Protein 8U85 (pdb70)

Organism: Homo sapiens (NCBI:txid9606)

Structure (mmCIF, N/CA/C/O backbone):
data_8U85
#
_entry.id   8U85
#
_cell.length_a   1.00
_cell.length_b   1.00
_cell.length_c   1.00
_cell.angle_alpha   90.00
_cell.angle_beta   90.00
_cell.angle_gamma   90.00
#
_symmetry.space_group_name_H-M   'P 1'
#
loop_
_entity.id
_entity.type
_entity.pdbx_description
1 polymer 'NADPH oxidase 5'
2 polymer ALA-ALA-ALA-ALA-ALA-ALA-ALA-ALA-ALA-ALA-ALA-ALA-ALA
3 non-polymer 'HEME B/C'
4 non-polymer 'NADPH DIHYDRO-NICOTINAMIDE-ADENINE-DINUCLEOTIDE PHOSPHATE'
5 non-polymer 'FLAVIN-ADENINE DINUCLEOTIDE'
6 non-polymer 1,2-DILAUROYL-SN-GLYCERO-3-PHOSPHATE
7 non-polymer 'ZINC ION'
#
loop_
_atom_site.group_PDB
_atom_site.id
_atom_site.type_symbol
_atom_site.label_atom_id
_atom_site.label_alt_id
_atom_site.label_comp_id
_atom_site.label_asym_id
_atom_site.label_entity_id
_atom_site.label_seq_id
_atom_site.pdbx_PDB_ins_code
_atom_site.Cartn_x
_atom_site.Cartn_y
_atom_site.Cartn_z
_atom_site.occupancy
_atom_site.B_iso_or_equiv
_atom_site.auth_seq_id
_atom_site.auth_comp_id
_atom_site.auth_asym_id
_atom_site.auth_atom_id
_atom_site.pdbx_PDB_model_num
ATOM 1 N N . GLU A 1 4 ? 152.628 78.494 170.604 1.00 39.77 4 GLU A N 1
ATOM 2 C CA . GLU A 1 4 ? 152.372 77.519 169.552 1.00 39.77 4 GLU A CA 1
ATOM 3 C C . GLU A 1 4 ? 153.529 77.471 168.560 1.00 39.77 4 GLU A C 1
ATOM 4 O O . GLU A 1 4 ? 153.992 76.394 168.183 1.00 39.77 4 GLU A O 1
ATOM 6 N N . GLU A 1 5 ? 153.988 78.651 168.136 1.00 42.19 5 GLU A N 1
ATOM 7 C CA . GLU A 1 5 ? 155.105 78.715 167.199 1.00 42.19 5 GLU A CA 1
ATOM 8 C C . GLU A 1 5 ? 156.392 78.211 167.839 1.00 42.19 5 GLU A C 1
ATOM 9 O O . GLU A 1 5 ? 157.237 77.615 167.161 1.00 42.19 5 GLU A O 1
ATOM 11 N N . ASP A 1 6 ? 156.561 78.443 169.142 1.00 41.95 6 ASP A N 1
ATOM 12 C CA . ASP A 1 6 ? 157.741 77.940 169.838 1.00 41.95 6 ASP A CA 1
ATOM 13 C C . ASP A 1 6 ? 157.744 76.418 169.874 1.00 41.95 6 ASP A C 1
ATOM 14 O O . ASP A 1 6 ? 158.785 75.781 169.678 1.00 41.95 6 ASP A O 1
ATOM 16 N N . ALA A 1 7 ? 156.579 75.815 170.124 1.00 41.78 7 ALA A N 1
ATOM 17 C CA . ALA A 1 7 ? 156.492 74.359 170.152 1.00 41.78 7 ALA A CA 1
ATOM 18 C C . ALA A 1 7 ? 156.762 73.764 168.776 1.00 41.78 7 ALA A C 1
ATOM 19 O O . ALA A 1 7 ? 157.454 72.746 168.656 1.00 41.78 7 ALA A O 1
ATOM 21 N N . ARG A 1 8 ? 156.225 74.386 167.725 1.00 42.25 8 ARG A N 1
ATOM 22 C CA . ARG A 1 8 ? 156.478 73.899 166.374 1.00 42.25 8 ARG A CA 1
ATOM 23 C C . ARG A 1 8 ? 157.948 74.052 166.004 1.00 42.25 8 ARG A C 1
ATOM 24 O O . ARG A 1 8 ? 158.526 73.171 165.356 1.00 42.25 8 ARG A O 1
ATOM 26 N N . TRP A 1 9 ? 158.568 75.160 166.411 1.00 41.13 9 TRP A N 1
ATOM 27 C CA . TRP A 1 9 ? 159.995 75.344 166.171 1.00 41.13 9 TRP A CA 1
ATOM 28 C C . TRP A 1 9 ? 160.810 74.279 166.894 1.00 41.13 9 TRP A C 1
ATOM 29 O O . TRP A 1 9 ? 161.764 73.725 166.336 1.00 41.13 9 TRP A O 1
ATOM 31 N N . LEU A 1 10 ? 160.449 73.984 168.144 1.00 39.84 10 LEU A N 1
ATOM 32 C CA . LEU A 1 10 ? 161.155 72.955 168.901 1.00 39.84 10 LEU A CA 1
ATOM 33 C C . LEU A 1 10 ? 161.005 71.590 168.242 1.00 39.84 10 LEU A C 1
ATOM 34 O O . LEU A 1 10 ? 161.969 70.822 168.150 1.00 39.84 10 LEU A O 1
ATOM 36 N N . ARG A 1 11 ? 159.793 71.268 167.783 1.00 39.52 11 ARG A N 1
ATOM 37 C CA . ARG A 1 11 ? 159.572 69.997 167.098 1.00 39.52 11 ARG A CA 1
ATOM 38 C C . ARG A 1 11 ? 160.389 69.913 165.815 1.00 39.52 11 ARG A C 1
ATOM 39 O O . ARG A 1 11 ? 160.989 68.872 165.519 1.00 39.52 11 ARG A O 1
ATOM 41 N N . TRP A 1 12 ? 160.433 71.002 165.044 1.00 41.72 12 TRP A N 1
ATOM 42 C CA . TRP A 1 12 ? 161.204 71.000 163.805 1.00 41.72 12 TRP A CA 1
ATOM 43 C C . TRP A 1 12 ? 162.698 70.880 164.081 1.00 41.72 12 TRP A C 1
ATOM 44 O O . TRP A 1 12 ? 163.425 70.233 163.319 1.00 41.72 12 TRP A O 1
ATOM 46 N N . VAL A 1 13 ? 163.174 71.496 165.165 1.00 41.06 13 VAL A N 1
ATOM 47 C CA . VAL A 1 13 ? 164.586 71.389 165.525 1.00 41.06 13 VAL A CA 1
ATOM 48 C C . VAL A 1 13 ? 164.917 69.965 165.950 1.00 41.06 13 VAL A C 1
ATOM 49 O O . VAL A 1 13 ? 165.958 69.411 165.577 1.00 41.06 13 VAL A O 1
ATOM 51 N N . THR A 1 14 ? 164.038 69.355 166.749 1.00 41.62 14 THR A N 1
ATOM 52 C CA . THR A 1 14 ? 164.251 67.976 167.172 1.00 41.62 14 THR A CA 1
ATOM 53 C C . THR A 1 14 ? 164.234 67.025 165.982 1.00 41.62 14 THR A C 1
ATOM 54 O O . THR A 1 14 ? 164.993 66.049 165.946 1.00 41.62 14 THR A O 1
ATOM 56 N N . GLN A 1 15 ? 163.374 67.293 164.997 1.00 39.06 15 GLN A N 1
ATOM 57 C CA . GLN A 1 15 ? 163.339 66.454 163.804 1.00 39.06 15 GLN A CA 1
ATOM 58 C C . GLN A 1 15 ? 164.586 66.656 162.951 1.00 39.06 15 GLN A C 1
ATOM 59 O O . GLN A 1 15 ? 165.122 65.694 162.387 1.00 39.06 15 GLN A O 1
ATOM 61 N N . GLN A 1 16 ? 165.062 67.899 162.842 1.00 43.43 16 GLN A N 1
ATOM 62 C CA . GLN A 1 16 ? 166.271 68.166 162.071 1.00 43.43 16 GLN A CA 1
ATOM 63 C C . GLN A 1 16 ? 167.507 67.615 162.772 1.00 43.43 16 GLN A C 1
ATOM 64 O O . GLN A 1 16 ? 168.409 67.078 162.118 1.00 43.43 16 GLN A O 1
ATOM 66 N N . PHE A 1 17 ? 167.572 67.752 164.099 1.00 42.80 17 PHE A N 1
ATOM 67 C CA . PHE A 1 17 ? 168.701 67.214 164.853 1.00 42.80 17 PHE A CA 1
ATOM 68 C C . PHE A 1 17 ? 168.844 65.713 164.633 1.00 42.80 17 PHE A C 1
ATOM 69 O O . PHE A 1 17 ? 169.949 65.205 164.415 1.00 42.80 17 PHE A O 1
ATOM 71 N N . LYS A 1 18 ? 167.726 64.984 164.686 1.00 43.00 18 LYS A N 1
ATOM 72 C CA . LYS A 1 18 ? 167.746 63.549 164.431 1.00 43.00 18 LYS A CA 1
ATOM 73 C C . LYS A 1 18 ? 168.055 63.214 162.978 1.00 43.00 18 LYS A C 1
ATOM 74 O O . LYS A 1 18 ? 168.339 62.050 162.676 1.00 43.00 18 LYS A O 1
ATOM 76 N N . THR A 1 19 ? 168.012 64.197 162.077 1.00 43.23 19 THR A N 1
ATOM 77 C CA . THR A 1 19 ? 168.303 63.968 160.669 1.00 43.23 19 THR A CA 1
ATOM 78 C C . THR A 1 19 ? 169.771 64.164 160.320 1.00 43.23 19 THR A C 1
ATOM 79 O O . THR A 1 19 ? 170.235 63.596 159.326 1.00 43.23 19 THR A O 1
ATOM 81 N N . ILE A 1 20 ? 170.506 64.946 161.105 1.00 45.64 20 ILE A N 1
ATOM 82 C CA . ILE A 1 20 ? 171.926 65.160 160.860 1.00 45.64 20 ILE A CA 1
ATOM 83 C C . ILE A 1 20 ? 172.747 64.131 161.626 1.00 45.64 20 ILE A C 1
ATOM 84 O O . ILE A 1 20 ? 173.688 63.549 161.086 1.00 45.64 20 ILE A O 1
ATOM 86 N N . ILE A 1 27 ? 177.077 68.808 166.337 1.00 50.73 27 ILE A N 1
ATOM 87 C CA . ILE A 1 27 ? 176.475 69.627 165.293 1.00 50.73 27 ILE A CA 1
ATOM 88 C C . ILE A 1 27 ? 177.355 70.835 164.993 1.00 50.73 27 ILE A C 1
ATOM 89 O O . ILE A 1 27 ? 177.649 71.637 165.880 1.00 50.73 27 ILE A O 1
ATOM 91 N N . SER A 1 28 ? 177.772 70.959 163.736 1.00 47.85 28 SER A N 1
ATOM 92 C CA . SER A 1 28 ? 178.621 72.066 163.328 1.00 47.85 28 SER A CA 1
ATOM 93 C C . SER A 1 28 ? 177.811 73.355 163.207 1.00 47.85 28 SER A C 1
ATOM 94 O O . SER A 1 28 ? 176.577 73.356 163.240 1.00 47.85 28 SER A O 1
ATOM 96 N N . LEU A 1 29 ? 178.533 74.471 163.071 1.00 46.99 29 LEU A N 1
ATOM 97 C CA . LEU A 1 29 ? 177.875 75.761 162.893 1.00 46.99 29 LEU A CA 1
ATOM 98 C C . LEU A 1 29 ? 177.073 75.809 161.600 1.00 46.99 29 LEU A C 1
ATOM 99 O O . LEU A 1 29 ? 175.975 76.375 161.570 1.00 46.99 29 LEU A O 1
ATOM 101 N N . GLN A 1 30 ? 177.601 75.219 160.524 1.00 47.12 30 GLN A N 1
ATOM 102 C CA . GLN A 1 30 ? 176.867 75.191 159.264 1.00 47.12 30 GLN A CA 1
ATOM 103 C C . GLN A 1 30 ? 175.656 74.271 159.353 1.00 47.12 30 GLN A C 1
ATOM 104 O O . GLN A 1 30 ? 174.598 74.572 158.787 1.00 47.12 30 GLN A O 1
ATOM 106 N N . GLU A 1 31 ? 175.792 73.146 160.058 1.00 44.68 31 GLU A N 1
ATOM 107 C CA . GLU A 1 31 ? 174.659 72.244 160.234 1.00 44.68 31 GLU A CA 1
ATOM 108 C C . GLU A 1 31 ? 173.559 72.900 161.059 1.00 44.68 31 GLU A C 1
ATOM 109 O O . GLU A 1 31 ? 172.369 72.721 160.771 1.00 44.68 31 GLU A O 1
ATOM 111 N N . PHE A 1 32 ? 173.937 73.657 162.091 1.00 46.81 32 PHE A N 1
ATOM 112 C CA . PHE A 1 32 ? 172.947 74.377 162.886 1.00 46.81 32 PHE A CA 1
ATOM 113 C C . PHE A 1 32 ? 172.209 75.404 162.035 1.00 46.81 32 PHE A C 1
ATOM 114 O O . PHE A 1 32 ? 170.982 75.532 162.120 1.00 46.81 32 PHE A O 1
ATOM 116 N N . LYS A 1 33 ? 172.947 76.150 161.209 1.00 46.12 33 LYS A N 1
ATOM 117 C CA . LYS A 1 33 ? 172.311 77.104 160.308 1.00 46.12 33 LYS A CA 1
ATOM 118 C C . LYS A 1 33 ? 171.450 76.392 159.273 1.00 46.12 33 LYS A C 1
ATOM 119 O O . LYS A 1 33 ? 170.367 76.872 158.918 1.00 46.12 33 LYS A O 1
ATOM 121 N N . ALA A 1 34 ? 171.918 75.245 158.775 1.00 46.19 34 ALA A N 1
ATOM 122 C CA . ALA A 1 34 ? 171.126 74.472 157.823 1.00 46.19 34 ALA A CA 1
ATOM 123 C C . ALA A 1 34 ? 169.839 73.967 158.461 1.00 46.19 34 ALA A C 1
ATOM 124 O O . ALA A 1 34 ? 168.779 73.969 157.824 1.00 46.19 34 ALA A O 1
ATOM 126 N N . ALA A 1 35 ? 169.913 73.524 159.718 1.00 45.48 35 ALA A N 1
ATOM 127 C CA . ALA A 1 35 ? 168.708 73.102 160.424 1.00 45.48 35 ALA A CA 1
ATOM 128 C C . ALA A 1 35 ? 167.762 74.276 160.637 1.00 45.48 35 ALA A C 1
ATOM 129 O O . ALA A 1 35 ? 166.539 74.125 160.532 1.00 45.48 35 ALA A O 1
ATOM 131 N N . LEU A 1 36 ? 168.310 75.454 160.939 1.00 45.76 36 LEU A N 1
ATOM 132 C CA . LEU A 1 36 ? 167.499 76.656 161.076 1.00 45.76 36 LEU A CA 1
ATOM 133 C C . LEU A 1 36 ? 167.090 77.246 159.733 1.00 45.76 36 LEU A C 1
ATOM 134 O O . LEU A 1 36 ? 166.347 78.234 159.715 1.00 45.76 36 LEU A O 1
ATOM 136 N N . HIS A 1 37 ? 167.561 76.674 158.622 1.00 44.93 37 HIS A N 1
ATOM 137 C CA . HIS A 1 37 ? 167.213 77.135 157.276 1.00 44.93 37 HIS A CA 1
ATOM 138 C C . HIS A 1 37 ? 167.609 78.593 157.058 1.00 44.93 37 HIS A C 1
ATOM 139 O O . HIS A 1 37 ? 166.891 79.357 156.410 1.00 44.93 37 HIS A O 1
ATOM 141 N N . VAL A 1 38 ? 168.757 78.988 157.599 1.00 45.62 38 VAL A N 1
ATOM 142 C CA . VAL A 1 38 ? 169.255 80.346 157.423 1.00 45.62 38 VAL A CA 1
ATOM 143 C C . VAL A 1 38 ? 170.648 80.317 156.807 1.00 45.62 38 VAL A C 1
ATOM 144 O O . VAL A 1 38 ? 171.401 79.362 156.997 1.00 45.62 38 VAL A O 1
ATOM 146 N N . GLU A 1 40 ? 173.054 82.521 156.906 1.00 46.37 40 GLU A N 1
ATOM 147 C CA . GLU A 1 40 ? 173.708 83.662 157.535 1.00 46.37 40 GLU A CA 1
ATOM 148 C C . GLU A 1 40 ? 172.809 84.282 158.597 1.00 46.37 40 GLU A C 1
ATOM 149 O O . GLU A 1 40 ? 171.736 84.800 158.289 1.00 46.37 40 GLU A O 1
ATOM 151 N N . SER A 1 41 ? 173.252 84.228 159.851 1.00 44.66 41 SER A N 1
ATOM 152 C CA . SER A 1 41 ? 172.461 84.759 160.957 1.00 44.66 41 SER A CA 1
ATOM 153 C C . SER A 1 41 ? 173.398 85.126 162.092 1.00 44.66 41 SER A C 1
ATOM 154 O O . SER A 1 41 ? 174.027 84.242 162.684 1.00 44.66 41 SER A O 1
ATOM 156 N N . PHE A 1 42 ? 173.494 86.423 162.393 1.00 46.24 42 PHE A N 1
ATOM 157 C CA . PHE A 1 42 ? 174.265 86.865 163.549 1.00 46.24 42 PHE A CA 1
ATOM 158 C C . PHE A 1 42 ? 173.723 86.243 164.829 1.00 46.24 42 PHE A C 1
ATOM 159 O O . PHE A 1 42 ? 174.464 86.021 165.792 1.00 46.24 42 PHE A O 1
ATOM 161 N N . PHE A 1 43 ? 172.420 85.956 164.854 1.00 46.37 43 PHE A N 1
ATOM 162 C CA . PHE A 1 43 ? 171.829 85.303 166.016 1.00 46.37 43 PHE A CA 1
ATOM 163 C C . PHE A 1 43 ? 172.327 83.871 166.160 1.00 46.37 43 PHE A C 1
ATOM 164 O O . PHE A 1 43 ? 172.556 83.399 167.279 1.00 46.37 43 PHE A O 1
ATOM 166 N N . ALA A 1 44 ? 172.507 83.167 165.042 1.00 42.96 44 ALA A N 1
ATOM 167 C CA . ALA A 1 44 ? 172.907 81.765 165.109 1.00 42.96 44 ALA A CA 1
ATOM 168 C C . ALA A 1 44 ? 174.353 81.619 165.564 1.00 42.96 44 ALA A C 1
ATOM 169 O O . ALA A 1 44 ? 174.667 80.753 166.388 1.00 42.96 44 ALA A O 1
ATOM 171 N N . GLU A 1 45 ? 175.248 82.458 165.037 1.00 44.74 45 GLU A N 1
ATOM 172 C CA . GLU A 1 45 ? 176.665 82.324 165.357 1.00 44.74 45 GLU A CA 1
ATOM 173 C C . GLU A 1 45 ? 176.933 82.599 166.832 1.00 44.74 45 GLU A C 1
ATOM 174 O O . GLU A 1 45 ? 177.682 81.859 167.480 1.00 44.74 45 GLU A O 1
ATOM 176 N N . ARG A 1 46 ? 176.332 83.657 167.381 1.00 44.93 46 ARG A N 1
ATOM 177 C CA . ARG A 1 46 ? 176.516 83.958 168.797 1.00 44.93 46 ARG A CA 1
ATOM 178 C C . ARG A 1 46 ? 175.880 82.884 169.672 1.00 44.93 46 ARG A C 1
ATOM 179 O O . ARG A 1 46 ? 176.390 82.562 170.752 1.00 44.93 46 ARG A O 1
ATOM 181 N N . PHE A 1 47 ? 174.751 82.325 169.227 1.00 45.35 47 PHE A N 1
ATOM 182 C CA . PHE A 1 47 ? 174.130 81.229 169.963 1.00 45.35 47 PHE A CA 1
ATOM 183 C C . PHE A 1 47 ? 175.057 80.021 170.034 1.00 45.35 47 PHE A C 1
ATOM 184 O O . PHE A 1 47 ? 175.177 79.381 171.085 1.00 45.35 47 PHE A O 1
ATOM 186 N N . PHE A 1 48 ? 175.716 79.692 168.921 1.00 45.31 48 PHE A N 1
ATOM 187 C CA . PHE A 1 48 ? 176.689 78.605 168.928 1.00 45.31 48 PHE A CA 1
ATOM 188 C C . PHE A 1 48 ? 177.870 78.939 169.830 1.00 45.31 48 PHE A C 1
ATOM 189 O O . PHE A 1 48 ? 178.327 78.097 170.612 1.00 45.31 48 PHE A O 1
ATOM 191 N N . ALA A 1 49 ? 178.377 80.171 169.735 1.00 44.35 49 ALA A N 1
ATOM 192 C CA . ALA A 1 49 ? 179.529 80.574 170.534 1.00 44.35 49 ALA A CA 1
ATOM 193 C C . ALA A 1 49 ? 179.234 80.569 172.028 1.00 44.35 49 ALA A C 1
ATOM 194 O O . ALA A 1 49 ? 180.149 80.343 172.826 1.00 44.35 49 ALA A O 1
ATOM 196 N N . LEU A 1 50 ? 177.986 80.810 172.423 1.00 44.54 50 LEU A N 1
ATOM 197 C CA . LEU A 1 50 ? 177.612 80.746 173.829 1.00 44.54 50 LEU A CA 1
ATOM 198 C C . LEU A 1 50 ? 177.271 79.336 174.285 1.00 44.54 50 LEU A C 1
ATOM 199 O O . LEU A 1 50 ? 177.357 79.050 175.485 1.00 44.54 50 LEU A O 1
ATOM 201 N N . PHE A 1 51 ? 176.889 78.452 173.363 1.00 45.31 51 PHE A N 1
ATOM 202 C CA . PHE A 1 51 ? 176.556 77.076 173.708 1.00 45.31 51 PHE A CA 1
ATOM 203 C C . PHE A 1 51 ? 177.781 76.169 173.709 1.00 45.31 51 PHE A C 1
ATOM 204 O O . PHE A 1 51 ? 177.816 75.178 174.447 1.00 45.31 51 PHE A O 1
ATOM 206 N N . ASP A 1 52 ? 178.784 76.485 172.896 1.00 43.38 52 ASP A N 1
ATOM 207 C CA . ASP A 1 52 ? 180.002 75.685 172.832 1.00 43.38 52 ASP A CA 1
ATOM 208 C C . ASP A 1 52 ? 180.897 75.945 174.040 1.00 43.38 52 ASP A C 1
ATOM 209 O O . ASP A 1 52 ? 181.485 77.019 174.169 1.00 43.38 52 ASP A O 1
ATOM 211 N N . THR A 1 60 ? 176.523 69.375 170.409 1.00 42.61 60 THR A N 1
ATOM 212 C CA . THR A 1 60 ? 175.928 68.061 170.624 1.00 42.61 60 THR A CA 1
ATOM 213 C C . THR A 1 60 ? 174.417 68.164 170.785 1.00 42.61 60 THR A C 1
ATOM 214 O O . THR A 1 60 ? 173.878 69.253 170.978 1.00 42.61 60 THR A O 1
ATOM 216 N N . LEU A 1 61 ? 173.736 67.018 170.700 1.00 44.51 61 LEU A N 1
ATOM 217 C CA . LEU A 1 61 ? 172.286 67.007 170.866 1.00 44.51 61 LEU A CA 1
ATOM 218 C C . LEU A 1 61 ? 171.889 67.432 172.274 1.00 44.51 61 LEU A C 1
ATOM 219 O O . LEU A 1 61 ? 170.853 68.079 172.467 1.00 44.51 61 LEU A O 1
ATOM 221 N N . GLN A 1 62 ? 172.698 67.071 173.271 1.00 45.65 62 GLN A N 1
ATOM 222 C CA . GLN A 1 62 ? 172.411 67.473 174.644 1.00 45.65 62 GLN A CA 1
ATOM 223 C C . GLN A 1 62 ? 172.530 68.983 174.810 1.00 45.65 62 GLN A C 1
ATOM 224 O O . GLN A 1 62 ? 171.670 69.620 175.431 1.00 45.65 62 GLN A O 1
ATOM 226 N N . GLU A 1 63 ? 173.597 69.573 174.266 1.00 40.71 63 GLU A N 1
ATOM 227 C CA . GLU A 1 63 ? 173.782 71.017 174.375 1.00 40.71 63 GLU A CA 1
ATOM 228 C C . GLU A 1 63 ? 172.667 71.774 173.666 1.00 40.71 63 GLU A C 1
ATOM 229 O O . GLU A 1 63 ? 172.140 72.759 174.197 1.00 40.71 63 GLU A O 1
ATOM 231 N N . LEU A 1 64 ? 172.293 71.326 172.465 1.00 43.28 64 LEU A N 1
ATOM 232 C CA . LEU A 1 64 ? 171.238 72.000 171.716 1.00 43.28 64 LEU A CA 1
ATOM 233 C C . LEU A 1 64 ? 169.898 71.905 172.435 1.00 43.28 64 LEU A C 1
ATOM 234 O O . LEU A 1 64 ? 169.163 72.895 172.527 1.00 43.28 64 LEU A O 1
ATOM 236 N N . GLN A 1 65 ? 169.564 70.721 172.954 1.00 44.30 65 GLN A N 1
ATOM 237 C CA . GLN A 1 65 ? 168.295 70.555 173.655 1.00 44.30 65 GLN A CA 1
ATOM 238 C C . GLN A 1 65 ? 168.268 71.356 174.950 1.00 44.30 65 GLN A C 1
ATOM 239 O O . GLN A 1 65 ? 167.244 71.958 175.292 1.00 44.30 65 GLN A O 1
ATOM 241 N N . GLU A 1 66 ? 169.383 71.374 175.684 1.00 44.39 66 GLU A N 1
ATOM 242 C CA . GLU A 1 66 ? 169.444 72.147 176.920 1.00 44.39 66 GLU A CA 1
ATOM 243 C C . GLU A 1 66 ? 169.311 73.639 176.640 1.00 44.39 66 GLU A C 1
ATOM 244 O O . GLU A 1 66 ? 168.593 74.354 177.348 1.00 44.39 66 GLU A O 1
ATOM 246 N N . ALA A 1 67 ? 170.003 74.128 175.607 1.00 45.63 67 ALA A N 1
ATOM 247 C CA . ALA A 1 67 ? 169.905 75.540 175.250 1.00 45.63 67 ALA A CA 1
ATOM 248 C C . ALA A 1 67 ? 168.493 75.894 174.802 1.00 45.63 67 ALA A C 1
ATOM 249 O O . ALA A 1 67 ? 167.962 76.952 175.158 1.00 45.63 67 ALA A O 1
ATOM 251 N N . LEU A 1 68 ? 167.867 75.016 174.015 1.00 44.34 68 LEU A N 1
ATOM 252 C CA . LEU A 1 68 ? 166.509 75.273 173.547 1.00 44.34 68 LEU A CA 1
ATOM 253 C C . LEU A 1 68 ? 165.516 75.270 174.701 1.00 44.34 68 LEU A C 1
ATOM 254 O O . LEU A 1 68 ? 164.596 76.094 174.734 1.00 44.34 68 LEU A O 1
ATOM 256 N N . THR A 1 69 ? 165.688 74.354 175.657 1.00 43.47 69 THR A N 1
ATOM 257 C CA . THR A 1 69 ? 164.776 74.293 176.795 1.00 43.47 69 THR A CA 1
ATOM 258 C C . THR A 1 69 ? 164.816 75.585 177.600 1.00 43.47 69 THR A C 1
ATOM 259 O O . THR A 1 69 ? 163.771 76.102 178.013 1.00 43.47 69 THR A O 1
ATOM 261 N N . LEU A 1 70 ? 166.016 76.122 177.837 1.00 48.60 70 LEU A N 1
ATOM 262 C CA . LEU A 1 70 ? 166.121 77.428 178.478 1.00 48.60 70 LEU A CA 1
ATOM 263 C C . LEU A 1 70 ? 165.553 78.521 177.582 1.00 48.60 70 LEU A C 1
ATOM 264 O O . LEU A 1 70 ? 165.015 79.521 178.071 1.00 48.60 70 LEU A O 1
ATOM 266 N N . LEU A 1 71 ? 165.661 78.344 176.263 1.00 45.39 71 LEU A N 1
ATOM 267 C CA . LEU A 1 71 ? 165.124 79.324 175.327 1.00 45.39 71 LEU A CA 1
ATOM 268 C C . LEU A 1 71 ? 163.631 79.137 175.092 1.00 45.39 71 LEU A C 1
ATOM 269 O O . LEU A 1 71 ? 162.952 80.084 174.683 1.00 45.39 71 LEU A O 1
ATOM 271 N N . ILE A 1 72 ? 163.108 77.936 175.314 1.00 46.50 72 ILE A N 1
ATOM 272 C CA . ILE A 1 72 ? 161.678 77.696 175.143 1.00 46.50 72 ILE A CA 1
ATOM 273 C C . ILE A 1 72 ? 160.931 77.830 176.462 1.00 46.50 72 ILE A C 1
ATOM 274 O O . ILE A 1 72 ? 160.047 78.678 176.605 1.00 46.50 72 ILE A O 1
ATOM 276 N N . HIS A 1 73 ? 161.278 77.005 177.445 1.00 50.96 73 HIS A N 1
ATOM 277 C CA . HIS A 1 73 ? 160.567 76.987 178.718 1.00 50.96 73 HIS A CA 1
ATOM 278 C C . HIS A 1 73 ? 161.271 77.841 179.767 1.00 50.96 73 HIS A C 1
ATOM 279 O O . HIS A 1 73 ? 161.013 77.710 180.963 1.00 50.96 73 HIS A O 1
ATOM 281 N N . SER A 1 75 ? 158.149 83.118 179.577 1.00 51.72 75 SER A N 1
ATOM 282 C CA . SER A 1 75 ? 159.171 84.014 180.105 1.00 51.72 75 SER A CA 1
ATOM 283 C C . SER A 1 75 ? 159.703 84.936 179.016 1.00 51.72 75 SER A C 1
ATOM 284 O O . SER A 1 75 ? 160.807 84.734 178.513 1.00 51.72 75 SER A O 1
ATOM 287 N N . PRO A 1 76 ? 158.915 85.953 178.655 1.00 56.36 76 PRO A N 1
ATOM 288 C CA . PRO A 1 76 ? 159.339 86.839 177.556 1.00 56.36 76 PRO A CA 1
ATOM 289 C C . PRO A 1 76 ? 160.596 87.628 177.874 1.00 56.36 76 PRO A C 1
ATOM 290 O O . PRO A 1 76 ? 161.495 87.730 177.027 1.00 56.36 76 PRO A O 1
ATOM 294 N N . MET A 1 77 ? 160.683 88.195 179.079 1.00 58.90 77 MET A N 1
ATOM 295 C CA . MET A 1 77 ? 161.870 88.952 179.454 1.00 58.90 77 MET A CA 1
ATOM 296 C C . MET A 1 77 ? 163.121 88.088 179.370 1.00 58.90 77 MET A C 1
ATOM 297 O O . MET A 1 77 ? 164.203 88.579 179.031 1.00 58.90 77 MET A O 1
ATOM 302 N N . ASP A 1 78 ? 162.989 86.792 179.659 1.00 56.00 78 ASP A N 1
ATOM 303 C CA . ASP A 1 78 ? 164.123 85.888 179.508 1.00 56.00 78 ASP A CA 1
ATOM 304 C C . ASP A 1 78 ? 164.519 85.742 178.045 1.00 56.00 78 ASP A C 1
ATOM 305 O O . ASP A 1 78 ? 165.709 85.679 177.721 1.00 56.00 78 ASP A O 1
ATOM 310 N N . LYS A 1 79 ? 163.536 85.693 177.143 1.00 51.71 79 LYS A N 1
ATOM 311 C CA . LYS A 1 79 ? 163.853 85.657 175.720 1.00 51.71 79 LYS A CA 1
ATOM 312 C C . LYS A 1 79 ? 164.564 86.930 175.287 1.00 51.71 79 LYS A C 1
ATOM 313 O O . LYS A 1 79 ? 165.504 86.888 174.482 1.00 51.71 79 LYS A O 1
ATOM 319 N N . LEU A 1 80 ? 164.125 88.077 175.807 1.00 54.78 80 LEU A N 1
ATOM 320 C CA . LEU A 1 80 ? 164.769 89.334 175.444 1.00 54.78 80 LEU A CA 1
ATOM 321 C C . LEU A 1 80 ? 166.193 89.393 175.982 1.00 54.78 80 LEU A C 1
ATOM 322 O O . LEU A 1 80 ? 167.096 89.890 175.304 1.00 54.78 80 LEU A O 1
ATOM 327 N N . LYS A 1 81 ? 166.416 88.880 177.194 1.00 58.36 81 LYS A N 1
ATOM 328 C CA . LYS A 1 81 ? 167.775 88.808 177.720 1.00 58.36 81 LYS A CA 1
ATOM 329 C C . LYS A 1 81 ? 168.634 87.862 176.893 1.00 58.36 81 LYS A C 1
ATOM 330 O O . LYS A 1 81 ? 169.821 88.125 176.671 1.00 58.36 81 LYS A O 1
ATOM 336 N N . PHE A 1 82 ? 168.050 86.752 176.441 1.00 54.57 82 PHE A N 1
ATOM 337 C CA . PHE A 1 82 ? 168.759 85.836 175.555 1.00 54.57 82 PHE A CA 1
ATOM 338 C C . PHE A 1 82 ? 169.206 86.553 174.288 1.00 54.57 82 PHE A C 1
ATOM 339 O O . PHE A 1 82 ? 170.376 86.479 173.898 1.00 54.57 82 PHE A O 1
ATOM 347 N N . LEU A 1 83 ? 168.281 87.268 173.644 1.00 55.31 83 LEU A N 1
ATOM 348 C CA . LEU A 1 83 ? 168.626 88.034 172.449 1.00 55.31 83 LEU A CA 1
ATOM 349 C C . LEU A 1 83 ? 169.691 89.081 172.752 1.00 55.31 83 LEU A C 1
ATOM 350 O O . LEU A 1 83 ? 170.593 89.317 171.939 1.00 55.31 83 LEU A O 1
ATOM 355 N N . PHE A 1 84 ? 169.596 89.722 173.919 1.00 58.55 84 PHE A N 1
ATOM 356 C CA . PHE A 1 84 ? 170.586 90.716 174.317 1.00 58.55 84 PHE A CA 1
ATOM 357 C C . PHE A 1 84 ? 171.976 90.102 174.380 1.00 58.55 84 PHE A C 1
ATOM 358 O O . PHE A 1 84 ? 172.928 90.634 173.801 1.00 58.55 84 PHE A O 1
ATOM 366 N N . GLN A 1 85 ? 172.110 88.974 175.081 1.00 57.00 85 GLN A N 1
ATOM 367 C CA . GLN A 1 85 ? 173.411 88.318 175.169 1.00 57.00 85 GLN A CA 1
ATOM 368 C C . GLN A 1 85 ? 173.883 87.821 173.810 1.00 57.00 85 GLN A C 1
ATOM 369 O O . GLN A 1 85 ? 175.091 87.781 173.554 1.00 57.00 85 GLN A O 1
ATOM 375 N N . VAL A 1 86 ? 172.954 87.433 172.932 1.00 53.83 86 VAL A N 1
ATOM 376 C CA . VAL A 1 86 ? 173.338 87.045 171.577 1.00 53.83 86 VAL A CA 1
ATOM 377 C C . VAL A 1 86 ? 173.974 88.222 170.850 1.00 53.83 86 VAL A C 1
ATOM 378 O O . VAL A 1 86 ? 175.080 88.118 170.309 1.00 53.83 86 VAL A O 1
ATOM 382 N N . TYR A 1 87 ? 173.289 89.362 170.836 1.00 54.73 87 TYR A N 1
ATOM 383 C CA . TYR A 1 87 ? 173.833 90.549 170.193 1.00 54.73 87 TYR A CA 1
ATOM 384 C C . TYR A 1 87 ? 174.901 91.247 171.026 1.00 54.73 87 TYR A C 1
ATOM 385 O O . TYR A 1 87 ? 175.513 92.202 170.537 1.00 54.73 87 TYR A O 1
ATOM 394 N N . ASP A 1 88 ? 175.150 90.792 172.256 1.00 55.66 88 ASP A N 1
ATOM 395 C CA . ASP A 1 88 ? 176.065 91.485 173.157 1.00 55.66 88 ASP A CA 1
ATOM 396 C C . ASP A 1 88 ? 177.519 91.416 172.709 1.00 55.66 88 ASP A C 1
ATOM 397 O O . ASP A 1 88 ? 178.338 92.186 173.224 1.00 55.66 88 ASP A O 1
ATOM 402 N N . ILE A 1 89 ? 177.852 90.532 171.770 1.00 52.77 89 ILE A N 1
ATOM 403 C CA . ILE A 1 89 ? 179.226 90.350 171.306 1.00 52.77 89 ILE A CA 1
ATOM 404 C C . ILE A 1 89 ? 180.135 89.948 172.462 1.00 52.77 89 ILE A C 1
ATOM 405 O O . ILE A 1 89 ? 180.213 88.774 172.823 1.00 52.77 89 ILE A O 1
ATOM 410 N N . ASP A 1 96 ? 175.312 102.368 173.909 1.00 53.84 96 ASP A N 1
ATOM 411 C CA . ASP A 1 96 ? 175.114 101.157 173.122 1.00 53.84 96 ASP A CA 1
ATOM 412 C C . ASP A 1 96 ? 173.930 101.318 172.161 1.00 53.84 96 ASP A C 1
ATOM 413 O O . ASP A 1 96 ? 173.068 100.444 172.087 1.00 53.84 96 ASP A O 1
ATOM 418 N N . PRO A 1 97 ? 173.885 102.437 171.414 1.00 53.79 97 PRO A N 1
ATOM 419 C CA . PRO A 1 97 ? 172.659 102.769 170.676 1.00 53.79 97 PRO A CA 1
ATOM 420 C C . PRO A 1 97 ? 172.387 101.871 169.480 1.00 53.79 97 PRO A C 1
ATOM 421 O O . PRO A 1 97 ? 171.297 101.300 169.371 1.00 53.79 97 PRO A O 1
ATOM 425 N N . ASP A 1 98 ? 173.368 101.721 168.586 1.00 50.97 98 ASP A N 1
ATOM 426 C CA . ASP A 1 98 ? 173.108 101.029 167.330 1.00 50.97 98 ASP A CA 1
ATOM 427 C C . ASP A 1 98 ? 172.795 99.559 167.548 1.00 50.97 98 ASP A C 1
ATOM 428 O O . ASP A 1 98 ? 172.108 98.945 166.726 1.00 50.97 98 ASP A O 1
ATOM 433 N N . GLU A 1 99 ? 173.287 98.980 168.641 1.00 51.79 99 GLU A N 1
ATOM 434 C CA . GLU A 1 99 ? 173.048 97.563 168.883 1.00 51.79 99 GLU A CA 1
ATOM 435 C C . GLU A 1 99 ? 171.630 97.323 169.379 1.00 51.79 99 GLU A C 1
ATOM 436 O O . GLU A 1 99 ? 170.967 96.378 168.938 1.00 51.79 99 GLU A O 1
ATOM 442 N N . LEU A 1 100 ? 171.144 98.172 170.288 1.00 47.88 100 LEU A N 1
ATOM 443 C CA . LEU A 1 100 ? 169.769 98.039 170.759 1.00 47.88 100 LEU A CA 1
ATOM 444 C C . LEU A 1 100 ? 168.784 98.151 169.604 1.00 47.88 100 LEU A C 1
ATOM 445 O O . LEU A 1 100 ? 167.754 97.465 169.584 1.00 47.88 100 LEU A O 1
ATOM 450 N N . ARG A 1 101 ? 169.087 99.016 168.635 1.00 47.33 101 ARG A N 1
ATOM 451 C CA . ARG A 1 101 ? 168.246 99.138 167.452 1.00 47.33 101 ARG A CA 1
ATOM 452 C C . ARG A 1 101 ? 168.134 97.806 166.722 1.00 47.33 101 ARG A C 1
ATOM 453 O O . ARG A 1 101 ? 167.055 97.437 166.245 1.00 47.33 101 ARG A O 1
ATOM 461 N N . THR A 1 102 ? 169.236 97.059 166.643 1.00 47.27 102 THR A N 1
ATOM 462 C CA . THR A 1 102 ? 169.182 95.738 166.030 1.00 47.27 102 THR A CA 1
ATOM 463 C C . THR A 1 102 ? 168.366 94.773 166.877 1.00 47.27 102 THR A C 1
ATOM 464 O O . THR A 1 102 ? 167.674 93.903 166.339 1.00 47.27 102 THR A O 1
ATOM 468 N N . VAL A 1 103 ? 168.426 94.910 168.201 1.00 48.05 103 VAL A N 1
ATOM 469 C CA . VAL A 1 103 ? 167.599 94.070 169.064 1.00 48.05 103 VAL A CA 1
ATOM 470 C C . VAL A 1 103 ? 166.125 94.301 168.764 1.00 48.05 103 VAL A C 1
ATOM 471 O O . VAL A 1 103 ? 165.350 93.354 168.586 1.00 48.05 103 VAL A O 1
ATOM 475 N N . LEU A 1 104 ? 165.720 95.568 168.692 1.00 46.02 104 LEU A N 1
ATOM 476 C CA . LEU A 1 104 ? 164.323 95.868 168.410 1.00 46.02 104 LEU A CA 1
ATOM 477 C C . LEU A 1 104 ? 163.934 95.439 167.002 1.00 46.02 104 LEU A C 1
ATOM 478 O O . LEU A 1 104 ? 162.813 94.965 166.791 1.00 46.02 104 LEU A O 1
ATOM 483 N N . GLN A 1 105 ? 164.842 95.582 166.035 1.00 49.62 105 GLN A N 1
ATOM 484 C CA . GLN A 1 105 ? 164.579 95.060 164.700 1.00 49.62 105 GLN A CA 1
ATOM 485 C C . GLN A 1 105 ? 164.355 93.555 164.737 1.00 49.62 105 GLN A C 1
ATOM 486 O O . GLN A 1 105 ? 163.534 93.021 163.983 1.00 49.62 105 GLN A O 1
ATOM 492 N N . SER A 1 106 ? 165.083 92.856 165.604 1.00 48.81 106 SER A N 1
ATOM 493 C CA . SER A 1 106 ? 164.875 91.422 165.749 1.00 48.81 106 SER A CA 1
ATOM 494 C C . SER A 1 106 ? 163.555 91.117 166.442 1.00 48.81 106 SER A C 1
ATOM 495 O O . SER A 1 106 ? 162.954 90.067 166.190 1.00 48.81 106 SER A O 1
ATOM 498 N N . CYS A 1 107 ? 163.087 92.018 167.308 1.00 51.70 107 CYS A N 1
ATOM 499 C CA . CYS A 1 107 ? 161.857 91.811 168.064 1.00 51.70 107 CYS A CA 1
ATOM 500 C C . CYS A 1 107 ? 160.643 92.471 167.421 1.00 51.70 107 CYS A C 1
ATOM 501 O O . CYS A 1 107 ? 159.779 92.991 168.135 1.00 51.70 107 CYS A O 1
ATOM 504 N N . LEU A 1 108 ? 160.554 92.472 166.093 1.00 46.40 108 LEU A N 1
ATOM 505 C CA . LEU A 1 108 ? 159.400 93.030 165.398 1.00 46.40 108 LEU A CA 1
ATOM 506 C C . LEU A 1 108 ? 159.048 92.136 164.222 1.00 46.40 108 LEU A C 1
ATOM 507 O O . LEU A 1 108 ? 159.864 91.956 163.314 1.00 46.40 108 LEU A O 1
ATOM 512 N N . ARG A 1 109 ? 157.834 91.587 164.233 1.00 47.84 109 ARG A N 1
ATOM 513 C CA . ARG A 1 109 ? 157.336 90.808 163.101 1.00 47.84 109 ARG A CA 1
ATOM 514 C C . ARG A 1 109 ? 156.749 91.783 162.087 1.00 47.84 109 ARG A C 1
ATOM 515 O O . ARG A 1 109 ? 155.541 92.016 162.012 1.00 47.84 109 ARG A O 1
ATOM 523 N N . GLU A 1 110 ? 157.638 92.369 161.294 1.00 47.65 110 GLU A N 1
ATOM 524 C CA . GLU A 1 110 ? 157.260 93.358 160.287 1.00 47.65 110 GLU A CA 1
ATOM 525 C C . GLU A 1 110 ? 156.560 92.614 159.158 1.00 47.65 110 GLU A C 1
ATOM 526 O O . GLU A 1 110 ? 157.195 92.110 158.230 1.00 47.65 110 GLU A O 1
ATOM 532 N N . SER A 1 111 ? 155.231 92.535 159.234 1.00 45.02 111 SER A N 1
ATOM 533 C CA . SER A 1 111 ? 154.479 91.626 158.379 1.00 45.02 111 SER A CA 1
ATOM 534 C C . SER A 1 111 ? 153.583 92.341 157.376 1.00 45.02 111 SER A C 1
ATOM 535 O O . SER A 1 111 ? 153.758 92.164 156.167 1.00 45.02 111 SER A O 1
ATOM 538 N N . ALA A 1 112 ? 152.620 93.141 157.832 1.00 36.74 112 ALA A N 1
ATOM 539 C CA . ALA A 1 112 ? 151.731 93.846 156.914 1.00 36.74 112 ALA A CA 1
ATOM 540 C C . ALA A 1 112 ? 151.821 95.354 157.085 1.00 36.74 112 ALA A C 1
ATOM 541 O O . ALA A 1 112 ? 152.080 96.064 156.110 1.00 36.74 112 ALA A O 1
ATOM 543 N N . ILE A 1 113 ? 151.616 95.863 158.294 1.00 30.08 113 ILE A N 1
ATOM 544 C CA . ILE A 1 113 ? 151.846 97.266 158.610 1.00 30.08 113 ILE A CA 1
ATOM 545 C C . ILE A 1 113 ? 153.106 97.334 159.458 1.00 30.08 113 ILE A C 1
ATOM 546 O O . ILE A 1 113 ? 153.377 96.429 160.256 1.00 30.08 113 ILE A O 1
ATOM 551 N N . SER A 1 114 ? 153.898 98.380 159.268 1.00 27.39 114 SER A N 1
ATOM 552 C CA . SER A 1 114 ? 155.247 98.412 159.808 1.00 27.39 114 SER A CA 1
ATOM 553 C C . SER A 1 114 ? 155.465 99.638 160.676 1.00 27.39 114 SER A C 1
ATOM 554 O O . SER A 1 114 ? 154.694 100.596 160.651 1.00 27.39 114 SER A O 1
ATOM 557 N N . LEU A 1 115 ? 156.548 99.591 161.446 1.00 29.87 115 LEU A N 1
ATOM 558 C CA . LEU A 1 115 ? 157.007 100.738 162.206 1.00 29.87 115 LEU A CA 1
ATOM 559 C C . LEU A 1 115 ? 158.032 101.491 161.378 1.00 29.87 115 LEU A C 1
ATOM 560 O O . LEU A 1 115 ? 159.102 100.933 161.093 1.00 29.87 115 LEU A O 1
ATOM 565 N N . PRO A 1 116 ? 157.764 102.730 160.964 1.00 29.04 116 PRO A N 1
ATOM 566 C CA . PRO A 1 116 ? 158.711 103.436 160.098 1.00 29.04 116 PRO A CA 1
ATOM 567 C C . PRO A 1 116 ? 160.057 103.629 160.776 1.00 29.04 116 PRO A C 1
ATOM 568 O O . PRO A 1 116 ? 160.147 103.785 161.995 1.00 29.04 116 PRO A O 1
ATOM 572 N N . ASP A 1 117 ? 161.113 103.629 159.961 1.00 36.17 117 ASP A N 1
ATOM 573 C CA . ASP A 1 117 ? 162.470 103.649 160.499 1.00 36.17 117 ASP A CA 1
ATOM 574 C C . ASP A 1 117 ? 162.724 104.866 161.378 1.00 36.17 117 ASP A C 1
ATOM 575 O O . ASP A 1 117 ? 163.509 104.786 162.328 1.00 36.17 117 ASP A O 1
ATOM 580 N N . GLU A 1 118 ? 162.080 105.995 161.085 1.00 28.83 118 GLU A N 1
ATOM 581 C CA . GLU A 1 118 ? 162.217 107.153 161.958 1.00 28.83 118 GLU A CA 1
ATOM 582 C C . GLU A 1 118 ? 161.623 106.874 163.330 1.00 28.83 118 GLU A C 1
ATOM 583 O O . GLU A 1 118 ? 162.221 107.215 164.357 1.00 28.83 118 GLU A O 1
ATOM 589 N N . LYS A 1 119 ? 160.451 106.241 163.367 1.00 30.49 119 LYS A N 1
ATOM 590 C CA . LYS A 1 119 ? 159.857 105.879 164.645 1.00 30.49 119 LYS A CA 1
ATOM 591 C C . LYS A 1 119 ? 160.679 104.819 165.361 1.00 30.49 119 LYS A C 1
ATOM 592 O O . LYS A 1 119 ? 160.757 104.828 166.591 1.00 30.49 119 LYS A O 1
ATOM 598 N N . LEU A 1 120 ? 161.316 103.915 164.617 1.00 36.79 120 LEU A N 1
ATOM 599 C CA . LEU A 1 120 ? 162.187 102.926 165.244 1.00 36.79 120 LEU A CA 1
ATOM 600 C C . LEU A 1 120 ? 163.391 103.594 165.894 1.00 36.79 120 LEU A C 1
ATOM 601 O O . LEU A 1 120 ? 163.760 103.270 167.029 1.00 36.79 120 LEU A O 1
ATOM 606 N N . ASP A 1 121 ? 164.032 104.517 165.174 1.00 43.09 121 ASP A N 1
ATOM 607 C CA . ASP A 1 121 ? 165.139 105.269 165.751 1.00 43.09 121 ASP A CA 1
ATOM 608 C C . ASP A 1 121 ? 164.696 106.029 166.991 1.00 43.09 121 ASP A C 1
ATOM 609 O O . ASP A 1 121 ? 165.405 106.045 168.002 1.00 43.09 121 ASP A O 1
ATOM 614 N N . GLN A 1 122 ? 163.523 106.664 166.933 1.00 39.90 122 GLN A N 1
ATOM 615 C CA . GLN A 1 122 ? 163.021 107.393 168.093 1.00 39.90 122 GLN A CA 1
ATOM 616 C C . GLN A 1 122 ? 162.782 106.460 169.272 1.00 39.90 122 GLN A C 1
ATOM 617 O O . GLN A 1 122 ? 163.112 106.795 170.414 1.00 39.90 122 GLN A O 1
ATOM 623 N N . LEU A 1 123 ? 162.219 105.279 169.012 1.00 37.57 123 LEU A N 1
ATOM 624 C CA . LEU A 1 123 ? 161.960 104.326 170.085 1.00 37.57 123 LEU A CA 1
ATOM 625 C C . LEU A 1 123 ? 163.256 103.852 170.722 1.00 37.57 123 LEU A C 1
ATOM 626 O O . LEU A 1 123 ? 163.366 103.778 171.952 1.00 37.57 123 LEU A O 1
ATOM 631 N N . THR A 1 124 ? 164.249 103.517 169.897 1.00 40.84 124 THR A N 1
ATOM 632 C CA . THR A 1 124 ? 165.518 103.040 170.433 1.00 40.84 124 THR A CA 1
ATOM 633 C C . THR A 1 124 ? 166.230 104.135 171.214 1.00 40.84 124 THR A C 1
ATOM 634 O O . THR A 1 124 ? 166.827 103.872 172.263 1.00 40.84 124 THR A O 1
ATOM 638 N N . LEU A 1 125 ? 166.170 105.373 170.728 1.00 42.14 125 LEU A N 1
ATOM 639 C CA . LEU A 1 125 ? 166.782 106.466 171.468 1.00 42.14 125 LEU A CA 1
ATOM 640 C C . LEU A 1 125 ? 166.049 106.705 172.781 1.00 42.14 125 LEU A C 1
ATOM 641 O O . LEU A 1 125 ? 166.676 107.022 173.797 1.00 42.14 125 LEU A O 1
ATOM 646 N N . ALA A 1 126 ? 164.724 106.534 172.788 1.00 41.26 126 ALA A N 1
ATOM 647 C CA . ALA A 1 126 ? 163.961 106.745 174.013 1.00 41.26 126 ALA A CA 1
ATOM 648 C C . ALA A 1 126 ? 164.285 105.684 175.057 1.00 41.26 126 ALA A C 1
ATOM 649 O O . ALA A 1 126 ? 164.452 106.002 176.239 1.00 41.26 126 ALA A O 1
ATOM 651 N N . LEU A 1 127 ? 164.376 104.420 174.641 1.00 46.37 127 LEU A N 1
ATOM 652 C CA . LEU A 1 127 ? 164.801 103.371 175.565 1.00 46.37 127 LEU A CA 1
ATOM 653 C C . LEU A 1 127 ? 166.215 103.619 176.073 1.00 46.37 127 LEU A C 1
ATOM 654 O O . LEU A 1 127 ? 166.451 103.663 177.286 1.00 46.37 127 LEU A O 1
ATOM 659 N N . PHE A 1 128 ? 167.172 103.781 175.157 1.00 51.56 128 PHE A N 1
ATOM 660 C CA . PHE A 1 128 ? 168.567 103.902 175.564 1.00 51.56 128 PHE A CA 1
ATOM 661 C C . PHE A 1 128 ? 168.783 105.107 176.468 1.00 51.56 128 PHE A C 1
ATOM 662 O O . PHE A 1 128 ? 169.557 105.035 177.428 1.00 51.56 128 PHE A O 1
ATOM 670 N N . GLU A 1 129 ? 168.113 106.222 176.183 1.00 44.82 129 GLU A N 1
ATOM 671 C CA . GLU A 1 129 ? 168.346 107.431 176.964 1.00 44.82 129 GLU A CA 1
ATOM 672 C C . GLU A 1 129 ? 167.858 107.260 178.397 1.00 44.82 129 GLU A C 1
ATOM 673 O O . GLU A 1 129 ? 168.620 107.460 179.349 1.00 44.82 129 GLU A O 1
ATOM 679 N N . SER A 1 130 ? 166.586 106.897 178.572 1.00 46.00 130 SER A N 1
ATOM 680 C CA . SER A 1 130 ? 166.044 106.781 179.922 1.00 46.00 130 SER A CA 1
ATOM 681 C C . SER A 1 130 ? 166.702 105.648 180.696 1.00 46.00 130 SER A C 1
ATOM 682 O O . SER A 1 130 ? 166.759 105.697 181.929 1.00 46.00 130 SER A O 1
ATOM 685 N N . ALA A 1 131 ? 167.201 104.626 180.000 1.00 49.81 131 ALA A N 1
ATOM 686 C CA . ALA A 1 131 ? 167.912 103.551 180.681 1.00 49.81 131 ALA A CA 1
ATOM 687 C C . ALA A 1 131 ? 169.210 104.060 181.297 1.00 49.81 131 ALA A C 1
ATOM 688 O O . ALA A 1 131 ? 169.500 103.799 182.469 1.00 49.81 131 ALA A O 1
ATOM 690 N N . ASP A 1 132 ? 169.997 104.799 180.522 1.00 55.50 132 ASP A N 1
ATOM 691 C CA . ASP A 1 132 ? 171.263 105.333 181.008 1.00 55.50 132 ASP A CA 1
ATOM 692 C C . ASP A 1 132 ? 171.199 106.849 181.158 1.00 55.50 132 ASP A C 1
ATOM 693 O O . ASP A 1 132 ? 171.758 107.414 182.099 1.00 55.50 132 ASP A O 1
ATOM 698 N N . ASN A 1 136 ? 176.680 106.471 181.471 1.00 45.89 136 ASN A N 1
ATOM 699 C CA . ASN A 1 136 ? 176.496 107.423 180.383 1.00 45.89 136 ASN A CA 1
ATOM 700 C C . ASN A 1 136 ? 176.800 106.776 179.036 1.00 45.89 136 ASN A C 1
ATOM 701 O O . ASN A 1 136 ? 176.384 107.273 177.989 1.00 45.89 136 ASN A O 1
ATOM 703 N N . GLY A 1 137 ? 177.532 105.665 179.072 1.00 45.84 137 GLY A N 1
ATOM 704 C CA . GLY A 1 137 ? 177.871 104.936 177.866 1.00 45.84 137 GLY A CA 1
ATOM 705 C C . GLY A 1 137 ? 176.875 103.850 177.515 1.00 45.84 137 GLY A C 1
ATOM 706 O O . GLY A 1 137 ? 175.668 104.099 177.444 1.00 45.84 137 GLY A O 1
ATOM 707 N N . ALA A 1 138 ? 177.375 102.640 177.289 1.00 49.02 138 ALA A N 1
ATOM 708 C CA . ALA A 1 138 ? 176.516 101.522 176.933 1.00 49.02 138 ALA A CA 1
ATOM 709 C C . ALA A 1 138 ? 175.557 101.193 178.071 1.00 49.02 138 ALA A C 1
ATOM 710 O O . ALA A 1 138 ? 175.853 101.414 179.248 1.00 49.02 138 ALA A O 1
ATOM 712 N N . ILE A 1 139 ? 174.395 100.665 177.706 1.00 54.47 139 ILE A N 1
ATOM 713 C CA . ILE A 1 139 ? 173.395 100.267 178.685 1.00 54.47 139 ILE A CA 1
ATOM 714 C C . ILE A 1 139 ? 173.614 98.811 179.068 1.00 54.47 139 ILE A C 1
ATOM 715 O O . ILE A 1 139 ? 174.271 98.042 178.360 1.00 54.47 139 ILE A O 1
ATOM 720 N N . THR A 1 140 ? 173.047 98.427 180.205 1.00 57.59 140 THR A N 1
ATOM 721 C CA . THR A 1 140 ? 173.120 97.063 180.700 1.00 57.59 140 THR A CA 1
ATOM 722 C C . THR A 1 140 ? 171.727 96.453 180.700 1.00 57.59 140 THR A C 1
ATOM 723 O O . THR A 1 140 ? 170.747 97.121 181.043 1.00 57.59 140 THR A O 1
ATOM 727 N N . PHE A 1 141 ? 171.653 95.177 180.315 1.00 61.12 141 PHE A N 1
ATOM 728 C CA . PHE A 1 141 ? 170.364 94.520 180.124 1.00 61.12 141 PHE A CA 1
ATOM 729 C C . PHE A 1 141 ? 169.548 94.472 181.407 1.00 61.12 141 PHE A C 1
ATOM 730 O O . PHE A 1 141 ? 168.314 94.473 181.354 1.00 61.12 141 PHE A O 1
ATOM 738 N N . GLU A 1 142 ? 170.209 94.428 182.563 1.00 61.85 142 GLU A N 1
ATOM 739 C CA . GLU A 1 142 ? 169.478 94.300 183.818 1.00 61.85 142 GLU A CA 1
ATOM 740 C C . GLU A 1 142 ? 168.606 95.522 184.074 1.00 61.85 142 GLU A C 1
ATOM 741 O O . GLU A 1 142 ? 167.397 95.399 184.303 1.00 61.85 142 GLU A O 1
ATOM 747 N N . GLU A 1 143 ? 169.200 96.714 184.035 1.00 57.35 143 GLU A N 1
ATOM 748 C CA . GLU A 1 143 ? 168.407 97.927 184.181 1.00 57.35 143 GLU A CA 1
ATOM 749 C C . GLU A 1 143 ? 167.567 98.219 182.946 1.00 57.35 143 GLU A C 1
ATOM 750 O O . GLU A 1 143 ? 166.519 98.865 183.061 1.00 57.35 143 GLU A O 1
ATOM 756 N N . LEU A 1 144 ? 167.997 97.753 181.772 1.00 56.77 144 LEU A N 1
ATOM 757 C CA . LEU A 1 144 ? 167.154 97.860 180.588 1.00 56.77 144 LEU A CA 1
ATOM 758 C C . LEU A 1 144 ? 165.850 97.100 180.775 1.00 56.77 144 LEU A C 1
ATOM 759 O O . LEU A 1 144 ? 164.815 97.505 180.239 1.00 56.77 144 LEU A O 1
ATOM 764 N N . ARG A 1 145 ? 165.873 96.014 181.550 1.00 58.35 145 ARG A N 1
ATOM 765 C CA . ARG A 1 145 ? 164.646 95.274 181.821 1.00 58.35 145 ARG A CA 1
ATOM 766 C C . ARG A 1 145 ? 163.619 96.149 182.527 1.00 58.35 145 ARG A C 1
ATOM 767 O O . ARG A 1 145 ? 162.472 96.263 182.080 1.00 58.35 145 ARG A O 1
ATOM 775 N N . ASP A 1 146 ? 164.009 96.777 183.639 1.00 55.36 146 ASP A N 1
ATOM 776 C CA . ASP A 1 146 ? 163.049 97.592 184.375 1.00 55.36 146 ASP A CA 1
ATOM 777 C C . ASP A 1 146 ? 162.712 98.870 183.620 1.00 55.36 146 ASP A C 1
ATOM 778 O O . ASP A 1 146 ? 161.603 99.398 183.764 1.00 55.36 146 ASP A O 1
ATOM 783 N N . GLU A 1 147 ? 163.642 99.373 182.803 1.00 52.04 147 GLU A N 1
ATOM 784 C CA . GLU A 1 147 ? 163.317 100.494 181.930 1.00 52.04 147 GLU A CA 1
ATOM 785 C C . GLU A 1 147 ? 162.231 100.109 180.933 1.00 52.04 147 GLU A C 1
ATOM 786 O O . GLU A 1 147 ? 161.302 100.885 180.680 1.00 52.04 147 GLU A O 1
ATOM 792 N N . LEU A 1 148 ? 162.326 98.904 180.369 1.00 49.67 148 LEU A N 1
ATOM 793 C CA . LEU A 1 148 ? 161.299 98.416 179.457 1.00 49.67 148 LEU A CA 1
ATOM 794 C C . LEU A 1 148 ? 159.972 98.228 180.177 1.00 49.67 148 LEU A C 1
ATOM 795 O O . LEU A 1 148 ? 158.918 98.606 179.655 1.00 49.67 148 LEU A O 1
ATOM 800 N N . GLN A 1 149 ? 160.005 97.647 181.377 1.00 51.35 149 GLN A N 1
ATOM 801 C CA . GLN A 1 149 ? 158.774 97.489 182.145 1.00 51.35 149 GLN A CA 1
ATOM 802 C C . GLN A 1 149 ? 158.169 98.835 182.513 1.00 51.35 149 GLN A C 1
ATOM 803 O O . GLN A 1 149 ? 156.958 98.931 182.738 1.00 51.35 149 GLN A O 1
ATOM 809 N N . ARG A 1 150 ? 158.993 99.882 182.587 1.00 52.75 150 ARG A N 1
ATOM 810 C CA . ARG A 1 150 ? 158.466 101.207 182.890 1.00 52.75 150 ARG A CA 1
ATOM 811 C C . ARG A 1 150 ? 157.638 101.760 181.737 1.00 52.75 150 ARG A C 1
ATOM 812 O O . ARG A 1 150 ? 156.669 102.492 181.969 1.00 52.75 150 ARG A O 1
ATOM 820 N N . PHE A 1 151 ? 157.997 101.433 180.502 1.00 51.94 151 PHE A N 1
ATOM 821 C CA . PHE A 1 151 ? 157.187 101.834 179.359 1.00 51.94 151 PHE A CA 1
ATOM 822 C C . PHE A 1 151 ? 155.846 101.122 179.431 1.00 51.94 151 PHE A C 1
ATOM 823 O O . PHE A 1 151 ? 155.815 99.893 179.570 1.00 51.94 151 PHE A O 1
ATOM 831 N N . PRO A 1 152 ? 154.723 101.837 179.345 1.00 53.35 152 PRO A N 1
ATOM 832 C CA . PRO A 1 152 ? 153.428 101.162 179.520 1.00 53.35 152 PRO A CA 1
ATOM 833 C C . PRO A 1 152 ? 153.055 100.249 178.365 1.00 53.35 152 PRO A C 1
ATOM 834 O O . PRO A 1 152 ? 152.484 99.175 178.595 1.00 53.35 152 PRO A O 1
ATOM 838 N N . GLY A 1 153 ? 153.366 100.632 177.130 1.00 50.40 153 GLY A N 1
ATOM 839 C CA . GLY A 1 153 ? 152.894 99.880 175.984 1.00 50.40 153 GLY A CA 1
ATOM 840 C C . GLY A 1 153 ? 153.970 99.282 175.103 1.00 50.40 153 GLY A C 1
ATOM 841 O O . GLY A 1 153 ? 153.662 98.634 174.101 1.00 50.40 153 GLY A O 1
ATOM 842 N N . VAL A 1 154 ? 155.237 99.485 175.456 1.00 46.49 154 VAL A N 1
ATOM 843 C CA . VAL A 1 154 ? 156.302 98.950 174.617 1.00 46.49 154 VAL A CA 1
ATOM 844 C C . VAL A 1 154 ? 156.431 97.441 174.788 1.00 46.49 154 VAL A C 1
ATOM 845 O O . VAL A 1 154 ? 156.740 96.729 173.826 1.00 46.49 154 VAL A O 1
ATOM 849 N N . MET A 1 155 ? 156.179 96.923 175.989 1.00 53.50 155 MET A N 1
ATOM 850 C CA . MET A 1 155 ? 156.328 95.492 176.226 1.00 53.50 155 MET A CA 1
ATOM 851 C C . MET A 1 155 ? 155.335 94.693 175.396 1.00 53.50 155 MET A C 1
ATOM 852 O O . MET A 1 155 ? 155.720 93.829 174.601 1.00 53.50 155 MET A O 1
ATOM 857 N N . GLU A 1 156 ? 154.043 94.977 175.561 1.00 51.41 156 GLU A N 1
ATOM 858 C CA . GLU A 1 156 ? 153.021 94.153 174.927 1.00 51.41 156 GLU A CA 1
ATOM 859 C C . GLU A 1 156 ? 153.090 94.227 173.409 1.00 51.41 156 GLU A C 1
ATOM 860 O O . GLU A 1 156 ? 152.675 93.284 172.728 1.00 51.41 156 GLU A O 1
ATOM 866 N N . ASN A 1 157 ? 153.613 95.323 172.861 1.00 40.34 157 ASN A N 1
ATOM 867 C CA . ASN A 1 157 ? 153.637 95.498 171.417 1.00 40.34 157 ASN A CA 1
ATOM 868 C C . ASN A 1 157 ? 154.891 94.937 170.761 1.00 40.34 157 ASN A C 1
ATOM 869 O O . ASN A 1 157 ? 154.894 94.739 169.542 1.00 40.34 157 ASN A O 1
ATOM 874 N N . LEU A 1 158 ? 155.942 94.668 171.526 1.00 43.46 158 LEU A N 1
ATOM 875 C CA . LEU A 1 158 ? 157.145 94.038 170.996 1.00 43.46 158 LEU A CA 1
ATOM 876 C C . LEU A 1 158 ? 156.942 92.530 171.013 1.00 43.46 158 LEU A C 1
ATOM 877 O O . LEU A 1 158 ? 156.940 91.913 172.082 1.00 43.46 158 LEU A O 1
ATOM 882 N N . THR A 1 159 ? 156.755 91.937 169.836 1.00 42.14 159 THR A N 1
ATOM 883 C CA . THR A 1 159 ? 156.652 90.488 169.758 1.00 42.14 159 THR A CA 1
ATOM 884 C C . THR A 1 159 ? 157.917 89.852 170.316 1.00 42.14 159 THR A C 1
ATOM 885 O O . THR A 1 159 ? 159.028 90.346 170.108 1.00 42.14 159 THR A O 1
ATOM 889 N N . ILE A 1 160 ? 157.740 88.771 171.065 1.00 45.84 160 ILE A N 1
ATOM 890 C CA . ILE A 1 160 ? 158.834 88.118 171.771 1.00 45.84 160 ILE A CA 1
ATOM 891 C C . ILE A 1 160 ? 158.990 86.716 171.201 1.00 45.84 160 ILE A C 1
ATOM 892 O O . ILE A 1 160 ? 158.131 85.849 171.408 1.00 45.84 160 ILE A O 1
ATOM 897 N N . SER A 1 161 ? 160.086 86.497 170.480 1.00 48.07 161 SER A N 1
ATOM 898 C CA . SER A 1 161 ? 160.393 85.210 169.871 1.00 48.07 161 SER A CA 1
ATOM 899 C C . SER A 1 161 ? 161.855 85.232 169.448 1.00 48.07 161 SER A C 1
ATOM 900 O O . SER A 1 161 ? 162.522 86.269 169.504 1.00 48.07 161 SER A O 1
ATOM 903 N N . ALA A 1 162 ? 162.348 84.066 169.030 1.00 44.75 162 ALA A N 1
ATOM 904 C CA . ALA A 1 162 ? 163.717 83.979 168.536 1.00 44.75 162 ALA A CA 1
ATOM 905 C C . ALA A 1 162 ? 163.816 84.491 167.105 1.00 44.75 162 ALA A C 1
ATOM 906 O O . ALA A 1 162 ? 164.662 85.336 166.793 1.00 44.75 162 ALA A O 1
ATOM 908 N N . ALA A 1 163 ? 162.956 83.994 166.224 1.00 42.12 163 ALA A N 1
ATOM 909 C CA . ALA A 1 163 ? 162.977 84.401 164.826 1.00 42.12 163 ALA A CA 1
ATOM 910 C C . ALA A 1 163 ? 161.562 84.540 164.279 1.00 42.12 163 ALA A C 1
ATOM 911 O O . ALA A 1 163 ? 161.268 84.091 163.171 1.00 42.12 163 ALA A O 1
ATOM 913 N N . GLN A 1 180 ? 140.577 90.196 141.166 1.00 43.05 180 GLN A N 1
ATOM 914 C CA . GLN A 1 180 ? 140.738 91.466 140.470 1.00 43.05 180 GLN A CA 1
ATOM 915 C C . GLN A 1 180 ? 139.425 91.905 139.833 1.00 43.05 180 GLN A C 1
ATOM 916 O O . GLN A 1 180 ? 139.170 93.099 139.675 1.00 43.05 180 GLN A O 1
ATOM 922 N N . LEU A 1 181 ? 138.590 90.935 139.471 1.00 42.58 181 LEU A N 1
ATOM 923 C CA . LEU A 1 181 ? 137.298 91.207 138.852 1.00 42.58 181 LEU A CA 1
ATOM 924 C C . LEU A 1 181 ? 136.224 91.171 139.936 1.00 42.58 181 LEU A C 1
ATOM 925 O O . LEU A 1 181 ? 135.953 90.119 140.525 1.00 42.58 181 LEU A O 1
ATOM 930 N N . THR A 1 182 ? 135.647 92.335 140.224 1.00 44.33 182 THR A N 1
ATOM 931 C CA . THR A 1 182 ? 134.577 92.469 141.201 1.00 44.33 182 THR A CA 1
ATOM 932 C C . THR A 1 182 ? 133.607 93.522 140.696 1.00 44.33 182 THR A C 1
ATOM 933 O O . THR A 1 182 ? 133.987 94.420 139.941 1.00 44.33 182 THR A O 1
ATOM 937 N N . ARG A 1 183 ? 132.349 93.406 141.118 1.00 44.62 183 ARG A N 1
ATOM 938 C CA . ARG A 1 183 ? 131.380 94.433 140.761 1.00 44.62 183 ARG A CA 1
ATOM 939 C C . ARG A 1 183 ? 131.714 95.756 141.429 1.00 44.62 183 ARG A C 1
ATOM 940 O O . ARG A 1 183 ? 131.358 96.819 140.913 1.00 44.62 183 ARG A O 1
ATOM 948 N N . ALA A 1 184 ? 132.406 95.715 142.566 1.00 37.59 184 ALA A N 1
ATOM 949 C CA . ALA A 1 184 ? 132.840 96.954 143.198 1.00 37.59 184 ALA A CA 1
ATOM 950 C C . ALA A 1 184 ? 133.887 97.660 142.351 1.00 37.59 184 ALA A C 1
ATOM 951 O O . ALA A 1 184 ? 133.925 98.893 142.309 1.00 37.59 184 ALA A O 1
ATOM 953 N N . TYR A 1 185 ? 134.738 96.897 141.663 1.00 34.08 185 TYR A N 1
ATOM 954 C CA . TYR A 1 185 ? 135.745 97.504 140.796 1.00 34.08 185 TYR A CA 1
ATOM 955 C C . TYR A 1 185 ? 135.095 98.309 139.678 1.00 34.08 185 TYR A C 1
ATOM 956 O O . TYR A 1 185 ? 135.406 99.491 139.479 1.00 34.08 185 TYR A O 1
ATOM 965 N N . TRP A 1 186 ? 134.201 97.678 138.923 1.00 37.46 186 TRP A N 1
ATOM 966 C CA . TRP A 1 186 ? 133.499 98.413 137.886 1.00 37.46 186 TRP A CA 1
ATOM 967 C C . TRP A 1 186 ? 132.629 99.506 138.476 1.00 37.46 186 TRP A C 1
ATOM 968 O O . TRP A 1 186 ? 132.426 100.536 137.835 1.00 37.46 186 TRP A O 1
ATOM 979 N N . HIS A 1 187 ? 132.127 99.325 139.693 1.00 25.80 187 HIS A N 1
ATOM 980 C CA . HIS A 1 187 ? 131.309 100.376 140.276 1.00 25.80 187 HIS A CA 1
ATOM 981 C C . HIS A 1 187 ? 132.150 101.606 140.582 1.00 25.80 187 HIS A C 1
ATOM 982 O O . HIS A 1 187 ? 131.670 102.738 140.470 1.00 25.80 187 HIS A O 1
ATOM 989 N N . ASN A 1 188 ? 133.403 101.397 140.986 1.00 25.03 188 ASN A N 1
ATOM 990 C CA . ASN A 1 188 ? 134.325 102.510 141.182 1.00 25.03 188 ASN A CA 1
ATOM 991 C C . ASN A 1 188 ? 134.662 103.174 139.859 1.00 25.03 188 ASN A C 1
ATOM 992 O O . ASN A 1 188 ? 134.587 104.401 139.727 1.00 25.03 188 ASN A O 1
ATOM 997 N N . HIS A 1 189 ? 135.046 102.374 138.867 1.00 29.20 189 HIS A N 1
ATOM 998 C CA . HIS A 1 189 ? 135.631 102.886 137.637 1.00 29.20 189 HIS A CA 1
ATOM 999 C C . HIS A 1 189 ? 134.621 103.108 136.522 1.00 29.20 189 HIS A C 1
ATOM 1000 O O . HIS A 1 189 ? 135.030 103.341 135.385 1.00 29.20 189 HIS A O 1
ATOM 1007 N N . ARG A 1 190 ? 133.321 103.035 136.804 1.00 31.41 190 ARG A N 1
ATOM 1008 C CA . ARG A 1 190 ? 132.356 103.234 135.733 1.00 31.41 190 ARG A CA 1
ATOM 1009 C C . ARG A 1 190 ? 132.389 104.655 135.200 1.00 31.41 190 ARG A C 1
ATOM 1010 O O . ARG A 1 190 ? 132.185 104.861 134.004 1.00 31.41 190 ARG A O 1
ATOM 1018 N N . SER A 1 191 ? 132.679 105.642 136.042 1.00 27.98 191 SER A N 1
ATOM 1019 C CA . SER A 1 191 ? 132.715 107.012 135.545 1.00 27.98 191 SER A CA 1
ATOM 1020 C C . SER A 1 191 ? 133.912 107.235 134.632 1.00 27.98 191 SER A C 1
ATOM 1021 O O . SER A 1 191 ? 133.785 107.829 133.554 1.00 27.98 191 SER A O 1
ATOM 1024 N N . GLN A 1 192 ? 135.083 106.762 135.047 1.00 30.31 192 GLN A N 1
ATOM 1025 C CA . GLN A 1 192 ? 136.270 106.862 134.208 1.00 30.31 192 GLN A CA 1
ATOM 1026 C C . GLN A 1 192 ? 136.099 106.068 132.919 1.00 30.31 192 GLN A C 1
ATOM 1027 O O . GLN A 1 192 ? 136.522 106.512 131.844 1.00 30.31 192 GLN A O 1
ATOM 1033 N N . LEU A 1 193 ? 135.455 104.906 133.000 1.00 25.49 193 LEU A N 1
ATOM 1034 C CA . LEU A 1 193 ? 135.211 104.108 131.807 1.00 25.49 193 LEU A CA 1
ATOM 1035 C C . LEU A 1 193 ? 134.236 104.804 130.873 1.00 25.49 193 LEU A C 1
ATOM 1036 O O . LEU A 1 193 ? 134.384 104.728 129.654 1.00 25.49 193 LEU A O 1
ATOM 1041 N N . PHE A 1 194 ? 133.239 105.496 131.416 1.00 28.35 194 PHE A N 1
ATOM 1042 C CA . PHE A 1 194 ? 132.319 106.222 130.550 1.00 28.35 194 PHE A CA 1
ATOM 1043 C C . PHE A 1 194 ? 132.998 107.415 129.903 1.00 28.35 194 PHE A C 1
ATOM 1044 O O . PHE A 1 194 ? 132.696 107.746 128.756 1.00 28.35 194 PHE A O 1
ATOM 1052 N N . CYS A 1 195 ? 133.918 108.071 130.608 1.00 28.76 195 CYS A N 1
ATOM 1053 C CA . CYS A 1 195 ? 134.656 109.165 129.981 1.00 28.76 195 CYS A CA 1
ATOM 1054 C C . CYS A 1 195 ? 135.529 108.651 128.843 1.00 28.76 195 CYS A C 1
ATOM 1055 O O . CYS A 1 195 ? 135.527 109.212 127.742 1.00 28.76 195 CYS A O 1
ATOM 1058 N N . LEU A 1 196 ? 136.270 107.568 129.084 1.00 25.61 196 LEU A N 1
ATOM 1059 C CA . LEU A 1 196 ? 137.053 106.967 128.008 1.00 25.61 196 LEU A CA 1
ATOM 1060 C C . LEU A 1 196 ? 136.173 106.482 126.866 1.00 25.61 196 LEU A C 1
ATOM 1061 O O . LEU A 1 196 ? 136.578 106.551 125.703 1.00 25.61 196 LEU A O 1
ATOM 1066 N N . ALA A 1 197 ? 134.973 105.986 127.169 1.00 21.00 197 ALA A N 1
ATOM 1067 C CA . ALA A 1 197 ? 134.106 105.464 126.122 1.00 21.00 197 ALA A CA 1
ATOM 1068 C C . ALA A 1 197 ? 133.489 106.586 125.305 1.00 21.00 197 ALA A C 1
ATOM 1069 O O . ALA A 1 197 ? 133.339 106.458 124.092 1.00 21.00 197 ALA A O 1
ATOM 1071 N N . THR A 1 198 ? 133.133 107.697 125.946 1.00 20.85 198 THR A N 1
ATOM 1072 C CA . THR A 1 198 ? 132.679 108.861 125.198 1.00 20.85 198 THR A CA 1
ATOM 1073 C C . THR A 1 198 ? 133.787 109.400 124.313 1.00 20.85 198 THR A C 1
ATOM 1074 O O . THR A 1 198 ? 133.549 109.754 123.155 1.00 20.85 198 THR A O 1
ATOM 1078 N N . TYR A 1 199 ? 135.012 109.457 124.832 1.00 19.27 199 TYR A N 1
ATOM 1079 C CA . TYR A 1 199 ? 136.137 109.902 124.020 1.00 19.27 199 TYR A CA 1
ATOM 1080 C C . TYR A 1 199 ? 136.335 108.999 122.809 1.00 19.27 199 TYR A C 1
ATOM 1081 O O . TYR A 1 199 ? 136.372 109.470 121.667 1.00 19.27 199 TYR A O 1
ATOM 1090 N N . ALA A 1 200 ? 136.456 107.692 123.035 1.00 20.55 200 ALA A N 1
ATOM 1091 C CA . ALA A 1 200 ? 136.683 106.774 121.927 1.00 20.55 200 ALA A CA 1
ATOM 1092 C C . ALA A 1 200 ? 135.504 106.737 120.965 1.00 20.55 200 ALA A C 1
ATOM 1093 O O . ALA A 1 200 ? 135.695 106.557 119.760 1.00 20.55 200 ALA A O 1
ATOM 1095 N N . GLY A 1 201 ? 134.283 106.923 121.459 1.00 23.74 201 GLY A N 1
ATOM 1096 C CA . GLY A 1 201 ? 133.142 106.955 120.566 1.00 23.74 201 GLY A CA 1
ATOM 1097 C C . GLY A 1 201 ? 133.115 108.204 119.709 1.00 23.74 201 GLY A C 1
ATOM 1098 O O . GLY A 1 201 ? 132.783 108.143 118.525 1.00 23.74 201 GLY A O 1
ATOM 1099 N N . LEU A 1 202 ? 133.462 109.351 120.289 1.00 22.60 202 LEU A N 1
ATOM 1100 C CA . LEU A 1 202 ? 133.582 110.564 119.492 1.00 22.60 202 LEU A CA 1
ATOM 1101 C C . LEU A 1 202 ? 134.673 110.419 118.443 1.00 22.60 202 LEU A C 1
ATOM 1102 O O . LEU A 1 202 ? 134.538 110.913 117.319 1.00 22.60 202 LEU A O 1
ATOM 1107 N N . HIS A 1 203 ? 135.757 109.728 118.784 1.00 22.83 203 HIS A N 1
ATOM 1108 C CA . HIS A 1 203 ? 136.796 109.501 117.787 1.00 22.83 203 HIS A CA 1
ATOM 1109 C C . HIS A 1 203 ? 136.304 108.598 116.670 1.00 22.83 203 HIS A C 1
ATOM 1110 O O . HIS A 1 203 ? 136.575 108.859 115.495 1.00 22.83 203 HIS A O 1
ATOM 1117 N N . VAL A 1 204 ? 135.600 107.521 117.013 1.00 27.70 204 VAL A N 1
ATOM 1118 C CA . VAL A 1 204 ? 135.039 106.657 115.979 1.00 27.70 204 VAL A CA 1
ATOM 1119 C C . VAL A 1 204 ? 134.083 107.443 115.096 1.00 27.70 204 VAL A C 1
ATOM 1120 O O . VAL A 1 204 ? 134.096 107.308 113.869 1.00 27.70 204 VAL A O 1
ATOM 1124 N N . LEU A 1 205 ? 133.261 108.298 115.702 1.00 28.23 205 LEU A N 1
ATOM 1125 C CA . LEU A 1 205 ? 132.336 109.126 114.937 1.00 28.23 205 LEU A CA 1
ATOM 1126 C C . LEU A 1 205 ? 133.080 110.015 113.948 1.00 28.23 205 LEU A C 1
ATOM 1127 O O . LEU A 1 205 ? 132.734 110.065 112.764 1.00 28.23 205 LEU A O 1
ATOM 1132 N N . LEU A 1 206 ? 134.100 110.737 114.419 1.00 28.91 206 LEU A N 1
ATOM 1133 C CA . LEU A 1 206 ? 134.803 111.670 113.542 1.00 28.91 206 LEU A CA 1
ATOM 1134 C C . LEU A 1 206 ? 135.559 110.937 112.443 1.00 28.91 206 LEU A C 1
ATOM 1135 O O . LEU A 1 206 ? 135.491 111.317 111.269 1.00 28.91 206 LEU A O 1
ATOM 1140 N N . PHE A 1 207 ? 136.276 109.877 112.802 1.00 31.55 207 PHE A N 1
ATOM 1141 C CA . PHE A 1 207 ? 136.993 109.097 111.804 1.00 31.55 207 PHE A CA 1
ATOM 1142 C C . PHE A 1 207 ? 136.039 108.540 110.755 1.00 31.55 207 PHE A C 1
ATOM 1143 O O . PHE A 1 207 ? 136.315 108.606 109.554 1.00 31.55 207 PHE A O 1
ATOM 1151 N N . GLY A 1 208 ? 134.912 107.978 111.189 1.00 32.32 208 GLY A N 1
ATOM 1152 C CA . GLY A 1 208 ? 133.988 107.392 110.238 1.00 32.32 208 GLY A CA 1
ATOM 1153 C C . GLY A 1 208 ? 133.342 108.427 109.343 1.00 32.32 208 GLY A C 1
ATOM 1154 O O . GLY A 1 208 ? 133.240 108.230 108.131 1.00 32.32 208 GLY A O 1
ATOM 1155 N N . LEU A 1 209 ? 132.902 109.544 109.921 1.00 32.58 209 LEU A N 1
ATOM 1156 C CA . LEU A 1 209 ? 132.266 110.575 109.116 1.00 32.58 209 LEU A CA 1
ATOM 1157 C C . LEU A 1 209 ? 133.244 111.192 108.130 1.00 32.58 209 LEU A C 1
ATOM 1158 O O . LEU A 1 209 ? 132.837 111.613 107.044 1.00 32.58 209 LEU A O 1
ATOM 1163 N N . ALA A 1 210 ? 134.531 111.247 108.477 1.00 31.91 210 ALA A N 1
ATOM 1164 C CA . ALA A 1 210 ? 135.500 111.780 107.530 1.00 31.91 210 ALA A CA 1
ATOM 1165 C C . ALA A 1 210 ? 135.837 110.769 106.445 1.00 31.91 210 ALA A C 1
ATOM 1166 O O . ALA A 1 210 ? 135.903 111.126 105.267 1.00 31.91 210 ALA A O 1
ATOM 1168 N N . ALA A 1 211 ? 136.048 109.504 106.808 1.00 35.83 211 ALA A N 1
ATOM 1169 C CA . ALA A 1 211 ? 136.386 108.501 105.807 1.00 35.83 211 ALA A CA 1
ATOM 1170 C C . ALA A 1 211 ? 135.208 108.159 104.908 1.00 35.83 211 ALA A C 1
ATOM 1171 O O . ALA A 1 211 ? 135.415 107.614 103.819 1.00 35.83 211 ALA A O 1
ATOM 1173 N N . SER A 1 212 ? 133.980 108.455 105.337 1.00 39.63 212 SER A N 1
ATOM 1174 C CA . SER A 1 212 ? 132.823 108.220 104.482 1.00 39.63 212 SER A CA 1
ATOM 1175 C C . SER A 1 212 ? 132.725 109.278 103.393 1.00 39.63 212 SER A C 1
ATOM 1176 O O . SER A 1 212 ? 132.623 108.952 102.205 1.00 39.63 212 SER A O 1
ATOM 1179 N N . ALA A 1 213 ? 132.742 110.554 103.782 1.00 43.91 213 ALA A N 1
ATOM 1180 C CA . ALA A 1 213 ? 132.682 111.632 102.801 1.00 43.91 213 ALA A CA 1
ATOM 1181 C C . ALA A 1 213 ? 133.831 111.530 101.810 1.00 43.91 213 ALA A C 1
ATOM 1182 O O . ALA A 1 213 ? 133.638 111.678 100.598 1.00 43.91 213 ALA A O 1
ATOM 1184 N N . HIS A 1 214 ? 135.036 111.274 102.305 1.00 43.34 214 HIS A N 1
ATOM 1185 C CA . HIS A 1 214 ? 136.204 111.119 101.443 1.00 43.34 214 HIS A CA 1
ATOM 1186 C C . HIS A 1 214 ? 136.438 109.658 101.081 1.00 43.34 214 HIS A C 1
ATOM 1187 O O . HIS A 1 214 ? 137.532 109.124 101.245 1.00 43.34 214 HIS A O 1
ATOM 1194 N N . ARG A 1 215 ? 135.395 108.996 100.585 1.00 43.62 215 ARG A N 1
ATOM 1195 C CA . ARG A 1 215 ? 135.533 107.638 100.078 1.00 43.62 215 ARG A CA 1
ATOM 1196 C C . ARG A 1 215 ? 135.998 107.621 98.630 1.00 43.62 215 ARG A C 1
ATOM 1197 O O . ARG A 1 215 ? 136.486 106.590 98.155 1.00 43.62 215 ARG A O 1
ATOM 1205 N N . ASP A 1 216 ? 135.865 108.748 97.929 1.00 43.02 216 ASP A N 1
ATOM 1206 C CA . ASP A 1 216 ? 136.336 108.845 96.552 1.00 43.02 216 ASP A CA 1
ATOM 1207 C C . ASP A 1 216 ? 137.841 108.624 96.476 1.00 43.02 216 ASP A C 1
ATOM 1208 O O . ASP A 1 216 ? 138.320 107.703 95.805 1.00 43.02 216 ASP A O 1
ATOM 1213 N N . LEU A 1 217 ? 138.600 109.470 97.165 1.00 38.70 217 LEU A N 1
ATOM 1214 C CA . LEU A 1 217 ? 140.050 109.371 97.160 1.00 38.70 217 LEU A CA 1
ATOM 1215 C C . LEU A 1 217 ? 140.493 108.029 97.729 1.00 38.70 217 LEU A C 1
ATOM 1216 O O . LEU A 1 217 ? 139.935 107.540 98.713 1.00 38.70 217 LEU A O 1
ATOM 1221 N N . GLY A 1 218 ? 141.508 107.437 97.107 1.00 38.17 218 GLY A N 1
ATOM 1222 C CA . GLY A 1 218 ? 141.760 106.019 97.274 1.00 38.17 218 GLY A CA 1
ATOM 1223 C C . GLY A 1 218 ? 142.815 105.561 98.263 1.00 38.17 218 GLY A C 1
ATOM 1224 O O . GLY A 1 218 ? 144.017 105.723 98.032 1.00 38.17 218 GLY A O 1
ATOM 1225 N N . ALA A 1 219 ? 142.357 105.010 99.386 1.00 36.99 219 ALA A N 1
ATOM 1226 C CA . ALA A 1 219 ? 143.124 104.096 100.229 1.00 36.99 219 ALA A CA 1
ATOM 1227 C C . ALA A 1 219 ? 144.239 104.752 101.033 1.00 36.99 219 ALA A C 1
ATOM 1228 O O . ALA A 1 219 ? 144.831 104.108 101.903 1.00 36.99 219 ALA A O 1
ATOM 1230 N N . SER A 1 220 ? 144.530 106.018 100.773 1.00 32.09 220 SER A N 1
ATOM 1231 C CA . SER A 1 220 ? 145.478 106.750 101.607 1.00 32.09 220 SER A CA 1
ATOM 1232 C C . SER A 1 220 ? 145.043 108.163 101.935 1.00 32.09 220 SER A C 1
ATOM 1233 O O . SER A 1 220 ? 145.597 108.751 102.865 1.00 32.09 220 SER A O 1
ATOM 1236 N N . VAL A 1 221 ? 144.101 108.747 101.200 1.00 32.18 221 VAL A N 1
ATOM 1237 C CA . VAL A 1 221 ? 143.503 109.989 101.656 1.00 32.18 221 VAL A CA 1
ATOM 1238 C C . VAL A 1 221 ? 142.367 109.717 102.630 1.00 32.18 221 VAL A C 1
ATOM 1239 O O . VAL A 1 221 ? 142.000 110.602 103.406 1.00 32.18 221 VAL A O 1
ATOM 1243 N N . MET A 1 222 ? 141.818 108.502 102.638 1.00 40.04 222 MET A N 1
ATOM 1244 C CA . MET A 1 222 ? 140.844 108.142 103.663 1.00 40.04 222 MET A CA 1
ATOM 1245 C C . MET A 1 222 ? 141.488 108.137 105.043 1.00 40.04 222 MET A C 1
ATOM 1246 O O . MET A 1 222 ? 140.980 108.757 105.984 1.00 40.04 222 MET A O 1
ATOM 1251 N N . VAL A 1 223 ? 142.621 107.447 105.175 1.00 26.91 223 VAL A N 1
ATOM 1252 C CA . VAL A 1 223 ? 143.339 107.407 106.445 1.00 26.91 223 VAL A CA 1
ATOM 1253 C C . VAL A 1 223 ? 143.768 108.803 106.868 1.00 26.91 223 VAL A C 1
ATOM 1254 O O . VAL A 1 223 ? 143.589 109.200 108.025 1.00 26.91 223 VAL A O 1
ATOM 1258 N N . ALA A 1 224 ? 144.364 109.559 105.946 1.00 22.24 224 ALA A N 1
ATOM 1259 C CA . ALA A 1 224 ? 144.857 110.888 106.283 1.00 22.24 224 ALA A CA 1
ATOM 1260 C C . ALA A 1 224 ? 143.719 111.820 106.661 1.00 22.24 224 ALA A C 1
ATOM 1261 O O . ALA A 1 224 ? 143.844 112.611 107.598 1.00 22.24 224 ALA A O 1
ATOM 1263 N N . LYS A 1 225 ? 142.592 111.734 105.961 1.00 28.59 225 LYS A N 1
ATOM 1264 C CA . LYS A 1 225 ? 141.470 112.598 106.296 1.00 28.59 225 LYS A CA 1
ATOM 1265 C C . LYS A 1 225 ? 140.851 112.212 107.631 1.00 28.59 225 LYS A C 1
ATOM 1266 O O . LYS A 1 225 ? 140.455 113.087 108.410 1.00 28.59 225 LYS A O 1
ATOM 1272 N N . GLY A 1 226 ? 140.774 110.914 107.928 1.00 25.34 226 GLY A N 1
ATOM 1273 C CA . GLY A 1 226 ? 140.283 110.501 109.232 1.00 25.34 226 GLY A CA 1
ATOM 1274 C C . GLY A 1 226 ? 141.170 110.989 110.361 1.00 25.34 226 GLY A C 1
ATOM 1275 O O . GLY A 1 226 ? 140.697 111.595 111.329 1.00 25.34 226 GLY A O 1
ATOM 1276 N N . CYS A 1 227 ? 142.477 110.751 110.242 1.00 14.11 227 CYS A N 1
ATOM 1277 C CA . CYS A 1 227 ? 143.396 111.226 111.265 1.00 14.11 227 CYS A CA 1
ATOM 1278 C C . CYS A 1 227 ? 143.368 112.739 111.386 1.00 14.11 227 CYS A C 1
ATOM 1279 O O . CYS A 1 227 ? 143.468 113.268 112.492 1.00 14.11 227 CYS A O 1
ATOM 1282 N N . GLY A 1 228 ? 143.209 113.459 110.281 1.00 14.89 228 GLY A N 1
ATOM 1283 C CA . GLY A 1 228 ? 143.162 114.903 110.382 1.00 14.89 228 GLY A CA 1
ATOM 1284 C C . GLY A 1 228 ? 141.929 115.388 111.115 1.00 14.89 228 GLY A C 1
ATOM 1285 O O . GLY A 1 228 ? 142.008 116.258 111.992 1.00 14.89 228 GLY A O 1
ATOM 1286 N N . GLN A 1 229 ? 140.768 114.852 110.750 1.00 21.67 229 GLN A N 1
ATOM 1287 C CA . GLN A 1 229 ? 139.547 115.240 111.439 1.00 21.67 229 GLN A CA 1
ATOM 1288 C C . GLN A 1 229 ? 139.617 114.900 112.920 1.00 21.67 229 GLN A C 1
ATOM 1289 O O . GLN A 1 229 ? 138.980 115.570 113.738 1.00 21.67 229 GLN A O 1
ATOM 1295 N N . CYS A 1 230 ? 140.384 113.868 113.289 1.00 19.44 230 CYS A N 1
ATOM 1296 C CA . CYS A 1 230 ? 140.591 113.589 114.709 1.00 19.44 230 CYS A CA 1
ATOM 1297 C C . CYS A 1 230 ? 141.518 114.620 115.353 1.00 19.44 230 CYS A C 1
ATOM 1298 O O . CYS A 1 230 ? 141.211 115.148 116.427 1.00 19.44 230 CYS A O 1
ATOM 1301 N N . LEU A 1 231 ? 142.653 114.921 114.707 1.00 16.41 231 LEU A N 1
ATOM 1302 C CA . LEU A 1 231 ? 143.617 115.867 115.271 1.00 16.41 231 LEU A CA 1
ATOM 1303 C C . LEU A 1 231 ? 142.985 117.219 115.548 1.00 16.41 231 LEU A C 1
ATOM 1304 O O . LEU A 1 231 ? 143.319 117.872 116.547 1.00 16.41 231 LEU A O 1
ATOM 1309 N N . ASN A 1 232 ? 142.099 117.669 114.656 1.00 22.73 232 ASN A N 1
ATOM 1310 C CA . ASN A 1 232 ? 141.395 118.929 114.879 1.00 22.73 232 ASN A CA 1
ATOM 1311 C C . ASN A 1 232 ? 140.853 119.007 116.296 1.00 22.73 232 ASN A C 1
ATOM 1312 O O . ASN A 1 232 ? 141.054 119.999 117.001 1.00 22.73 232 ASN A O 1
ATOM 1317 N N . PHE A 1 233 ? 140.155 117.962 116.727 1.00 26.29 233 PHE A N 1
ATOM 1318 C CA . PHE A 1 233 ? 139.550 117.971 118.051 1.00 26.29 233 PHE A CA 1
ATOM 1319 C C . PHE A 1 233 ? 140.570 117.654 119.131 1.00 26.29 233 PHE A C 1
ATOM 1320 O O . PHE A 1 233 ? 140.544 118.259 120.208 1.00 26.29 233 PHE A O 1
ATOM 1328 N N . ASP A 1 234 ? 141.463 116.701 118.860 1.00 22.07 234 ASP A N 1
ATOM 1329 C CA . ASP A 1 234 ? 142.420 116.266 119.868 1.00 22.07 234 ASP A CA 1
ATOM 1330 C C . ASP A 1 234 ? 143.256 117.421 120.388 1.00 22.07 234 ASP A C 1
ATOM 1331 O O . ASP A 1 234 ? 143.384 117.597 121.597 1.00 22.07 234 ASP A O 1
ATOM 1336 N N . CYS A 1 235 ? 143.826 118.234 119.501 1.00 21.95 235 CYS A N 1
ATOM 1337 C CA . CYS A 1 235 ? 144.642 119.345 119.987 1.00 21.95 235 CYS A CA 1
ATOM 1338 C C . CYS A 1 235 ? 143.790 120.376 120.729 1.00 21.95 235 CYS A C 1
ATOM 1339 O O . CYS A 1 235 ? 144.042 120.703 121.906 1.00 21.95 235 CYS A O 1
ATOM 1342 N N . SER A 1 236 ? 142.757 120.878 120.057 1.00 26.90 236 SER A N 1
ATOM 1343 C CA . SER A 1 236 ? 141.925 121.929 120.621 1.00 26.90 236 SER A CA 1
ATOM 1344 C C . SER A 1 236 ? 141.437 121.578 122.016 1.00 26.90 236 SER A C 1
ATOM 1345 O O . SER A 1 236 ? 141.475 122.418 122.919 1.00 26.90 236 SER A O 1
ATOM 1348 N N . PHE A 1 237 ? 140.992 120.340 122.225 1.00 25.46 237 PHE A N 1
ATOM 1349 C CA . PHE A 1 237 ? 140.468 119.947 123.524 1.00 25.46 237 PHE A CA 1
ATOM 1350 C C . PHE A 1 237 ? 141.489 119.255 124.413 1.00 25.46 237 PHE A C 1
ATOM 1351 O O . PHE A 1 237 ? 141.157 118.918 125.550 1.00 25.46 237 PHE A O 1
ATOM 1359 N N . ILE A 1 238 ? 142.714 119.022 123.939 1.00 13.81 238 ILE A N 1
ATOM 1360 C CA . ILE A 1 238 ? 143.778 118.710 124.871 1.00 13.81 238 ILE A CA 1
ATOM 1361 C C . ILE A 1 238 ? 144.146 119.963 125.621 1.00 13.81 238 ILE A C 1
ATOM 1362 O O . ILE A 1 238 ? 144.727 119.890 126.704 1.00 13.81 238 ILE A O 1
ATOM 1367 N N . ALA A 1 239 ? 143.818 121.127 125.063 1.00 19.05 239 ALA A N 1
ATOM 1368 C CA . ALA A 1 239 ? 143.964 122.360 125.836 1.00 19.05 239 ALA A CA 1
ATOM 1369 C C . ALA A 1 239 ? 143.121 122.341 127.107 1.00 19.05 239 ALA A C 1
ATOM 1370 O O . ALA A 1 239 ? 143.633 122.572 128.206 1.00 19.05 239 ALA A O 1
ATOM 1372 N N . VAL A 1 240 ? 141.820 122.075 126.973 1.00 18.81 240 VAL A N 1
ATOM 1373 C CA . VAL A 1 240 ? 140.853 122.455 128.003 1.00 18.81 240 VAL A CA 1
ATOM 1374 C C . VAL A 1 240 ? 141.115 121.718 129.312 1.00 18.81 240 VAL A C 1
ATOM 1375 O O . VAL A 1 240 ? 140.765 122.203 130.394 1.00 18.81 240 VAL A O 1
ATOM 1379 N N . LEU A 1 241 ? 141.744 120.544 129.244 1.00 14.83 241 LEU A N 1
ATOM 1380 C CA . LEU A 1 241 ? 141.996 119.766 130.452 1.00 14.83 241 LEU A CA 1
ATOM 1381 C C . LEU A 1 241 ? 142.853 120.510 131.463 1.00 14.83 241 LEU A C 1
ATOM 1382 O O . LEU A 1 241 ? 142.927 120.094 132.622 1.00 14.83 241 LEU A O 1
ATOM 1387 N N . MET A 1 242 ? 143.507 121.594 131.053 1.00 15.66 242 MET A N 1
ATOM 1388 C CA . MET A 1 242 ? 144.421 122.329 131.915 1.00 15.66 242 MET A CA 1
ATOM 1389 C C . MET A 1 242 ? 143.854 123.669 132.362 1.00 15.66 242 MET A C 1
ATOM 1390 O O . MET A 1 242 ? 144.598 124.642 132.504 1.00 15.66 242 MET A O 1
ATOM 1395 N N . LEU A 1 243 ? 142.545 123.741 132.585 1.00 28.34 243 LEU A N 1
ATOM 1396 C CA . LEU A 1 243 ? 141.928 124.942 133.139 1.00 28.34 243 LEU A CA 1
ATOM 1397 C C . LEU A 1 243 ? 141.796 124.778 134.650 1.00 28.34 243 LEU A C 1
ATOM 1398 O O . LEU A 1 243 ? 140.707 124.679 135.217 1.00 28.34 243 LEU A O 1
ATOM 1403 N N . ARG A 1 244 ? 142.951 124.769 135.308 1.00 29.04 244 ARG A N 1
ATOM 1404 C CA . ARG A 1 244 ? 142.967 124.606 136.753 1.00 29.04 244 ARG A CA 1
ATOM 1405 C C . ARG A 1 244 ? 142.373 125.796 137.486 1.00 29.04 244 ARG A C 1
ATOM 1406 O O . ARG A 1 244 ? 142.328 125.773 138.715 1.00 29.04 244 ARG A O 1
ATOM 1414 N N . ARG A 1 245 ? 141.947 126.839 136.777 1.00 36.15 245 ARG A N 1
ATOM 1415 C CA . ARG A 1 245 ? 141.117 127.876 137.370 1.00 36.15 245 ARG A CA 1
ATOM 1416 C C . ARG A 1 245 ? 139.638 127.553 137.264 1.00 36.15 245 ARG A C 1
ATOM 1417 O O . ARG A 1 245 ? 138.829 128.164 137.970 1.00 36.15 245 ARG A O 1
ATOM 1425 N N . CYS A 1 246 ? 139.273 126.615 136.392 1.00 39.45 246 CYS A N 1
ATOM 1426 C CA . CYS A 1 246 ? 137.908 126.124 136.280 1.00 39.45 246 CYS A CA 1
ATOM 1427 C C . CYS A 1 246 ? 137.700 124.786 136.966 1.00 39.45 246 CYS A C 1
ATOM 1428 O O . CYS A 1 246 ? 136.588 124.507 137.422 1.00 39.45 246 CYS A O 1
ATOM 1431 N N . LEU A 1 247 ? 138.737 123.950 137.050 1.00 36.35 247 LEU A N 1
ATOM 1432 C CA . LEU A 1 247 ? 138.614 122.709 137.806 1.00 36.35 247 LEU A CA 1
ATOM 1433 C C . LEU A 1 247 ? 138.380 122.979 139.282 1.00 36.35 247 LEU A C 1
ATOM 1434 O O . LEU A 1 247 ? 137.665 122.226 139.945 1.00 36.35 247 LEU A O 1
ATOM 1439 N N . THR A 1 248 ? 138.975 124.040 139.821 1.00 35.20 248 THR A N 1
ATOM 1440 C CA . THR A 1 248 ? 138.673 124.401 141.198 1.00 35.20 248 THR A CA 1
ATOM 1441 C C . THR A 1 248 ? 137.222 124.811 141.376 1.00 35.20 248 THR A C 1
ATOM 1442 O O . THR A 1 248 ? 136.712 124.765 142.499 1.00 35.20 248 THR A O 1
ATOM 1446 N N . TRP A 1 249 ? 136.549 125.222 140.303 1.00 42.79 249 TRP A N 1
ATOM 1447 C CA . TRP A 1 249 ? 135.133 125.557 140.382 1.00 42.79 249 TRP A CA 1
ATOM 1448 C C . TRP A 1 249 ? 134.239 124.350 140.131 1.00 42.79 249 TRP A C 1
ATOM 1449 O O . TRP A 1 249 ? 133.227 124.177 140.817 1.00 42.79 249 TRP A O 1
ATOM 1460 N N . LEU A 1 250 ? 134.588 123.511 139.156 1.00 42.83 250 LEU A N 1
ATOM 1461 C CA . LEU A 1 250 ? 133.802 122.308 138.911 1.00 42.83 250 LEU A CA 1
ATOM 1462 C C . LEU A 1 250 ? 133.960 121.296 140.033 1.00 42.83 250 LEU A C 1
ATOM 1463 O O . LEU A 1 250 ? 133.072 120.466 140.248 1.00 42.83 250 LEU A O 1
ATOM 1468 N N . ARG A 1 251 ? 135.083 121.337 140.746 1.00 37.37 251 ARG A N 1
ATOM 1469 C CA . ARG A 1 251 ? 135.308 120.383 141.821 1.00 37.37 251 ARG A CA 1
ATOM 1470 C C . ARG A 1 251 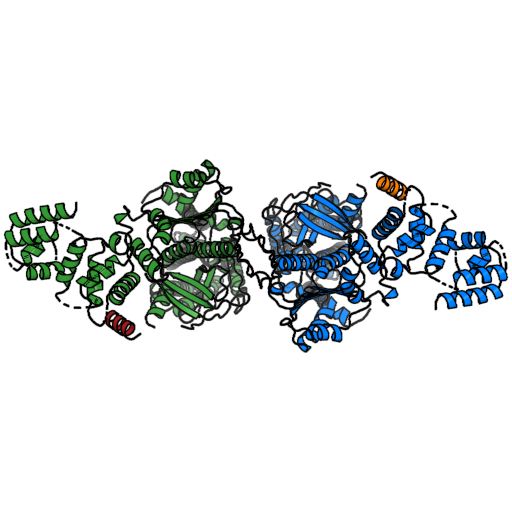? 134.460 120.705 143.039 1.00 37.37 251 ARG A C 1
ATOM 1471 O O . ARG A 1 251 ? 134.133 119.807 143.821 1.00 37.37 251 ARG A O 1
ATOM 1479 N N . ALA A 1 252 ? 134.095 121.975 143.217 1.00 42.46 252 ALA A N 1
ATOM 1480 C CA . ALA A 1 252 ? 133.234 122.340 144.334 1.00 42.46 252 ALA A CA 1
ATOM 1481 C C . ALA A 1 252 ? 131.841 121.750 144.168 1.00 42.46 252 ALA A C 1
ATOM 1482 O O . ALA A 1 252 ? 131.208 121.347 145.150 1.00 42.46 252 ALA A O 1
ATOM 1484 N N . THR A 1 253 ? 131.356 121.678 142.933 1.00 47.44 253 THR A N 1
ATOM 1485 C CA . THR A 1 253 ? 129.997 121.245 142.665 1.00 47.44 253 THR A CA 1
ATOM 1486 C C . THR A 1 253 ? 129.876 119.731 142.792 1.00 47.44 253 THR A C 1
ATOM 1487 O O . THR A 1 253 ? 130.830 119.021 143.119 1.00 47.44 253 THR A O 1
ATOM 1491 N N . TRP A 1 254 ? 128.669 119.235 142.535 1.00 56.92 254 TRP A N 1
ATOM 1492 C CA . TRP A 1 254 ? 128.387 117.807 142.538 1.00 56.92 254 TRP A CA 1
ATOM 1493 C C . TRP A 1 254 ? 128.868 117.109 141.278 1.00 56.92 254 TRP A C 1
ATOM 1494 O O . TRP A 1 254 ? 128.798 115.878 141.208 1.00 56.92 254 TRP A O 1
ATOM 1505 N N . LEU A 1 255 ? 129.332 117.859 140.276 1.00 51.42 255 LEU A N 1
ATOM 1506 C CA . LEU A 1 255 ? 129.822 117.225 139.060 1.00 51.42 255 LEU A CA 1
ATOM 1507 C C . LEU A 1 255 ? 131.014 116.327 139.340 1.00 51.42 255 LEU A C 1
ATOM 1508 O O . LEU A 1 255 ? 131.243 115.358 138.613 1.00 51.42 255 LEU A O 1
ATOM 1513 N N . ALA A 1 256 ? 131.776 116.619 140.390 1.00 40.39 256 ALA A N 1
ATOM 1514 C CA . ALA A 1 256 ? 132.904 115.760 140.718 1.00 40.39 256 ALA A CA 1
ATOM 1515 C C . ALA A 1 256 ? 132.446 114.361 141.102 1.00 40.39 256 ALA A C 1
ATOM 1516 O O . ALA A 1 256 ? 133.199 113.395 140.939 1.00 40.39 256 ALA A O 1
ATOM 1518 N N . GLN A 1 257 ? 131.216 114.226 141.599 1.00 46.15 257 GLN A N 1
ATOM 1519 C CA . GLN A 1 257 ? 130.722 112.907 141.977 1.00 46.15 257 GLN A CA 1
ATOM 1520 C C . GLN A 1 257 ? 130.458 112.043 140.751 1.00 46.15 257 GLN A C 1
ATOM 1521 O O . GLN A 1 257 ? 130.576 110.815 140.816 1.00 46.15 257 GLN A O 1
ATOM 1527 N N . VAL A 1 258 ? 130.088 112.660 139.633 1.00 46.65 258 VAL A N 1
ATOM 1528 C CA . VAL A 1 258 ? 129.738 111.901 138.438 1.00 46.65 258 VAL A CA 1
ATOM 1529 C C . VAL A 1 258 ? 130.934 111.728 137.505 1.00 46.65 258 VAL A C 1
ATOM 1530 O O . VAL A 1 258 ? 131.203 110.621 137.034 1.00 46.65 258 VAL A O 1
ATOM 1534 N N . LEU A 1 259 ? 131.686 112.791 137.215 1.00 34.81 259 LEU A N 1
ATOM 1535 C CA . LEU A 1 259 ? 132.835 112.602 136.346 1.00 34.81 259 LEU A CA 1
ATOM 1536 C C . LEU A 1 259 ? 134.129 112.858 137.107 1.00 34.81 259 LEU A C 1
ATOM 1537 O O . LEU A 1 259 ? 134.182 113.758 137.949 1.00 34.81 259 LEU A O 1
ATOM 1542 N N . PRO A 1 260 ? 135.182 112.084 136.841 1.00 30.73 260 PRO A N 1
ATOM 1543 C CA . PRO A 1 260 ? 136.420 112.222 137.619 1.00 30.73 260 PRO A CA 1
ATOM 1544 C C . PRO A 1 260 ? 137.123 113.521 137.269 1.00 30.73 260 PRO A C 1
ATOM 1545 O O . PRO A 1 260 ? 137.436 113.774 136.107 1.00 30.73 260 PRO A O 1
ATOM 1549 N N . LEU A 1 261 ? 137.361 114.350 138.275 1.00 27.24 261 LEU A N 1
ATOM 1550 C CA . LEU A 1 261 ? 138.081 115.595 138.080 1.00 27.24 261 LEU A CA 1
ATOM 1551 C C . LEU A 1 261 ? 139.521 115.526 138.560 1.00 27.24 261 LEU A C 1
ATOM 1552 O O . LEU A 1 261 ? 140.239 116.523 138.462 1.00 27.24 261 LEU A O 1
ATOM 1557 N N . ASP A 1 262 ? 139.961 114.386 139.077 1.00 22.42 262 ASP A N 1
ATOM 1558 C CA . ASP A 1 262 ? 141.336 114.223 139.518 1.00 22.42 262 ASP A CA 1
ATOM 1559 C C . ASP A 1 262 ? 142.179 113.438 138.531 1.00 22.42 262 ASP A C 1
ATOM 1560 O O . ASP A 1 262 ? 143.374 113.242 138.770 1.00 22.42 262 ASP A O 1
ATOM 1565 N N . GLN A 1 263 ? 141.593 112.987 137.432 1.00 20.49 263 GLN A N 1
ATOM 1566 C CA . GLN A 1 263 ? 142.336 112.308 136.390 1.00 20.49 263 GLN A CA 1
ATOM 1567 C C . GLN A 1 263 ? 142.704 113.241 135.249 1.00 20.49 263 GLN A C 1
ATOM 1568 O O . GLN A 1 263 ? 143.213 112.778 134.226 1.00 20.49 263 GLN A O 1
ATOM 1574 N N . ASN A 1 264 ? 142.480 114.545 135.406 1.00 15.07 264 ASN A N 1
ATOM 1575 C CA . ASN A 1 264 ? 142.624 115.450 134.274 1.00 15.07 264 ASN A CA 1
ATOM 1576 C C . ASN A 1 264 ? 144.054 115.465 133.754 1.00 15.07 264 ASN A C 1
ATOM 1577 O O . ASN A 1 264 ? 144.278 115.465 132.542 1.00 15.07 264 ASN A O 1
ATOM 1582 N N . ILE A 1 265 ? 145.040 115.460 134.651 1.00 11.15 265 ILE A N 1
ATOM 1583 C CA . ILE A 1 265 ? 146.427 115.489 134.199 1.00 11.15 265 ILE A CA 1
ATOM 1584 C C . ILE A 1 265 ? 146.736 114.258 133.369 1.00 11.15 265 ILE A C 1
ATOM 1585 O O . ILE A 1 265 ? 147.445 114.337 132.361 1.00 11.15 265 ILE A O 1
ATOM 1590 N N . GLN A 1 266 ? 146.184 113.112 133.741 1.00 15.62 266 GLN A N 1
ATOM 1591 C CA . GLN A 1 266 ? 146.502 111.875 133.053 1.00 15.62 266 GLN A CA 1
ATOM 1592 C C . GLN A 1 266 ? 145.454 111.468 132.035 1.00 15.62 266 GLN A C 1
ATOM 1593 O O . GLN A 1 266 ? 145.626 110.447 131.367 1.00 15.62 266 GLN A O 1
ATOM 1599 N N . PHE A 1 267 ? 144.372 112.230 131.901 1.00 14.57 267 PHE A N 1
ATOM 1600 C CA . PHE A 1 267 ? 143.643 112.224 130.642 1.00 14.57 267 PHE A CA 1
ATOM 1601 C C . PHE A 1 267 ? 144.341 113.107 129.627 1.00 14.57 267 PHE A C 1
ATOM 1602 O O . PHE A 1 267 ? 144.279 112.846 128.423 1.00 14.57 267 PHE A O 1
ATOM 1610 N N . HIS A 1 268 ? 145.030 114.136 130.103 1.00 11.24 268 HIS A N 1
ATOM 1611 C CA . HIS A 1 268 ? 145.818 114.987 129.227 1.00 11.24 268 HIS A CA 1
ATOM 1612 C C . HIS A 1 268 ? 147.022 114.244 128.681 1.00 11.24 268 HIS A C 1
ATOM 1613 O O . HIS A 1 268 ? 147.330 114.330 127.492 1.00 11.24 268 HIS A O 1
ATOM 1620 N N . GLN A 1 269 ? 147.729 113.526 129.540 1.00 9.13 269 GLN A N 1
ATOM 1621 C CA . GLN A 1 269 ? 148.797 112.669 129.055 1.00 9.13 269 GLN A CA 1
ATOM 1622 C C . GLN A 1 269 ? 148.296 111.554 128.155 1.00 9.13 269 GLN A C 1
ATOM 1623 O O . GLN A 1 269 ? 149.116 110.873 127.539 1.00 9.13 269 GLN A O 1
ATOM 1629 N N . LEU A 1 270 ? 146.986 111.323 128.090 1.00 11.50 270 LEU A N 1
ATOM 1630 C CA . LEU A 1 270 ? 146.426 110.318 127.196 1.00 11.50 270 LEU A CA 1
ATOM 1631 C C . LEU A 1 270 ? 146.053 110.916 125.852 1.00 11.50 270 LEU A C 1
ATOM 1632 O O . LEU A 1 270 ? 146.335 110.325 124.805 1.00 11.50 270 LEU A O 1
ATOM 1637 N N . MET A 1 271 ? 145.408 112.081 125.871 1.00 11.08 271 MET A N 1
ATOM 1638 C CA . MET A 1 271 ? 145.197 112.820 124.634 1.00 11.08 271 MET A CA 1
ATOM 1639 C C . MET A 1 271 ? 146.521 113.183 123.980 1.00 11.08 271 MET A C 1
ATOM 1640 O O . MET A 1 271 ? 146.619 113.198 122.752 1.00 11.08 271 MET A O 1
ATOM 1645 N N . GLY A 1 272 ? 147.558 113.442 124.769 1.00 6.73 272 GLY A N 1
ATOM 1646 C CA . GLY A 1 272 ? 148.862 113.671 124.184 1.00 6.73 272 GLY A CA 1
ATOM 1647 C C . GLY A 1 272 ? 149.363 112.475 123.406 1.00 6.73 272 GLY A C 1
ATOM 1648 O O . GLY A 1 272 ? 149.880 112.614 122.298 1.00 6.73 272 GLY A O 1
ATOM 1649 N N . TYR A 1 273 ? 149.198 111.282 123.961 1.00 7.14 273 TYR A N 1
ATOM 1650 C CA . TYR A 1 273 ? 149.684 110.098 123.270 1.00 7.14 273 TYR A CA 1
ATOM 1651 C C . TYR A 1 273 ? 148.831 109.784 122.054 1.00 7.14 273 TYR A C 1
ATOM 1652 O O . TYR A 1 273 ? 149.348 109.333 121.028 1.00 7.14 273 TYR A O 1
ATOM 1661 N N . VAL A 1 274 ? 147.523 110.015 122.136 1.00 8.66 274 VAL A N 1
ATOM 1662 C CA . VAL A 1 274 ? 146.727 109.737 120.950 1.00 8.66 274 VAL A CA 1
ATOM 1663 C C . VAL A 1 274 ? 147.057 110.739 119.857 1.00 8.66 274 VAL A C 1
ATOM 1664 O O . VAL A 1 274 ? 147.044 110.391 118.677 1.00 8.66 274 VAL A O 1
ATOM 1668 N N . VAL A 1 275 ? 147.394 111.981 120.214 1.00 7.37 275 VAL A N 1
ATOM 1669 C CA . VAL A 1 275 ? 147.822 112.946 119.206 1.00 7.37 275 VAL A CA 1
ATOM 1670 C C . VAL A 1 275 ? 149.131 112.504 118.576 1.00 7.37 275 VAL A C 1
ATOM 1671 O O . VAL A 1 275 ? 149.296 112.547 117.357 1.00 7.37 275 VAL A O 1
ATOM 1675 N N . VAL A 1 276 ? 150.089 112.077 119.396 1.00 6.36 276 VAL A N 1
ATOM 1676 C CA . VAL A 1 276 ? 151.365 111.622 118.860 1.00 6.36 276 VAL A CA 1
ATOM 1677 C C . VAL A 1 276 ? 151.233 110.349 118.038 1.00 6.36 276 VAL A C 1
ATOM 1678 O O . VAL A 1 276 ? 152.100 110.056 117.214 1.00 6.36 276 VAL A O 1
ATOM 1682 N N . GLY A 1 277 ? 150.160 109.595 118.204 1.00 9.16 277 GLY A N 1
ATOM 1683 C CA . GLY A 1 277 ? 149.973 108.446 117.340 1.00 9.16 277 GLY A CA 1
ATOM 1684 C C . GLY A 1 277 ? 149.255 108.806 116.056 1.00 9.16 277 GLY A C 1
ATOM 1685 O O . GLY A 1 277 ? 149.638 108.378 114.960 1.00 9.16 277 GLY A O 1
ATOM 1686 N N . LEU A 1 278 ? 148.208 109.617 116.185 1.00 8.76 278 LEU A N 1
ATOM 1687 C CA . LEU A 1 278 ? 147.408 109.986 115.030 1.00 8.76 278 LEU A CA 1
ATOM 1688 C C . LEU A 1 278 ? 148.169 110.894 114.082 1.00 8.76 278 LEU A C 1
ATOM 1689 O O . LEU A 1 278 ? 147.974 110.806 112.872 1.00 8.76 278 LEU A O 1
ATOM 1694 N N . SER A 1 279 ? 149.034 111.767 114.593 1.00 8.13 279 SER A N 1
ATOM 1695 C CA . SER A 1 279 ? 149.822 112.611 113.706 1.00 8.13 279 SER A CA 1
ATOM 1696 C C . SER A 1 279 ? 150.861 111.797 112.954 1.00 8.13 279 SER A C 1
ATOM 1697 O O . SER A 1 279 ? 151.154 112.082 111.793 1.00 8.13 279 SER A O 1
ATOM 1700 N N . LEU A 1 280 ? 151.422 110.771 113.593 1.00 9.65 280 LEU A N 1
ATOM 1701 C CA . LEU A 1 280 ? 152.322 109.864 112.887 1.00 9.65 280 LEU A CA 1
ATOM 1702 C C . LEU A 1 280 ? 151.593 109.093 111.795 1.00 9.65 280 LEU A C 1
ATOM 1703 O O . LEU A 1 280 ? 152.128 108.904 110.696 1.00 9.65 280 LEU A O 1
ATOM 1708 N N . VAL A 1 281 ? 150.373 108.634 112.073 1.00 9.84 281 VAL A N 1
ATOM 1709 C CA . VAL A 1 281 ? 149.615 107.951 111.027 1.00 9.84 281 VAL A CA 1
ATOM 1710 C C . VAL A 1 281 ? 149.231 108.924 109.918 1.00 9.84 281 VAL A C 1
ATOM 1711 O O . VAL A 1 281 ? 149.284 108.587 108.735 1.00 9.84 281 VAL A O 1
ATOM 1715 N N . HIS A 1 282 ? 148.841 110.141 110.283 1.00 11.09 282 HIS A N 1
ATOM 1716 C CA . HIS A 1 282 ? 148.562 111.189 109.309 1.00 11.09 282 HIS A CA 1
ATOM 1717 C C . HIS A 1 282 ? 149.756 111.441 108.404 1.00 11.09 282 HIS A C 1
ATOM 1718 O O . HIS A 1 282 ? 149.610 111.574 107.185 1.00 11.09 282 HIS A O 1
ATOM 1725 N N . THR A 1 283 ? 150.949 111.499 108.987 1.00 10.80 283 THR A N 1
ATOM 1726 C CA . THR A 1 283 ? 152.154 111.764 108.215 1.00 10.80 283 THR A CA 1
ATOM 1727 C C . THR A 1 283 ? 152.510 110.594 107.312 1.00 10.80 283 THR A C 1
ATOM 1728 O O . THR A 1 283 ? 152.891 110.794 106.154 1.00 10.80 283 THR A O 1
ATOM 1732 N N . VAL A 1 284 ? 152.394 109.363 107.811 1.00 16.50 284 VAL A N 1
ATOM 1733 C CA . VAL A 1 284 ? 152.705 108.238 106.939 1.00 16.50 284 VAL A CA 1
ATOM 1734 C C . VAL A 1 284 ? 151.659 108.120 105.837 1.00 16.50 284 VAL A C 1
ATOM 1735 O O . VAL A 1 284 ? 151.980 107.735 104.711 1.00 16.50 284 VAL A O 1
ATOM 1739 N N . ALA A 1 285 ? 150.414 108.502 106.109 1.00 16.96 285 ALA A N 1
ATOM 1740 C CA . ALA A 1 285 ? 149.402 108.502 105.062 1.00 16.96 285 ALA A CA 1
ATOM 1741 C C . ALA A 1 285 ? 149.721 109.535 103.991 1.00 16.96 285 ALA A C 1
ATOM 1742 O O . ALA A 1 285 ? 149.653 109.238 102.797 1.00 16.96 285 ALA A O 1
ATOM 1744 N N . HIS A 1 286 ? 150.081 110.754 104.392 1.00 16.66 286 HIS A N 1
ATOM 1745 C CA . HIS A 1 286 ? 150.394 111.775 103.397 1.00 16.66 286 HIS A CA 1
ATOM 1746 C C . HIS A 1 286 ? 151.742 111.581 102.720 1.00 16.66 286 HIS A C 1
ATOM 1747 O O . HIS A 1 286 ? 151.989 112.220 101.694 1.00 16.66 286 HIS A O 1
ATOM 1754 N N . THR A 1 287 ? 152.628 110.748 103.256 1.00 28.48 287 THR A N 1
ATOM 1755 C CA . THR A 1 287 ? 153.809 110.434 102.464 1.00 28.48 287 THR A CA 1
ATOM 1756 C C . THR A 1 287 ? 153.587 109.227 101.563 1.00 28.48 287 THR A C 1
ATOM 1757 O O . THR A 1 287 ? 154.127 109.188 100.454 1.00 28.48 287 THR A O 1
ATOM 1761 N N . VAL A 1 288 ? 152.763 108.265 101.979 1.00 29.83 288 VAL A N 1
ATOM 1762 C CA . VAL A 1 288 ? 152.379 107.187 101.077 1.00 29.83 288 VAL A CA 1
ATOM 1763 C C . VAL A 1 288 ? 151.551 107.730 99.922 1.00 29.83 288 VAL A C 1
ATOM 1764 O O . VAL A 1 288 ? 151.677 107.275 98.781 1.00 29.83 288 VAL A O 1
ATOM 1768 N N . ASN A 1 289 ? 150.703 108.719 100.194 1.00 35.12 289 ASN A N 1
ATOM 1769 C CA . ASN A 1 289 ? 149.904 109.321 99.135 1.00 35.12 289 ASN A CA 1
ATOM 1770 C C . ASN A 1 289 ? 150.791 110.014 98.115 1.00 35.12 289 ASN A C 1
ATOM 1771 O O . ASN A 1 289 ? 150.598 109.868 96.906 1.00 35.12 289 ASN A O 1
ATOM 1776 N N . PHE A 1 290 ? 151.781 110.770 98.586 1.00 34.77 290 PHE A N 1
ATOM 1777 C CA . PHE A 1 290 ? 152.692 111.433 97.663 1.00 34.77 290 PHE A CA 1
ATOM 1778 C C . PHE A 1 290 ? 153.570 110.429 96.929 1.00 34.77 290 PHE A C 1
ATOM 1779 O O . PHE A 1 290 ? 153.958 110.672 95.782 1.00 34.77 290 PHE A O 1
ATOM 1787 N N . VAL A 1 291 ? 153.877 109.293 97.557 1.00 36.99 291 VAL A N 1
ATOM 1788 C CA . VAL A 1 291 ? 154.615 108.246 96.859 1.00 36.99 291 VAL A CA 1
ATOM 1789 C C . VAL A 1 291 ? 153.767 107.645 95.746 1.00 36.99 291 VAL A C 1
ATOM 1790 O O . VAL A 1 291 ? 154.254 107.406 94.635 1.00 36.99 291 VAL A O 1
ATOM 1794 N N . LEU A 1 292 ? 152.489 107.390 96.023 1.00 38.97 292 LEU A N 1
ATOM 1795 C CA . LEU A 1 292 ? 151.596 106.883 94.987 1.00 38.97 292 LEU A CA 1
ATOM 1796 C C . LEU A 1 292 ? 151.397 107.912 93.882 1.00 38.97 292 LEU A C 1
ATOM 1797 O O . LEU A 1 292 ? 151.207 107.549 92.716 1.00 38.97 292 LEU A O 1
ATOM 1802 N N . GLN A 1 293 ? 151.427 109.198 94.229 1.00 42.41 293 GLN A N 1
ATOM 1803 C CA . GLN A 1 293 ? 151.376 110.235 93.207 1.00 42.41 293 GLN A CA 1
ATOM 1804 C C . GLN A 1 293 ? 152.671 110.313 92.412 1.00 42.41 293 GLN A C 1
ATOM 1805 O O . GLN A 1 293 ? 152.656 110.789 91.273 1.00 42.41 293 GLN A O 1
ATOM 1811 N N . ALA A 1 294 ? 153.789 109.865 92.989 1.00 41.08 294 ALA A N 1
ATOM 1812 C CA . ALA A 1 294 ? 155.034 109.809 92.230 1.00 41.08 294 ALA A CA 1
ATOM 1813 C C . ALA A 1 294 ? 154.938 108.804 91.091 1.00 41.08 294 ALA A C 1
ATOM 1814 O O . ALA A 1 294 ? 155.468 109.042 89.999 1.00 41.08 294 ALA A O 1
ATOM 1816 N N . GLN A 1 295 ? 154.268 107.681 91.322 1.00 46.85 295 GLN A N 1
ATOM 1817 C CA . GLN A 1 295 ? 154.105 106.661 90.295 1.00 46.85 295 GLN A CA 1
ATOM 1818 C C . GLN A 1 295 ? 152.943 106.998 89.366 1.00 46.85 295 GLN A C 1
ATOM 1819 O O . GLN A 1 295 ? 152.337 108.063 89.475 1.00 46.85 295 GLN A O 1
ATOM 1825 N N . HIS A 1 318 ? 153.578 124.097 94.606 1.00 40.39 318 HIS A N 1
ATOM 1826 C CA . HIS A 1 318 ? 153.988 124.083 96.003 1.00 40.39 318 HIS A CA 1
ATOM 1827 C C . HIS A 1 318 ? 152.889 124.660 96.889 1.00 40.39 318 HIS A C 1
ATOM 1828 O O . HIS A 1 318 ? 151.871 125.142 96.396 1.00 40.39 318 HIS A O 1
ATOM 1835 N N . GLY A 1 319 ? 153.101 124.597 98.198 1.00 35.03 319 GLY A N 1
ATOM 1836 C CA . GLY A 1 319 ? 152.135 125.120 99.143 1.00 35.03 319 GLY A CA 1
ATOM 1837 C C . GLY A 1 319 ? 152.714 125.131 100.536 1.00 35.03 319 GLY A C 1
ATOM 1838 O O . GLY A 1 319 ? 153.706 124.453 100.822 1.00 35.03 319 GLY A O 1
ATOM 1839 N N . SER A 1 320 ? 152.082 125.919 101.402 1.00 27.88 320 SER A N 1
ATOM 1840 C CA . SER A 1 320 ? 152.496 126.045 102.793 1.00 27.88 320 SER A CA 1
ATOM 1841 C C . SER A 1 320 ? 151.778 125.067 103.713 1.00 27.88 320 SER A C 1
ATOM 1842 O O . SER A 1 320 ? 151.678 125.328 104.915 1.00 27.88 320 SER A O 1
ATOM 1845 N N . ALA A 1 321 ? 151.257 123.963 103.176 1.00 20.40 321 ALA A N 1
ATOM 1846 C CA . ALA A 1 321 ? 150.577 122.967 103.993 1.00 20.40 321 ALA A CA 1
ATOM 1847 C C . ALA A 1 321 ? 151.488 121.830 104.429 1.00 20.40 321 ALA A C 1
ATOM 1848 O O . ALA A 1 321 ? 151.337 121.335 105.545 1.00 20.40 321 ALA A O 1
ATOM 1850 N N . SER A 1 322 ? 152.413 121.391 103.584 1.00 14.55 322 SER A N 1
ATOM 1851 C CA . SER A 1 322 ? 153.301 120.283 103.926 1.00 14.55 322 SER A CA 1
ATOM 1852 C C . SER A 1 322 ? 154.541 120.672 104.736 1.00 14.55 322 SER A C 1
ATOM 1853 O O . SER A 1 322 ? 154.893 119.956 105.685 1.00 14.55 322 SER A O 1
ATOM 1856 N N . PRO A 1 323 ? 155.259 121.751 104.399 1.00 15.77 323 PRO A N 1
ATOM 1857 C CA . PRO A 1 323 ? 156.434 122.096 105.214 1.00 15.77 323 PRO A CA 1
ATOM 1858 C C . PRO A 1 323 ? 156.071 122.452 106.641 1.00 15.77 323 PRO A C 1
ATOM 1859 O O . PRO A 1 323 ? 156.774 122.050 107.579 1.00 15.77 323 PRO A O 1
ATOM 1863 N N . THR A 1 324 ? 154.985 123.193 106.834 1.00 11.37 324 THR A N 1
ATOM 1864 C CA . THR A 1 324 ? 154.427 123.326 108.166 1.00 11.37 324 THR A CA 1
ATOM 1865 C C . THR A 1 324 ? 154.081 121.966 108.749 1.00 11.37 324 THR A C 1
ATOM 1866 O O . THR A 1 324 ? 154.067 121.811 109.969 1.00 11.37 324 THR A O 1
ATOM 1870 N N . GLY A 1 325 ? 153.855 120.961 107.904 1.00 8.47 325 GLY A N 1
ATOM 1871 C CA . GLY A 1 325 ? 153.657 119.613 108.413 1.00 8.47 325 GLY A CA 1
ATOM 1872 C C . GLY A 1 325 ? 154.917 119.012 109.002 1.00 8.47 325 GLY A C 1
ATOM 1873 O O . GLY A 1 325 ? 154.884 118.392 110.065 1.00 8.47 325 GLY A O 1
ATOM 1874 N N . VAL A 1 326 ? 156.038 119.154 108.306 1.00 7.87 326 VAL A N 1
ATOM 1875 C CA . VAL A 1 326 ? 157.292 118.688 108.887 1.00 7.87 326 VAL A CA 1
ATOM 1876 C C . VAL A 1 326 ? 157.573 119.431 110.184 1.00 7.87 326 VAL A C 1
ATOM 1877 O O . VAL A 1 326 ? 158.034 118.845 111.173 1.00 7.87 326 VAL A O 1
ATOM 1881 N N . ALA A 1 327 ? 157.286 120.732 110.205 1.00 6.57 327 ALA A N 1
ATOM 1882 C CA . ALA A 1 327 ? 157.505 121.517 111.415 1.00 6.57 327 ALA A CA 1
ATOM 1883 C C . ALA A 1 327 ? 156.649 121.011 112.568 1.00 6.57 327 ALA A C 1
ATOM 1884 O O . ALA A 1 327 ? 157.124 120.902 113.702 1.00 6.57 327 ALA A O 1
ATOM 1886 N N . LEU A 1 328 ? 155.381 120.689 112.298 1.00 7.34 328 LEU A N 1
ATOM 1887 C CA . LEU A 1 328 ? 154.503 120.172 113.344 1.00 7.34 328 LEU A CA 1
ATOM 1888 C C . LEU A 1 328 ? 154.933 118.794 113.811 1.00 7.34 328 LEU A C 1
ATOM 1889 O O . LEU A 1 328 ? 154.872 118.500 115.004 1.00 7.34 328 LEU A O 1
ATOM 1894 N N . LEU A 1 329 ? 155.367 117.933 112.898 1.00 6.23 329 LEU A N 1
ATOM 1895 C CA . LEU A 1 329 ? 155.836 116.623 113.327 1.00 6.23 329 LEU A CA 1
ATOM 1896 C C . LEU A 1 329 ? 157.040 116.754 114.252 1.00 6.23 329 LEU A C 1
ATOM 1897 O O . LEU A 1 329 ? 157.110 116.090 115.293 1.00 6.23 329 LEU A O 1
ATOM 1902 N N . LEU A 1 330 ? 157.981 117.635 113.916 1.00 5.80 330 LEU A N 1
ATOM 1903 C CA . LEU A 1 330 ? 159.148 117.795 114.780 1.00 5.80 330 LEU A CA 1
ATOM 1904 C C . LEU A 1 330 ? 158.779 118.436 116.115 1.00 5.80 330 LEU A C 1
ATOM 1905 O O . LEU A 1 330 ? 159.281 118.022 117.165 1.00 5.80 330 LEU A O 1
ATOM 1910 N N . LEU A 1 331 ? 157.910 119.445 116.103 1.00 5.47 331 LEU A N 1
ATOM 1911 C CA . LEU A 1 331 ? 157.497 120.068 117.356 1.00 5.47 331 LEU A CA 1
ATOM 1912 C C . LEU A 1 331 ? 156.770 119.082 118.257 1.00 5.47 331 LEU A C 1
ATOM 1913 O O . LEU A 1 331 ? 156.941 119.105 119.480 1.00 5.47 331 LEU A O 1
ATOM 1918 N N . LEU A 1 332 ? 155.936 118.218 117.679 1.00 5.19 332 LEU A N 1
ATOM 1919 C CA . LEU A 1 332 ? 155.236 117.236 118.495 1.00 5.19 332 LEU A CA 1
ATOM 1920 C C . LEU A 1 332 ? 156.193 116.187 119.032 1.00 5.19 332 LEU A C 1
ATOM 1921 O O . LEU A 1 332 ? 156.048 115.739 120.171 1.00 5.19 332 LEU A O 1
ATOM 1926 N N . LEU A 1 333 ? 157.189 115.789 118.246 1.00 3.97 333 LEU A N 1
ATOM 1927 C CA . LEU A 1 333 ? 158.160 114.854 118.796 1.00 3.97 333 LEU A CA 1
ATOM 1928 C C . LEU A 1 333 ? 159.011 115.501 119.883 1.00 3.97 333 LEU A C 1
ATOM 1929 O O . LEU A 1 333 ? 159.487 114.807 120.783 1.00 3.97 333 LEU A O 1
ATOM 1934 N N . LEU A 1 334 ? 159.200 116.819 119.843 1.00 3.91 334 LEU A N 1
ATOM 1935 C CA . LEU A 1 334 ? 159.870 117.480 120.963 1.00 3.91 334 LEU A CA 1
ATOM 1936 C C . LEU A 1 334 ? 158.980 117.519 122.199 1.00 3.91 334 LEU A C 1
ATOM 1937 O O . LEU A 1 334 ? 159.429 117.203 123.304 1.00 3.91 334 LEU A O 1
ATOM 1942 N N . MET A 1 335 ? 157.718 117.915 122.039 1.00 6.19 335 MET A N 1
ATOM 1943 C CA . MET A 1 335 ? 156.807 117.928 123.177 1.00 6.19 335 MET A CA 1
ATOM 1944 C C . MET A 1 335 ? 156.551 116.537 123.721 1.00 6.19 335 MET A C 1
ATOM 1945 O O . MET A 1 335 ? 156.087 116.410 124.853 1.00 6.19 335 MET A O 1
ATOM 1950 N N . PHE A 1 336 ? 156.826 115.500 122.942 1.00 6.04 336 PHE A N 1
ATOM 1951 C CA . PHE A 1 336 ? 156.625 114.134 123.396 1.00 6.04 336 PHE A CA 1
ATOM 1952 C C . PHE A 1 336 ? 157.883 113.515 123.984 1.00 6.04 336 PHE A C 1
ATOM 1953 O O . PHE A 1 336 ? 157.785 112.668 124.874 1.00 6.04 336 PHE A O 1
ATOM 1961 N N . ILE A 1 337 ? 159.064 113.914 123.514 1.00 5.41 337 ILE A N 1
ATOM 1962 C CA . ILE A 1 337 ? 160.296 113.406 124.100 1.00 5.41 337 ILE A CA 1
ATOM 1963 C C . ILE A 1 337 ? 160.571 114.088 125.430 1.00 5.41 337 ILE A C 1
ATOM 1964 O O . ILE A 1 337 ? 160.972 113.444 126.400 1.00 5.41 337 ILE A O 1
ATOM 1969 N N . CYS A 1 338 ? 160.353 115.396 125.504 1.00 7.19 338 CYS A N 1
ATOM 1970 C CA . CYS A 1 338 ? 160.678 116.124 126.725 1.00 7.19 338 CYS A CA 1
ATOM 1971 C C . CYS A 1 338 ? 159.636 115.902 127.812 1.00 7.19 338 CYS A C 1
ATOM 1972 O O . CYS A 1 338 ? 159.940 116.034 129.001 1.00 7.19 338 CYS A O 1
ATOM 1975 N N . SER A 1 339 ? 158.405 115.584 127.433 1.00 6.47 339 SER A N 1
ATOM 1976 C CA . SER A 1 339 ? 157.365 115.383 128.426 1.00 6.47 339 SER A CA 1
ATOM 1977 C C . SER A 1 339 ? 157.408 114.017 129.077 1.00 6.47 339 SER A C 1
ATOM 1978 O O . SER A 1 339 ? 156.510 113.705 129.861 1.00 6.47 339 SER A O 1
ATOM 1981 N N . SER A 1 340 ? 158.404 113.190 128.788 1.00 7.20 340 SER A N 1
ATOM 1982 C CA . SER A 1 340 ? 158.451 111.882 129.412 1.00 7.20 340 SER A CA 1
ATOM 1983 C C . SER A 1 340 ? 158.639 112.037 130.918 1.00 7.20 340 SER A C 1
ATOM 1984 O O . SER A 1 340 ? 158.749 113.138 131.452 1.00 7.20 340 SER A O 1
ATOM 1987 N N . SER A 1 341 ? 158.647 110.909 131.616 1.00 9.57 341 SER A N 1
ATOM 1988 C CA . SER A 1 341 ? 158.878 110.968 133.049 1.00 9.57 341 SER A CA 1
ATOM 1989 C C . SER A 1 341 ? 160.335 111.251 133.355 1.00 9.57 341 SER A C 1
ATOM 1990 O O . SER A 1 341 ? 160.636 111.913 134.350 1.00 9.57 341 SER A O 1
ATOM 1993 N N . CYS A 1 342 ? 161.246 110.783 132.500 1.00 10.52 342 CYS A N 1
ATOM 1994 C CA . CYS A 1 342 ? 162.673 110.904 132.762 1.00 10.52 342 CYS A CA 1
ATOM 1995 C C . CYS A 1 342 ? 163.133 112.348 132.829 1.00 10.52 342 CYS A C 1
ATOM 1996 O O . CYS A 1 342 ? 164.219 112.615 133.348 1.00 10.52 342 CYS A O 1
ATOM 1999 N N . ILE A 1 343 ? 162.343 113.283 132.313 1.00 7.97 343 ILE A N 1
ATOM 2000 C CA . ILE A 1 343 ? 162.777 114.671 132.266 1.00 7.97 343 ILE A CA 1
ATOM 2001 C C . ILE A 1 343 ? 162.455 115.387 133.567 1.00 7.97 343 ILE A C 1
ATOM 2002 O O . ILE A 1 343 ? 163.204 116.265 134.004 1.00 7.97 343 ILE A O 1
ATOM 2007 N N . ARG A 1 344 ? 161.341 115.043 134.204 1.00 7.90 344 ARG A N 1
ATOM 2008 C CA . ARG A 1 344 ? 161.042 115.577 135.522 1.00 7.90 344 ARG A CA 1
ATOM 2009 C C . ARG A 1 344 ? 161.534 114.682 136.646 1.00 7.90 344 ARG A C 1
ATOM 2010 O O . ARG A 1 344 ? 161.698 115.163 137.767 1.00 7.90 344 ARG A O 1
ATOM 2018 N N . ARG A 1 345 ? 161.783 113.403 136.378 1.00 9.36 345 ARG A N 1
ATOM 2019 C CA . ARG A 1 345 ? 162.403 112.559 137.391 1.00 9.36 345 ARG A CA 1
ATOM 2020 C C . ARG A 1 345 ? 163.792 113.068 137.734 1.00 9.36 345 ARG A C 1
ATOM 2021 O O . ARG A 1 345 ? 164.108 113.299 138.905 1.00 9.36 345 ARG A O 1
ATOM 2029 N N . SER A 1 346 ? 164.640 113.237 136.727 1.00 10.59 346 SER A N 1
ATOM 2030 C CA . SER A 1 346 ? 165.803 114.089 136.895 1.00 10.59 346 SER A CA 1
ATOM 2031 C C . SER A 1 346 ? 165.327 115.490 137.236 1.00 10.59 346 SER A C 1
ATOM 2032 O O . SER A 1 346 ? 164.262 115.926 136.802 1.00 10.59 346 SER A O 1
ATOM 2035 N N . GLY A 1 347 ? 166.118 116.208 138.013 1.00 13.24 347 GLY A N 1
ATOM 2036 C CA . GLY A 1 347 ? 165.598 117.435 138.572 1.00 13.24 347 GLY A CA 1
ATOM 2037 C C . GLY A 1 347 ? 165.469 118.556 137.567 1.00 13.24 347 GLY A C 1
ATOM 2038 O O . GLY A 1 347 ? 165.816 119.699 137.869 1.00 13.24 347 GLY A O 1
ATOM 2039 N N . HIS A 1 348 ? 164.937 118.252 136.385 1.00 10.57 348 HIS A N 1
ATOM 2040 C CA . HIS A 1 348 ? 164.718 119.243 135.339 1.00 10.57 348 HIS A CA 1
ATOM 2041 C C . HIS A 1 348 ? 163.242 119.588 135.302 1.00 10.57 348 HIS A C 1
ATOM 2042 O O . HIS A 1 348 ? 162.484 119.002 134.530 1.00 10.57 348 HIS A O 1
ATOM 2049 N N . PHE A 1 349 ? 162.840 120.552 136.108 1.00 8.70 349 PHE A N 1
ATOM 2050 C CA . PHE A 1 349 ? 161.461 120.984 136.136 1.00 8.70 349 PHE A CA 1
ATOM 2051 C C . PHE A 1 349 ? 161.245 122.268 135.365 1.00 8.70 349 PHE A C 1
ATOM 2052 O O . PHE A 1 349 ? 160.091 122.664 135.165 1.00 8.70 349 PHE A O 1
ATOM 2060 N N . GLU A 1 350 ? 162.320 122.951 134.976 1.00 9.30 350 GLU A N 1
ATOM 2061 C CA . GLU A 1 350 ? 162.210 124.114 134.111 1.00 9.30 350 GLU A CA 1
ATOM 2062 C C . GLU A 1 350 ? 162.380 123.718 132.653 1.00 9.30 350 GLU A C 1
ATOM 2063 O O . GLU A 1 350 ? 161.773 124.326 131.767 1.00 9.30 350 GLU A O 1
ATOM 2069 N N . VAL A 1 351 ? 163.179 122.682 132.391 1.00 6.58 351 VAL A N 1
ATOM 2070 C CA . VAL A 1 351 ? 163.357 122.194 131.029 1.00 6.58 351 VAL A CA 1
ATOM 2071 C C . VAL A 1 351 ? 162.073 121.579 130.506 1.00 6.58 351 VAL A C 1
ATOM 2072 O O . VAL A 1 351 ? 161.722 121.749 129.336 1.00 6.58 351 VAL A O 1
ATOM 2076 N N . PHE A 1 352 ? 161.359 120.837 131.347 1.00 6.60 352 PHE A N 1
ATOM 2077 C CA . PHE A 1 352 ? 160.061 120.330 130.929 1.00 6.60 352 PHE A CA 1
ATOM 2078 C C . PHE A 1 352 ? 159.115 121.477 130.627 1.00 6.60 352 PHE A C 1
ATOM 2079 O O . PHE A 1 352 ? 158.365 121.436 129.649 1.00 6.60 352 PHE A O 1
ATOM 2087 N N . TYR A 1 353 ? 159.146 122.524 131.448 1.00 6.51 353 TYR A N 1
ATOM 2088 C CA . TYR A 1 353 ? 158.185 123.605 131.279 1.00 6.51 353 TYR A CA 1
ATOM 2089 C C . TYR A 1 353 ? 158.462 124.400 130.024 1.00 6.51 353 TYR A C 1
ATOM 2090 O O . TYR A 1 353 ? 157.531 124.864 129.363 1.00 6.51 353 TYR A O 1
ATOM 2099 N N . TRP A 1 354 ? 159.734 124.605 129.694 1.00 5.39 354 TRP A N 1
ATOM 2100 C CA . TRP A 1 354 ? 160.042 125.375 128.499 1.00 5.39 354 TRP A CA 1
ATOM 2101 C C . TRP A 1 354 ? 159.693 124.608 127.236 1.00 5.39 354 TRP A C 1
ATOM 2102 O O . TRP A 1 354 ? 159.005 125.144 126.367 1.00 5.39 354 TRP A O 1
ATOM 2113 N N . THR A 1 355 ? 160.126 123.356 127.118 1.00 5.45 355 THR A N 1
ATOM 2114 C CA . THR A 1 355 ? 159.835 122.609 125.906 1.00 5.45 355 THR A CA 1
ATOM 2115 C C . THR A 1 355 ? 158.347 122.417 125.686 1.00 5.45 355 THR A C 1
ATOM 2116 O O . THR A 1 355 ? 157.899 122.436 124.537 1.00 5.45 355 THR A O 1
ATOM 2120 N N . HIS A 1 356 ? 157.564 122.262 126.746 1.00 7.90 356 HIS A N 1
ATOM 2121 C CA . HIS A 1 356 ? 156.125 122.341 126.567 1.00 7.90 356 HIS A CA 1
ATOM 2122 C C . HIS A 1 356 ? 155.629 123.705 126.172 1.00 7.90 356 HIS A C 1
ATOM 2123 O O . HIS A 1 356 ? 154.552 123.792 125.585 1.00 7.90 356 HIS A O 1
ATOM 2130 N N . LEU A 1 357 ? 156.362 124.761 126.451 1.00 6.09 357 LEU A N 1
ATOM 2131 C CA . LEU A 1 357 ? 155.825 126.056 126.087 1.00 6.09 357 LEU A CA 1
ATOM 2132 C C . LEU A 1 357 ? 155.700 126.199 124.579 1.00 6.09 357 LEU A C 1
ATOM 2133 O O . LEU A 1 357 ? 155.160 127.199 124.100 1.00 6.09 357 LEU A O 1
ATOM 2138 N N . SER A 1 358 ? 156.161 125.199 123.834 1.00 6.29 358 SER A N 1
ATOM 2139 C CA . SER A 1 358 ? 156.023 125.129 122.393 1.00 6.29 358 SER A CA 1
ATOM 2140 C C . SER A 1 358 ? 154.647 124.680 121.946 1.00 6.29 358 SER A C 1
ATOM 2141 O O . SER A 1 358 ? 154.414 124.589 120.742 1.00 6.29 358 SER A O 1
ATOM 2144 N N . TYR A 1 359 ? 153.736 124.374 122.868 1.00 10.22 359 TYR A N 1
ATOM 2145 C CA . TYR A 1 359 ? 152.369 124.089 122.452 1.00 10.22 359 TYR A CA 1
ATOM 2146 C C . TYR A 1 359 ? 151.763 125.297 121.756 1.00 10.22 359 TYR A C 1
ATOM 2147 O O . TYR A 1 359 ? 150.781 125.173 121.020 1.00 10.22 359 TYR A O 1
ATOM 2156 N N . LEU A 1 360 ? 152.328 126.479 121.996 1.00 9.66 360 LEU A N 1
ATOM 2157 C CA . LEU A 1 360 ? 151.947 127.662 121.236 1.00 9.66 360 LEU A CA 1
ATOM 2158 C C . LEU A 1 360 ? 152.359 127.533 119.776 1.00 9.66 360 LEU A C 1
ATOM 2159 O O . LEU A 1 360 ? 151.570 127.816 118.870 1.00 9.66 360 LEU A O 1
ATOM 2164 N N . LEU A 1 361 ? 153.598 127.111 119.526 1.00 9.38 361 LEU A N 1
ATOM 2165 C CA . LEU A 1 361 ? 154.060 126.976 118.151 1.00 9.38 361 LEU A CA 1
ATOM 2166 C C . LEU A 1 361 ? 153.356 125.831 117.435 1.00 9.38 361 LEU A C 1
ATOM 2167 O O . LEU A 1 361 ? 153.106 125.909 116.228 1.00 9.38 361 LEU A O 1
ATOM 2172 N N . VAL A 1 362 ? 153.029 124.756 118.153 1.00 8.93 362 VAL A N 1
ATOM 2173 C CA . VAL A 1 362 ? 152.189 123.718 117.564 1.00 8.93 362 VAL A CA 1
ATOM 2174 C C . VAL A 1 362 ? 150.795 124.264 117.306 1.00 8.93 362 VAL A C 1
ATOM 2175 O O . VAL A 1 362 ? 150.149 123.913 116.316 1.00 8.93 362 VAL A O 1
ATOM 2179 N N . TRP A 1 363 ? 150.318 125.143 118.173 1.00 13.29 363 TRP A N 1
ATOM 2180 C CA . TRP A 1 363 ? 149.051 125.806 117.930 1.00 13.29 363 TRP A CA 1
ATOM 2181 C C . TRP A 1 363 ? 149.144 126.899 116.884 1.00 13.29 363 TRP A C 1
ATOM 2182 O O . TRP A 1 363 ? 148.128 127.234 116.273 1.00 13.29 363 TRP A O 1
ATOM 2193 N N . LEU A 1 364 ? 150.323 127.474 116.673 1.00 12.61 364 LEU A N 1
ATOM 2194 C CA . LEU A 1 364 ? 150.480 128.473 115.626 1.00 12.61 364 LEU A CA 1
ATOM 2195 C C . LEU A 1 364 ? 150.549 127.802 114.264 1.00 12.61 364 LEU A C 1
ATOM 2196 O O . LEU A 1 364 ? 149.715 128.056 113.392 1.00 12.61 364 LEU A O 1
ATOM 2201 N N . LEU A 1 365 ? 151.527 126.913 114.083 1.00 10.85 365 LEU A N 1
ATOM 2202 C CA . LEU A 1 365 ? 151.701 126.221 112.814 1.00 10.85 365 LEU A CA 1
ATOM 2203 C C . LEU A 1 365 ? 150.425 125.533 112.369 1.00 10.85 365 LEU A C 1
ATOM 2204 O O . LEU A 1 365 ? 150.156 125.423 111.169 1.00 10.85 365 LEU A O 1
ATOM 2209 N N . LEU A 1 366 ? 149.624 125.063 113.320 1.00 14.92 366 LEU A N 1
ATOM 2210 C CA . LEU A 1 366 ? 148.429 124.317 112.961 1.00 14.92 366 LEU A CA 1
ATOM 2211 C C . LEU A 1 366 ? 147.321 125.216 112.438 1.00 14.92 366 LEU A C 1
ATOM 2212 O O . LEU A 1 366 ? 146.450 124.735 111.708 1.00 14.92 366 LEU A O 1
ATOM 2217 N N . ILE A 1 367 ? 147.320 126.502 112.791 1.00 19.22 367 ILE A N 1
ATOM 2218 C CA . ILE A 1 367 ? 146.360 127.412 112.175 1.00 19.22 367 ILE A CA 1
ATOM 2219 C C . ILE A 1 367 ? 146.688 127.600 110.703 1.00 19.22 367 ILE A C 1
ATOM 2220 O O . ILE A 1 367 ? 145.794 127.648 109.852 1.00 19.22 367 ILE A O 1
ATOM 2225 N N . PHE A 1 368 ? 147.972 127.702 110.377 1.00 15.69 368 PHE A N 1
ATOM 2226 C CA . PHE A 1 368 ? 148.404 127.758 108.989 1.00 15.69 368 PHE A CA 1
ATOM 2227 C C . PHE A 1 368 ? 148.390 126.395 108.327 1.00 15.69 368 PHE A C 1
ATOM 2228 O O . PHE A 1 368 ? 148.798 126.283 107.170 1.00 15.69 368 PHE A O 1
ATOM 2236 N N . HIS A 1 369 ? 147.980 125.354 109.044 1.00 12.31 369 HIS A N 1
ATOM 2237 C CA . HIS A 1 369 ? 147.916 124.005 108.499 1.00 12.31 369 HIS A CA 1
AT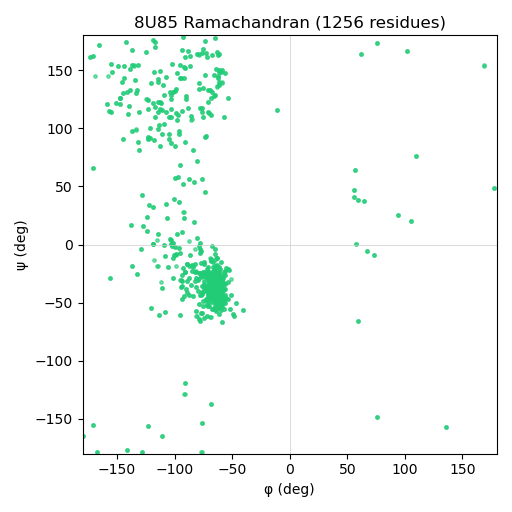OM 2238 C C . HIS A 1 369 ? 146.483 123.541 108.273 1.00 12.31 369 HIS A C 1
ATOM 2239 O O . HIS A 1 369 ? 146.096 123.209 107.151 1.00 12.31 369 HIS A O 1
ATOM 2246 N N . GLY A 1 370 ? 145.684 123.527 109.326 1.00 20.16 370 GLY A N 1
ATOM 2247 C CA . GLY A 1 370 ? 144.319 123.095 109.226 1.00 20.16 370 GLY A CA 1
ATOM 2248 C C . GLY A 1 370 ? 143.417 124.228 108.808 1.00 20.16 370 GLY A C 1
ATOM 2249 O O . GLY A 1 370 ? 143.171 125.171 109.565 1.00 20.16 370 GLY A O 1
ATOM 2250 N N . PRO A 1 371 ? 142.894 124.150 107.585 1.00 30.69 371 PRO A N 1
ATOM 2251 C CA . PRO A 1 371 ? 142.062 125.252 107.082 1.00 30.69 371 PRO A CA 1
ATOM 2252 C C . PRO A 1 371 ? 140.869 125.546 107.965 1.00 30.69 371 PRO A C 1
ATOM 2253 O O . PRO A 1 371 ? 140.459 126.707 108.079 1.00 30.69 371 PRO A O 1
ATOM 2257 N N . ASN A 1 372 ? 140.307 124.528 108.608 1.00 32.53 372 ASN A N 1
ATOM 2258 C CA . ASN A 1 372 ? 139.195 124.708 109.529 1.00 32.53 372 ASN A CA 1
ATOM 2259 C C . ASN A 1 372 ? 139.631 124.622 110.982 1.00 32.53 372 ASN A C 1
ATOM 2260 O O . ASN A 1 372 ? 138.788 124.696 111.880 1.00 32.53 372 ASN A O 1
ATOM 2265 N N . PHE A 1 373 ? 140.930 124.480 111.237 1.00 30.24 373 PHE A N 1
ATOM 2266 C CA . PHE A 1 373 ? 141.379 124.231 112.598 1.00 30.24 373 PHE A CA 1
ATOM 2267 C C . PHE A 1 373 ? 141.117 125.416 113.516 1.00 30.24 373 PHE A C 1
ATOM 2268 O O . PHE A 1 373 ? 140.881 125.223 114.713 1.00 30.24 373 PHE A O 1
ATOM 2276 N N . TRP A 1 374 ? 141.135 126.639 112.982 1.00 40.89 374 TRP A N 1
ATOM 2277 C CA . TRP A 1 374 ? 141.063 127.814 113.841 1.00 40.89 374 TRP A CA 1
ATOM 2278 C C . TRP A 1 374 ? 139.775 127.873 114.650 1.00 40.89 374 TRP A C 1
ATOM 2279 O O . TRP A 1 374 ? 139.774 128.471 115.719 1.00 40.89 374 TRP A O 1
ATOM 2290 N N . LYS A 1 375 ? 138.697 127.224 114.213 1.00 41.91 375 LYS A N 1
ATOM 2291 C CA . LYS A 1 375 ? 137.479 127.211 115.022 1.00 41.91 375 LYS A CA 1
ATOM 2292 C C . LYS A 1 375 ? 137.650 126.326 116.254 1.00 41.91 375 LYS A C 1
ATOM 2293 O O . LYS A 1 375 ? 137.342 126.732 117.394 1.00 41.91 375 LYS A O 1
ATOM 2299 N N . TRP A 1 376 ? 138.112 125.093 116.026 1.00 36.12 376 TRP A N 1
ATOM 2300 C CA . TRP A 1 376 ? 138.476 124.211 117.122 1.00 36.12 376 TRP A CA 1
ATOM 2301 C C . TRP A 1 376 ? 139.386 124.935 118.095 1.00 36.12 376 TRP A C 1
ATOM 2302 O O . TRP A 1 376 ? 139.037 125.131 119.258 1.00 36.12 376 TRP A O 1
ATOM 2313 N N . LEU A 1 377 ? 140.543 125.391 117.618 1.00 35.86 377 LEU A N 1
ATOM 2314 C CA . LEU A 1 377 ? 141.464 126.093 118.501 1.00 35.86 377 LEU A CA 1
ATOM 2315 C C . LEU A 1 377 ? 140.857 127.363 119.073 1.00 35.86 377 LEU A C 1
ATOM 2316 O O . LEU A 1 377 ? 141.335 127.856 120.093 1.00 35.86 377 LEU A O 1
ATOM 2321 N N . LEU A 1 378 ? 139.808 127.898 118.456 1.00 43.36 378 LEU A N 1
ATOM 2322 C CA . LEU A 1 378 ? 139.270 129.165 118.917 1.00 43.36 378 LEU A CA 1
ATOM 2323 C C . LEU A 1 378 ? 138.483 128.987 120.198 1.00 43.36 378 LEU A C 1
ATOM 2324 O O . LEU A 1 378 ? 138.677 129.733 121.161 1.00 43.36 378 LEU A O 1
ATOM 2329 N N . VAL A 1 379 ? 137.587 128.009 120.234 1.00 41.33 379 VAL A N 1
ATOM 2330 C CA . VAL A 1 379 ? 136.734 127.940 121.426 1.00 41.33 379 VAL A CA 1
ATOM 2331 C C . VAL A 1 379 ? 137.567 127.531 122.647 1.00 41.33 379 VAL A C 1
ATOM 2332 O O . VAL A 1 379 ? 137.692 128.338 123.588 1.00 41.33 379 VAL A O 1
ATOM 2336 N N . PRO A 1 380 ? 138.180 126.337 122.698 1.00 37.64 380 PRO A N 1
ATOM 2337 C CA . PRO A 1 380 ? 139.061 126.047 123.837 1.00 37.64 380 PRO A CA 1
ATOM 2338 C C . PRO A 1 380 ? 140.281 126.938 123.929 1.00 37.64 380 PRO A C 1
ATOM 2339 O O . PRO A 1 380 ? 140.782 127.142 125.033 1.00 37.64 380 PRO A O 1
ATOM 2343 N N . GLY A 1 381 ? 140.791 127.467 122.820 1.00 39.05 381 GLY A N 1
ATOM 2344 C CA . GLY A 1 381 ? 141.935 128.361 122.914 1.00 39.05 381 GLY A CA 1
ATOM 2345 C C . GLY A 1 381 ? 141.588 129.687 123.560 1.00 39.05 381 GLY A C 1
ATOM 2346 O O . GLY A 1 381 ? 142.358 130.216 124.368 1.00 39.05 381 GLY A O 1
ATOM 2347 N N . ILE A 1 382 ? 140.427 130.247 123.214 1.00 41.53 382 ILE A N 1
ATOM 2348 C CA . ILE A 1 382 ? 139.953 131.428 123.926 1.00 41.53 382 ILE A CA 1
ATOM 2349 C C . ILE A 1 382 ? 139.730 131.104 125.392 1.00 41.53 382 ILE A C 1
ATOM 2350 O O . ILE A 1 382 ? 140.111 131.883 126.268 1.00 41.53 382 ILE A O 1
ATOM 2355 N N . LEU A 1 383 ? 139.127 129.949 125.690 1.00 37.63 383 LEU A N 1
ATOM 2356 C CA . LEU A 1 383 ? 138.973 129.558 127.091 1.00 37.63 383 LEU A CA 1
ATOM 2357 C C . LEU A 1 383 ? 140.318 129.529 127.809 1.00 37.63 383 LEU A C 1
ATOM 2358 O O . LEU A 1 383 ? 140.486 130.127 128.880 1.00 37.63 383 LEU A O 1
ATOM 2363 N N . PHE A 1 384 ? 141.295 128.850 127.213 1.00 34.51 384 PHE A N 1
ATOM 2364 C CA . PHE A 1 384 ? 142.574 128.633 127.868 1.00 34.51 384 PHE A CA 1
ATOM 2365 C C . PHE A 1 384 ? 143.318 129.936 128.084 1.00 34.51 384 PHE A C 1
ATOM 2366 O O . PHE A 1 384 ? 143.870 130.164 129.165 1.00 34.51 384 PHE A O 1
ATOM 2374 N N . PHE A 1 385 ? 143.364 130.803 127.075 1.00 41.37 385 PHE A N 1
ATOM 2375 C CA . PHE A 1 385 ? 144.104 132.040 127.280 1.00 41.37 385 PHE A CA 1
ATOM 2376 C C . PHE A 1 385 ? 143.324 133.032 128.126 1.00 41.37 385 PHE A C 1
ATOM 2377 O O . PHE A 1 385 ? 143.932 133.829 128.845 1.00 41.37 385 PHE A O 1
ATOM 2385 N N . LEU A 1 386 ? 141.993 132.973 128.095 1.00 45.42 386 LEU A N 1
ATOM 2386 C CA . LEU A 1 386 ? 141.197 133.706 129.066 1.00 45.42 386 LEU A CA 1
ATOM 2387 C C . LEU A 1 386 ? 141.611 133.336 130.480 1.00 45.42 386 LEU A C 1
ATOM 2388 O O . LEU A 1 386 ? 141.798 134.207 131.333 1.00 45.42 386 LEU A O 1
ATOM 2393 N N . GLU A 1 387 ? 141.767 132.040 130.744 1.00 42.68 387 GLU A N 1
ATOM 2394 C CA . GLU A 1 387 ? 142.167 131.627 132.085 1.00 42.68 387 GLU A CA 1
ATOM 2395 C C . GLU A 1 387 ? 143.601 132.034 132.392 1.00 42.68 387 GLU A C 1
ATOM 2396 O O . GLU A 1 387 ? 143.876 132.586 133.462 1.00 42.68 387 GLU A O 1
ATOM 2402 N N . LYS A 1 388 ? 144.525 131.787 131.464 1.00 39.03 388 LYS A N 1
ATOM 2403 C CA . LYS A 1 388 ? 145.921 132.120 131.714 1.00 39.03 388 LYS A CA 1
ATOM 2404 C C . LYS A 1 388 ? 146.131 133.620 131.860 1.00 39.03 388 LYS A C 1
ATOM 2405 O O . LYS A 1 388 ? 147.158 134.041 132.402 1.00 39.03 388 LYS A O 1
ATOM 2411 N N . ALA A 1 389 ? 145.186 134.433 131.386 1.00 41.67 389 ALA A N 1
ATOM 2412 C CA . ALA A 1 389 ? 145.260 135.871 131.607 1.00 41.67 389 ALA A CA 1
ATOM 2413 C C . ALA A 1 389 ? 144.560 136.266 132.902 1.00 41.67 389 ALA A C 1
ATOM 2414 O O . ALA A 1 389 ? 145.034 137.145 133.628 1.00 41.67 389 ALA A O 1
ATOM 2416 N N . ILE A 1 390 ? 143.428 135.626 133.204 1.00 43.06 390 ILE A N 1
ATOM 2417 C CA . ILE A 1 390 ? 142.706 135.889 134.441 1.00 43.06 390 ILE A CA 1
ATOM 2418 C C . ILE A 1 390 ? 143.590 135.628 135.649 1.00 43.06 390 ILE A C 1
ATOM 2419 O O . ILE A 1 390 ? 143.405 136.246 136.703 1.00 43.06 390 ILE A O 1
ATOM 2424 N N . GLY A 1 391 ? 144.581 134.755 135.505 1.00 39.13 391 GLY A N 1
ATOM 2425 C CA . GLY A 1 391 ? 145.573 134.548 136.533 1.00 39.13 391 GLY A CA 1
ATOM 2426 C C . GLY A 1 391 ? 146.836 135.324 136.237 1.00 39.13 391 GLY A C 1
ATOM 2427 O O . GLY A 1 391 ? 147.530 135.041 135.257 1.00 39.13 391 GLY A O 1
ATOM 2428 N N . LEU A 1 392 ? 147.137 136.316 137.068 1.00 41.68 392 LEU A N 1
ATOM 2429 C CA . LEU A 1 392 ? 148.329 137.139 136.921 1.00 41.68 392 LEU A CA 1
ATOM 2430 C C . LEU A 1 392 ? 149.089 137.163 138.237 1.00 41.68 392 LEU A C 1
ATOM 2431 O O . LEU A 1 392 ? 148.678 136.511 139.202 1.00 41.68 392 LEU A O 1
ATOM 2436 N N . ALA A 1 393 ? 150.193 137.909 138.256 1.00 43.61 393 ALA A N 1
ATOM 2437 C CA . ALA A 1 393 ? 151.241 137.882 139.292 1.00 43.61 393 ALA A CA 1
ATOM 2438 C C . ALA A 1 393 ? 150.613 137.759 140.679 1.00 43.61 393 ALA A C 1
ATOM 2439 O O . ALA A 1 393 ? 150.953 136.818 141.412 1.00 43.61 393 ALA A O 1
ATOM 2441 N N . VAL A 1 394 ? 149.718 138.655 141.084 1.00 44.11 394 VAL A N 1
ATOM 2442 C CA . VAL A 1 394 ? 149.240 138.662 142.462 1.00 44.11 394 VAL A CA 1
ATOM 2443 C C . VAL A 1 394 ? 147.737 138.423 142.547 1.00 44.11 394 VAL A C 1
ATOM 2444 O O . VAL A 1 394 ? 147.072 138.956 143.442 1.00 44.11 394 VAL A O 1
ATOM 2448 N N . SER A 1 395 ? 147.191 137.633 141.617 1.00 47.72 395 SER A N 1
ATOM 2449 C CA . SER A 1 395 ? 145.757 137.357 141.595 1.00 47.72 395 SER A CA 1
ATOM 2450 C C . SER A 1 395 ? 145.230 136.953 142.967 1.00 47.72 395 SER A C 1
ATOM 2451 O O . SER A 1 395 ? 144.376 137.633 143.547 1.00 47.72 395 SER A O 1
ATOM 2454 N N . ARG A 1 396 ? 145.741 135.844 143.505 1.00 39.93 396 ARG A N 1
ATOM 2455 C CA . ARG A 1 396 ? 145.427 135.424 144.867 1.00 39.93 396 ARG A CA 1
ATOM 2456 C C . ARG A 1 396 ? 146.669 134.915 145.589 1.00 39.93 396 ARG A C 1
ATOM 2457 O O . ARG A 1 396 ? 146.552 134.244 146.619 1.00 39.93 396 ARG A O 1
ATOM 2465 N N . MET A 1 397 ? 147.851 135.234 145.075 1.00 36.66 397 MET A N 1
ATOM 2466 C CA . MET A 1 397 ? 149.100 134.711 145.599 1.00 36.66 397 MET A CA 1
ATOM 2467 C C . MET A 1 397 ? 149.546 135.483 146.835 1.00 36.66 397 MET A C 1
ATOM 2468 O O . MET A 1 397 ? 149.075 136.585 147.121 1.00 36.66 397 MET A O 1
ATOM 2473 N N . ALA A 1 398 ? 150.480 134.882 147.567 1.00 23.52 398 ALA A N 1
ATOM 2474 C CA . ALA A 1 398 ? 151.039 135.483 148.769 1.00 23.52 398 ALA A CA 1
ATOM 2475 C C . ALA A 1 398 ? 152.405 134.869 149.008 1.00 23.52 398 ALA A C 1
ATOM 2476 O O . ALA A 1 398 ? 152.494 133.679 149.311 1.00 23.52 398 ALA A O 1
ATOM 2478 N N . ALA A 1 399 ? 153.463 135.669 148.910 1.00 17.44 399 ALA A N 1
ATOM 2479 C CA . ALA A 1 399 ? 154.809 135.109 148.923 1.00 17.44 399 ALA A CA 1
ATOM 2480 C C . ALA A 1 399 ? 155.228 134.707 150.329 1.00 17.44 399 ALA A C 1
ATOM 2481 O O . ALA A 1 399 ? 156.280 135.133 150.812 1.00 17.44 399 ALA A O 1
ATOM 2483 N N . VAL A 1 400 ? 154.430 133.847 150.966 1.00 19.67 400 VAL A N 1
ATOM 2484 C CA . VAL A 1 400 ? 154.622 133.530 152.371 1.00 19.67 400 VAL A CA 1
ATOM 2485 C C . VAL A 1 400 ? 155.969 132.862 152.598 1.00 19.67 400 VAL A C 1
ATOM 2486 O O . VAL A 1 400 ? 156.645 132.423 151.665 1.00 19.67 400 VAL A O 1
ATOM 2490 N N . CYS A 1 401 ? 156.366 132.802 153.860 1.00 28.95 401 CYS A N 1
ATOM 2491 C CA . CYS A 1 401 ? 157.628 132.199 154.257 1.00 28.95 401 CYS A CA 1
ATOM 2492 C C . CYS A 1 401 ? 157.360 130.897 154.989 1.00 28.95 401 CYS A C 1
ATOM 2493 O O . CYS A 1 401 ? 156.562 130.859 155.929 1.00 28.95 401 CYS A O 1
ATOM 2496 N N . ILE A 1 402 ? 158.028 129.836 154.553 1.00 27.19 402 ILE A N 1
ATOM 2497 C CA . ILE A 1 402 ? 157.972 128.555 155.242 1.00 27.19 402 ILE A CA 1
ATOM 2498 C C . ILE A 1 402 ? 158.678 128.719 156.581 1.00 27.19 402 ILE A C 1
ATOM 2499 O O . ILE A 1 402 ? 159.896 128.901 156.628 1.00 27.19 402 ILE A O 1
ATOM 2504 N N . MET A 1 403 ? 157.922 128.668 157.675 1.00 36.26 403 MET A N 1
ATOM 2505 C CA . MET A 1 403 ? 158.524 128.886 158.986 1.00 36.26 403 MET A CA 1
ATOM 2506 C C . MET A 1 403 ? 159.393 127.705 159.391 1.00 36.26 403 MET A C 1
ATOM 2507 O O . MET A 1 403 ? 160.606 127.846 159.575 1.00 36.26 403 MET A O 1
ATOM 2512 N N . GLU A 1 404 ? 158.797 126.526 159.518 1.00 26.97 404 GLU A N 1
ATOM 2513 C CA . GLU A 1 404 ? 159.551 125.340 159.875 1.00 26.97 404 GLU A CA 1
ATOM 2514 C C . GLU A 1 404 ? 159.114 124.196 158.978 1.00 26.97 404 GLU A C 1
ATOM 2515 O O . GLU A 1 404 ? 157.999 124.181 158.457 1.00 26.97 404 GLU A O 1
ATOM 2521 N N . VAL A 1 405 ? 160.018 123.241 158.789 1.00 16.62 405 VAL A N 1
ATOM 2522 C CA . VAL A 1 405 ? 159.775 122.059 157.981 1.00 16.62 405 VAL A CA 1
ATOM 2523 C C . VAL A 1 405 ? 160.199 120.857 158.801 1.00 16.62 405 VAL A C 1
ATOM 2524 O O . VAL A 1 405 ? 161.387 120.694 159.102 1.00 16.62 405 VAL A O 1
ATOM 2528 N N . ASN A 1 406 ? 159.236 120.025 159.172 1.00 10.41 406 ASN A N 1
ATOM 2529 C CA . ASN A 1 406 ? 159.492 118.782 159.879 1.00 10.41 406 ASN A CA 1
ATOM 2530 C C . ASN A 1 406 ? 159.341 117.640 158.894 1.00 10.41 406 ASN A C 1
ATOM 2531 O O . ASN A 1 406 ? 158.363 117.595 158.149 1.00 10.41 406 ASN A O 1
ATOM 2536 N N . LEU A 1 407 ? 160.306 116.742 158.872 1.00 7.60 407 LEU A N 1
ATOM 2537 C CA . LEU A 1 407 ? 160.269 115.595 157.977 1.00 7.60 407 LEU A CA 1
ATOM 2538 C C . LEU A 1 407 ? 159.712 114.416 158.762 1.00 7.60 407 LEU A C 1
ATOM 2539 O O . LEU A 1 407 ? 160.444 113.721 159.467 1.00 7.60 407 LEU A O 1
ATOM 2544 N N . LEU A 1 408 ? 158.414 114.196 158.643 1.00 6.04 408 LEU A N 1
ATOM 2545 C CA . LEU A 1 408 ? 157.769 113.130 159.368 1.00 6.04 408 LEU A CA 1
ATOM 2546 C C . LEU A 1 408 ? 158.162 111.793 158.750 1.00 6.04 408 LEU A C 1
ATOM 2547 O O . LEU A 1 408 ? 158.714 111.754 157.653 1.00 6.04 408 LEU A O 1
ATOM 2552 N N . PRO A 1 409 ? 157.923 110.682 159.440 1.00 7.64 409 PRO A N 1
ATOM 2553 C CA . PRO A 1 409 ? 158.429 109.400 158.950 1.00 7.64 409 PRO A CA 1
ATOM 2554 C C . PRO A 1 409 ? 157.677 108.922 157.722 1.00 7.64 409 PRO A C 1
ATOM 2555 O O . PRO A 1 409 ? 156.563 109.350 157.425 1.00 7.64 409 PRO A O 1
ATOM 2559 N N . SER A 1 410 ? 158.316 107.989 157.017 1.00 8.24 410 SER A N 1
ATOM 2560 C CA . SER A 1 410 ? 157.798 107.408 155.778 1.00 8.24 410 SER A CA 1
ATOM 2561 C C . SER A 1 410 ? 157.696 108.454 154.675 1.00 8.24 410 SER A C 1
ATOM 2562 O O . SER A 1 410 ? 156.764 108.447 153.873 1.00 8.24 410 SER A O 1
ATOM 2565 N N . LYS A 1 411 ? 158.672 109.359 154.635 1.00 9.40 411 LYS A N 1
ATOM 2566 C CA . LYS A 1 411 ? 158.824 110.318 153.548 1.00 9.40 411 LYS A CA 1
ATOM 2567 C C . LYS A 1 411 ? 157.563 111.157 153.364 1.00 9.40 411 LYS A C 1
ATOM 2568 O O . LYS A 1 411 ? 156.882 111.089 152.348 1.00 9.40 411 LYS A O 1
ATOM 2574 N N . VAL A 1 412 ? 157.249 111.935 154.388 1.00 6.47 412 VAL A N 1
ATOM 2575 C CA . VAL A 1 412 ? 156.219 112.956 154.313 1.00 6.47 412 VAL A CA 1
ATOM 2576 C C . VAL A 1 412 ? 156.779 114.236 154.905 1.00 6.47 412 VAL A C 1
ATOM 2577 O O . VAL A 1 412 ? 157.404 114.212 155.968 1.00 6.47 412 VAL A O 1
ATOM 2581 N N . THR A 1 413 ? 156.583 115.342 154.197 1.00 6.42 413 THR A N 1
ATOM 2582 C CA . THR A 1 413 ? 157.121 116.637 154.575 1.00 6.42 413 THR A CA 1
ATOM 2583 C C . THR A 1 413 ? 156.030 117.468 155.225 1.00 6.42 413 THR A C 1
ATOM 2584 O O . THR A 1 413 ? 154.930 117.578 154.687 1.00 6.42 413 THR A O 1
ATOM 2588 N N . HIS A 1 414 ? 156.331 118.044 156.373 1.00 6.06 414 HIS A N 1
ATOM 2589 C CA . HIS A 1 414 ? 155.393 118.887 157.088 1.00 6.06 414 HIS A CA 1
ATOM 2590 C C . HIS A 1 414 ? 155.852 120.326 156.966 1.00 6.06 414 HIS A C 1
ATOM 2591 O O . HIS A 1 414 ? 156.912 120.682 157.486 1.00 6.06 414 HIS A O 1
ATOM 2598 N N . LEU A 1 415 ? 155.063 121.149 156.286 1.00 6.36 415 LEU A N 1
ATOM 2599 C CA . LEU A 1 415 ? 155.371 122.558 156.091 1.00 6.36 415 LEU A CA 1
ATOM 2600 C C . LEU A 1 415 ? 154.517 123.401 157.014 1.00 6.36 415 LEU A C 1
ATOM 2601 O O . LEU A 1 415 ? 153.290 123.305 156.984 1.00 6.36 415 LEU A O 1
ATOM 2606 N N . LEU A 1 416 ? 155.157 124.234 157.812 1.00 10.58 416 LEU A N 1
ATOM 2607 C CA . LEU A 1 416 ? 154.469 125.294 158.526 1.00 10.58 416 LEU A CA 1
ATOM 2608 C C . LEU A 1 416 ? 154.775 126.587 157.788 1.00 10.58 416 LEU A C 1
ATOM 2609 O O . LEU A 1 416 ? 155.913 127.061 157.806 1.00 10.58 416 LEU A O 1
ATOM 2614 N N . ILE A 1 417 ? 153.770 127.143 157.123 1.00 14.51 417 ILE A N 1
ATOM 2615 C CA . ILE A 1 417 ? 153.916 128.348 156.318 1.00 14.51 417 ILE A CA 1
ATOM 2616 C C . ILE A 1 417 ? 153.152 129.467 157.007 1.00 14.51 417 ILE A C 1
ATOM 2617 O O . ILE A 1 417 ? 151.950 129.343 157.261 1.00 14.51 417 ILE A O 1
ATOM 2622 N N . LYS A 1 418 ? 153.858 130.546 157.335 1.00 22.69 418 LYS A N 1
ATOM 2623 C CA . LYS A 1 418 ? 153.271 131.636 158.103 1.00 22.69 418 LYS A CA 1
ATOM 2624 C C . LYS A 1 418 ? 151.995 132.142 157.452 1.00 22.69 418 LYS A C 1
ATOM 2625 O O . LYS A 1 418 ? 151.984 132.505 156.276 1.00 22.69 418 LYS A O 1
ATOM 2631 N N . ARG A 1 419 ? 150.931 132.172 158.223 1.00 19.92 419 ARG A N 1
ATOM 2632 C CA . ARG A 1 419 ? 149.628 132.485 157.668 1.00 19.92 419 ARG A CA 1
ATOM 2633 C C . ARG A 1 419 ? 149.587 133.934 157.206 1.00 19.92 419 ARG A C 1
ATOM 2634 O O . ARG A 1 419 ? 149.994 134.827 157.955 1.00 19.92 419 ARG A O 1
ATOM 2642 N N . PRO A 1 420 ? 149.121 134.209 155.991 1.00 26.82 420 PRO A N 1
ATOM 2643 C CA . PRO A 1 420 ? 148.883 135.592 155.581 1.00 26.82 420 PRO A CA 1
ATOM 2644 C C . PRO A 1 420 ? 147.821 136.224 156.458 1.00 26.82 420 PRO A C 1
ATOM 2645 O O . PRO A 1 420 ? 146.862 135.550 156.857 1.00 26.82 420 PRO A O 1
ATOM 2649 N N . PRO A 1 421 ? 147.956 137.505 156.781 1.00 31.91 421 PRO A N 1
ATOM 2650 C CA . PRO A 1 421 ? 147.032 138.131 157.736 1.00 31.91 421 PRO A CA 1
ATOM 2651 C C . PRO A 1 421 ? 145.566 137.928 157.392 1.00 31.91 421 PRO A C 1
ATOM 2652 O O . PRO A 1 421 ? 144.802 137.410 158.212 1.00 31.91 421 PRO A O 1
ATOM 2656 N N . PHE A 1 422 ? 145.157 138.316 156.192 1.00 34.74 422 PHE A N 1
ATOM 2657 C CA . PHE A 1 422 ? 143.769 138.138 155.769 1.00 34.74 422 PHE A CA 1
ATOM 2658 C C . PHE A 1 422 ? 143.618 136.872 154.929 1.00 34.74 422 PHE A C 1
ATOM 2659 O O . PHE A 1 422 ? 143.180 136.899 153.779 1.00 34.74 422 PHE A O 1
ATOM 2667 N N . PHE A 1 423 ? 143.992 135.748 155.531 1.00 22.40 423 PHE A N 1
ATOM 2668 C CA . PHE A 1 423 ? 143.839 134.427 154.928 1.00 22.40 423 PHE A CA 1
ATOM 2669 C C . PHE A 1 423 ? 142.828 133.663 155.769 1.00 22.40 423 PHE A C 1
ATOM 2670 O O . PHE A 1 423 ? 143.166 133.123 156.824 1.00 22.40 423 PHE A O 1
ATOM 2678 N N . HIS A 1 424 ? 141.587 133.627 155.307 1.00 20.26 424 HIS A N 1
ATOM 2679 C CA . HIS A 1 424 ? 140.508 132.949 156.007 1.00 20.26 424 HIS A CA 1
ATOM 2680 C C . HIS A 1 424 ? 140.079 131.748 155.185 1.00 20.26 424 HIS A C 1
ATOM 2681 O O . HIS A 1 424 ? 139.704 131.897 154.018 1.00 20.26 424 HIS A O 1
ATOM 2688 N N . TYR A 1 425 ? 140.139 130.564 155.785 1.00 14.29 425 TYR A N 1
ATOM 2689 C CA . TYR A 1 425 ? 139.705 129.352 155.117 1.00 14.29 425 TYR A CA 1
ATOM 2690 C C . TYR A 1 425 ? 138.795 128.547 156.026 1.00 14.29 425 TYR A C 1
ATOM 2691 O O . TYR A 1 425 ? 138.852 128.650 157.251 1.00 14.29 425 TYR A O 1
ATOM 2700 N N . ARG A 1 426 ? 137.987 127.791 155.433 1.00 15.59 426 ARG A N 1
ATOM 2701 C CA . ARG A 1 426 ? 137.135 126.810 156.072 1.00 15.59 426 ARG A CA 1
ATOM 2702 C C . ARG A 1 426 ? 137.905 125.507 156.230 1.00 15.59 426 ARG A C 1
ATOM 2703 O O . ARG A 1 426 ? 138.843 125.245 155.476 1.00 15.59 426 ARG A O 1
ATOM 2711 N N . PRO A 1 427 ? 137.565 124.670 157.205 1.00 12.66 427 PRO A N 1
ATOM 2712 C CA . PRO A 1 427 ? 138.291 123.408 157.365 1.00 12.66 427 PRO A CA 1
ATOM 2713 C C . PRO A 1 427 ? 138.013 122.473 156.201 1.00 12.66 427 PRO A C 1
ATOM 2714 O O . PRO A 1 427 ? 136.864 122.185 155.875 1.00 12.66 427 PRO A O 1
ATOM 2718 N N . GLY A 1 428 ? 139.083 122.013 155.563 1.00 13.43 428 GLY A N 1
ATOM 2719 C CA . GLY A 1 428 ? 138.969 121.123 154.429 1.00 13.43 428 GLY A CA 1
ATOM 2720 C C . GLY A 1 428 ? 139.258 121.818 153.118 1.00 13.43 428 GLY A C 1
ATOM 2721 O O . GLY A 1 428 ? 138.872 121.331 152.055 1.00 13.43 428 GLY A O 1
ATOM 2722 N N . ASP A 1 429 ? 139.946 122.951 153.176 1.00 14.02 429 ASP A N 1
ATOM 2723 C CA . ASP A 1 429 ? 140.220 123.772 152.008 1.00 14.02 429 ASP A CA 1
ATOM 2724 C C . ASP A 1 429 ? 141.653 123.556 151.564 1.00 14.02 429 ASP A C 1
ATOM 2725 O O . ASP A 1 429 ? 142.574 123.682 152.371 1.00 14.02 429 ASP A O 1
ATOM 2730 N N . TYR A 1 430 ? 141.845 123.253 150.287 1.00 13.87 430 TYR A N 1
ATOM 2731 C CA . TYR A 1 430 ? 143.189 123.045 149.788 1.00 13.87 430 TYR A CA 1
ATOM 2732 C C . TYR A 1 430 ? 143.756 124.343 149.227 1.00 13.87 430 TYR A C 1
ATOM 2733 O O . TYR A 1 430 ? 143.109 125.387 149.226 1.00 13.87 430 TYR A O 1
ATOM 2742 N N . LEU A 1 431 ? 144.997 124.281 148.769 1.00 11.42 431 LEU A N 1
ATOM 2743 C CA . LEU A 1 431 ? 145.671 125.444 148.224 1.00 11.42 431 LEU A CA 1
ATOM 2744 C C . LEU A 1 431 ? 146.738 124.963 147.263 1.00 11.42 431 LEU A C 1
ATOM 2745 O O . LEU A 1 431 ? 147.310 123.894 147.461 1.00 11.42 431 LEU A O 1
ATOM 2750 N N . TYR A 1 432 ? 147.000 125.748 146.230 1.00 12.07 432 TYR A N 1
ATOM 2751 C CA . TYR A 1 432 ? 148.038 125.394 145.279 1.00 12.07 432 TYR A CA 1
ATOM 2752 C C . TYR A 1 432 ? 149.372 125.949 145.740 1.00 12.07 432 TYR A C 1
ATOM 2753 O O . TYR A 1 432 ? 149.551 127.163 145.834 1.00 12.07 432 TYR A O 1
ATOM 2762 N N . LEU A 1 433 ? 150.310 125.059 146.010 1.00 9.92 433 LEU A N 1
ATOM 2763 C CA . LEU A 1 433 ? 151.596 125.416 146.574 1.00 9.92 433 LEU A CA 1
ATOM 2764 C C . LEU A 1 433 ? 152.615 125.572 145.462 1.00 9.92 433 LEU A C 1
ATOM 2765 O O . LEU A 1 433 ? 152.589 124.831 144.481 1.00 9.92 433 LEU A O 1
ATOM 2770 N N . ASN A 1 434 ? 153.519 126.528 145.618 1.00 7.63 434 ASN A N 1
ATOM 2771 C CA . ASN A 1 434 ? 154.583 126.734 144.651 1.00 7.63 434 ASN A CA 1
ATOM 2772 C C . ASN A 1 434 ? 155.861 127.082 145.389 1.00 7.63 434 ASN A C 1
ATOM 2773 O O . ASN A 1 434 ? 155.856 127.954 146.258 1.00 7.63 434 ASN A O 1
ATOM 2778 N N . ILE A 1 435 ? 156.950 126.407 145.048 1.00 6.35 435 ILE A N 1
ATOM 2779 C CA . ILE A 1 435 ? 158.225 126.616 145.726 1.00 6.35 435 ILE A CA 1
ATOM 2780 C C . ILE A 1 435 ? 159.316 126.749 144.671 1.00 6.35 435 ILE A C 1
ATOM 2781 O O . ILE A 1 435 ? 159.791 125.735 144.147 1.00 6.35 435 ILE A O 1
ATOM 2786 N N . PRO A 1 436 ? 159.731 127.964 144.323 1.00 6.97 436 PRO A N 1
ATOM 2787 C CA . PRO A 1 436 ? 160.665 128.135 143.202 1.00 6.97 436 PRO A CA 1
ATOM 2788 C C . PRO A 1 436 ? 161.958 127.360 143.319 1.00 6.97 436 PRO A C 1
ATOM 2789 O O . PRO A 1 436 ? 162.565 127.040 142.294 1.00 6.97 436 PRO A O 1
ATOM 2793 N N . THR A 1 437 ? 162.414 127.049 144.525 1.00 9.34 437 THR A N 1
ATOM 2794 C CA . THR A 1 437 ? 163.628 126.254 144.641 1.00 9.34 437 THR A CA 1
ATOM 2795 C C . THR A 1 437 ? 163.426 124.859 144.063 1.00 9.34 437 THR A C 1
ATOM 2796 O O . THR A 1 437 ? 164.349 124.275 143.485 1.00 9.34 437 THR A O 1
ATOM 2800 N N . ILE A 1 438 ? 162.222 124.309 144.209 1.00 6.63 438 ILE A N 1
ATOM 2801 C CA . ILE A 1 438 ? 161.930 122.978 143.686 1.00 6.63 438 ILE A CA 1
ATOM 2802 C C . ILE A 1 438 ? 161.683 123.046 142.188 1.00 6.63 438 ILE A C 1
ATOM 2803 O O . ILE A 1 438 ? 162.440 122.497 141.383 1.00 6.63 438 ILE A O 1
ATOM 2808 N N . ALA A 1 439 ? 160.620 123.740 141.799 1.00 6.81 439 ALA A N 1
ATOM 2809 C CA . ALA A 1 439 ? 160.207 123.879 140.414 1.00 6.81 439 ALA A CA 1
ATOM 2810 C C . ALA A 1 439 ? 159.587 125.253 140.278 1.00 6.81 439 ALA A C 1
ATOM 2811 O O . ALA A 1 439 ? 158.665 125.592 141.023 1.00 6.81 439 ALA A O 1
ATOM 2813 N N . ARG A 1 440 ? 160.086 126.033 139.329 1.00 9.97 440 ARG A N 1
ATOM 2814 C CA . ARG A 1 440 ? 159.781 127.453 139.326 1.00 9.97 440 ARG A CA 1
ATOM 2815 C C . ARG A 1 440 ? 158.365 127.753 138.866 1.00 9.97 440 ARG A C 1
ATOM 2816 O O . ARG A 1 440 ? 157.796 128.769 139.277 1.00 9.97 440 ARG A O 1
ATOM 2824 N N . TYR A 1 441 ? 157.771 126.897 138.039 1.00 8.02 441 TYR A N 1
ATOM 2825 C CA . TYR A 1 441 ? 156.484 127.209 137.437 1.00 8.02 441 TYR A CA 1
ATOM 2826 C C . TYR A 1 441 ? 155.418 126.159 137.717 1.00 8.02 441 TYR A C 1
ATOM 2827 O O . TYR A 1 441 ? 154.352 126.204 137.097 1.00 8.02 441 TYR A O 1
ATOM 2836 N N . GLU A 1 442 ? 155.661 125.231 138.636 1.00 8.43 442 GLU A N 1
ATOM 2837 C CA . GLU A 1 442 ? 154.738 124.141 138.924 1.00 8.43 442 GLU A CA 1
ATOM 2838 C C . GLU A 1 442 ? 153.927 124.460 140.164 1.00 8.43 442 GLU A C 1
ATOM 2839 O O . GLU A 1 442 ? 154.489 124.838 141.191 1.00 8.43 442 GLU A O 1
ATOM 2845 N N . TRP A 1 443 ? 152.620 124.277 140.078 1.00 11.24 443 TRP A N 1
ATOM 2846 C CA . TRP A 1 443 ? 151.711 124.585 141.174 1.00 11.24 443 TRP A CA 1
ATOM 2847 C C . TRP A 1 443 ? 150.961 123.321 141.564 1.00 11.24 443 TRP A C 1
ATOM 2848 O O . TRP A 1 443 ? 149.985 122.950 140.907 1.00 11.24 443 TRP A O 1
ATOM 2859 N N . HIS A 1 444 ? 151.395 122.671 142.640 1.00 24.37 444 HIS A N 1
ATOM 2860 C CA . HIS A 1 444 ? 150.674 121.477 143.038 1.00 24.37 444 HIS A CA 1
ATOM 2861 C C . HIS A 1 444 ? 149.692 121.792 144.151 1.00 24.37 444 HIS A C 1
ATOM 2862 O O . HIS A 1 444 ? 149.952 122.674 144.966 1.00 24.37 444 HIS A O 1
ATOM 2869 N N . PRO A 1 445 ? 148.552 121.104 144.207 1.00 12.46 445 PRO A N 1
ATOM 2870 C CA . PRO A 1 445 ? 147.548 121.395 145.230 1.00 12.46 445 PRO A CA 1
ATOM 2871 C C . PRO A 1 445 ? 147.738 120.543 146.468 1.00 12.46 445 PRO A C 1
ATOM 2872 O O . PRO A 1 445 ? 148.109 119.373 146.396 1.00 12.46 445 PRO A O 1
ATOM 2876 N N . PHE A 1 446 ? 147.475 121.138 147.624 1.00 24.37 446 PHE A N 1
ATOM 2877 C CA . PHE A 1 446 ? 147.664 120.423 148.872 1.00 24.37 446 PHE A CA 1
ATOM 2878 C C . PHE A 1 446 ? 146.604 120.858 149.863 1.00 24.37 446 PHE A C 1
ATOM 2879 O O . PHE A 1 446 ? 146.256 122.033 149.928 1.00 24.37 446 PHE A O 1
ATOM 2887 N N . THR A 1 447 ? 146.081 119.902 150.618 1.00 10.05 447 THR A N 1
ATOM 2888 C CA . THR A 1 447 ? 145.037 120.190 151.585 1.00 10.05 447 THR A CA 1
ATOM 2889 C C . THR A 1 447 ? 145.650 120.804 152.826 1.00 10.05 447 THR A C 1
ATOM 2890 O O . THR A 1 447 ? 146.665 120.317 153.327 1.00 10.05 447 THR A O 1
ATOM 2894 N N . ILE A 1 448 ? 145.040 121.878 153.319 1.00 6.35 448 ILE A N 1
ATOM 2895 C CA . ILE A 1 448 ? 145.469 122.472 154.577 1.00 6.35 448 ILE A CA 1
ATOM 2896 C C . ILE A 1 448 ? 145.074 121.539 155.708 1.00 6.35 448 ILE A C 1
ATOM 2897 O O . ILE A 1 448 ? 143.886 121.326 155.966 1.00 6.35 448 ILE A O 1
ATOM 2902 N N . SER A 1 449 ? 146.066 120.973 156.388 1.00 4.83 449 SER A N 1
ATOM 2903 C CA . SER A 1 449 ? 145.817 120.026 157.468 1.00 4.83 449 SER A CA 1
ATOM 2904 C C . SER A 1 449 ? 145.954 120.680 158.825 1.00 4.83 449 SER A C 1
ATOM 2905 O O . SER A 1 449 ? 146.496 120.085 159.753 1.00 4.83 449 SER A O 1
ATOM 2908 N N . SER A 1 450 ? 145.495 121.918 158.958 1.00 4.82 450 SER A N 1
ATOM 2909 C CA . SER A 1 450 ? 145.511 122.628 160.225 1.00 4.82 450 SER A CA 1
ATOM 2910 C C . SER A 1 450 ? 144.204 123.375 160.365 1.00 4.82 450 SER A C 1
ATOM 2911 O O . SER A 1 450 ? 143.786 124.059 159.432 1.00 4.82 450 SER A O 1
ATOM 2914 N N . ALA A 1 451 ? 143.576 123.265 161.526 1.00 8.57 451 ALA A N 1
ATOM 2915 C CA . ALA A 1 451 ? 142.279 123.876 161.726 1.00 8.57 451 ALA A CA 1
ATOM 2916 C C . ALA A 1 451 ? 142.378 125.391 161.592 1.00 8.57 451 ALA A C 1
ATOM 2917 O O . ALA A 1 451 ? 143.383 125.987 161.980 1.00 8.57 451 ALA A O 1
ATOM 2919 N N . PRO A 1 452 ? 141.349 126.044 161.051 1.00 12.78 452 PRO A N 1
ATOM 2920 C CA . PRO A 1 452 ? 141.409 127.506 160.921 1.00 12.78 452 PRO A CA 1
ATOM 2921 C C . PRO A 1 452 ? 141.619 128.210 162.243 1.00 12.78 452 PRO A C 1
ATOM 2922 O O . PRO A 1 452 ? 142.208 129.296 162.270 1.00 12.78 452 PRO A O 1
ATOM 2926 N N . GLU A 1 453 ? 141.156 127.616 163.344 1.00 14.08 453 GLU A N 1
ATOM 2927 C CA . GLU A 1 453 ? 141.311 128.234 164.654 1.00 14.08 453 GLU A CA 1
ATOM 2928 C C . GLU A 1 453 ? 142.773 128.415 165.015 1.00 14.08 453 GLU A C 1
ATOM 2929 O O . GLU A 1 453 ? 143.109 129.280 165.828 1.00 14.08 453 GLU A O 1
ATOM 2935 N N . GLN A 1 454 ? 143.650 127.608 164.442 1.00 13.62 454 GLN A N 1
ATOM 2936 C CA . GLN A 1 454 ? 145.075 127.833 164.597 1.00 13.62 454 GLN A CA 1
ATOM 2937 C C . GLN A 1 454 ? 145.459 129.077 163.816 1.00 13.62 454 GLN A C 1
ATOM 2938 O O . GLN A 1 454 ? 145.386 129.089 162.585 1.00 13.62 454 GLN A O 1
ATOM 2944 N N . LYS A 1 455 ? 145.867 130.124 164.524 1.00 21.67 455 LYS A N 1
ATOM 2945 C CA . LYS A 1 455 ? 145.999 131.436 163.912 1.00 21.67 455 LYS A CA 1
ATOM 2946 C C . LYS A 1 455 ? 147.392 131.733 163.389 1.00 21.67 455 LYS A C 1
ATOM 2947 O O . LYS A 1 455 ? 147.534 132.538 162.465 1.00 21.67 455 LYS A O 1
ATOM 2953 N N . ASP A 1 456 ? 148.427 131.114 163.946 1.00 23.73 456 ASP A N 1
ATOM 2954 C CA . ASP A 1 456 ? 149.780 131.515 163.586 1.00 23.73 456 ASP A CA 1
ATOM 2955 C C . ASP A 1 456 ? 150.161 131.009 162.202 1.00 23.73 456 ASP A C 1
ATOM 2956 O O . ASP A 1 456 ? 150.393 131.801 161.284 1.00 23.73 456 ASP A O 1
ATOM 2961 N N . THR A 1 457 ? 150.218 129.692 162.027 1.00 14.50 457 THR A N 1
ATOM 2962 C CA . THR A 1 457 ? 150.769 129.085 160.825 1.00 14.50 457 THR A CA 1
ATOM 2963 C C . THR A 1 457 ? 149.725 128.253 160.095 1.00 14.50 457 THR A C 1
ATOM 2964 O O . THR A 1 457 ? 148.590 128.089 160.538 1.00 14.50 457 THR A O 1
ATOM 2968 N N . ILE A 1 458 ? 150.136 127.740 158.944 1.00 8.49 458 ILE A N 1
ATOM 2969 C CA . ILE A 1 458 ? 149.322 126.868 158.113 1.00 8.49 458 ILE A CA 1
ATOM 2970 C C . ILE A 1 458 ? 150.105 125.588 157.886 1.00 8.49 458 ILE A C 1
ATOM 2971 O O . ILE A 1 458 ? 151.248 125.632 157.422 1.00 8.49 458 ILE A O 1
ATOM 2976 N N . TRP A 1 459 ? 149.505 124.458 158.217 1.00 5.61 459 TRP A N 1
ATOM 2977 C CA . TRP A 1 459 ? 150.180 123.190 158.037 1.00 5.61 459 TRP A CA 1
ATOM 2978 C C . TRP A 1 459 ? 149.874 122.630 156.667 1.00 5.61 459 TRP A C 1
ATOM 2979 O O . TRP A 1 459 ? 148.820 122.890 156.091 1.00 5.61 459 TRP A O 1
ATOM 2990 N N . LEU A 1 460 ? 150.811 121.849 156.151 1.00 3.08 460 LEU A N 1
ATOM 2991 C CA . LEU A 1 460 ? 150.585 121.040 154.968 1.00 3.08 460 LEU A CA 1
ATOM 2992 C C . LEU A 1 460 ? 151.414 119.789 155.144 1.00 3.08 460 LEU A C 1
ATOM 2993 O O . LEU A 1 460 ? 152.613 119.884 155.404 1.00 3.08 460 LEU A O 1
ATOM 2998 N N . HIS A 1 461 ? 150.787 118.635 155.029 1.00 8.16 461 HIS A N 1
ATOM 2999 C CA . HIS A 1 461 ? 151.493 117.366 155.094 1.00 8.16 461 HIS A CA 1
ATOM 3000 C C . HIS A 1 461 ? 151.578 116.817 153.682 1.00 8.16 461 HIS A C 1
ATOM 3001 O O . HIS A 1 461 ? 150.569 116.400 153.111 1.00 8.16 461 HIS A O 1
ATOM 3008 N N . ILE A 1 462 ? 152.780 116.811 153.132 1.00 24.37 462 ILE A N 1
ATOM 3009 C CA . ILE A 1 462 ? 153.024 116.645 151.709 1.00 24.37 462 ILE A CA 1
ATOM 3010 C C . ILE A 1 462 ? 153.678 115.285 151.520 1.00 24.37 462 ILE A C 1
ATOM 3011 O O . ILE A 1 462 ? 154.898 115.150 151.630 1.00 24.37 462 ILE A O 1
ATOM 3016 N N . ARG A 1 463 ? 152.880 114.270 151.225 1.00 6.08 463 ARG A N 1
ATOM 3017 C CA . ARG A 1 463 ? 153.400 112.919 151.123 1.00 6.08 463 ARG A CA 1
ATOM 3018 C C . ARG A 1 463 ? 154.083 112.718 149.785 1.00 6.08 463 ARG A C 1
ATOM 3019 O O . ARG A 1 463 ? 153.583 113.153 148.749 1.00 6.08 463 ARG A O 1
ATOM 3027 N N . SER A 1 464 ? 155.217 112.029 149.805 1.00 6.24 464 SER A N 1
ATOM 3028 C CA . SER A 1 464 ? 156.012 111.846 148.603 1.00 6.24 464 SER A CA 1
ATOM 3029 C C . SER A 1 464 ? 155.361 110.856 147.654 1.00 6.24 464 SER A C 1
ATOM 3030 O O . SER A 1 464 ? 155.601 109.650 147.744 1.00 6.24 464 SER A O 1
ATOM 3033 N N . GLN A 1 465 ? 154.550 111.359 146.726 1.00 9.33 465 GLN A N 1
ATOM 3034 C CA . GLN A 1 465 ? 153.825 110.521 145.783 1.00 9.33 465 GLN A CA 1
ATOM 3035 C C . GLN A 1 465 ? 154.273 110.723 144.349 1.00 9.33 465 GLN A C 1
ATOM 3036 O O . GLN A 1 465 ? 153.625 110.207 143.435 1.00 9.33 465 GLN A O 1
ATOM 3042 N N . GLY A 1 466 ? 155.349 111.456 144.118 1.00 24.37 466 GLY A N 1
ATOM 3043 C CA . GLY A 1 466 ? 155.698 111.805 142.763 1.00 24.37 466 GLY A CA 1
ATOM 3044 C C . GLY A 1 466 ? 157.055 112.450 142.697 1.00 24.37 466 GLY A C 1
ATOM 3045 O O . GLY A 1 466 ? 157.893 112.227 143.565 1.00 24.37 466 GLY A O 1
ATOM 3046 N N . GLN A 1 467 ? 157.272 113.250 141.650 1.00 8.65 467 GLN A N 1
ATOM 3047 C CA . GLN A 1 467 ? 158.605 113.784 141.400 1.00 8.65 467 GLN A CA 1
ATOM 3048 C C . GLN A 1 467 ? 158.811 115.157 142.020 1.00 8.65 467 GLN A C 1
ATOM 3049 O O . GLN A 1 467 ? 159.917 115.469 142.463 1.00 8.65 467 GLN A O 1
ATOM 3055 N N . TRP A 1 468 ? 157.788 116.004 142.043 1.00 9.25 468 TRP A N 1
ATOM 3056 C CA . TRP A 1 468 ? 157.939 117.285 142.719 1.00 9.25 468 TRP A CA 1
ATOM 3057 C C . TRP A 1 468 ? 157.964 117.101 144.222 1.00 9.25 468 TRP A C 1
ATOM 3058 O O . TRP A 1 468 ? 158.833 117.643 144.905 1.00 9.25 468 TRP A O 1
ATOM 3069 N N . THR A 1 469 ? 157.019 116.333 144.757 1.00 7.95 469 THR A N 1
ATOM 3070 C CA . THR A 1 469 ? 156.971 116.120 146.196 1.00 7.95 469 THR A CA 1
ATOM 3071 C C . THR A 1 469 ? 158.196 115.361 146.689 1.00 7.95 469 THR A C 1
ATOM 3072 O O . THR A 1 469 ? 158.729 115.666 147.764 1.00 7.95 469 THR A O 1
ATOM 3076 N N . ASN A 1 470 ? 158.667 114.376 145.922 1.00 7.42 470 ASN A N 1
ATOM 3077 C CA . ASN A 1 470 ? 159.931 113.735 146.264 1.00 7.42 470 ASN A CA 1
ATOM 3078 C C . ASN A 1 470 ? 161.071 114.732 146.249 1.00 7.42 470 ASN A C 1
ATOM 3079 O O . ASN A 1 470 ? 161.977 114.660 147.081 1.00 7.42 470 ASN A O 1
ATOM 3084 N N . ARG A 1 471 ? 161.070 115.645 145.284 1.00 7.32 471 ARG A N 1
ATOM 3085 C CA . ARG A 1 471 ? 162.130 116.639 145.231 1.00 7.32 471 ARG A CA 1
ATOM 3086 C C . ARG A 1 471 ? 162.093 117.519 146.462 1.00 7.32 471 ARG A C 1
ATOM 3087 O O . ARG A 1 471 ? 163.134 117.810 147.052 1.00 7.32 471 ARG A O 1
ATOM 3095 N N . LEU A 1 472 ? 160.898 117.919 146.886 1.00 7.47 472 LEU A N 1
ATOM 3096 C CA . LEU A 1 472 ? 160.759 118.726 148.091 1.00 7.47 472 LEU A CA 1
ATOM 3097 C C . LEU A 1 472 ? 161.330 118.001 149.301 1.00 7.47 472 LEU A C 1
ATOM 3098 O O . LEU A 1 472 ? 162.194 118.531 150.017 1.00 7.47 472 LEU A O 1
ATOM 3103 N N . TYR A 1 473 ? 160.889 116.766 149.526 1.00 10.29 473 TYR A N 1
ATOM 3104 C CA . TYR A 1 473 ? 161.417 116.013 150.656 1.00 10.29 473 TYR A CA 1
ATOM 3105 C C . TYR A 1 473 ? 162.925 115.851 150.543 1.00 10.29 473 TYR A C 1
ATOM 3106 O O . TYR A 1 473 ? 163.680 116.432 151.327 1.00 10.29 473 TYR A O 1
ATOM 3115 N N . GLU A 1 474 ? 163.388 115.104 149.538 1.00 12.10 474 GLU A N 1
ATOM 3116 C CA . GLU A 1 474 ? 164.810 114.804 149.418 1.00 12.10 474 GLU A CA 1
ATOM 3117 C C . GLU A 1 474 ? 165.677 116.049 149.383 1.00 12.10 474 GLU A C 1
ATOM 3118 O O . GLU A 1 474 ? 166.873 115.956 149.669 1.00 12.10 474 GLU A O 1
ATOM 3124 N N . SER A 1 475 ? 165.118 117.210 149.046 1.00 11.65 475 SER A N 1
ATOM 3125 C CA . SER A 1 475 ? 165.896 118.434 149.133 1.00 11.65 475 SER A CA 1
ATOM 3126 C C . SER A 1 475 ? 166.018 118.883 150.577 1.00 11.65 475 SER A C 1
ATOM 3127 O O . SER A 1 475 ? 167.086 119.326 151.012 1.00 11.65 475 SER A O 1
ATOM 3130 N N . PHE A 1 476 ? 164.933 118.771 151.344 1.00 14.39 476 PHE A N 1
ATOM 3131 C CA . PHE A 1 476 ? 165.030 119.156 152.748 1.00 14.39 476 PHE A CA 1
ATOM 3132 C C . PHE A 1 476 ? 165.788 118.138 153.587 1.00 14.39 476 PHE A C 1
ATOM 3133 O O . PHE A 1 476 ? 166.327 118.502 154.635 1.00 14.39 476 PHE A O 1
ATOM 3141 N N . LYS A 1 477 ? 165.851 116.882 153.152 1.00 20.58 477 LYS A N 1
ATOM 3142 C CA . LYS A 1 477 ? 166.508 115.864 153.964 1.00 20.58 477 LYS A CA 1
ATOM 3143 C C . LYS A 1 477 ? 168.019 116.033 153.953 1.00 20.58 477 LYS A C 1
ATOM 3144 O O . LYS A 1 477 ? 168.680 115.830 154.978 1.00 20.58 477 LYS A O 1
ATOM 3150 N N . ALA A 1 478 ? 168.587 116.397 152.802 1.00 32.64 478 ALA A N 1
ATOM 3151 C CA . ALA A 1 478 ? 170.028 116.600 152.728 1.00 32.64 478 ALA A CA 1
ATOM 3152 C C . ALA A 1 478 ? 170.476 117.748 153.620 1.00 32.64 478 ALA A C 1
ATOM 3153 O O . ALA A 1 478 ? 171.607 117.741 154.118 1.00 32.64 478 ALA A O 1
ATOM 3155 N N . SER A 1 479 ? 169.607 118.729 153.843 1.00 37.48 479 SER A N 1
ATOM 3156 C CA . SER A 1 479 ? 169.940 119.873 154.683 1.00 37.48 479 SER A CA 1
ATOM 3157 C C . SER A 1 479 ? 170.095 119.471 156.145 1.00 37.48 479 SER A C 1
ATOM 3158 O O . SER A 1 479 ? 170.307 120.320 157.011 1.00 37.48 479 SER A O 1
ATOM 3161 N N . CYS A 1 515 ? 165.551 126.951 157.129 1.00 44.58 515 CYS A N 1
ATOM 3162 C CA . CYS A 1 515 ? 164.266 126.548 156.572 1.00 44.58 515 CYS A CA 1
ATOM 3163 C C . CYS A 1 515 ? 163.360 127.759 156.425 1.00 44.58 515 CYS A C 1
ATOM 3164 O O . CYS A 1 515 ? 162.353 127.870 157.115 1.00 44.58 515 CYS A O 1
ATOM 3167 N N . ASN A 1 516 ? 163.739 128.681 155.539 1.00 39.79 516 ASN A N 1
ATOM 3168 C CA . ASN A 1 516 ? 162.973 129.896 155.286 1.00 39.79 516 ASN A CA 1
ATOM 3169 C C . ASN A 1 516 ? 162.709 130.080 153.795 1.00 39.79 516 ASN A C 1
ATOM 3170 O O . ASN A 1 516 ? 162.824 131.191 153.273 1.00 39.79 516 ASN A O 1
ATOM 3175 N N . ILE A 1 517 ? 162.350 128.998 153.100 1.00 26.92 517 ILE A N 1
ATOM 3176 C CA . ILE A 1 517 ? 162.246 129.035 151.647 1.00 26.92 517 ILE A CA 1
ATOM 3177 C C . ILE A 1 517 ? 161.095 129.938 151.204 1.00 26.92 517 ILE A C 1
ATOM 3178 O O . ILE A 1 517 ? 160.204 130.283 151.986 1.00 26.92 517 ILE A O 1
ATOM 3183 N N . LYS A 1 518 ? 161.125 130.328 149.933 1.00 15.33 518 LYS A N 1
ATOM 3184 C CA . LYS A 1 518 ? 160.148 131.241 149.357 1.00 15.33 518 LYS A CA 1
ATOM 3185 C C . LYS A 1 518 ? 158.978 130.445 148.801 1.00 15.33 518 LYS A C 1
ATOM 3186 O O . LYS A 1 518 ? 159.168 129.562 147.967 1.00 15.33 518 LYS A O 1
ATOM 3192 N N . CYS A 1 519 ? 157.773 130.773 149.239 1.00 13.94 519 CYS A N 1
ATOM 3193 C CA . CYS A 1 519 ? 156.589 129.993 148.924 1.00 13.94 519 CYS A CA 1
ATOM 3194 C C . CYS A 1 519 ? 155.466 130.921 148.497 1.00 13.94 519 CYS A C 1
ATOM 3195 O O . CYS A 1 519 ? 155.175 131.896 149.193 1.00 13.94 519 CYS A O 1
ATOM 3198 N N . TYR A 1 520 ? 154.824 130.616 147.372 1.00 12.65 520 TYR A N 1
ATOM 3199 C CA . TYR A 1 520 ? 153.701 131.403 146.864 1.00 12.65 520 TYR A CA 1
ATOM 3200 C C . TYR A 1 520 ? 152.463 130.519 146.829 1.00 12.65 520 TYR A C 1
ATOM 3201 O O . TYR A 1 520 ? 152.184 129.884 145.814 1.00 12.65 520 TYR A O 1
ATOM 3210 N N . ILE A 1 521 ? 151.700 130.497 147.909 1.00 14.78 521 ILE A N 1
ATOM 3211 C CA . ILE A 1 521 ? 150.474 129.714 147.917 1.00 14.78 521 ILE A CA 1
ATOM 3212 C C . ILE A 1 521 ? 149.399 130.437 147.115 1.00 14.78 521 ILE A C 1
ATOM 3213 O O . ILE A 1 521 ? 149.519 131.617 146.794 1.00 14.78 521 ILE A O 1
ATOM 3218 N N . ASP A 1 522 ? 148.335 129.712 146.771 1.00 14.73 522 ASP A N 1
ATOM 3219 C CA . ASP A 1 522 ? 147.236 130.274 145.985 1.00 14.73 522 ASP A CA 1
ATOM 3220 C C . ASP A 1 522 ? 145.911 129.944 146.656 1.00 14.73 522 ASP A C 1
ATOM 3221 O O . ASP A 1 522 ? 145.211 129.027 146.235 1.00 14.73 522 ASP A O 1
ATOM 3226 N N . GLY A 1 523 ? 145.553 130.728 147.664 1.00 18.10 523 GLY A N 1
ATOM 3227 C CA . GLY A 1 523 ? 144.189 130.837 148.123 1.00 18.10 523 GLY A CA 1
ATOM 3228 C C . GLY A 1 523 ? 143.566 129.568 148.656 1.00 18.10 523 GLY A C 1
ATOM 3229 O O . GLY A 1 523 ? 144.057 128.461 148.443 1.00 18.10 523 GLY A O 1
ATOM 3230 N N . PRO A 1 524 ? 142.466 129.709 149.366 1.00 17.77 524 PRO A N 1
ATOM 3231 C CA . PRO A 1 524 ? 141.703 128.528 149.770 1.00 17.77 524 PRO A CA 1
ATOM 3232 C C . PRO A 1 524 ? 140.644 128.151 148.753 1.00 17.77 524 PRO A C 1
ATOM 3233 O O . PRO A 1 524 ? 139.836 128.993 148.357 1.00 17.77 524 PRO A O 1
ATOM 3237 N N . TYR A 1 525 ? 140.638 126.898 148.319 1.00 17.49 525 TYR A N 1
ATOM 3238 C CA . TYR A 1 525 ? 139.567 126.344 147.506 1.00 17.49 525 TYR A CA 1
ATOM 3239 C C . TYR A 1 525 ? 138.967 125.168 148.252 1.00 17.49 525 TYR A C 1
ATOM 3240 O O . TYR A 1 525 ? 139.701 124.379 148.850 1.00 17.49 525 TYR A O 1
ATOM 3249 N N . GLY A 1 526 ? 137.648 125.046 148.232 1.00 30.03 526 GLY A N 1
ATOM 3250 C CA . GLY A 1 526 ? 137.055 123.870 148.833 1.00 30.03 526 GLY A CA 1
ATOM 3251 C C . GLY A 1 526 ? 135.555 123.915 149.004 1.00 30.03 526 GLY A C 1
ATOM 3252 O O . GLY A 1 526 ? 134.966 124.994 149.115 1.00 30.03 526 GLY A O 1
ATOM 3253 N N . THR A 1 527 ? 134.926 122.745 149.033 1.00 39.19 527 THR A N 1
ATOM 3254 C CA . THR A 1 527 ? 133.503 122.674 149.304 1.00 39.19 527 THR A CA 1
ATOM 3255 C C . THR A 1 527 ? 133.213 123.122 150.737 1.00 39.19 527 THR A C 1
ATOM 3256 O O . THR A 1 527 ? 134.029 122.916 151.639 1.00 39.19 527 THR A O 1
ATOM 3260 N N . PRO A 1 528 ? 132.067 123.765 150.966 1.00 35.93 528 PRO A N 1
ATOM 3261 C CA . PRO A 1 528 ? 131.716 124.190 152.328 1.00 35.93 528 PRO A CA 1
ATOM 3262 C C . PRO A 1 528 ? 131.368 122.986 153.187 1.00 35.93 528 PRO A C 1
ATOM 3263 O O . PRO A 1 528 ? 130.608 122.109 152.772 1.00 35.93 528 PRO A O 1
ATOM 3267 N N . THR A 1 529 ? 131.928 122.947 154.393 1.00 26.93 529 THR A N 1
ATOM 3268 C CA . THR A 1 529 ? 131.694 121.847 155.316 1.00 26.93 529 THR A CA 1
ATOM 3269 C C . THR A 1 529 ? 130.786 122.248 156.468 1.00 26.93 529 THR A C 1
ATOM 3270 O O . THR A 1 529 ? 130.818 121.613 157.525 1.00 26.93 529 THR A O 1
ATOM 3274 N N . ARG A 1 530 ? 129.975 123.289 156.289 1.00 27.08 530 ARG A N 1
ATOM 3275 C CA . ARG A 1 530 ? 129.072 123.701 157.352 1.00 27.08 530 ARG A CA 1
ATOM 3276 C C . ARG A 1 530 ? 127.964 122.695 157.600 1.00 27.08 530 ARG A C 1
ATOM 3277 O O . ARG A 1 530 ? 127.283 122.796 158.622 1.00 27.08 530 ARG A O 1
ATOM 3285 N N . ARG A 1 531 ? 127.763 121.739 156.695 1.00 26.12 531 ARG A N 1
ATOM 3286 C CA . ARG A 1 531 ? 126.821 120.661 156.964 1.00 26.12 531 ARG A CA 1
ATOM 3287 C C . ARG A 1 531 ? 127.254 119.839 158.165 1.00 26.12 531 ARG A C 1
ATOM 3288 O O . ARG A 1 531 ? 126.409 119.288 158.876 1.00 26.12 531 ARG A O 1
ATOM 3296 N N . ILE A 1 532 ? 128.562 119.742 158.404 1.00 19.38 532 ILE A N 1
ATOM 3297 C CA . ILE A 1 532 ? 129.064 118.952 159.522 1.00 19.38 532 ILE A CA 1
ATOM 3298 C C . ILE A 1 532 ? 128.858 119.696 160.831 1.00 19.38 532 ILE A C 1
ATOM 3299 O O . ILE A 1 532 ? 128.176 119.213 161.739 1.00 19.38 532 ILE A O 1
ATOM 3304 N N . PHE A 1 533 ? 129.434 120.890 160.944 1.00 20.83 533 PHE A N 1
ATOM 3305 C CA . PHE A 1 533 ? 129.351 121.641 162.186 1.00 20.83 533 PHE A CA 1
ATOM 3306 C C . PHE A 1 533 ? 127.931 122.036 162.549 1.00 20.83 533 PHE A C 1
ATOM 3307 O O . PHE A 1 533 ? 127.697 122.471 163.680 1.00 20.83 533 PHE A O 1
ATOM 3315 N N . ALA A 1 534 ? 126.982 121.891 161.634 1.00 26.50 534 ALA A N 1
ATOM 3316 C CA . ALA A 1 534 ? 125.568 122.060 161.936 1.00 26.50 534 ALA A CA 1
ATOM 3317 C C . ALA A 1 534 ? 124.953 120.679 161.779 1.00 26.50 534 ALA A C 1
ATOM 3318 O O . ALA A 1 534 ? 124.423 120.325 160.725 1.00 26.50 534 ALA A O 1
ATOM 3320 N N . SER A 1 535 ? 125.031 119.899 162.844 1.00 21.94 535 SER A N 1
ATOM 3321 C CA . SER A 1 535 ? 124.560 118.523 162.848 1.00 21.94 535 SER A CA 1
ATOM 3322 C C . SER A 1 535 ? 124.535 118.067 164.295 1.00 21.94 535 SER A C 1
ATOM 3323 O O . SER A 1 535 ? 124.847 118.832 165.211 1.00 21.94 535 SER A O 1
ATOM 3326 N N . GLU A 1 536 ? 124.158 116.814 164.495 1.00 22.32 536 GLU A N 1
ATOM 3327 C CA . GLU A 1 536 ? 124.244 116.195 165.806 1.00 22.32 536 GLU A CA 1
ATOM 3328 C C . GLU A 1 536 ? 124.594 114.735 165.617 1.00 22.32 536 GLU A C 1
ATOM 3329 O O . GLU A 1 536 ? 123.966 114.042 164.819 1.00 22.32 536 GLU A O 1
ATOM 3335 N N . HIS A 1 537 ? 125.595 114.287 166.351 1.00 13.37 537 HIS A N 1
ATOM 3336 C CA . HIS A 1 537 ? 126.140 112.945 166.247 1.00 13.37 537 HIS A CA 1
ATOM 3337 C C . HIS A 1 537 ? 126.584 112.625 164.827 1.00 13.37 537 HIS A C 1
ATOM 3338 O O . HIS A 1 537 ? 126.279 111.564 164.289 1.00 13.37 537 HIS A O 1
ATOM 3345 N N . ALA A 1 538 ? 127.317 113.549 164.216 1.00 8.47 538 ALA A N 1
ATOM 3346 C CA . ALA A 1 538 ? 127.891 113.278 162.909 1.00 8.47 538 ALA A CA 1
ATOM 3347 C C . ALA A 1 538 ? 128.743 112.027 162.975 1.00 8.47 538 ALA A C 1
ATOM 3348 O O . ALA A 1 538 ? 129.332 111.714 164.006 1.00 8.47 538 ALA A O 1
ATOM 3350 N N . VAL A 1 539 ? 128.783 111.292 161.880 1.00 9.34 539 VAL A N 1
ATOM 3351 C CA . VAL A 1 539 ? 129.627 110.110 161.768 1.00 9.34 539 VAL A CA 1
ATOM 3352 C C . VAL A 1 539 ? 130.522 110.340 160.561 1.00 9.34 539 VAL A C 1
ATOM 3353 O O . VAL A 1 539 ? 130.155 110.036 159.430 1.00 9.34 539 VAL A O 1
ATOM 3357 N N . LEU A 1 540 ? 131.701 110.896 160.788 1.00 24.37 540 LEU A N 1
ATOM 3358 C CA . LEU A 1 540 ? 132.639 111.121 159.702 1.00 24.37 540 LEU A CA 1
ATOM 3359 C C . LEU A 1 540 ? 133.289 109.803 159.337 1.00 24.37 540 LEU A C 1
ATOM 3360 O O . LEU A 1 540 ? 134.026 109.235 160.139 1.00 24.37 540 LEU A O 1
ATOM 3365 N N . ILE A 1 541 ? 133.027 109.304 158.144 1.00 9.10 541 ILE A N 1
ATOM 3366 C CA . ILE A 1 541 ? 133.664 108.092 157.658 1.00 9.10 541 ILE A CA 1
ATOM 3367 C C . ILE A 1 541 ? 134.624 108.486 156.552 1.00 9.10 541 ILE A C 1
ATOM 3368 O O . ILE A 1 541 ? 134.302 109.336 155.719 1.00 9.10 541 ILE A O 1
ATOM 3373 N N . GLY A 1 542 ? 135.807 107.901 156.562 1.00 6.01 542 GLY A N 1
ATOM 3374 C CA . GLY A 1 542 ? 136.795 108.185 155.541 1.00 6.01 542 GLY A CA 1
ATOM 3375 C C . GLY A 1 542 ? 137.561 106.929 155.213 1.00 6.01 542 GLY A C 1
ATOM 3376 O O . GLY A 1 542 ? 137.837 106.106 156.081 1.00 6.01 542 GLY A O 1
ATOM 3377 N N . ALA A 1 543 ? 137.895 106.777 153.940 1.00 7.28 543 ALA A N 1
ATOM 3378 C CA . ALA A 1 543 ? 138.565 105.573 153.488 1.00 7.28 543 ALA A CA 1
ATOM 3379 C C . ALA A 1 543 ? 139.649 105.937 152.493 1.00 7.28 543 ALA A C 1
ATOM 3380 O O . ALA A 1 543 ? 139.552 106.938 151.783 1.00 7.28 543 ALA A O 1
ATOM 3382 N N . GLY A 1 544 ? 140.685 105.114 152.451 1.00 13.78 544 GLY A N 1
ATOM 3383 C CA . GLY A 1 544 ? 141.786 105.382 151.556 1.00 13.78 544 GLY A CA 1
ATOM 3384 C C . GLY A 1 544 ? 142.674 106.501 152.071 1.00 13.78 544 GLY A C 1
ATOM 3385 O O . GLY A 1 544 ? 142.834 106.702 153.272 1.00 13.78 544 GLY A O 1
ATOM 3386 N N . ILE A 1 545 ? 143.261 107.239 151.128 1.00 24.37 545 ILE A N 1
ATOM 3387 C CA . ILE A 1 545 ? 144.221 108.281 151.445 1.00 24.37 545 ILE A CA 1
ATOM 3388 C C . ILE A 1 545 ? 143.617 109.667 151.385 1.00 24.37 545 ILE A C 1
ATOM 3389 O O . ILE A 1 545 ? 144.325 110.649 151.619 1.00 24.37 545 ILE A O 1
ATOM 3394 N N . GLY A 1 546 ? 142.335 109.785 151.084 1.00 11.91 546 GLY A N 1
ATOM 3395 C CA . GLY A 1 546 ? 141.719 111.092 151.029 1.00 11.91 546 GLY A CA 1
ATOM 3396 C C . GLY A 1 546 ? 141.199 111.541 152.374 1.00 11.91 546 GLY A C 1
ATOM 3397 O O . GLY A 1 546 ? 140.017 111.858 152.513 1.00 11.91 546 GLY A O 1
ATOM 3398 N N . ILE A 1 547 ? 142.070 111.571 153.379 1.00 8.44 547 ILE A N 1
ATOM 3399 C CA . ILE A 1 547 ? 141.679 111.929 154.735 1.00 8.44 547 ILE A CA 1
ATOM 3400 C C . ILE A 1 547 ? 142.398 113.155 155.247 1.00 8.44 547 ILE A C 1
ATOM 3401 O O . ILE A 1 547 ? 142.169 113.550 156.391 1.00 8.44 547 ILE A O 1
ATOM 3406 N N . THR A 1 548 ? 143.271 113.766 154.458 1.00 8.09 548 THR A N 1
ATOM 3407 C CA . THR A 1 548 ? 143.908 114.986 154.924 1.00 8.09 548 THR A CA 1
ATOM 3408 C C . THR A 1 548 ? 142.911 116.104 155.224 1.00 8.09 548 THR A C 1
ATOM 3409 O O . THR A 1 548 ? 143.214 116.928 156.101 1.00 8.09 548 THR A O 1
ATOM 3413 N N . PRO A 1 549 ? 141.747 116.205 154.569 1.00 8.25 549 PRO A N 1
ATOM 3414 C CA . PRO A 1 549 ? 140.743 117.168 155.039 1.00 8.25 549 PRO A CA 1
ATOM 3415 C C . PRO A 1 549 ? 140.096 116.776 156.347 1.00 8.25 549 PRO A C 1
ATOM 3416 O O . PRO A 1 549 ? 139.581 117.652 157.051 1.00 8.25 549 PRO A O 1
ATOM 3420 N N . PHE A 1 550 ? 140.086 115.492 156.698 1.00 7.30 550 PHE A N 1
ATOM 3421 C CA . PHE A 1 550 ? 139.537 115.112 157.989 1.00 7.30 550 PHE A CA 1
ATOM 3422 C C . PHE A 1 550 ? 140.462 115.513 159.120 1.00 7.30 550 PHE A C 1
ATOM 3423 O O . PHE A 1 550 ? 140.002 115.708 160.239 1.00 7.30 550 PHE A O 1
ATOM 3431 N N . ALA A 1 551 ? 141.756 115.668 158.855 1.00 5.32 551 ALA A N 1
ATOM 3432 C CA . ALA A 1 551 ? 142.648 116.207 159.874 1.00 5.32 551 ALA A CA 1
ATOM 3433 C C . ALA A 1 551 ? 142.229 117.612 160.265 1.00 5.32 551 ALA A C 1
ATOM 3434 O O . ALA A 1 551 ? 142.040 117.914 161.448 1.00 5.32 551 ALA A O 1
ATOM 3436 N N . SER A 1 552 ? 142.073 118.484 159.275 1.00 5.25 552 SER A N 1
ATOM 3437 C CA . SER A 1 552 ? 141.608 119.837 159.537 1.00 5.25 552 SER A CA 1
ATOM 3438 C C . SER A 1 552 ? 140.232 119.837 160.177 1.00 5.25 552 SER A C 1
ATOM 3439 O O . SER A 1 552 ? 139.973 120.607 161.105 1.00 5.25 552 SER A O 1
ATOM 3442 N N . ILE A 1 553 ? 139.336 118.973 159.707 1.00 6.63 553 ILE A N 1
ATOM 3443 C CA . ILE A 1 553 ? 137.977 118.988 160.232 1.00 6.63 553 ILE A CA 1
ATOM 3444 C C . ILE A 1 553 ? 137.950 118.560 161.691 1.00 6.63 553 ILE A C 1
ATOM 3445 O O . ILE A 1 553 ? 137.259 119.170 162.505 1.00 6.63 553 ILE A O 1
ATOM 3450 N N . LEU A 1 554 ? 138.697 117.520 162.054 1.00 5.48 554 LEU A N 1
ATOM 3451 C CA . LEU A 1 554 ? 138.680 117.065 163.438 1.00 5.48 554 LEU A CA 1
ATOM 3452 C C . LEU A 1 554 ? 139.388 118.049 164.348 1.00 5.48 554 LEU A C 1
ATOM 3453 O O . LEU A 1 554 ? 138.952 118.272 165.481 1.00 5.48 554 LEU A O 1
ATOM 3458 N N . GLN A 1 555 ? 140.476 118.657 163.883 1.00 5.11 555 GLN A N 1
ATOM 3459 C CA . GLN A 1 555 ? 141.125 119.660 164.713 1.00 5.11 555 GLN A CA 1
ATOM 3460 C C . GLN A 1 555 ? 140.209 120.850 164.942 1.00 5.11 555 GLN A C 1
ATOM 3461 O O . GLN A 1 555 ? 140.165 121.399 166.045 1.00 5.11 555 GLN A O 1
ATOM 3467 N N . SER A 1 556 ? 139.446 121.249 163.924 1.00 7.10 556 SER A N 1
ATOM 3468 C CA . SER A 1 556 ? 138.541 122.377 164.105 1.00 7.10 556 SER A CA 1
ATOM 3469 C C . SER A 1 556 ? 137.365 122.008 164.995 1.00 7.10 556 SER A C 1
ATOM 3470 O O . SER A 1 556 ? 136.940 122.811 165.828 1.00 7.10 556 SER A O 1
ATOM 3473 N N . ILE A 1 557 ? 136.818 120.805 164.828 1.00 7.74 557 ILE A N 1
ATOM 3474 C CA . ILE A 1 557 ? 135.787 120.320 165.739 1.00 7.74 557 ILE A CA 1
ATOM 3475 C C . ILE A 1 557 ? 136.269 120.405 167.174 1.00 7.74 557 ILE A C 1
ATOM 3476 O O . ILE A 1 557 ? 135.558 120.889 168.054 1.00 7.74 557 ILE A O 1
ATOM 3481 N N . MET A 1 558 ? 137.491 119.950 167.434 1.00 9.04 558 MET A N 1
ATOM 3482 C CA . MET A 1 558 ? 137.955 119.918 168.814 1.00 9.04 558 MET A CA 1
ATOM 3483 C C . MET A 1 558 ? 138.255 121.315 169.338 1.00 9.04 558 MET A C 1
ATOM 3484 O O . MET A 1 558 ? 138.000 121.604 170.511 1.00 9.04 558 MET A O 1
ATOM 3489 N N . TYR A 1 559 ? 138.781 122.200 168.494 1.00 11.01 559 TYR A N 1
ATOM 3490 C CA . TYR A 1 559 ? 138.983 123.581 168.920 1.00 11.01 559 TYR A CA 1
ATOM 3491 C C . TYR A 1 559 ? 137.662 124.227 169.304 1.00 11.01 559 TYR A C 1
ATOM 3492 O O . TYR A 1 559 ? 137.539 124.839 170.370 1.00 11.01 559 TYR A O 1
ATOM 3501 N N . ARG A 1 560 ? 136.655 124.095 168.446 1.00 12.29 560 ARG A N 1
ATOM 3502 C CA . ARG A 1 560 ? 135.366 124.703 168.736 1.00 12.29 560 ARG A CA 1
ATOM 3503 C C . ARG A 1 560 ? 134.672 124.037 169.909 1.00 12.29 560 ARG A C 1
ATOM 3504 O O . ARG A 1 560 ? 133.885 124.683 170.600 1.00 12.29 560 ARG A O 1
ATOM 3512 N N . HIS A 1 561 ? 134.931 122.756 170.148 1.00 13.71 561 HIS A N 1
ATOM 3513 C CA . HIS A 1 561 ? 134.272 122.094 171.261 1.00 13.71 561 HIS A CA 1
ATOM 3514 C C . HIS A 1 561 ? 134.931 122.425 172.583 1.00 13.71 561 HIS A C 1
ATOM 3515 O O . HIS A 1 561 ? 134.265 122.417 173.620 1.00 13.71 561 HIS A O 1
ATOM 3522 N N . GLN A 1 562 ? 136.230 122.685 172.587 1.00 16.76 562 GLN A N 1
ATOM 3523 C CA . GLN A 1 562 ? 136.847 123.137 173.821 1.00 16.76 562 GLN A CA 1
ATOM 3524 C C . GLN A 1 562 ? 136.656 124.625 174.034 1.00 16.76 562 GLN A C 1
ATOM 3525 O O . GLN A 1 562 ? 136.831 125.104 175.156 1.00 16.76 562 GLN A O 1
ATOM 3531 N N . LYS A 1 563 ? 136.297 125.365 172.985 1.00 21.42 563 LYS A N 1
ATOM 3532 C CA . LYS A 1 563 ? 136.034 126.788 173.151 1.00 21.42 563 LYS A CA 1
ATOM 3533 C C . LYS A 1 563 ? 134.752 127.040 173.931 1.00 21.42 563 LYS A C 1
ATOM 3534 O O . LYS A 1 563 ? 134.594 128.110 174.523 1.00 21.42 563 LYS A O 1
ATOM 3540 N N . ARG A 1 564 ? 133.827 126.086 173.943 1.00 21.40 564 ARG A N 1
ATOM 3541 C CA . ARG A 1 564 ? 132.597 126.239 174.699 1.00 21.40 564 ARG A CA 1
ATOM 3542 C C . ARG A 1 564 ? 132.700 125.668 176.104 1.00 21.40 564 ARG A C 1
ATOM 3543 O O . ARG A 1 564 ? 131.688 125.247 176.671 1.00 21.40 564 ARG A O 1
ATOM 3551 N N . LYS A 1 565 ? 133.895 125.640 176.672 1.00 28.34 565 LYS A N 1
ATOM 3552 C CA . LYS A 1 565 ? 134.107 125.274 178.069 1.00 28.34 565 LYS A CA 1
ATOM 3553 C C . LYS A 1 565 ? 134.614 126.514 178.789 1.00 28.34 565 LYS A C 1
ATOM 3554 O O . LYS A 1 565 ? 135.788 126.875 178.670 1.00 28.34 565 LYS A O 1
ATOM 3560 N N . HIS A 1 566 ? 133.733 127.163 179.535 1.00 33.19 566 HIS A N 1
ATOM 3561 C CA . HIS A 1 566 ? 134.073 128.382 180.246 1.00 33.19 566 HIS A CA 1
ATOM 3562 C C . HIS A 1 566 ? 134.478 128.050 181.672 1.00 33.19 566 HIS A C 1
ATOM 3563 O O . HIS A 1 566 ? 133.922 127.138 182.291 1.00 33.19 566 HIS A O 1
ATOM 3570 N N . THR A 1 567 ? 135.460 128.786 182.182 1.00 38.89 567 THR A N 1
ATOM 3571 C CA . THR A 1 567 ? 135.960 128.625 183.541 1.00 38.89 567 THR A CA 1
ATOM 3572 C C . THR A 1 567 ? 135.841 129.962 184.251 1.00 38.89 567 THR A C 1
ATOM 3573 O O . THR A 1 567 ? 136.499 130.930 183.857 1.00 38.89 567 THR A O 1
ATOM 3577 N N . CYS A 1 568 ? 135.027 130.016 185.294 1.00 38.66 568 CYS A N 1
ATOM 3578 C CA . CYS A 1 568 ? 134.837 131.275 185.998 1.00 38.66 568 CYS A CA 1
ATOM 3579 C C . CYS A 1 568 ? 136.145 131.709 186.646 1.00 38.66 568 CYS A C 1
ATOM 3580 O O . CYS A 1 568 ? 136.773 130.914 187.351 1.00 38.66 568 CYS A O 1
ATOM 3583 N N . PRO A 1 569 ? 136.590 132.946 186.434 1.00 38.08 569 PRO A N 1
ATOM 3584 C CA . PRO A 1 569 ? 137.836 133.380 187.075 1.00 38.08 569 PRO A CA 1
ATOM 3585 C C . PRO A 1 569 ? 137.696 133.585 188.570 1.00 38.08 569 PRO A C 1
ATOM 3586 O O . PRO A 1 569 ? 138.697 133.499 189.292 1.00 38.08 569 PRO A O 1
ATOM 3590 N N . SER A 1 570 ? 136.488 133.853 189.062 1.00 41.66 570 SER A N 1
ATOM 3591 C CA . SER A 1 570 ? 136.316 134.133 190.483 1.00 41.66 570 SER A CA 1
ATOM 3592 C C . SER A 1 570 ? 136.264 132.851 191.308 1.00 41.66 570 SER A C 1
ATOM 3593 O O . SER A 1 570 ? 137.118 132.621 192.170 1.00 41.66 570 SER A O 1
ATOM 3596 N N . CYS A 1 571 ? 135.272 131.999 191.056 1.00 41.24 571 CYS A N 1
ATOM 3597 C CA . CYS A 1 571 ? 135.058 130.814 191.874 1.00 41.24 571 CYS A CA 1
ATOM 3598 C C . CYS A 1 571 ? 135.401 129.515 191.159 1.00 41.24 571 CYS A C 1
ATOM 3599 O O . CYS A 1 571 ? 135.257 128.444 191.755 1.00 41.24 571 CYS A O 1
ATOM 3602 N N . GLN A 1 572 ? 135.843 129.580 189.903 1.00 39.59 572 GLN A N 1
ATOM 3603 C CA . GLN A 1 572 ? 136.300 128.408 189.155 1.00 39.59 572 GLN A CA 1
ATOM 3604 C C . GLN A 1 572 ? 135.241 127.311 189.105 1.00 39.59 572 GLN A C 1
ATOM 3605 O O . GLN A 1 572 ? 135.543 126.125 189.241 1.00 39.59 572 GLN A O 1
ATOM 3611 N N . HIS A 1 573 ? 133.988 127.706 188.909 1.00 40.39 573 HIS A N 1
ATOM 3612 C CA . HIS A 1 573 ? 132.931 126.747 188.603 1.00 40.39 573 HIS A CA 1
ATOM 3613 C C . HIS A 1 573 ? 132.858 126.629 187.089 1.00 40.39 573 HIS A C 1
ATOM 3614 O O . HIS A 1 573 ? 132.111 127.343 186.423 1.00 40.39 573 HIS A O 1
ATOM 3621 N N . SER A 1 574 ? 133.650 125.714 186.541 1.00 36.86 574 SER A N 1
ATOM 3622 C CA . SER A 1 574 ? 133.763 125.563 185.098 1.00 36.86 574 SER A CA 1
ATOM 3623 C C . SER A 1 574 ? 132.554 124.811 184.563 1.00 36.86 574 SER A C 1
ATOM 3624 O O . SER A 1 574 ? 132.327 123.652 184.924 1.00 36.86 574 SER A O 1
ATOM 3627 N N . TRP A 1 575 ? 131.778 125.464 183.709 1.00 34.43 575 TRP A N 1
ATOM 3628 C CA . TRP A 1 575 ? 130.604 124.855 183.109 1.00 34.43 575 TRP A CA 1
ATOM 3629 C C . TRP A 1 575 ? 130.775 124.767 181.601 1.00 34.43 575 TRP A C 1
ATOM 3630 O O . TRP A 1 575 ? 131.702 125.335 181.020 1.00 34.43 575 TRP A O 1
ATOM 3641 N N . ILE A 1 576 ? 129.864 124.037 180.972 1.00 37.10 576 ILE A N 1
ATOM 3642 C CA . ILE A 1 576 ? 129.883 123.805 179.534 1.00 37.10 576 ILE A CA 1
ATOM 3643 C C . ILE A 1 576 ? 128.654 124.481 178.948 1.00 37.10 576 ILE A C 1
ATOM 3644 O O . ILE A 1 576 ? 127.521 124.081 179.236 1.00 37.10 576 ILE A O 1
ATOM 3649 N N . GLU A 1 577 ? 128.868 125.509 178.136 1.00 36.72 577 GLU A N 1
ATOM 3650 C CA . GLU A 1 577 ? 127.745 126.180 177.508 1.00 36.72 577 GLU A CA 1
ATOM 3651 C C . GLU A 1 577 ? 127.239 125.371 176.317 1.00 36.72 577 GLU A C 1
ATOM 3652 O O . GLU A 1 577 ? 127.908 124.470 175.810 1.00 36.72 577 GLU A O 1
ATOM 3658 N N . GLY A 1 578 ? 126.029 125.694 175.879 1.00 37.76 578 GLY A N 1
ATOM 3659 C CA . GLY A 1 578 ? 125.414 125.006 174.765 1.00 37.76 578 GLY A CA 1
ATOM 3660 C C . GLY A 1 578 ? 125.998 125.445 173.439 1.00 37.76 578 GLY A C 1
ATOM 3661 O O . GLY A 1 578 ? 127.144 125.892 173.347 1.00 37.76 578 GLY A O 1
ATOM 3662 N N . VAL A 1 579 ? 125.178 125.322 172.391 1.00 41.26 579 VAL A N 1
ATOM 3663 C CA . VAL A 1 579 ? 125.640 125.633 171.046 1.00 41.26 579 VAL A CA 1
ATOM 3664 C C . VAL A 1 579 ? 126.049 127.099 170.962 1.00 41.26 579 VAL A C 1
ATOM 3665 O O . VAL A 1 579 ? 125.521 127.961 171.677 1.00 41.26 579 VAL A O 1
ATOM 3669 N N . GLN A 1 580 ? 127.015 127.382 170.090 1.00 45.18 580 GLN A N 1
ATOM 3670 C CA . GLN A 1 580 ? 127.593 128.715 169.973 1.00 45.18 580 GLN A CA 1
ATOM 3671 C C . GLN A 1 580 ? 127.464 129.272 168.559 1.00 45.18 580 GLN A C 1
ATOM 3672 O O . GLN A 1 580 ? 128.359 129.968 168.078 1.00 45.18 580 GLN A O 1
ATOM 3678 N N . ASP A 1 581 ? 126.369 128.937 167.873 1.00 47.12 581 ASP A N 1
ATOM 3679 C CA . ASP A 1 581 ? 126.025 129.495 166.567 1.00 47.12 581 ASP A CA 1
ATOM 3680 C C . ASP A 1 581 ? 127.001 129.062 165.479 1.00 47.12 581 ASP A C 1
ATOM 3681 O O . ASP A 1 581 ? 126.795 129.367 164.300 1.00 47.12 581 ASP A O 1
ATOM 3686 N N . ASN A 1 582 ? 128.061 128.358 165.861 1.00 41.03 582 ASN A N 1
ATOM 3687 C CA . ASN A 1 582 ? 129.030 127.792 164.932 1.00 41.03 582 ASN A CA 1
ATOM 3688 C C . ASN A 1 582 ? 128.971 126.280 164.880 1.00 41.03 582 ASN A C 1
ATOM 3689 O O . ASN A 1 582 ? 129.119 125.691 163.810 1.00 41.03 582 ASN A O 1
ATOM 3694 N N . MET A 1 583 ? 128.744 125.655 166.023 1.00 27.94 583 MET A N 1
ATOM 3695 C CA . MET A 1 583 ? 128.827 124.220 166.189 1.00 27.94 583 MET A CA 1
ATOM 3696 C C . MET A 1 583 ? 127.621 123.736 166.969 1.00 27.94 583 MET A C 1
ATOM 3697 O O . MET A 1 583 ? 127.180 124.396 167.911 1.00 27.94 583 MET A O 1
ATOM 3702 N N . LYS A 1 584 ? 127.095 122.582 166.583 1.00 27.34 584 LYS A N 1
ATOM 3703 C CA . LYS A 1 584 ? 125.940 122.015 167.253 1.00 27.34 584 LYS A CA 1
ATOM 3704 C C . LYS A 1 584 ? 126.126 120.570 167.670 1.00 27.34 584 LYS A C 1
ATOM 3705 O O . LYS A 1 584 ? 125.230 120.020 168.315 1.00 27.34 584 LYS A O 1
ATOM 3711 N N . LEU A 1 585 ? 127.246 119.943 167.338 1.00 18.28 585 LEU A N 1
ATOM 3712 C CA . LEU A 1 585 ? 127.352 118.500 167.456 1.00 18.28 585 LEU A CA 1
ATOM 3713 C C . LEU A 1 585 ? 127.361 118.092 168.920 1.00 18.28 585 LEU A C 1
ATOM 3714 O O . LEU A 1 585 ? 128.072 118.678 169.737 1.00 18.28 585 LEU A O 1
ATOM 3719 N N . HIS A 1 586 ? 126.559 117.088 169.253 1.00 19.44 586 HIS A N 1
ATOM 3720 C CA . HIS A 1 586 ? 126.620 116.491 170.577 1.00 19.44 586 HIS A CA 1
ATOM 3721 C C . HIS A 1 586 ? 127.583 115.326 170.636 1.00 19.44 586 HIS A C 1
ATOM 3722 O O . HIS A 1 586 ? 128.079 115.000 171.718 1.00 19.44 586 HIS A O 1
ATOM 3729 N N . LYS A 1 587 ? 127.848 114.694 169.502 1.00 10.81 587 LYS A N 1
ATOM 3730 C CA . LYS A 1 587 ? 128.772 113.583 169.419 1.00 10.81 587 LYS A CA 1
ATOM 3731 C C . LYS A 1 587 ? 129.402 113.629 168.044 1.00 10.81 587 LYS A C 1
ATOM 3732 O O . LYS A 1 587 ? 128.829 114.192 167.115 1.00 10.81 587 LYS A O 1
ATOM 3738 N N . VAL A 1 588 ? 130.611 113.095 167.928 1.00 6.28 588 VAL A N 1
ATOM 3739 C CA . VAL A 1 588 ? 131.272 112.981 166.635 1.00 6.28 588 VAL A CA 1
ATOM 3740 C C . VAL A 1 588 ? 132.001 111.655 166.575 1.00 6.28 588 VAL A C 1
ATOM 3741 O O . VAL A 1 588 ? 132.960 111.444 167.317 1.00 6.28 588 VAL A O 1
ATOM 3745 N N . ASP A 1 589 ? 131.553 110.745 165.727 1.00 9.98 589 ASP A N 1
ATOM 3746 C CA . ASP A 1 589 ? 132.409 109.616 165.438 1.00 9.98 589 ASP A CA 1
ATOM 3747 C C . ASP A 1 589 ? 133.354 109.964 164.301 1.00 9.98 589 ASP A C 1
ATOM 3748 O O . ASP A 1 589 ? 133.154 110.931 163.570 1.00 9.98 589 ASP A O 1
ATOM 3753 N N . PHE A 1 590 ? 134.414 109.178 164.178 1.00 7.57 590 PHE A N 1
ATOM 3754 C CA . PHE A 1 590 ? 135.279 109.241 163.010 1.00 7.57 590 PHE A CA 1
ATOM 3755 C C . PHE A 1 590 ? 135.803 107.842 162.787 1.00 7.57 590 PHE A C 1
ATOM 3756 O O . PHE A 1 590 ? 136.429 107.278 163.683 1.00 7.57 590 PHE A O 1
ATOM 3764 N N . ILE A 1 591 ? 135.535 107.282 161.616 1.00 24.37 591 ILE A N 1
ATOM 3765 C CA . ILE A 1 591 ? 135.989 105.948 161.262 1.00 24.37 591 ILE A CA 1
ATOM 3766 C C . ILE A 1 591 ? 136.929 106.087 160.082 1.00 24.37 591 ILE A C 1
ATOM 3767 O O . ILE A 1 591 ? 136.532 106.581 159.024 1.00 24.37 591 ILE A O 1
ATOM 3772 N N . TRP A 1 592 ? 138.177 105.688 160.271 1.00 7.31 592 TRP A N 1
ATOM 3773 C CA . TRP A 1 592 ? 139.189 105.755 159.228 1.00 7.31 592 TRP A CA 1
ATOM 3774 C C . TRP A 1 592 ? 139.546 104.338 158.841 1.00 7.31 592 TRP A C 1
ATOM 3775 O O . TRP A 1 592 ? 140.060 103.577 159.662 1.00 7.31 592 TRP A O 1
ATOM 3786 N N . ILE A 1 593 ? 139.267 103.988 157.597 1.00 9.32 593 ILE A N 1
ATOM 3787 C CA . ILE A 1 593 ? 139.520 102.662 157.063 1.00 9.32 593 ILE A CA 1
ATOM 3788 C C . ILE A 1 593 ? 140.587 102.812 155.997 1.00 9.32 593 ILE A C 1
ATOM 3789 O O . ILE A 1 593 ? 140.412 103.579 155.048 1.00 9.32 593 ILE A O 1
ATOM 3794 N N . ASN A 1 594 ? 141.693 102.100 156.144 1.00 8.52 594 ASN A N 1
ATOM 3795 C CA . ASN A 1 594 ? 142.735 102.199 155.139 1.00 8.52 594 ASN A CA 1
ATOM 3796 C C . ASN A 1 594 ? 143.542 100.923 155.178 1.00 8.52 594 ASN A C 1
ATOM 3797 O O . ASN A 1 594 ? 143.562 100.233 156.192 1.00 8.52 594 ASN A O 1
ATOM 3802 N N . ARG A 1 595 ? 144.188 100.602 154.061 1.00 12.43 595 ARG A N 1
ATOM 3803 C CA . ARG A 1 595 ? 144.921 99.345 153.985 1.00 12.43 595 ARG A CA 1
ATOM 3804 C C . ARG A 1 595 ? 146.074 99.313 154.977 1.00 12.43 595 ARG A C 1
ATOM 3805 O O . ARG A 1 595 ? 146.398 98.255 155.521 1.00 12.43 595 ARG A O 1
ATOM 3813 N N . ASP A 1 596 ? 146.706 100.455 155.225 1.00 11.71 596 ASP A N 1
ATOM 3814 C CA . ASP A 1 596 ? 147.698 100.571 156.283 1.00 11.71 596 ASP A CA 1
ATOM 3815 C C . ASP A 1 596 ? 148.105 102.025 156.415 1.00 11.71 596 ASP A C 1
ATOM 3816 O O . ASP A 1 596 ? 147.909 102.829 155.505 1.00 11.71 596 ASP A O 1
ATOM 3821 N N . GLN A 1 597 ? 148.685 102.344 157.566 1.00 9.97 597 GLN A N 1
ATOM 3822 C CA . GLN A 1 597 ? 149.243 103.664 157.837 1.00 9.97 597 GLN A CA 1
ATOM 3823 C C . GLN A 1 597 ? 150.621 103.758 157.193 1.00 9.97 597 GLN A C 1
ATOM 3824 O O . GLN A 1 597 ? 151.662 103.754 157.844 1.00 9.97 597 GLN A O 1
ATOM 3830 N N . ARG A 1 598 ? 150.619 103.839 155.867 1.00 8.89 598 ARG A N 1
ATOM 3831 C CA . ARG A 1 598 ? 151.891 103.873 155.160 1.00 8.89 598 ARG A CA 1
ATOM 3832 C C . ARG A 1 598 ? 152.513 105.255 155.245 1.00 8.89 598 ARG A C 1
ATOM 3833 O O . ARG A 1 598 ? 153.548 105.437 155.888 1.00 8.89 598 ARG A O 1
ATOM 3841 N N . SER A 1 599 ? 151.881 106.248 154.632 1.00 5.64 599 SER A N 1
ATOM 3842 C CA . SER A 1 599 ? 152.351 107.615 154.753 1.00 5.64 599 SER A CA 1
ATOM 3843 C C . SER A 1 599 ? 151.632 108.385 155.839 1.00 5.64 599 SER A C 1
ATOM 3844 O O . SER A 1 599 ? 152.003 109.527 156.108 1.00 5.64 599 SER A O 1
ATOM 3847 N N . PHE A 1 600 ? 150.599 107.806 156.435 1.00 5.34 600 PHE A N 1
ATOM 3848 C CA . PHE A 1 600 ? 149.804 108.478 157.454 1.00 5.34 600 PHE A CA 1
ATOM 3849 C C . PHE A 1 600 ? 150.222 108.047 158.852 1.00 5.34 600 PHE A C 1
ATOM 3850 O O . PHE A 1 600 ? 149.421 107.550 159.615 1.00 5.34 600 PHE A O 1
ATOM 3858 N N . GLU A 1 601 ? 151.488 108.229 159.190 1.00 7.90 601 GLU A N 1
ATOM 3859 C CA . GLU A 1 601 ? 151.839 108.124 160.596 1.00 7.90 601 GLU A CA 1
ATOM 3860 C C . GLU A 1 601 ? 151.540 109.418 161.319 1.00 7.90 601 GLU A C 1
ATOM 3861 O O . GLU A 1 601 ? 151.214 109.405 162.508 1.00 7.90 601 GLU A O 1
ATOM 3867 N N . TRP A 1 602 ? 151.644 110.540 160.619 1.00 19.27 602 TRP A N 1
ATOM 3868 C CA . TRP A 1 602 ? 151.228 111.799 161.203 1.00 19.27 602 TRP A CA 1
ATOM 3869 C C . TRP A 1 602 ? 149.755 111.776 161.547 1.00 19.27 602 TRP A C 1
ATOM 3870 O O . TRP A 1 602 ? 149.346 112.367 162.545 1.00 19.27 602 TRP A O 1
ATOM 3881 N N . PHE A 1 603 ? 148.945 111.064 160.768 1.00 7.70 603 PHE A N 1
ATOM 3882 C CA . PHE A 1 603 ? 147.518 111.027 161.050 1.00 7.70 603 PHE A CA 1
ATOM 3883 C C . PHE A 1 603 ? 147.216 110.148 162.245 1.00 7.70 603 PHE A C 1
ATOM 3884 O O . PHE A 1 603 ? 146.352 110.478 163.055 1.00 7.70 603 PHE A O 1
ATOM 3892 N N . VAL A 1 604 ? 147.895 109.014 162.363 1.00 6.34 604 VAL A N 1
ATOM 3893 C CA . VAL A 1 604 ? 147.732 108.182 163.545 1.00 6.34 604 VAL A CA 1
ATOM 3894 C C . VAL A 1 604 ? 148.165 108.943 164.787 1.00 6.34 604 VAL A C 1
ATOM 3895 O O . VAL A 1 604 ? 147.514 108.869 165.833 1.00 6.34 604 VAL A O 1
ATOM 3899 N N . SER A 1 605 ? 149.258 109.703 164.693 1.00 4.89 605 SER A N 1
ATOM 3900 C CA . SER A 1 605 ? 149.670 110.521 165.828 1.00 4.89 605 SER A CA 1
ATOM 3901 C C . SER A 1 605 ? 148.683 111.641 166.097 1.00 4.89 605 SER A C 1
ATOM 3902 O O . SER A 1 605 ? 148.523 112.060 167.242 1.00 4.89 605 SER A O 1
ATOM 3905 N N . LEU A 1 606 ? 147.991 112.118 165.069 1.00 5.00 606 LEU A N 1
ATOM 3906 C CA . LEU A 1 606 ? 146.983 113.148 165.278 1.00 5.00 606 LEU A CA 1
ATOM 3907 C C . LEU A 1 606 ? 145.764 112.592 165.994 1.00 5.00 606 LEU A C 1
ATOM 3908 O O . LEU A 1 606 ? 145.227 113.230 166.901 1.00 5.00 606 LEU A O 1
ATOM 3913 N N . LEU A 1 607 ? 145.300 111.417 165.584 1.00 4.61 607 LEU A N 1
ATOM 3914 C CA . LEU A 1 607 ? 144.197 110.774 166.285 1.00 4.61 607 LEU A CA 1
ATOM 3915 C C . LEU A 1 607 ? 144.582 110.452 167.718 1.00 4.61 607 LEU A C 1
ATOM 3916 O O . LEU A 1 607 ? 143.772 110.611 168.636 1.00 4.61 607 LEU A O 1
ATOM 3921 N N . THR A 1 608 ? 145.820 110.011 167.933 1.00 8.53 608 THR A N 1
ATOM 3922 C CA . THR A 1 608 ? 146.300 109.803 169.292 1.00 8.53 608 THR A CA 1
ATOM 3923 C C . THR A 1 608 ? 146.290 111.100 170.086 1.00 8.53 608 THR A C 1
ATOM 3924 O O . THR A 1 608 ? 145.935 111.107 171.265 1.00 8.53 608 THR A O 1
ATOM 3928 N N . LYS A 1 609 ? 146.673 112.211 169.462 1.00 10.18 609 LYS A N 1
ATOM 3929 C CA . LYS A 1 609 ? 146.688 113.477 170.183 1.00 10.18 609 LYS A CA 1
ATOM 3930 C C . LYS A 1 609 ? 145.284 113.927 170.545 1.00 10.18 609 LYS A C 1
ATOM 3931 O O . LYS A 1 609 ? 145.055 114.428 171.649 1.00 10.18 609 LYS A O 1
ATOM 3937 N N . LEU A 1 610 ? 144.331 113.766 169.631 1.00 9.70 610 LEU A N 1
ATOM 3938 C CA . LEU A 1 610 ? 142.958 114.152 169.937 1.00 9.70 610 LEU A CA 1
ATOM 3939 C C . LEU A 1 610 ? 142.375 113.280 171.040 1.00 9.70 610 LEU A C 1
ATOM 3940 O O . LEU A 1 610 ? 141.676 113.775 171.934 1.00 9.70 610 LEU A O 1
ATOM 3945 N N . GLU A 1 611 ? 142.676 111.982 171.018 1.00 13.90 611 GLU A N 1
ATOM 3946 C CA . GLU A 1 611 ? 142.196 111.121 172.090 1.00 13.90 611 GLU A CA 1
ATOM 3947 C C . GLU A 1 611 ? 142.877 111.431 173.413 1.00 13.90 611 GLU A C 1
ATOM 3948 O O . GLU A 1 611 ? 142.241 111.346 174.462 1.00 13.90 611 GLU A O 1
ATOM 3954 N N . MET A 1 612 ? 144.152 111.803 173.398 1.00 20.36 612 MET A N 1
ATOM 3955 C CA . MET A 1 612 ? 144.782 112.223 174.640 1.00 20.36 612 MET A CA 1
ATOM 3956 C C . MET A 1 612 ? 144.122 113.475 175.185 1.00 20.36 612 MET A C 1
ATOM 3957 O O . MET A 1 612 ? 143.826 113.559 176.379 1.00 20.36 612 MET A O 1
ATOM 3962 N N . ASP A 1 613 ? 143.873 114.451 174.327 1.00 18.43 613 ASP A N 1
ATOM 3963 C CA . ASP A 1 613 ? 143.361 115.728 174.784 1.00 18.43 613 ASP A CA 1
ATOM 3964 C C . ASP A 1 613 ? 141.898 115.678 175.183 1.00 18.43 613 ASP A C 1
ATOM 3965 O O . ASP A 1 613 ? 141.433 116.589 175.870 1.00 18.43 613 ASP A O 1
ATOM 3970 N N . GLN A 1 614 ? 141.154 114.652 174.775 1.00 20.01 614 GLN A N 1
ATOM 3971 C CA . GLN A 1 614 ? 139.783 114.534 175.260 1.00 20.01 614 GLN A CA 1
ATOM 3972 C C . GLN A 1 614 ? 139.511 113.200 175.947 1.00 20.01 614 GLN A C 1
ATOM 3973 O O . GLN A 1 614 ? 138.360 112.766 176.002 1.00 20.01 614 GLN A O 1
ATOM 3979 N N . ALA A 1 615 ? 140.538 112.529 176.460 1.00 34.41 615 ALA A N 1
ATOM 3980 C CA . ALA A 1 615 ? 140.312 111.412 177.365 1.00 34.41 615 ALA A CA 1
ATOM 3981 C C . ALA A 1 615 ? 140.469 111.797 178.825 1.00 34.41 615 ALA A C 1
ATOM 3982 O O . ALA A 1 615 ? 139.996 111.064 179.699 1.00 34.41 615 ALA A O 1
ATOM 3984 N N . GLU A 1 616 ? 141.133 112.916 179.108 1.00 43.41 616 GLU A N 1
ATOM 3985 C CA . GLU A 1 616 ? 141.074 113.487 180.444 1.00 43.41 616 GLU A CA 1
ATOM 3986 C C . GLU A 1 616 ? 139.696 114.053 180.748 1.00 43.41 616 GLU A C 1
ATOM 3987 O O . GLU A 1 616 ? 139.360 114.251 181.920 1.00 43.41 616 GLU A O 1
ATOM 3993 N N . GLU A 1 617 ? 138.832 114.180 179.753 1.00 41.91 617 GLU A N 1
ATOM 3994 C CA . GLU A 1 617 ? 137.529 114.803 179.955 1.00 41.91 617 GLU A CA 1
ATOM 3995 C C . GLU A 1 617 ? 136.441 113.786 179.736 1.00 41.91 617 GLU A C 1
ATOM 3996 O O . GLU A 1 617 ? 135.274 114.074 179.896 1.00 41.91 617 GLU A O 1
ATOM 4002 N N . ALA A 1 618 ? 136.803 112.546 179.498 1.00 41.76 618 ALA A N 1
ATOM 4003 C CA . ALA A 1 618 ? 135.794 111.545 179.113 1.00 41.76 618 ALA A CA 1
ATOM 4004 C C . ALA A 1 618 ? 135.088 110.820 180.224 1.00 41.76 618 ALA A C 1
ATOM 4005 O O . ALA A 1 618 ? 134.305 109.913 179.971 1.00 41.76 618 ALA A O 1
ATOM 4007 N N . GLN A 1 619 ? 135.392 111.178 181.459 1.00 52.63 619 GLN A N 1
ATOM 4008 C CA . GLN A 1 619 ? 134.710 110.571 182.593 1.00 52.63 619 GLN A CA 1
ATOM 4009 C C . GLN A 1 619 ? 133.227 110.882 182.610 1.00 52.63 619 GLN A C 1
ATOM 4010 O O . GLN A 1 619 ? 132.430 110.019 182.951 1.00 52.63 619 GLN A O 1
ATOM 4016 N N . TYR A 1 620 ? 132.849 112.109 182.248 1.00 53.77 620 TYR A N 1
ATOM 4017 C CA . TYR A 1 620 ? 131.448 112.502 182.239 1.00 53.77 620 TYR A CA 1
ATOM 4018 C C . TYR A 1 620 ? 130.787 112.353 180.885 1.00 53.77 620 TYR A C 1
ATOM 4019 O O . TYR A 1 620 ? 129.588 112.102 180.816 1.00 53.77 620 TYR A O 1
ATOM 4028 N N . GLY A 1 621 ? 131.541 112.513 179.813 1.00 40.58 621 GLY A N 1
ATOM 4029 C CA . GLY A 1 621 ? 131.036 112.332 178.466 1.00 40.58 621 GLY A CA 1
ATOM 4030 C C . GLY A 1 621 ? 132.181 112.314 177.482 1.00 40.58 621 GLY A C 1
ATOM 4031 O O . GLY A 1 621 ? 133.179 113.020 177.652 1.00 40.58 621 GLY A O 1
ATOM 4032 N N . ARG A 1 622 ? 132.024 111.504 176.439 1.00 20.08 622 ARG A N 1
ATOM 4033 C CA . ARG A 1 622 ? 133.033 111.377 175.396 1.00 20.08 622 ARG A CA 1
ATOM 4034 C C . ARG A 1 622 ? 132.474 111.986 174.126 1.00 20.08 622 ARG A C 1
ATOM 4035 O O . ARG A 1 622 ? 131.484 111.490 173.583 1.00 20.08 622 ARG A O 1
ATOM 4043 N N . PHE A 1 623 ? 133.097 113.063 173.664 1.00 12.04 623 PHE A N 1
ATOM 4044 C CA . PHE A 1 623 ? 132.587 113.789 172.506 1.00 12.04 623 PHE A CA 1
ATOM 4045 C C . PHE A 1 623 ? 133.007 113.117 171.206 1.00 12.04 623 PHE A C 1
ATOM 4046 O O . PHE A 1 623 ? 132.169 112.760 170.377 1.00 12.04 623 PHE A O 1
ATOM 4054 N N . LEU A 1 624 ? 134.305 112.950 171.011 1.00 9.39 624 LEU A N 1
ATOM 4055 C CA . LEU A 1 624 ? 134.849 112.346 169.807 1.00 9.39 624 LEU A CA 1
ATOM 4056 C C . LEU A 1 624 ? 135.174 110.884 170.056 1.00 9.39 624 LEU A C 1
ATOM 4057 O O . LEU A 1 624 ? 135.781 110.538 171.069 1.00 9.39 624 LEU A O 1
ATOM 4062 N N . GLU A 1 625 ? 134.772 110.023 169.130 1.00 9.12 625 GLU A N 1
ATOM 4063 C CA . GLU A 1 625 ? 135.250 108.648 169.106 1.00 9.12 625 GLU A CA 1
ATOM 4064 C C . GLU A 1 625 ? 135.973 108.414 167.798 1.00 9.12 625 GLU A C 1
ATOM 4065 O O . GLU A 1 625 ? 135.387 108.571 166.727 1.00 9.12 625 GLU A O 1
ATOM 4071 N N . LEU A 1 626 ? 137.228 108.025 167.886 1.00 7.31 626 LEU A N 1
ATOM 4072 C CA . LEU A 1 626 ? 138.089 107.894 166.727 1.00 7.31 626 LEU A CA 1
ATOM 4073 C C . LEU A 1 626 ? 138.340 106.416 166.494 1.00 7.31 626 LEU A C 1
ATOM 4074 O O . LEU A 1 626 ? 139.123 105.801 167.217 1.00 7.31 626 LEU A O 1
ATOM 4079 N N . HIS A 1 627 ? 137.672 105.843 165.502 1.00 7.82 627 HIS A N 1
ATOM 4080 C CA . HIS A 1 627 ? 137.931 104.464 165.135 1.00 7.82 627 HIS A CA 1
ATOM 4081 C C . HIS A 1 627 ? 139.046 104.400 164.106 1.00 7.82 627 HIS A C 1
ATOM 4082 O O . HIS A 1 627 ? 139.429 105.398 163.502 1.00 7.82 627 HIS A O 1
ATOM 4089 N N . MET A 1 628 ? 139.567 103.199 163.906 1.00 8.01 628 MET A N 1
ATOM 4090 C CA . MET A 1 628 ? 140.628 102.981 162.940 1.00 8.01 628 MET A CA 1
ATOM 4091 C C . MET A 1 628 ? 140.619 101.517 162.568 1.00 8.01 628 MET A C 1
ATOM 4092 O O . MET A 1 628 ? 140.794 100.662 163.436 1.00 8.01 628 MET A O 1
ATOM 4097 N N . TYR A 1 629 ? 140.428 101.227 161.294 1.00 8.37 629 TYR A N 1
ATOM 4098 C CA . TYR A 1 629 ? 140.512 99.865 160.813 1.00 8.37 629 TYR A CA 1
ATOM 4099 C C . TYR A 1 629 ? 141.641 99.789 159.806 1.00 8.37 629 TYR A C 1
ATOM 4100 O O . TYR A 1 629 ? 141.941 100.763 159.118 1.00 8.37 629 TYR A O 1
ATOM 4109 N N . MET A 1 630 ? 142.285 98.631 159.738 1.00 11.72 630 MET A N 1
ATOM 4110 C CA . MET A 1 630 ? 143.476 98.498 158.927 1.00 11.72 630 MET A CA 1
ATOM 4111 C C . MET A 1 630 ? 143.342 97.548 157.748 1.00 11.72 630 MET A C 1
ATOM 4112 O O . MET A 1 630 ? 144.178 97.609 156.846 1.00 11.72 630 MET A O 1
ATOM 4117 N N . THR A 1 631 ? 142.364 96.652 157.735 1.00 12.73 631 THR A N 1
ATOM 4118 C CA . THR A 1 631 ? 141.938 95.991 156.503 1.00 12.73 631 THR A CA 1
ATOM 4119 C C . THR A 1 631 ? 143.047 95.241 155.770 1.00 12.73 631 THR A C 1
ATOM 4120 O O . THR A 1 631 ? 142.800 94.650 154.715 1.00 12.73 631 THR A O 1
ATOM 4124 N N . SER A 1 632 ? 144.262 95.244 156.306 1.00 17.98 632 SER A N 1
ATOM 4125 C CA . SER A 1 632 ? 145.332 94.457 155.712 1.00 17.98 632 SER A CA 1
ATOM 4126 C C . SER A 1 632 ? 146.067 93.676 156.786 1.00 17.98 632 SER A C 1
ATOM 4127 O O . SER A 1 632 ? 146.685 92.647 156.501 1.00 17.98 632 SER A O 1
ATOM 4130 N N . ALA A 1 633 ? 146.026 94.164 158.018 1.00 24.92 633 ALA A N 1
ATOM 4131 C CA . ALA A 1 633 ? 146.475 93.371 159.152 1.00 24.92 633 ALA A CA 1
ATOM 4132 C C . ALA A 1 633 ? 145.411 92.326 159.457 1.00 24.92 633 ALA A C 1
ATOM 4133 O O . ALA A 1 633 ? 144.315 92.662 159.912 1.00 24.92 633 ALA A O 1
ATOM 4135 N N . LEU A 1 634 ? 145.721 91.058 159.189 1.00 32.18 634 LEU A N 1
ATOM 4136 C CA . LEU A 1 634 ? 144.713 90.012 159.321 1.00 32.18 634 LEU A CA 1
ATOM 4137 C C . LEU A 1 634 ? 144.232 89.878 160.758 1.00 32.18 634 LEU A C 1
ATOM 4138 O O . LEU A 1 634 ? 143.037 89.681 161.002 1.00 32.18 634 LEU A O 1
ATOM 4143 N N . GLY A 1 635 ? 145.140 89.988 161.724 1.00 35.07 635 GLY A N 1
ATOM 4144 C CA . GLY A 1 635 ? 144.776 89.821 163.114 1.00 35.07 635 GLY A CA 1
ATOM 4145 C C . GLY A 1 635 ? 145.441 90.866 163.986 1.00 35.07 635 GLY A C 1
ATOM 4146 O O . GLY A 1 635 ? 146.506 91.394 163.665 1.00 35.07 635 GLY A O 1
ATOM 4147 N N . LYS A 1 636 ? 144.794 91.134 165.123 1.00 37.14 636 LYS A N 1
ATOM 4148 C CA . LYS A 1 636 ? 145.263 92.153 166.056 1.00 37.14 636 LYS A CA 1
ATOM 4149 C C . LYS A 1 636 ? 146.717 91.943 166.458 1.00 37.14 636 LYS A C 1
ATOM 4150 O O . LYS A 1 636 ? 147.375 92.895 166.889 1.00 37.14 636 LYS A O 1
ATOM 4156 N N . ASN A 1 637 ? 147.241 90.727 166.314 1.00 43.39 637 ASN A N 1
ATOM 4157 C CA . ASN A 1 637 ? 148.664 90.520 166.544 1.00 43.39 637 ASN A CA 1
ATOM 4158 C C . ASN A 1 637 ? 149.501 91.303 165.540 1.00 43.39 637 ASN A C 1
ATOM 4159 O O . ASN A 1 637 ? 150.655 91.644 165.822 1.00 43.39 637 ASN A O 1
ATOM 4164 N N . ASP A 1 638 ? 148.937 91.609 164.372 1.00 42.80 638 ASP A N 1
ATOM 4165 C CA . ASP A 1 638 ? 149.702 92.305 163.346 1.00 42.80 638 ASP A CA 1
ATOM 4166 C C . ASP A 1 638 ? 149.745 93.807 163.588 1.00 42.80 638 AS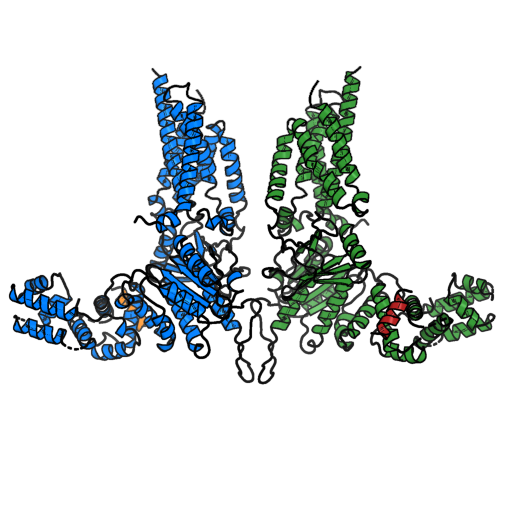P A C 1
ATOM 4167 O O . ASP A 1 638 ? 150.720 94.461 163.210 1.00 42.80 638 ASP A O 1
ATOM 4172 N N . MET A 1 639 ? 148.721 94.370 164.225 1.00 31.55 639 MET A N 1
ATOM 4173 C CA . MET A 1 639 ? 148.684 95.804 164.501 1.00 31.55 639 MET A CA 1
ATOM 4174 C C . MET A 1 639 ? 149.477 96.134 165.764 1.00 31.55 639 MET A C 1
ATOM 4175 O O . MET A 1 639 ? 148.994 96.769 166.698 1.00 31.55 639 MET A O 1
ATOM 4180 N N . LYS A 1 640 ? 150.728 95.693 165.774 1.00 33.57 640 LYS A N 1
ATOM 4181 C CA . LYS A 1 640 ? 151.631 96.002 166.864 1.00 33.57 640 LYS A CA 1
ATOM 4182 C C . LYS A 1 640 ? 152.582 97.133 166.532 1.00 33.57 640 LYS A C 1
ATOM 4183 O O . LYS A 1 640 ? 153.293 97.602 167.424 1.00 33.57 640 LYS A O 1
ATOM 4189 N N . ALA A 1 641 ? 152.621 97.579 165.282 1.00 24.27 641 ALA A N 1
ATOM 4190 C CA . ALA A 1 641 ? 153.396 98.765 164.958 1.00 24.27 641 ALA A CA 1
ATOM 4191 C C . ALA A 1 641 ? 152.657 100.035 165.337 1.00 24.27 641 ALA A C 1
ATOM 4192 O O . ALA A 1 641 ? 153.288 101.073 165.547 1.00 24.27 641 ALA A O 1
ATOM 4194 N N . ILE A 1 642 ? 151.328 99.979 165.418 1.00 19.44 642 ILE A N 1
ATOM 4195 C CA . ILE A 1 642 ? 150.569 101.146 165.845 1.00 19.44 642 ILE A CA 1
ATOM 4196 C C . ILE A 1 642 ? 150.564 101.255 167.358 1.00 19.44 642 ILE A C 1
ATOM 4197 O O . ILE A 1 642 ? 150.629 102.358 167.909 1.00 19.44 642 ILE A O 1
ATOM 4202 N N . GLY A 1 643 ? 150.497 100.126 168.058 1.00 24.01 643 GLY A N 1
ATOM 4203 C CA . GLY A 1 643 ? 150.664 100.166 169.499 1.00 24.01 643 GLY A CA 1
ATOM 4204 C C . GLY A 1 643 ? 151.974 100.811 169.904 1.00 24.01 643 GLY A C 1
ATOM 4205 O O . GLY A 1 643 ? 152.033 101.565 170.878 1.00 24.01 643 GLY A O 1
ATOM 4206 N N . LEU A 1 644 ? 153.039 100.538 169.150 1.00 26.09 644 LEU A N 1
ATOM 4207 C CA . LEU A 1 644 ? 154.324 101.159 169.437 1.00 26.09 644 LEU A CA 1
ATOM 4208 C C . LEU A 1 644 ? 154.267 102.659 169.228 1.00 26.09 644 LEU A C 1
ATOM 4209 O O . LEU A 1 644 ? 154.811 103.421 170.030 1.00 26.09 644 LEU A O 1
ATOM 4214 N N . GLN A 1 645 ? 153.609 103.108 168.157 1.00 19.97 645 GLN A N 1
ATOM 4215 C CA . GLN A 1 645 ? 153.493 104.542 167.925 1.00 19.97 645 GLN A CA 1
ATOM 4216 C C . GLN A 1 645 ? 152.710 105.215 169.037 1.00 19.97 645 GLN A C 1
ATOM 4217 O O . GLN A 1 645 ? 153.060 106.316 169.473 1.00 19.97 645 GLN A O 1
ATOM 4223 N N . MET A 1 646 ? 151.648 104.569 169.517 1.00 18.37 646 MET A N 1
ATOM 4224 C CA . MET A 1 646 ? 150.843 105.185 170.564 1.00 18.37 646 MET A CA 1
ATOM 4225 C C . MET A 1 646 ? 151.590 105.213 171.888 1.00 18.37 646 MET A C 1
ATOM 4226 O O . MET A 1 646 ? 151.538 106.211 172.614 1.00 18.37 646 MET A O 1
ATOM 4231 N N . ALA A 1 647 ? 152.303 104.138 172.216 1.00 24.49 647 ALA A N 1
ATOM 4232 C CA . ALA A 1 647 ? 153.109 104.148 173.429 1.00 24.49 647 ALA A CA 1
ATOM 4233 C C . ALA A 1 647 ? 154.267 105.126 173.323 1.00 24.49 647 ALA A C 1
ATOM 4234 O O . ALA A 1 647 ? 154.765 105.600 174.346 1.00 24.49 647 ALA A O 1
ATOM 4236 N N . LEU A 1 648 ? 154.720 105.428 172.109 1.00 27.01 648 LEU A N 1
ATOM 4237 C CA . LEU A 1 648 ? 155.742 106.450 171.936 1.00 27.01 648 LEU A CA 1
ATOM 4238 C C . LEU A 1 648 ? 155.173 107.851 172.078 1.00 27.01 648 LEU A C 1
ATOM 4239 O O . LEU A 1 648 ? 155.856 108.742 172.591 1.00 27.01 648 LEU A O 1
ATOM 4244 N N . ASP A 1 649 ? 153.943 108.069 171.614 1.00 27.16 649 ASP A N 1
ATOM 4245 C CA . ASP A 1 649 ? 153.325 109.382 171.765 1.00 27.16 649 ASP A CA 1
ATOM 4246 C C . ASP A 1 649 ? 152.908 109.641 173.203 1.00 27.16 649 ASP A C 1
ATOM 4247 O O . ASP A 1 649 ? 152.867 110.796 173.634 1.00 27.16 649 ASP A O 1
ATOM 4252 N N . LEU A 1 650 ? 152.599 108.587 173.959 1.00 34.71 650 LEU A N 1
ATOM 4253 C CA . LEU A 1 650 ? 152.299 108.756 175.375 1.00 34.71 650 LEU A CA 1
ATOM 4254 C C . LEU A 1 650 ? 153.496 109.240 176.179 1.00 34.71 650 LEU A C 1
ATOM 4255 O O . LEU A 1 650 ? 153.331 109.573 177.355 1.00 34.71 650 LEU A O 1
ATOM 4260 N N . LEU A 1 651 ? 154.688 109.288 175.586 1.00 37.97 651 LEU A N 1
ATOM 4261 C CA . LEU A 1 651 ? 155.875 109.743 176.291 1.00 37.97 651 LEU A CA 1
ATOM 4262 C C . LEU A 1 651 ? 156.381 111.102 175.836 1.00 37.97 651 LEU A C 1
ATOM 4263 O O . LEU A 1 651 ? 157.278 111.651 176.481 1.00 37.97 651 LEU A O 1
ATOM 4268 N N . ALA A 1 652 ? 155.851 111.648 174.742 1.00 38.65 652 ALA A N 1
ATOM 4269 C CA . ALA A 1 652 ? 156.062 113.062 174.457 1.00 38.65 652 ALA A CA 1
ATOM 4270 C C . ALA A 1 652 ? 155.147 113.919 175.322 1.00 38.65 652 ALA A C 1
ATOM 4271 O O . ALA A 1 652 ? 155.572 114.935 175.882 1.00 38.65 652 ALA A O 1
ATOM 4273 N N . ASN A 1 653 ? 153.886 113.519 175.441 1.00 43.10 653 ASN A N 1
ATOM 4274 C CA . ASN A 1 653 ? 152.941 114.091 176.394 1.00 43.10 653 ASN A CA 1
ATOM 4275 C C . ASN A 1 653 ? 152.788 113.066 177.508 1.00 43.10 653 ASN A C 1
ATOM 4276 O O . ASN A 1 653 ? 151.984 112.138 177.393 1.00 43.10 653 ASN A O 1
ATOM 4281 N N . LYS A 1 654 ? 153.561 113.228 178.582 1.00 43.29 654 LYS A N 1
ATOM 4282 C CA . LYS A 1 654 ? 153.574 112.232 179.646 1.00 43.29 654 LYS A CA 1
ATOM 4283 C C . LYS A 1 654 ? 152.171 112.030 180.195 1.00 43.29 654 LYS A C 1
ATOM 4284 O O . LYS A 1 654 ? 151.624 112.913 180.862 1.00 43.29 654 LYS A O 1
ATOM 4290 N N . GLU A 1 655 ? 151.584 110.870 179.922 1.00 42.41 655 GLU A N 1
ATOM 4291 C CA . GLU A 1 655 ? 150.220 110.581 180.330 1.00 42.41 655 GLU A CA 1
ATOM 4292 C C . GLU A 1 655 ? 150.125 109.123 180.744 1.00 42.41 655 GLU A C 1
ATOM 4293 O O . GLU A 1 655 ? 151.081 108.352 180.619 1.00 42.41 655 GLU A O 1
ATOM 4299 N N . LYS A 1 656 ? 148.954 108.752 181.246 1.00 47.31 656 LYS A N 1
ATOM 4300 C CA . LYS A 1 656 ? 148.680 107.377 181.621 1.00 47.31 656 LYS A CA 1
ATOM 4301 C C . LYS A 1 656 ? 148.047 106.632 180.454 1.00 47.31 656 LYS A C 1
ATOM 4302 O O . LYS A 1 656 ? 147.384 107.223 179.598 1.00 47.31 656 LYS A O 1
ATOM 4308 N N . LYS A 1 657 ? 148.254 105.315 180.437 1.00 44.86 657 LYS A N 1
ATOM 4309 C CA . LYS A 1 657 ? 147.700 104.477 179.380 1.00 44.86 657 LYS A CA 1
ATOM 4310 C C . LYS A 1 657 ? 146.188 104.612 179.269 1.00 44.86 657 LYS A C 1
ATOM 4311 O O . LYS A 1 657 ? 145.628 104.340 178.202 1.00 44.86 657 LYS A O 1
ATOM 4317 N N . ASP A 1 658 ? 145.513 105.038 180.338 1.00 44.88 658 ASP A N 1
ATOM 4318 C CA . ASP A 1 658 ? 144.066 105.192 180.287 1.00 44.88 658 ASP A CA 1
ATOM 4319 C C . ASP A 1 658 ? 143.630 106.297 179.336 1.00 44.88 658 ASP A C 1
ATOM 4320 O O . ASP A 1 658 ? 142.449 106.361 178.985 1.00 44.88 658 ASP A O 1
ATOM 4325 N N . SER A 1 659 ? 144.545 107.173 178.923 1.00 38.27 659 SER A N 1
ATOM 4326 C CA . SER A 1 659 ? 144.206 108.161 177.906 1.00 38.27 659 SER A CA 1
ATOM 4327 C C . SER A 1 659 ? 143.887 107.485 176.579 1.00 38.27 659 SER A C 1
ATOM 4328 O O . SER A 1 659 ? 142.876 107.787 175.939 1.00 38.27 659 SER A O 1
ATOM 4331 N N . ILE A 1 660 ? 144.741 106.556 176.155 1.00 33.08 660 ILE A N 1
ATOM 4332 C CA . ILE A 1 660 ? 144.564 105.892 174.872 1.00 33.08 660 ILE A CA 1
ATOM 4333 C C . ILE A 1 660 ? 143.661 104.671 174.969 1.00 33.08 660 ILE A C 1
ATOM 4334 O O . ILE A 1 660 ? 143.120 104.235 173.947 1.00 33.08 660 ILE A O 1
ATOM 4339 N N . THR A 1 661 ? 143.452 104.123 176.171 1.00 32.61 661 THR A N 1
ATOM 4340 C CA . THR A 1 661 ? 142.734 102.856 176.297 1.00 32.61 661 THR A CA 1
ATOM 4341 C C . THR A 1 661 ? 141.387 102.882 175.590 1.00 32.61 661 THR A C 1
ATOM 4342 O O . THR A 1 661 ? 140.834 101.827 175.266 1.00 32.61 661 THR A O 1
ATOM 4346 N N . GLY A 1 662 ? 140.837 104.072 175.355 1.00 25.58 662 GLY A N 1
ATOM 4347 C CA . GLY A 1 662 ? 139.674 104.169 174.494 1.00 25.58 662 GLY A CA 1
ATOM 4348 C C . GLY A 1 662 ? 140.011 103.884 173.045 1.00 25.58 662 GLY A C 1
ATOM 4349 O O . GLY A 1 662 ? 139.295 103.145 172.369 1.00 25.58 662 GLY A O 1
ATOM 4350 N N . LEU A 1 663 ? 141.108 104.458 172.552 1.00 17.27 663 LEU A N 1
ATOM 4351 C CA . LEU A 1 663 ? 141.474 104.304 171.150 1.00 17.27 663 LEU A CA 1
ATOM 4352 C C . LEU A 1 663 ? 142.103 102.953 170.869 1.00 17.27 663 LEU A C 1
ATOM 4353 O O . LEU A 1 663 ? 142.042 102.477 169.733 1.00 17.27 663 LEU A O 1
ATOM 4358 N N . GLN A 1 664 ? 142.699 102.317 171.873 1.00 20.96 664 GLN A N 1
ATOM 4359 C CA . GLN A 1 664 ? 143.303 101.011 171.646 1.00 20.96 664 GLN A CA 1
ATOM 4360 C C . GLN A 1 664 ? 142.262 99.960 171.283 1.00 20.96 664 GLN A C 1
ATOM 4361 O O . GLN A 1 664 ? 142.543 99.064 170.482 1.00 20.96 664 GLN A O 1
ATOM 4367 N N . THR A 1 665 ? 141.064 100.043 171.859 1.00 19.45 665 THR A N 1
ATOM 4368 C CA . THR A 1 665 ? 140.016 99.078 171.559 1.00 19.45 665 THR A CA 1
ATOM 4369 C C . THR A 1 665 ? 139.191 99.465 170.346 1.00 19.45 665 THR A C 1
ATOM 4370 O O . THR A 1 665 ? 138.362 98.670 169.898 1.00 19.45 665 THR A O 1
ATOM 4374 N N . ARG A 1 666 ? 139.371 100.672 169.826 1.00 14.93 666 ARG A N 1
ATOM 4375 C CA . ARG A 1 666 ? 138.745 101.088 168.584 1.00 14.93 666 ARG A CA 1
ATOM 4376 C C . ARG A 1 666 ? 139.726 101.094 167.425 1.00 14.93 666 ARG A C 1
ATOM 4377 O O . ARG A 1 666 ? 139.364 101.509 166.324 1.00 14.93 666 ARG A O 1
ATOM 4385 N N . THR A 1 667 ? 140.955 100.640 167.650 1.00 15.79 667 THR A N 1
ATOM 4386 C CA . THR A 1 667 ? 141.957 100.476 166.600 1.00 15.79 667 THR A CA 1
ATOM 4387 C C . THR A 1 667 ? 141.994 99.007 166.209 1.00 15.79 667 THR A C 1
ATOM 4388 O O . THR A 1 667 ? 142.818 98.237 166.692 1.00 15.79 667 THR A O 1
ATOM 4392 N N . GLN A 1 668 ? 141.103 98.621 165.314 1.00 13.72 668 GLN A N 1
ATOM 4393 C CA . GLN A 1 668 ? 140.837 97.229 165.015 1.00 13.72 668 GLN A CA 1
ATOM 4394 C C . GLN A 1 668 ? 141.502 96.806 163.719 1.00 13.72 668 GLN A C 1
ATOM 4395 O O . GLN A 1 668 ? 141.788 97.640 162.857 1.00 13.72 668 GLN A O 1
ATOM 4401 N N . PRO A 1 669 ? 141.786 95.519 163.551 1.00 15.32 669 PRO A N 1
ATOM 4402 C CA . PRO A 1 669 ? 142.351 95.037 162.293 1.00 15.32 669 PRO A CA 1
ATOM 4403 C C . PRO A 1 669 ? 141.280 94.507 161.365 1.00 15.32 669 PRO A C 1
ATOM 4404 O O . PRO A 1 669 ? 140.221 94.059 161.801 1.00 15.32 669 PRO A O 1
ATOM 4408 N N . GLY A 1 670 ? 141.561 94.547 160.074 1.00 11.57 670 GLY A N 1
ATOM 4409 C CA . GLY A 1 670 ? 140.624 94.027 159.105 1.00 11.57 670 GLY A CA 1
ATOM 4410 C C . GLY A 1 670 ? 139.451 94.955 158.896 1.00 11.57 670 GLY A C 1
ATOM 4411 O O . GLY A 1 670 ? 139.270 95.953 159.586 1.00 11.57 670 GLY A O 1
ATOM 4412 N N . ARG A 1 671 ? 138.624 94.599 157.921 1.00 15.06 671 ARG A N 1
ATOM 4413 C CA . ARG A 1 671 ? 137.523 95.458 157.530 1.00 15.06 671 ARG A CA 1
ATOM 4414 C C . ARG A 1 671 ? 136.552 95.659 158.688 1.00 15.06 671 ARG A C 1
ATOM 4415 O O . ARG A 1 671 ? 136.598 94.934 159.683 1.00 15.06 671 ARG A O 1
ATOM 4423 N N . PRO A 1 672 ? 135.679 96.656 158.594 1.00 11.41 672 PRO A N 1
ATOM 4424 C CA . PRO A 1 672 ? 134.658 96.837 159.623 1.00 11.41 672 PRO A CA 1
ATOM 4425 C C . PRO A 1 672 ? 133.572 95.786 159.507 1.00 11.41 672 PRO A C 1
ATOM 4426 O O . PRO A 1 672 ? 133.552 94.959 158.596 1.00 11.41 672 PRO A O 1
ATOM 4430 N N . ASP A 1 673 ? 132.657 95.824 160.467 1.00 15.78 673 ASP A N 1
ATOM 4431 C CA . ASP A 1 673 ? 131.406 95.078 160.403 1.00 15.78 673 ASP A CA 1
ATOM 4432 C C . ASP A 1 673 ? 130.299 96.120 160.498 1.00 15.78 673 ASP A C 1
ATOM 4433 O O . ASP A 1 673 ? 129.866 96.474 161.595 1.00 15.78 673 ASP A O 1
ATOM 4438 N N . TRP A 1 674 ? 129.841 96.605 159.342 1.00 14.23 674 TRP A N 1
ATOM 4439 C CA . TRP A 1 674 ? 129.007 97.800 159.312 1.00 14.23 674 TRP A CA 1
ATOM 4440 C C . TRP A 1 674 ? 127.708 97.622 160.078 1.00 14.23 674 TRP A C 1
ATOM 4441 O O . TRP A 1 674 ? 127.161 98.601 160.599 1.00 14.23 674 TRP A O 1
ATOM 4452 N N . SER A 1 675 ? 127.194 96.397 160.151 1.00 19.97 675 SER A N 1
ATOM 4453 C CA . SER A 1 675 ? 126.004 96.151 160.954 1.00 19.97 675 SER A CA 1
ATOM 4454 C C . SER A 1 675 ? 126.233 96.584 162.393 1.00 19.97 675 SER A C 1
ATOM 4455 O O . SER A 1 675 ? 125.493 97.412 162.932 1.00 19.97 675 SER A O 1
ATOM 4458 N N . LYS A 1 676 ? 127.285 96.054 163.020 1.00 18.50 676 LYS A N 1
ATOM 4459 C CA . LYS A 1 676 ? 127.569 96.379 164.412 1.00 18.50 676 LYS A CA 1
ATOM 4460 C C . LYS A 1 676 ? 127.903 97.852 164.585 1.00 18.50 676 LYS A C 1
ATOM 4461 O O . LYS A 1 676 ? 127.499 98.472 165.572 1.00 18.50 676 LYS A O 1
ATOM 4467 N N . VAL A 1 677 ? 128.631 98.431 163.630 1.00 17.92 677 VAL A N 1
ATOM 4468 C CA . VAL A 1 677 ? 129.034 99.829 163.746 1.00 17.92 677 VAL A CA 1
ATOM 4469 C C . VAL A 1 677 ? 127.813 100.734 163.746 1.00 17.92 677 VAL A C 1
ATOM 4470 O O . VAL A 1 677 ? 127.618 101.544 164.661 1.00 17.92 677 VAL A O 1
ATOM 4474 N N . PHE A 1 678 ? 126.975 100.618 162.717 1.00 20.02 678 PHE A N 1
ATOM 4475 C CA . PHE A 1 678 ? 125.806 101.483 162.649 1.00 20.02 678 PHE A CA 1
ATOM 4476 C C . PHE A 1 678 ? 124.828 101.182 163.766 1.00 20.02 678 PHE A C 1
ATOM 4477 O O . PHE A 1 678 ? 124.175 102.093 164.277 1.00 20.02 678 PHE A O 1
ATOM 4485 N N . GLN A 1 679 ? 124.731 99.924 164.184 1.00 22.75 679 GLN A N 1
ATOM 4486 C CA . GLN A 1 679 ? 123.819 99.584 165.263 1.00 22.75 679 GLN A CA 1
ATOM 4487 C C . GLN A 1 679 ? 124.275 100.195 166.581 1.00 22.75 679 GLN A C 1
ATOM 4488 O O . GLN A 1 679 ? 123.446 100.622 167.391 1.00 22.75 679 GLN A O 1
ATOM 4494 N N . LYS A 1 680 ? 125.588 100.253 166.818 1.00 20.26 680 LYS A N 1
ATOM 4495 C CA . LYS A 1 680 ? 126.080 100.920 168.017 1.00 20.26 680 LYS A CA 1
ATOM 4496 C C . LYS A 1 680 ? 125.873 102.420 167.930 1.00 20.26 680 LYS A C 1
ATOM 4497 O O . LYS A 1 680 ? 125.498 103.056 168.919 1.00 20.26 680 LYS A O 1
ATOM 4503 N N . VAL A 1 681 ? 126.116 103.005 166.758 1.00 20.61 681 VAL A N 1
ATOM 4504 C CA . VAL A 1 681 ? 125.807 104.420 166.568 1.00 20.61 681 VAL A CA 1
ATOM 4505 C C . VAL A 1 681 ? 124.339 104.685 166.869 1.00 20.61 681 VAL A C 1
ATOM 4506 O O . VAL A 1 681 ? 123.975 105.742 167.395 1.00 20.61 681 VAL A O 1
ATOM 4510 N N . ALA A 1 682 ? 123.474 103.721 166.555 1.00 25.11 682 ALA A N 1
ATOM 4511 C CA . ALA A 1 682 ? 122.055 103.873 166.846 1.00 25.11 682 ALA A CA 1
ATOM 4512 C C . ALA A 1 682 ? 121.759 103.707 168.327 1.00 25.11 682 ALA A C 1
ATOM 4513 O O . ALA A 1 682 ? 120.856 104.366 168.850 1.00 25.11 682 ALA A O 1
ATOM 4515 N N . ALA A 1 683 ? 122.491 102.827 169.012 1.00 29.10 683 ALA A N 1
ATOM 4516 C CA . ALA A 1 683 ? 122.251 102.612 170.435 1.00 29.10 683 ALA A CA 1
ATOM 4517 C C . ALA A 1 683 ? 122.395 103.905 171.222 1.00 29.10 683 ALA A C 1
ATOM 4518 O O . ALA A 1 683 ? 121.630 104.160 172.157 1.00 29.10 683 ALA A O 1
ATOM 4520 N N . GLU A 1 684 ? 123.371 104.730 170.866 1.00 30.42 684 GLU A N 1
ATOM 4521 C CA . GLU A 1 684 ? 123.475 106.049 171.468 1.00 30.42 684 GLU A CA 1
ATOM 4522 C C . GLU A 1 684 ? 122.386 106.961 170.926 1.00 30.42 684 GLU A C 1
ATOM 4523 O O . GLU A 1 684 ? 121.992 106.865 169.761 1.00 30.42 684 GLU A O 1
ATOM 4529 N N . LYS A 1 685 ? 121.905 107.857 171.779 1.00 30.39 685 LYS A N 1
ATOM 4530 C CA . LYS A 1 685 ? 120.864 108.814 171.424 1.00 30.39 685 LYS A CA 1
ATOM 4531 C C . LYS A 1 685 ? 121.421 110.205 171.693 1.00 30.39 685 LYS A C 1
ATOM 4532 O O . LYS A 1 685 ? 121.300 110.724 172.803 1.00 30.39 685 LYS A O 1
ATOM 4538 N N . LYS A 1 686 ? 122.043 110.806 170.676 1.00 24.17 686 LYS A N 1
ATOM 4539 C CA . LYS A 1 686 ? 122.601 112.146 170.808 1.00 24.17 686 LYS A CA 1
ATOM 4540 C C . LYS A 1 686 ? 122.109 113.079 169.711 1.00 24.17 686 LYS A C 1
ATOM 4541 O O . LYS A 1 686 ? 122.696 114.143 169.503 1.00 24.17 686 LYS A O 1
ATOM 4547 N N . GLY A 1 687 ? 121.049 112.712 169.016 1.00 22.63 687 GLY A N 1
ATOM 4548 C CA . GLY A 1 687 ? 120.524 113.498 167.925 1.00 22.63 687 GLY A CA 1
ATOM 4549 C C . GLY A 1 687 ? 120.199 112.602 166.756 1.00 22.63 687 GLY A C 1
ATOM 4550 O O . GLY A 1 687 ? 119.982 111.405 166.918 1.00 22.63 687 GLY A O 1
ATOM 4551 N N . LYS A 1 688 ? 120.164 113.185 165.564 1.00 23.44 688 LYS A N 1
ATOM 4552 C CA . LYS A 1 688 ? 119.925 112.430 164.343 1.00 23.44 688 LYS A CA 1
ATOM 4553 C C . LYS A 1 688 ? 121.250 112.246 163.623 1.00 23.44 688 LYS A C 1
ATOM 4554 O O . LYS A 1 688 ? 121.871 113.226 163.191 1.00 23.44 688 LYS A O 1
ATOM 4560 N N . VAL A 1 689 ? 121.669 110.986 163.493 1.00 17.77 689 VAL A N 1
ATOM 4561 C CA . VAL A 1 689 ? 122.952 110.669 162.884 1.00 17.77 689 VAL A CA 1
ATOM 4562 C C . VAL A 1 689 ? 122.993 111.150 161.445 1.00 17.77 689 VAL A C 1
ATOM 4563 O O . VAL A 1 689 ? 122.033 110.982 160.688 1.00 17.77 689 VAL A O 1
ATOM 4567 N N . GLN A 1 690 ? 124.115 111.748 161.054 1.00 13.01 690 GLN A N 1
ATOM 4568 C CA . GLN A 1 690 ? 124.296 112.272 159.704 1.00 13.01 690 GLN A CA 1
ATOM 4569 C C . GLN A 1 690 ? 125.637 111.789 159.174 1.00 13.01 690 GLN A C 1
ATOM 4570 O O . GLN A 1 690 ? 126.631 112.497 159.305 1.00 13.01 690 GLN A O 1
ATOM 4576 N N . VAL A 1 691 ? 125.655 110.612 158.546 1.00 8.08 691 VAL A N 1
ATOM 4577 C CA . VAL A 1 691 ? 126.900 110.047 158.044 1.00 8.08 691 VAL A CA 1
ATOM 4578 C C . VAL A 1 691 ? 127.497 110.938 156.969 1.00 8.08 691 VAL A C 1
ATOM 4579 O O . VAL A 1 691 ? 126.793 111.432 156.085 1.00 8.08 691 VAL A O 1
ATOM 4583 N N . PHE A 1 692 ? 128.804 111.156 157.040 1.00 10.07 692 PHE A N 1
ATOM 4584 C CA . PHE A 1 692 ? 129.538 111.879 156.012 1.00 10.07 692 PHE A CA 1
ATOM 4585 C C . PHE A 1 692 ? 130.646 110.983 155.498 1.00 10.07 692 PHE A C 1
ATOM 4586 O O . PHE A 1 692 ? 131.474 110.516 156.280 1.00 10.07 692 PHE A O 1
ATOM 4594 N N . PHE A 1 693 ? 130.682 110.754 154.199 1.00 8.49 693 PHE A N 1
ATOM 4595 C CA . PHE A 1 693 ? 131.650 109.839 153.627 1.00 8.49 693 PHE A CA 1
ATOM 4596 C C . PHE A 1 693 ? 132.641 110.595 152.761 1.00 8.49 693 PHE A C 1
ATOM 4597 O O . PHE A 1 693 ? 132.321 111.634 152.183 1.00 8.49 693 PHE A O 1
ATOM 4605 N N . CYS A 1 694 ? 133.864 110.078 152.700 1.00 7.89 694 CYS A N 1
ATOM 4606 C CA . CYS A 1 694 ? 134.887 110.583 151.784 1.00 7.89 694 CYS A CA 1
ATOM 4607 C C . CYS A 1 694 ? 135.711 109.385 151.328 1.00 7.89 694 CYS A C 1
ATOM 4608 O O . CYS A 1 694 ? 136.709 109.038 151.958 1.00 7.89 694 CYS A O 1
ATOM 4611 N N . GLY A 1 695 ? 135.296 108.773 150.228 1.00 8.86 695 GLY A N 1
ATOM 4612 C CA . GLY A 1 695 ? 135.976 107.591 149.743 1.00 8.86 695 GLY A CA 1
ATOM 4613 C C . GLY A 1 695 ? 135.336 107.078 148.476 1.00 8.86 695 GLY A C 1
ATOM 4614 O O . GLY A 1 695 ? 134.543 107.772 147.841 1.00 8.86 695 GLY A O 1
ATOM 4615 N N . SER A 1 696 ? 135.681 105.839 148.125 1.00 11.49 696 SER A N 1
ATOM 4616 C CA . SER A 1 696 ? 135.296 105.273 146.845 1.00 11.49 696 SER A CA 1
ATOM 4617 C C . SER A 1 696 ? 133.779 105.174 146.730 1.00 11.49 696 SER A C 1
ATOM 4618 O O . SER A 1 696 ? 133.069 105.275 147.728 1.00 11.49 696 SER A O 1
ATOM 4621 N N . PRO A 1 697 ? 133.254 105.000 145.513 1.00 12.30 697 PRO A N 1
ATOM 4622 C CA . PRO A 1 697 ? 131.795 104.912 145.355 1.00 12.30 697 PRO A CA 1
ATOM 4623 C C . PRO A 1 697 ? 131.196 103.548 145.654 1.00 12.30 697 PRO A C 1
ATOM 4624 O O . PRO A 1 697 ? 130.005 103.482 145.979 1.00 12.30 697 PRO A O 1
ATOM 4628 N N . ALA A 1 698 ? 131.959 102.463 145.571 1.00 12.31 698 ALA A N 1
ATOM 4629 C CA . ALA A 1 698 ? 131.428 101.171 145.988 1.00 12.31 698 ALA A CA 1
ATOM 4630 C C . ALA A 1 698 ? 131.130 101.171 147.477 1.00 12.31 698 ALA A C 1
ATOM 4631 O O . ALA A 1 698 ? 130.038 100.777 147.914 1.00 12.31 698 ALA A O 1
ATOM 4633 N N . LEU A 1 699 ? 132.093 101.620 148.276 1.00 11.04 699 LEU A N 1
ATOM 4634 C CA . LEU A 1 699 ? 131.848 101.756 149.701 1.00 11.04 699 LEU A CA 1
ATOM 4635 C C . LEU A 1 699 ? 130.793 102.816 149.975 1.00 11.04 699 LEU A C 1
ATOM 4636 O O . LEU A 1 699 ? 130.027 102.692 150.934 1.00 11.04 699 LEU A O 1
ATOM 4641 N N . ALA A 1 700 ? 130.721 103.852 149.142 1.00 10.44 700 ALA A N 1
ATOM 4642 C CA . ALA A 1 700 ? 129.685 104.854 149.330 1.00 10.44 700 ALA A CA 1
ATOM 4643 C C . ALA A 1 700 ? 128.304 104.236 149.212 1.00 10.44 700 ALA A C 1
ATOM 4644 O O . ALA A 1 700 ? 127.421 104.525 150.019 1.00 10.44 700 ALA A O 1
ATOM 4646 N N . LYS A 1 701 ? 128.097 103.367 148.224 1.00 14.47 701 LYS A N 1
ATOM 4647 C CA . LYS A 1 701 ? 126.784 102.744 148.089 1.00 14.47 701 LYS A CA 1
ATOM 4648 C C . LYS A 1 701 ? 126.519 101.752 149.208 1.00 14.47 701 LYS A C 1
ATOM 4649 O O . LYS A 1 701 ? 125.386 101.646 149.688 1.00 14.47 701 LYS A O 1
ATOM 4655 N N . VAL A 1 702 ? 127.539 101.002 149.631 1.00 14.71 702 VAL A N 1
ATOM 4656 C CA . VAL A 1 702 ? 127.345 100.097 150.764 1.00 14.71 702 VAL A CA 1
ATOM 4657 C C . VAL A 1 702 ? 126.852 100.877 151.977 1.00 14.71 702 VAL A C 1
ATOM 4658 O O . VAL A 1 702 ? 125.871 100.500 152.642 1.00 14.71 702 VAL A O 1
ATOM 4662 N N . LEU A 1 703 ? 127.505 102.001 152.257 1.00 14.08 703 LEU A N 1
ATOM 4663 C CA . LEU A 1 703 ? 127.129 102.804 153.411 1.00 14.08 703 LEU A CA 1
ATOM 4664 C C . LEU A 1 703 ? 125.768 103.449 153.223 1.00 14.08 703 LEU A C 1
ATOM 4665 O O . LEU A 1 703 ? 125.016 103.586 154.185 1.00 14.08 703 LEU A O 1
ATOM 4670 N N . LYS A 1 704 ? 125.442 103.880 152.005 1.00 17.60 704 LYS A N 1
ATOM 4671 C CA . LYS A 1 704 ? 124.132 104.478 151.775 1.00 17.60 704 LYS A CA 1
ATOM 4672 C C . LYS A 1 704 ? 123.030 103.463 152.019 1.00 17.60 704 LYS A C 1
ATOM 4673 O O . LYS A 1 704 ? 121.984 103.793 152.590 1.00 17.60 704 LYS A O 1
ATOM 4679 N N . GLY A 1 705 ? 123.257 102.214 151.615 1.00 21.78 705 GLY A N 1
ATOM 4680 C CA . GLY A 1 705 ? 122.302 101.165 151.928 1.00 21.78 705 GLY A CA 1
ATOM 4681 C C . GLY A 1 705 ? 122.103 100.996 153.421 1.00 21.78 705 GLY A C 1
ATOM 4682 O O . GLY A 1 705 ? 120.979 101.103 153.929 1.00 21.78 705 GLY A O 1
ATOM 4683 N N . HIS A 1 706 ? 123.196 100.744 154.149 1.00 20.22 706 HIS A N 1
ATOM 4684 C CA . HIS A 1 706 ? 123.072 100.557 155.595 1.00 20.22 706 HIS A CA 1
ATOM 4685 C C . HIS A 1 706 ? 122.456 101.781 156.262 1.00 20.22 706 HIS A C 1
ATOM 4686 O O . HIS A 1 706 ? 121.666 101.659 157.207 1.00 20.22 706 HIS A O 1
ATOM 4693 N N . CYS A 1 707 ? 122.786 102.967 155.764 1.00 23.51 707 CYS A N 1
ATOM 4694 C CA . CYS A 1 707 ? 122.354 104.205 156.389 1.00 23.51 707 CYS A CA 1
ATOM 4695 C C . CYS A 1 707 ? 120.860 104.414 156.217 1.00 23.51 707 CYS A C 1
ATOM 4696 O O . CYS A 1 707 ? 120.137 104.622 157.196 1.00 23.51 707 CYS A O 1
ATOM 4699 N N . GLU A 1 708 ? 120.371 104.348 154.978 1.00 30.61 708 GLU A N 1
ATOM 4700 C CA . GLU A 1 708 ? 118.942 104.510 154.762 1.00 30.61 708 GLU A CA 1
ATOM 4701 C C . GLU A 1 708 ? 118.143 103.370 155.372 1.00 30.61 708 GLU A C 1
ATOM 4702 O O . GLU A 1 708 ? 116.950 103.543 155.636 1.00 30.61 708 GLU A O 1
ATOM 4708 N N . LYS A 1 709 ? 118.765 102.213 155.605 1.00 26.93 709 LYS A N 1
ATOM 4709 C CA . LYS A 1 709 ? 118.117 101.204 156.434 1.00 26.93 709 LYS A CA 1
ATOM 4710 C C . LYS A 1 709 ? 117.947 101.713 157.861 1.00 26.93 709 LYS A C 1
ATOM 4711 O O . LYS A 1 709 ? 116.842 101.700 158.411 1.00 26.93 709 LYS A O 1
ATOM 4717 N N . PHE A 1 710 ? 119.036 102.177 158.477 1.00 28.99 710 PHE A N 1
ATOM 4718 C CA . PHE A 1 710 ? 118.965 102.539 159.889 1.00 28.99 710 PHE A CA 1
ATOM 4719 C C . PHE A 1 710 ? 118.290 103.878 160.126 1.00 28.99 710 PHE A C 1
ATOM 4720 O O . PHE A 1 710 ? 117.918 104.171 161.264 1.00 28.99 710 PHE A O 1
ATOM 4728 N N . GLY A 1 711 ? 118.131 104.699 159.102 1.00 27.00 711 GLY A N 1
ATOM 4729 C CA . GLY A 1 711 ? 117.463 105.967 159.265 1.00 27.00 711 GLY A CA 1
ATOM 4730 C C . GLY A 1 711 ? 118.373 107.139 159.534 1.00 27.00 711 GLY A C 1
ATOM 4731 O O . GLY A 1 711 ? 117.929 108.111 160.152 1.00 27.00 711 GLY A O 1
ATOM 4732 N N . PHE A 1 712 ? 119.627 107.072 159.112 1.00 23.08 712 PHE A N 1
ATOM 4733 C CA . PHE A 1 712 ? 120.551 108.186 159.218 1.00 23.08 712 PHE A CA 1
ATOM 4734 C C . PHE A 1 712 ? 120.495 108.970 157.912 1.00 23.08 712 PHE A C 1
ATOM 4735 O O . PHE A 1 712 ? 119.961 108.498 156.910 1.00 23.08 712 PHE A O 1
ATOM 4743 N N . ARG A 1 713 ? 121.069 110.163 157.903 1.00 17.55 713 ARG A N 1
ATOM 4744 C CA . ARG A 1 713 ? 121.043 110.985 156.693 1.00 17.55 713 ARG A CA 1
ATOM 4745 C C . ARG A 1 713 ? 122.419 110.964 156.039 1.00 17.55 713 ARG A C 1
ATOM 4746 O O . ARG A 1 713 ? 123.270 111.807 156.312 1.00 17.55 713 ARG A O 1
ATOM 4754 N N . PHE A 1 714 ? 122.621 110.006 155.141 1.00 12.33 714 PHE A N 1
ATOM 4755 C CA . PHE A 1 714 ? 123.898 109.868 154.458 1.00 12.33 714 PHE A CA 1
ATOM 4756 C C . PHE A 1 714 ? 124.258 111.128 153.687 1.00 12.33 714 PHE A C 1
ATOM 4757 O O . PHE A 1 714 ? 123.396 111.870 153.219 1.00 12.33 714 PHE A O 1
ATOM 4765 N N . PHE A 1 715 ? 125.556 111.367 153.572 1.00 11.79 715 PHE A N 1
ATOM 4766 C CA . PHE A 1 715 ? 126.115 112.387 152.704 1.00 11.79 715 PHE A CA 1
ATOM 4767 C C . PHE A 1 715 ? 127.322 111.786 152.014 1.00 11.79 715 PHE A C 1
ATOM 4768 O O . PHE A 1 715 ? 127.817 110.733 152.407 1.00 11.79 715 PHE A O 1
ATOM 4776 N N . GLN A 1 716 ? 127.819 112.469 150.994 1.00 18.20 716 GLN A N 1
ATOM 4777 C CA . GLN A 1 716 ? 129.128 112.144 150.443 1.00 18.20 716 GLN A CA 1
ATOM 4778 C C . GLN A 1 716 ? 129.855 113.450 150.195 1.00 18.20 716 GLN A C 1
ATOM 4779 O O . GLN A 1 716 ? 129.647 114.096 149.165 1.00 18.20 716 GLN A O 1
ATOM 4785 N N . GLU A 1 717 ? 130.704 113.829 151.138 1.00 25.29 717 GLU A N 1
ATOM 4786 C CA . GLU A 1 717 ? 131.526 115.014 151.006 1.00 25.29 717 GLU A CA 1
ATOM 4787 C C . GLU A 1 717 ? 132.655 114.706 150.042 1.00 25.29 717 GLU A C 1
ATOM 4788 O O . GLU A 1 717 ? 133.267 113.638 150.115 1.00 25.29 717 GLU A O 1
ATOM 4794 N N . ASN A 1 718 ? 132.908 115.628 149.125 1.00 32.89 718 ASN A N 1
ATOM 4795 C CA . ASN A 1 718 ? 133.810 115.335 148.028 1.00 32.89 718 ASN A CA 1
ATOM 4796 C C . ASN A 1 718 ? 135.218 115.861 148.233 1.00 32.89 718 ASN A C 1
ATOM 4797 O O . ASN A 1 718 ? 136.092 115.550 147.418 1.00 32.89 718 ASN A O 1
ATOM 4802 N N . PHE A 1 719 ? 135.458 116.661 149.266 1.00 26.60 719 PHE A N 1
ATOM 4803 C CA . PHE A 1 719 ? 136.810 117.131 149.524 1.00 26.60 719 PHE A CA 1
ATOM 4804 C C . PHE A 1 719 ? 137.796 115.965 149.591 1.00 26.60 719 PHE A C 1
ATOM 4805 O O . PHE A 1 719 ? 138.977 116.125 149.287 1.00 26.60 719 PHE A O 1
ATOM 4814 N N . ALA B 2 1 ? 178.085 104.985 163.735 1.00 45.23 6 ALA B N 1
ATOM 4815 C CA . ALA B 2 1 ? 178.031 105.661 162.445 1.00 45.23 6 ALA B CA 1
ATOM 4816 C C . ALA B 2 1 ? 177.320 107.005 162.565 1.00 45.23 6 ALA B C 1
ATOM 4817 O O . ALA B 2 1 ? 177.673 107.832 163.407 1.00 45.23 6 ALA B O 1
ATOM 4819 N N . ALA B 2 2 ? 176.316 107.218 161.712 1.00 42.94 7 ALA B N 1
ATOM 4820 C CA . ALA B 2 2 ? 175.552 108.459 161.770 1.00 42.94 7 ALA B CA 1
ATOM 4821 C C . ALA B 2 2 ? 174.690 108.517 163.025 1.00 42.94 7 ALA B C 1
ATOM 4822 O O . ALA B 2 2 ? 174.571 109.575 163.654 1.00 42.94 7 ALA B O 1
ATOM 4824 N N . ALA B 2 3 ? 174.086 107.391 163.408 1.00 41.68 8 ALA B N 1
ATOM 4825 C CA . ALA B 2 3 ? 173.213 107.386 164.575 1.00 41.68 8 ALA B CA 1
ATOM 4826 C C . ALA B 2 3 ? 174.005 107.396 165.876 1.00 41.68 8 ALA B C 1
ATOM 4827 O O . ALA B 2 3 ? 173.504 107.877 166.897 1.00 41.68 8 ALA B O 1
ATOM 4829 N N . ALA B 2 4 ? 175.232 106.868 165.865 1.00 40.59 9 ALA B N 1
ATOM 4830 C CA . ALA B 2 4 ? 176.079 106.964 167.049 1.00 40.59 9 ALA B CA 1
ATOM 4831 C C . ALA B 2 4 ? 176.428 108.413 167.354 1.00 40.59 9 ALA B C 1
ATOM 4832 O O . ALA B 2 4 ? 176.387 108.841 168.515 1.00 40.59 9 ALA B O 1
ATOM 4834 N N . ALA B 2 5 ? 176.778 109.182 166.323 1.00 42.75 10 ALA B N 1
ATOM 4835 C CA . ALA B 2 5 ? 177.007 110.609 166.514 1.00 42.75 10 ALA B CA 1
ATOM 4836 C C . ALA B 2 5 ? 175.736 111.305 166.980 1.00 42.75 10 ALA B C 1
ATOM 4837 O O . ALA B 2 5 ? 175.792 112.255 167.767 1.00 42.75 10 ALA B O 1
ATOM 4839 N N . ALA B 2 6 ? 174.578 110.832 166.514 1.00 44.10 11 ALA B N 1
ATOM 4840 C CA . ALA B 2 6 ? 173.314 111.404 166.964 1.00 44.10 11 ALA B CA 1
ATOM 4841 C C . ALA B 2 6 ? 173.104 111.164 168.453 1.00 44.10 11 ALA B C 1
ATOM 4842 O O . ALA B 2 6 ? 172.703 112.076 169.186 1.00 44.10 11 ALA B O 1
ATOM 4844 N N . ALA B 2 7 ? 173.368 109.942 168.919 1.00 41.55 12 ALA B N 1
ATOM 4845 C CA . ALA B 2 7 ? 173.237 109.651 170.341 1.00 41.55 12 ALA B CA 1
ATOM 4846 C C . ALA B 2 7 ? 174.245 110.446 171.159 1.00 41.55 12 ALA B C 1
ATOM 4847 O O . ALA B 2 7 ? 173.925 110.926 172.253 1.00 41.55 12 ALA B O 1
ATOM 4849 N N . ALA B 2 8 ? 175.466 110.601 170.643 1.00 42.25 13 ALA B N 1
ATOM 4850 C CA . ALA B 2 8 ? 176.464 111.397 171.349 1.00 42.25 13 ALA B CA 1
ATOM 4851 C C . ALA B 2 8 ? 176.020 112.850 171.469 1.00 42.25 13 ALA B C 1
ATOM 4852 O O . ALA B 2 8 ? 176.153 113.462 172.535 1.00 42.25 13 ALA B O 1
ATOM 4854 N N . ALA B 2 9 ? 175.478 113.412 170.390 1.00 43.87 14 ALA B N 1
ATOM 4855 C CA . ALA B 2 9 ? 175.008 114.791 170.429 1.00 43.87 14 ALA B CA 1
ATOM 4856 C C . ALA B 2 9 ? 173.812 114.940 171.358 1.00 43.87 14 ALA B C 1
ATOM 4857 O O . ALA B 2 9 ? 173.681 115.951 172.056 1.00 43.87 14 ALA B O 1
ATOM 4859 N N . ALA B 2 10 ? 172.926 113.942 171.379 1.00 42.98 15 ALA B N 1
ATOM 4860 C CA . ALA B 2 10 ? 171.767 114.002 172.261 1.00 42.98 15 ALA B CA 1
ATOM 4861 C C . ALA B 2 10 ? 172.185 113.943 173.722 1.00 42.98 15 ALA B C 1
ATOM 4862 O O . ALA B 2 10 ? 171.629 114.658 174.561 1.00 42.98 15 ALA B O 1
ATOM 4864 N N . ALA B 2 11 ? 173.160 113.091 174.044 1.00 44.07 16 ALA B N 1
ATOM 4865 C CA . ALA B 2 11 ? 173.681 113.054 175.406 1.00 44.07 16 ALA B CA 1
ATOM 4866 C C . ALA B 2 11 ? 174.380 114.362 175.760 1.00 44.07 16 ALA B C 1
ATOM 4867 O O . ALA B 2 11 ? 174.252 114.854 176.887 1.00 44.07 16 ALA B O 1
ATOM 4869 N N . ALA B 2 12 ? 175.117 114.939 174.809 1.00 43.56 17 ALA B N 1
ATOM 4870 C CA . ALA B 2 12 ? 175.785 116.210 175.062 1.00 43.56 17 ALA B CA 1
ATOM 4871 C C . ALA B 2 12 ? 174.791 117.359 175.162 1.00 43.56 17 ALA B C 1
ATOM 4872 O O . ALA B 2 12 ? 175.027 118.316 175.908 1.00 43.56 17 ALA B O 1
ATOM 4874 N N . ALA B 2 13 ? 173.687 117.285 174.427 1.00 45.65 18 ALA B N 1
ATOM 4875 C CA . ALA B 2 13 ? 172.693 118.352 174.424 1.00 45.65 18 ALA B CA 1
ATOM 4876 C C . ALA B 2 13 ? 172.019 118.487 175.786 1.00 45.65 18 ALA B C 1
ATOM 4877 O O . ALA B 2 13 ? 171.966 119.575 176.357 1.00 45.65 18 ALA B O 1
ATOM 4879 N N . GLU C 1 4 ? 111.666 185.817 170.656 1.00 39.86 4 GLU C N 1
ATOM 4880 C CA . GLU C 1 4 ? 111.927 186.793 169.605 1.00 39.86 4 GLU C CA 1
ATOM 4881 C C . GLU C 1 4 ? 110.772 186.845 168.611 1.00 39.86 4 GLU C C 1
ATOM 4882 O O . GLU C 1 4 ? 110.313 187.924 168.234 1.00 39.86 4 GLU C O 1
ATOM 4884 N N . GLU C 1 5 ? 110.311 185.667 168.184 1.00 41.82 5 GLU C N 1
ATOM 4885 C CA . GLU C 1 5 ? 109.196 185.606 167.245 1.00 41.82 5 GLU C CA 1
ATOM 4886 C C . GLU C 1 5 ? 107.909 186.113 167.882 1.00 41.82 5 GLU C C 1
ATOM 4887 O O . GLU C 1 5 ? 107.067 186.712 167.203 1.00 41.82 5 GLU C O 1
ATOM 4889 N N . ASP C 1 6 ? 107.737 185.880 169.185 1.00 42.01 6 ASP C N 1
ATOM 4890 C CA . ASP C 1 6 ? 106.556 186.385 169.878 1.00 42.01 6 ASP C CA 1
ATOM 4891 C C . ASP C 1 6 ? 106.557 187.907 169.916 1.00 42.01 6 ASP C C 1
ATOM 4892 O O . ASP C 1 6 ? 105.518 188.547 169.719 1.00 42.01 6 ASP C O 1
ATOM 4894 N N . ALA C 1 7 ? 107.723 188.507 170.170 1.00 41.41 7 ALA C N 1
ATOM 4895 C CA . ALA C 1 7 ? 107.813 189.962 170.199 1.00 41.41 7 ALA C CA 1
ATOM 4896 C C . ALA C 1 7 ? 107.548 190.560 168.824 1.00 41.41 7 ALA C C 1
ATOM 4897 O O . ALA C 1 7 ? 106.859 191.580 168.703 1.00 41.41 7 ALA C O 1
ATOM 4899 N N . ARG C 1 8 ? 108.086 189.938 167.773 1.00 42.36 8 ARG C N 1
ATOM 4900 C CA . ARG C 1 8 ? 107.837 190.427 166.422 1.00 42.36 8 ARG C CA 1
ATOM 4901 C C . ARG C 1 8 ? 106.368 190.278 166.048 1.00 42.36 8 ARG C C 1
ATOM 4902 O O . ARG C 1 8 ? 105.793 191.161 165.400 1.00 42.36 8 ARG C O 1
ATOM 4904 N N . TRP C 1 9 ? 105.744 189.171 166.453 1.00 40.96 9 TRP C N 1
ATOM 4905 C CA . TRP C 1 9 ? 104.317 188.991 166.209 1.00 40.96 9 TRP C CA 1
ATOM 4906 C C . TRP C 1 9 ? 103.503 190.057 166.932 1.00 40.96 9 TRP C C 1
ATOM 4907 O O . TRP C 1 9 ? 102.552 190.614 166.372 1.00 40.96 9 TRP C O 1
ATOM 4909 N N . LEU C 1 10 ? 103.862 190.350 168.183 1.00 40.03 10 LEU C N 1
ATOM 4910 C CA . LEU C 1 10 ? 103.157 191.379 168.939 1.00 40.03 10 LEU C CA 1
ATOM 4911 C C . LEU C 1 10 ? 103.312 192.745 168.282 1.00 40.03 10 LEU C C 1
ATOM 4912 O O . LEU C 1 10 ? 102.350 193.515 168.189 1.00 40.03 10 LEU C O 1
ATOM 4914 N N . ARG C 1 11 ? 104.525 193.064 167.826 1.00 39.69 11 ARG C N 1
ATOM 4915 C CA . ARG C 1 11 ? 104.751 194.336 167.143 1.00 39.69 11 ARG C CA 1
ATOM 4916 C C . ARG C 1 11 ? 103.937 194.423 165.859 1.00 39.69 11 ARG C C 1
ATOM 4917 O O . ARG C 1 11 ? 103.341 195.466 165.562 1.00 39.69 11 ARG C O 1
ATOM 4919 N N . TRP C 1 12 ? 103.892 193.335 165.086 1.00 42.36 12 TRP C N 1
ATOM 4920 C CA . TRP C 1 12 ? 103.124 193.340 163.845 1.00 42.36 12 TRP C CA 1
ATOM 4921 C C . TRP C 1 12 ? 101.630 193.464 164.118 1.00 42.36 12 TRP C C 1
ATOM 4922 O O . TRP C 1 12 ? 100.906 194.114 163.355 1.00 42.36 12 TRP C O 1
ATOM 4924 N N . VAL C 1 13 ? 101.150 192.848 165.200 1.00 41.36 13 VAL C N 1
ATOM 4925 C CA . VAL C 1 13 ? 99.737 192.958 165.557 1.00 41.36 13 VAL C CA 1
ATOM 4926 C C . VAL C 1 13 ? 99.409 194.382 165.983 1.00 41.36 13 VAL C C 1
ATOM 4927 O O . VAL C 1 13 ? 98.370 194.939 165.608 1.00 41.36 13 VAL C O 1
ATOM 4929 N N . THR C 1 14 ? 100.288 194.989 166.785 1.00 41.36 14 THR C N 1
ATOM 4930 C CA . THR C 1 14 ? 100.077 196.368 167.209 1.00 41.36 14 THR C CA 1
ATOM 4931 C C . THR C 1 14 ? 100.099 197.320 166.020 1.00 41.36 14 THR C C 1
ATOM 4932 O O . THR C 1 14 ? 99.343 198.298 165.983 1.00 41.36 14 THR C O 1
ATOM 4934 N N . GLN C 1 15 ? 100.961 197.051 165.037 1.00 39.00 15 GLN C N 1
ATOM 4935 C CA . GLN C 1 15 ? 101.001 197.892 163.845 1.00 39.00 15 GLN C CA 1
ATOM 4936 C C . GLN C 1 15 ? 99.755 197.694 162.989 1.00 39.00 15 GLN C C 1
ATOM 4937 O O . GLN C 1 15 ? 99.223 198.658 162.425 1.00 39.00 15 GLN C O 1
ATOM 4939 N N . GLN C 1 16 ? 99.276 196.452 162.877 1.00 42.82 16 GLN C N 1
ATOM 4940 C CA . GLN C 1 16 ? 98.068 196.189 162.103 1.00 42.82 16 GLN C CA 1
ATOM 4941 C C . GLN C 1 16 ? 96.832 196.742 162.802 1.00 42.82 16 GLN C C 1
ATOM 4942 O O . GLN C 1 16 ? 95.933 197.282 162.146 1.00 42.82 16 GLN C O 1
ATOM 4944 N N . PHE C 1 17 ? 96.764 196.604 164.129 1.00 42.43 17 PHE C N 1
ATOM 4945 C CA . PHE C 1 17 ? 95.634 197.144 164.881 1.00 42.43 17 PHE C CA 1
ATOM 4946 C C . PHE C 1 17 ? 95.496 198.645 164.662 1.00 42.43 17 PHE C C 1
ATOM 4947 O O . PHE C 1 17 ? 94.392 199.156 164.442 1.00 42.43 17 PHE C O 1
ATOM 4949 N N . LYS C 1 18 ? 96.615 199.372 164.718 1.00 41.89 18 LYS C N 1
ATOM 4950 C CA . LYS C 1 18 ? 96.599 200.807 164.465 1.00 41.89 18 LYS C CA 1
ATOM 4951 C C . LYS C 1 18 ? 96.295 201.144 163.012 1.00 41.89 18 LYS C C 1
ATOM 4952 O O . LYS C 1 18 ? 96.014 202.309 162.710 1.00 41.89 18 LYS C O 1
ATOM 4954 N N . THR C 1 19 ? 96.337 200.162 162.110 1.00 42.12 19 THR C N 1
ATOM 4955 C CA . THR C 1 19 ? 96.050 200.394 160.701 1.00 42.12 19 THR C CA 1
ATOM 4956 C C . THR C 1 19 ? 94.582 200.202 160.349 1.00 42.12 19 THR C C 1
ATOM 4957 O O . THR C 1 19 ? 94.122 200.772 159.354 1.00 42.12 19 THR C O 1
ATOM 4959 N N . ILE C 1 20 ? 93.844 199.421 161.131 1.00 44.57 20 ILE C N 1
ATOM 4960 C CA . ILE C 1 20 ? 92.424 199.210 160.882 1.00 44.57 20 ILE C CA 1
ATOM 4961 C C . ILE C 1 20 ? 91.603 200.241 161.648 1.00 44.57 20 ILE C C 1
ATOM 4962 O O . I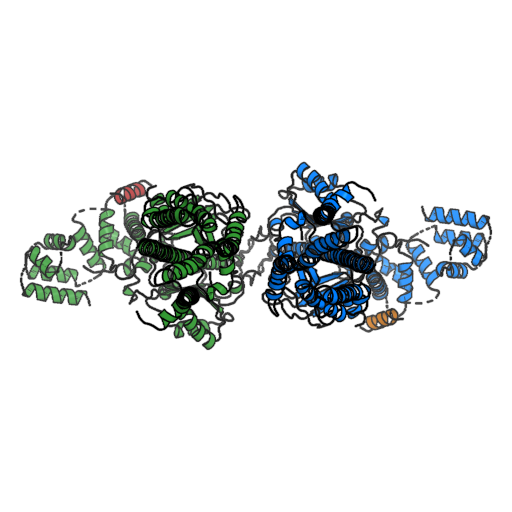LE C 1 20 ? 90.665 200.826 161.106 1.00 44.57 20 ILE C O 1
ATOM 4964 N N . ILE C 1 27 ? 87.251 195.569 166.343 1.00 50.93 27 ILE C N 1
ATOM 4965 C CA . ILE C 1 27 ? 87.853 194.750 165.300 1.00 50.93 27 ILE C CA 1
ATOM 4966 C C . ILE C 1 27 ? 86.971 193.544 164.996 1.00 50.93 27 ILE C C 1
ATOM 4967 O O . ILE C 1 27 ? 86.673 192.742 165.882 1.00 50.93 27 ILE C O 1
ATOM 4969 N N . SER C 1 28 ? 86.557 193.423 163.738 1.00 47.58 28 SER C N 1
ATOM 4970 C CA . SER C 1 28 ? 85.706 192.318 163.327 1.00 47.58 28 SER C CA 1
ATOM 4971 C C . SER C 1 28 ? 86.513 191.027 163.206 1.00 47.58 28 SER C C 1
ATOM 4972 O O . SER C 1 28 ? 87.747 191.023 163.242 1.00 47.58 28 SER C O 1
ATOM 4974 N N . LEU C 1 29 ? 85.789 189.913 163.067 1.00 46.73 29 LEU C N 1
ATOM 4975 C CA . LEU C 1 29 ? 86.444 188.622 162.889 1.00 46.73 29 LEU C CA 1
ATOM 4976 C C . LEU C 1 29 ? 87.249 188.573 161.598 1.00 46.73 29 LEU C C 1
ATOM 4977 O O . LEU C 1 29 ? 88.345 188.005 161.570 1.00 46.73 29 LEU C O 1
ATOM 4979 N N . GLN C 1 30 ? 86.725 189.166 160.522 1.00 46.80 30 GLN C N 1
ATOM 4980 C CA . GLN C 1 30 ? 87.462 189.194 159.263 1.00 46.80 30 GLN C CA 1
ATOM 4981 C C . GLN C 1 30 ? 88.675 190.110 159.356 1.00 46.80 30 GLN C C 1
ATOM 4982 O O . GLN C 1 30 ? 89.733 189.807 158.792 1.00 46.80 30 GLN C O 1
ATOM 4984 N N . GLU C 1 31 ? 88.540 191.235 160.062 1.00 44.64 31 GLU C N 1
ATOM 4985 C CA . GLU C 1 31 ? 89.675 192.134 160.242 1.00 44.64 31 GLU C CA 1
ATOM 4986 C C . GLU C 1 31 ? 90.771 191.474 161.069 1.00 44.64 31 GLU C C 1
ATOM 4987 O O . GLU C 1 31 ? 91.962 191.651 160.784 1.00 44.64 31 GLU C O 1
ATOM 4989 N N . PHE C 1 32 ? 90.389 190.717 162.099 1.00 47.00 32 PHE C N 1
ATOM 4990 C CA . PHE C 1 32 ? 91.375 189.994 162.895 1.00 47.00 32 PHE C CA 1
ATOM 4991 C C . PHE C 1 32 ? 92.113 188.966 162.045 1.00 47.00 32 PHE C C 1
ATOM 4992 O O . PHE C 1 32 ? 93.339 188.835 162.133 1.00 47.00 32 PHE C O 1
ATOM 4994 N N . LYS C 1 33 ? 91.375 188.223 161.216 1.00 46.31 33 LYS C N 1
ATOM 4995 C CA . LYS C 1 33 ? 92.010 187.268 160.316 1.00 46.31 33 LYS C CA 1
ATOM 4996 C C . LYS C 1 33 ? 92.876 187.979 159.284 1.00 46.31 33 LYS C C 1
ATOM 4997 O O . LYS C 1 33 ? 93.958 187.497 158.931 1.00 46.31 33 LYS C O 1
ATOM 4999 N N . ALA C 1 34 ? 92.412 189.128 158.786 1.00 46.11 34 ALA C N 1
ATOM 5000 C CA . ALA C 1 34 ? 93.208 189.900 157.837 1.00 46.11 34 ALA C CA 1
ATOM 5001 C C . ALA C 1 34 ? 94.494 190.401 158.478 1.00 46.11 34 ALA C C 1
ATOM 5002 O O . ALA C 1 34 ? 95.556 190.397 157.844 1.00 46.11 34 ALA C O 1
ATOM 5004 N N . ALA C 1 35 ? 94.419 190.843 159.735 1.00 45.56 35 ALA C N 1
ATOM 5005 C CA . ALA C 1 35 ? 95.623 191.261 160.445 1.00 45.56 35 ALA C CA 1
ATOM 5006 C C . ALA C 1 35 ? 96.566 190.084 160.659 1.00 45.56 35 ALA C C 1
ATOM 5007 O O . ALA C 1 35 ? 97.789 190.233 160.557 1.00 45.56 35 ALA C O 1
ATOM 5009 N N . LEU C 1 36 ? 96.014 188.907 160.958 1.00 45.39 36 LEU C N 1
ATOM 5010 C CA . LEU C 1 36 ? 96.822 187.703 161.095 1.00 45.39 36 LEU C CA 1
ATOM 5011 C C . LEU C 1 36 ? 97.232 187.114 159.753 1.00 45.39 36 LEU C C 1
ATOM 5012 O O . LEU C 1 36 ? 97.973 186.124 159.735 1.00 45.39 36 LEU C O 1
ATOM 5014 N N . HIS C 1 37 ? 96.765 187.688 158.641 1.00 44.11 37 HIS C N 1
ATOM 5015 C CA . HIS C 1 37 ? 97.115 187.228 157.296 1.00 44.11 37 HIS C CA 1
ATOM 5016 C C . HIS C 1 37 ? 96.716 185.771 157.075 1.00 44.11 37 HIS C C 1
ATOM 5017 O O . HIS C 1 37 ? 97.434 185.006 156.428 1.00 44.11 37 HIS C O 1
ATOM 5019 N N . VAL C 1 38 ? 95.566 185.378 157.613 1.00 45.03 38 VAL C N 1
ATOM 5020 C CA . VAL C 1 38 ? 95.065 184.022 157.434 1.00 45.03 38 VAL C CA 1
ATOM 5021 C C . VAL C 1 38 ? 93.674 184.055 156.815 1.00 45.03 38 VAL C C 1
ATOM 5022 O O . VAL C 1 38 ? 92.922 185.012 157.004 1.00 45.03 38 VAL C O 1
ATOM 5024 N N . GLU C 1 40 ? 91.262 181.857 156.906 1.00 46.84 40 GLU C N 1
ATOM 5025 C CA . GLU C 1 40 ? 90.604 180.717 157.532 1.00 46.84 40 GLU C CA 1
ATOM 5026 C C . GLU C 1 40 ? 91.499 180.093 158.595 1.00 46.84 40 GLU C C 1
ATOM 5027 O O . GLU C 1 40 ? 92.571 179.573 158.289 1.00 46.84 40 GLU C O 1
ATOM 5029 N N . SER C 1 41 ? 91.053 180.147 159.848 1.00 45.49 41 SER C N 1
ATOM 5030 C CA . SER C 1 41 ? 91.840 179.613 160.956 1.00 45.49 41 SER C CA 1
ATOM 5031 C C . SER C 1 41 ? 90.899 179.247 162.088 1.00 45.49 41 SER C C 1
ATOM 5032 O O . SER C 1 41 ? 90.271 180.132 162.679 1.00 45.49 41 SER C O 1
ATOM 5034 N N . PHE C 1 42 ? 90.799 177.950 162.387 1.00 46.29 42 PHE C N 1
ATOM 5035 C CA . PHE C 1 42 ? 90.025 177.508 163.541 1.00 46.29 42 PHE C CA 1
ATOM 5036 C C . PHE C 1 42 ? 90.565 178.127 164.823 1.00 46.29 42 PHE C C 1
ATOM 5037 O O . PHE C 1 42 ? 89.823 178.350 165.784 1.00 46.29 42 PHE C O 1
ATOM 5039 N N . PHE C 1 43 ? 91.869 178.411 164.851 1.00 46.21 43 PHE C N 1
ATOM 5040 C CA . PHE C 1 43 ? 92.459 179.061 166.015 1.00 46.21 43 PHE C CA 1
ATOM 5041 C C . PHE C 1 43 ? 91.964 180.494 166.160 1.00 46.21 43 PHE C C 1
ATOM 5042 O O . PHE C 1 43 ? 91.734 180.966 167.279 1.00 46.21 43 PHE C O 1
ATOM 5044 N N . ALA C 1 44 ? 91.788 181.200 165.042 1.00 42.92 44 ALA C N 1
ATOM 5045 C CA . ALA C 1 44 ? 91.392 182.603 165.110 1.00 42.92 44 ALA C CA 1
ATOM 5046 C C . ALA C 1 44 ? 89.945 182.752 165.562 1.00 42.92 44 ALA C C 1
ATOM 5047 O O . ALA C 1 44 ? 89.631 183.618 166.386 1.00 42.92 44 ALA C O 1
ATOM 5049 N N . GLU C 1 45 ? 89.049 181.916 165.032 1.00 44.07 45 GLU C N 1
ATOM 5050 C CA . GLU C 1 45 ? 87.632 182.053 165.349 1.00 44.07 45 GLU C CA 1
ATOM 5051 C C . GLU C 1 45 ? 87.360 181.777 166.823 1.00 44.07 45 GLU C C 1
ATOM 5052 O O . GLU C 1 45 ? 86.611 182.518 167.470 1.00 44.07 45 GLU C O 1
ATOM 5054 N N . ARG C 1 46 ? 87.957 180.717 167.372 1.00 44.20 46 ARG C N 1
ATOM 5055 C CA . ARG C 1 46 ? 87.769 180.415 168.787 1.00 44.20 46 ARG C CA 1
ATOM 5056 C C . ARG C 1 46 ? 88.405 181.486 169.665 1.00 44.20 46 ARG C C 1
ATOM 5057 O O . ARG C 1 46 ? 87.894 181.808 170.744 1.00 44.20 46 ARG C O 1
ATOM 5059 N N . PHE C 1 47 ? 89.537 182.043 169.223 1.00 44.74 47 PHE C N 1
ATOM 5060 C CA . PHE C 1 47 ? 90.159 183.136 169.962 1.00 44.74 47 PHE C CA 1
ATOM 5061 C C . PHE C 1 47 ? 89.235 184.347 170.032 1.00 44.74 47 PHE C C 1
ATOM 5062 O O . PHE C 1 47 ? 89.114 184.986 171.083 1.00 44.74 47 PHE C O 1
ATOM 5064 N N . PHE C 1 48 ? 88.579 184.679 168.918 1.00 44.67 48 PHE C N 1
ATOM 5065 C CA . PHE C 1 48 ? 87.609 185.768 168.924 1.00 44.67 48 PHE C CA 1
ATOM 5066 C C . PHE C 1 48 ? 86.425 185.436 169.823 1.00 44.67 48 PHE C C 1
ATOM 5067 O O . PHE C 1 48 ? 85.968 186.278 170.605 1.00 44.67 48 PHE C O 1
ATOM 5069 N N . ALA C 1 49 ? 85.915 184.205 169.725 1.00 43.74 49 ALA C N 1
ATOM 5070 C CA . ALA C 1 49 ? 84.760 183.804 170.521 1.00 43.74 49 ALA C CA 1
ATOM 5071 C C . ALA C 1 49 ? 85.052 183.807 172.016 1.00 43.74 49 ALA C C 1
ATOM 5072 O O . ALA C 1 49 ? 84.135 184.034 172.812 1.00 43.74 49 ALA C O 1
ATOM 5074 N N . LEU C 1 50 ? 86.298 183.562 172.413 1.00 44.08 50 LEU C N 1
ATOM 5075 C CA . LEU C 1 50 ? 86.669 183.624 173.820 1.00 44.08 50 LEU C CA 1
ATOM 5076 C C . LEU C 1 50 ? 87.013 185.032 174.279 1.00 44.08 50 LEU C C 1
ATOM 5077 O O . LEU C 1 50 ? 86.924 185.317 175.479 1.00 44.08 50 LEU C O 1
ATOM 5079 N N . PHE C 1 51 ? 87.399 185.916 173.359 1.00 44.72 51 PHE C N 1
ATOM 5080 C CA . PHE C 1 51 ? 87.734 187.291 173.706 1.00 44.72 51 PHE C CA 1
ATOM 5081 C C . PHE C 1 51 ? 86.512 188.201 173.705 1.00 44.72 51 PHE C C 1
ATOM 5082 O O . PHE C 1 51 ? 86.477 189.191 174.444 1.00 44.72 51 PHE C O 1
ATOM 5084 N N . ASP C 1 52 ? 85.510 187.889 172.889 1.00 42.84 52 ASP C N 1
ATOM 5085 C CA . ASP C 1 52 ? 84.294 188.692 172.824 1.00 42.84 52 ASP C CA 1
ATOM 5086 C C . ASP C 1 52 ? 83.396 188.432 174.029 1.00 42.84 52 ASP C C 1
ATOM 5087 O O . ASP C 1 52 ? 82.805 187.360 174.156 1.00 42.84 52 ASP C O 1
ATOM 5089 N N . THR C 1 60 ? 87.794 194.996 170.416 1.00 41.73 60 THR C N 1
ATOM 5090 C CA . THR C 1 60 ? 88.392 196.308 170.634 1.00 41.73 60 THR C CA 1
ATOM 5091 C C . THR C 1 60 ? 89.902 196.201 170.798 1.00 41.73 60 THR C C 1
ATOM 5092 O O . THR C 1 60 ? 90.438 195.111 170.991 1.00 41.73 60 THR C O 1
ATOM 5094 N N . LEU C 1 61 ? 90.586 197.346 170.716 1.00 44.18 61 LEU C N 1
ATOM 5095 C CA . LEU C 1 61 ? 92.036 197.353 170.885 1.00 44.18 61 LEU C CA 1
ATOM 5096 C C . LEU C 1 61 ? 92.429 196.925 172.294 1.00 44.18 61 LEU C C 1
ATOM 5097 O O . LEU C 1 61 ? 93.463 196.275 172.489 1.00 44.18 61 LEU C O 1
ATOM 5099 N N . GLN C 1 62 ? 91.618 197.287 173.289 1.00 45.98 62 GLN C N 1
ATOM 5100 C CA . GLN C 1 62 ? 91.901 196.883 174.663 1.00 45.98 62 GLN C CA 1
ATOM 5101 C C . GLN C 1 62 ? 91.778 195.373 174.827 1.00 45.98 62 GLN C C 1
ATOM 5102 O O . GLN C 1 62 ? 92.635 194.733 175.449 1.00 45.98 62 GLN C O 1
ATOM 5104 N N . GLU C 1 63 ? 90.711 194.786 174.279 1.00 40.89 63 GLU C N 1
ATOM 5105 C CA . GLU C 1 63 ? 90.522 193.342 174.386 1.00 40.89 63 GLU C CA 1
ATOM 5106 C C . GLU C 1 63 ? 91.637 192.584 173.679 1.00 40.89 63 GLU C C 1
ATOM 5107 O O . GLU C 1 63 ? 92.160 191.597 174.210 1.00 40.89 63 GLU C O 1
ATOM 5109 N N . LEU C 1 64 ? 92.015 193.032 172.479 1.00 43.32 64 LEU C N 1
ATOM 5110 C CA . LEU C 1 64 ? 93.070 192.356 171.732 1.00 43.32 64 LEU C CA 1
ATOM 5111 C C . LEU C 1 64 ? 94.408 192.447 172.454 1.00 43.32 64 LEU C C 1
ATOM 5112 O O . LEU C 1 64 ? 95.140 191.455 172.547 1.00 43.32 64 LEU C O 1
ATOM 5114 N N . GLN C 1 65 ? 94.744 193.630 172.975 1.00 44.44 65 GLN C N 1
ATOM 5115 C CA . GLN C 1 65 ? 96.012 193.792 173.680 1.00 44.44 65 GLN C CA 1
ATOM 5116 C C . GLN C 1 65 ? 96.034 192.989 174.974 1.00 44.44 65 GLN C C 1
ATOM 5117 O O . GLN C 1 65 ? 97.055 192.384 175.317 1.00 44.44 65 GLN C O 1
ATOM 5119 N N . GLU C 1 66 ? 94.917 192.973 175.705 1.00 44.58 66 GLU C N 1
ATOM 5120 C CA . GLU C 1 66 ? 94.851 192.199 176.940 1.00 44.58 66 GLU C CA 1
ATOM 5121 C C . GLU C 1 66 ? 94.981 190.707 176.659 1.00 44.58 66 GLU C C 1
ATOM 5122 O O . GLU C 1 66 ? 95.696 189.989 177.367 1.00 44.58 66 GLU C O 1
ATOM 5124 N N . ALA C 1 67 ? 94.290 190.221 175.623 1.00 46.31 67 ALA C N 1
ATOM 5125 C CA . ALA C 1 67 ? 94.386 188.809 175.265 1.00 46.31 67 ALA C CA 1
ATOM 5126 C C . ALA C 1 67 ? 95.798 188.452 174.820 1.00 46.31 67 ALA C C 1
ATOM 5127 O O . ALA C 1 67 ? 96.325 187.392 175.176 1.00 46.31 67 ALA C O 1
ATOM 5129 N N . LEU C 1 68 ? 96.428 189.329 174.035 1.00 45.19 68 LEU C N 1
ATOM 5130 C CA . LEU C 1 68 ? 97.786 189.069 173.570 1.00 45.19 68 LEU C CA 1
ATOM 5131 C C . LEU C 1 68 ? 98.777 189.069 174.727 1.00 45.19 68 LEU C C 1
ATOM 5132 O O . LEU C 1 68 ? 99.694 188.242 174.761 1.00 45.19 68 LEU C O 1
ATOM 5134 N N . THR C 1 69 ? 98.605 189.984 175.683 1.00 44.46 69 THR C N 1
ATOM 5135 C CA . THR C 1 69 ? 99.514 190.041 176.823 1.00 44.46 69 THR C CA 1
ATOM 5136 C C . THR C 1 69 ? 99.469 188.749 177.627 1.00 44.46 69 THR C C 1
ATOM 5137 O O . THR C 1 69 ? 100.512 188.228 178.042 1.00 44.46 69 THR C O 1
ATOM 5139 N N . LEU C 1 70 ? 98.267 188.214 177.860 1.00 49.79 70 LEU C N 1
ATOM 5140 C CA . LEU C 1 70 ? 98.157 186.908 178.500 1.00 49.79 70 LEU C CA 1
ATOM 5141 C C . LEU C 1 70 ? 98.725 185.814 177.604 1.00 49.79 70 LEU C C 1
ATOM 5142 O O . LEU C 1 70 ? 99.259 184.812 178.093 1.00 49.79 70 LEU C O 1
ATOM 5144 N N . LEU C 1 71 ? 98.620 185.993 176.285 1.00 46.48 71 LEU C N 1
ATOM 5145 C CA . LEU C 1 71 ? 99.157 185.013 175.349 1.00 46.48 71 LEU C CA 1
ATOM 5146 C C . LEU C 1 71 ? 100.651 185.196 175.117 1.00 46.48 71 LEU C C 1
ATOM 5147 O O . LEU C 1 71 ? 101.329 184.248 174.709 1.00 46.48 71 LEU C O 1
ATOM 5149 N N . ILE C 1 72 ? 101.177 186.396 175.342 1.00 47.08 72 ILE C N 1
ATOM 5150 C CA . ILE C 1 72 ? 102.608 186.633 175.175 1.00 47.08 72 ILE C CA 1
ATOM 5151 C C . ILE C 1 72 ? 103.351 186.495 176.495 1.00 47.08 72 ILE C C 1
ATOM 5152 O O . ILE C 1 72 ? 104.233 185.645 176.639 1.00 47.08 72 ILE C O 1
ATOM 5154 N N . HIS C 1 73 ? 103.004 187.320 177.478 1.00 51.38 73 HIS C N 1
ATOM 5155 C CA . HIS C 1 73 ? 103.712 187.335 178.753 1.00 51.38 73 HIS C CA 1
ATOM 5156 C C . HIS C 1 73 ? 103.003 186.481 179.799 1.00 51.38 73 HIS C C 1
ATOM 5157 O O . HIS C 1 73 ? 103.259 186.610 180.996 1.00 51.38 73 HIS C O 1
ATOM 5159 N N . SER C 1 75 ? 106.113 181.197 179.610 1.00 51.44 75 SER C N 1
ATOM 5160 C CA . SER C 1 75 ? 105.087 180.303 180.135 1.00 51.44 75 SER C CA 1
ATOM 5161 C C . SER C 1 75 ? 104.556 179.383 179.044 1.00 51.44 75 SER C C 1
ATOM 5162 O O . SER C 1 75 ? 103.453 179.589 178.538 1.00 51.44 75 SER C O 1
ATOM 5165 N N . PRO C 1 76 ? 105.342 178.365 178.683 1.00 56.11 76 PRO C N 1
ATOM 5166 C CA . PRO C 1 76 ? 104.918 177.481 177.582 1.00 56.11 76 PRO C CA 1
ATOM 5167 C C . PRO C 1 76 ? 103.659 176.695 177.897 1.00 56.11 76 PRO C C 1
ATOM 5168 O O . PRO C 1 76 ? 102.761 176.596 177.047 1.00 56.11 76 PRO C O 1
ATOM 5172 N N . MET C 1 77 ? 103.567 176.127 179.101 1.00 58.71 77 MET C N 1
ATOM 5173 C CA . MET C 1 77 ? 102.378 175.372 179.472 1.00 58.71 77 MET C CA 1
ATOM 5174 C C . MET C 1 77 ? 101.129 176.239 179.386 1.00 58.71 77 MET C C 1
ATOM 5175 O O . MET C 1 77 ? 100.047 175.751 179.044 1.00 58.71 77 MET C O 1
ATOM 5180 N N . ASP C 1 78 ? 101.264 177.535 179.677 1.00 56.27 78 ASP C N 1
ATOM 5181 C CA . ASP C 1 78 ? 100.132 178.442 179.524 1.00 56.27 78 ASP C CA 1
ATOM 5182 C C . ASP C 1 78 ? 99.740 178.590 178.061 1.00 56.27 78 ASP C C 1
ATOM 5183 O O . ASP C 1 78 ? 98.551 178.657 177.734 1.00 56.27 78 ASP C O 1
ATOM 5188 N N . LYS C 1 79 ? 100.725 178.638 177.161 1.00 51.91 79 LYS C N 1
ATOM 5189 C CA . LYS C 1 79 ? 100.411 178.676 175.737 1.00 51.91 79 LYS C CA 1
ATOM 5190 C C . LYS C 1 79 ? 99.698 177.406 175.301 1.00 51.91 79 LYS C C 1
ATOM 5191 O O . LYS C 1 79 ? 98.760 177.451 174.494 1.00 51.91 79 LYS C O 1
ATOM 5197 N N . LEU C 1 80 ? 100.133 176.257 175.821 1.00 54.86 80 LEU C N 1
ATOM 5198 C CA . LEU C 1 80 ? 99.487 175.002 175.455 1.00 54.86 80 LEU C CA 1
ATOM 5199 C C . LEU C 1 80 ? 98.062 174.946 175.990 1.00 54.86 80 LEU C C 1
ATOM 5200 O O . LEU C 1 80 ? 97.159 174.452 175.309 1.00 54.86 80 LEU C O 1
ATOM 5205 N N . LYS C 1 81 ? 97.837 175.458 177.202 1.00 57.62 81 LYS C N 1
ATOM 5206 C CA . LYS C 1 81 ? 96.477 175.533 177.725 1.00 57.62 81 LYS C CA 1
ATOM 5207 C C . LYS C 1 81 ? 95.622 176.482 176.897 1.00 57.62 81 LYS C C 1
ATOM 5208 O O . LYS C 1 81 ? 94.435 176.222 176.672 1.00 57.62 81 LYS C O 1
ATOM 5214 N N . PHE C 1 82 ? 96.210 177.591 176.447 1.00 54.09 82 PHE C N 1
ATOM 5215 C CA . PHE C 1 82 ? 95.505 178.510 175.561 1.00 54.09 82 PHE C CA 1
ATOM 5216 C C . PHE C 1 82 ? 95.060 177.795 174.292 1.00 54.09 82 PHE C C 1
ATOM 5217 O O . PHE C 1 82 ? 93.891 177.873 173.899 1.00 54.09 82 PHE C O 1
ATOM 5225 N N . LEU C 1 83 ? 95.984 177.079 173.649 1.00 55.06 83 LEU C N 1
ATOM 5226 C CA . LEU C 1 83 ? 95.640 176.315 172.453 1.00 55.06 83 LEU C CA 1
ATOM 5227 C C . LEU C 1 83 ? 94.572 175.270 172.752 1.00 55.06 83 LEU C C 1
ATOM 5228 O O . LEU C 1 83 ? 93.671 175.037 171.937 1.00 55.06 83 LEU C O 1
ATOM 5233 N N . PHE C 1 84 ? 94.663 174.628 173.918 1.00 58.54 84 PHE C N 1
ATOM 5234 C CA . PHE C 1 84 ? 93.669 173.636 174.313 1.00 58.54 84 PHE C CA 1
ATOM 5235 C C . PHE C 1 84 ? 92.281 174.253 174.373 1.00 58.54 84 PHE C C 1
ATOM 5236 O O . PHE C 1 84 ? 91.329 173.724 173.792 1.00 58.54 84 PHE C O 1
ATOM 5244 N N . GLN C 1 85 ? 92.148 175.381 175.075 1.00 56.92 85 GLN C N 1
ATOM 5245 C CA . GLN C 1 85 ? 90.848 176.040 175.161 1.00 56.92 85 GLN C CA 1
ATOM 5246 C C . GLN C 1 85 ? 90.381 176.539 173.802 1.00 56.92 85 GLN C C 1
ATOM 5247 O O . GLN C 1 85 ? 89.173 176.583 173.543 1.00 56.92 85 GLN C O 1
ATOM 5253 N N . VAL C 1 86 ? 91.313 176.926 172.926 1.00 53.77 86 VAL C N 1
ATOM 5254 C CA . VAL C 1 86 ? 90.933 177.317 171.571 1.00 53.77 86 VAL C CA 1
ATOM 5255 C C . VAL C 1 86 ? 90.295 176.142 170.841 1.00 53.77 86 VAL C C 1
ATOM 5256 O O . VAL C 1 86 ? 89.191 176.249 170.298 1.00 53.77 86 VAL C O 1
ATOM 5260 N N . TYR C 1 87 ? 90.978 175.000 170.827 1.00 54.70 87 TYR C N 1
ATOM 5261 C CA . TYR C 1 87 ? 90.432 173.815 170.182 1.00 54.70 87 TYR C CA 1
ATOM 5262 C C . TYR C 1 87 ? 89.361 173.119 171.011 1.00 54.70 87 TYR C C 1
ATOM 5263 O O . TYR C 1 87 ? 88.747 172.166 170.520 1.00 54.70 87 TYR C O 1
ATOM 5272 N N . ASP C 1 88 ? 89.110 173.573 172.241 1.00 55.97 88 ASP C N 1
ATOM 5273 C CA . ASP C 1 88 ? 88.191 172.882 173.139 1.00 55.97 88 ASP C CA 1
ATOM 5274 C C . ASP C 1 88 ? 86.738 172.955 172.688 1.00 55.97 88 ASP C C 1
ATOM 5275 O O . ASP C 1 88 ? 85.916 172.186 173.200 1.00 55.97 88 ASP C O 1
ATOM 5280 N N . ILE C 1 89 ? 86.410 173.841 171.749 1.00 52.66 89 ILE C N 1
ATOM 5281 C CA . ILE C 1 89 ? 85.037 174.027 171.282 1.00 52.66 89 ILE C CA 1
ATOM 5282 C C . ILE C 1 89 ? 84.126 174.429 172.437 1.00 52.66 89 ILE C C 1
ATOM 5283 O O . ILE C 1 89 ? 84.051 175.603 172.799 1.00 52.66 89 ILE C O 1
ATOM 5288 N N . ASP C 1 96 ? 88.915 161.996 173.880 1.00 53.25 96 ASP C N 1
ATOM 5289 C CA . ASP C 1 96 ? 89.118 163.207 173.095 1.00 53.25 96 ASP C CA 1
ATOM 5290 C C . ASP C 1 96 ? 90.304 163.044 172.137 1.00 53.25 96 ASP C C 1
ATOM 5291 O O . ASP C 1 96 ? 91.168 163.916 172.066 1.00 53.25 96 ASP C O 1
ATOM 5296 N N . PRO C 1 97 ? 90.348 161.926 171.389 1.00 53.82 97 PRO C N 1
ATOM 5297 C CA . PRO C 1 97 ? 91.575 161.592 170.653 1.00 53.82 97 PRO C CA 1
ATOM 5298 C C . PRO C 1 97 ? 91.852 162.491 169.459 1.00 53.82 97 PRO C C 1
ATOM 5299 O O . PRO C 1 97 ? 92.944 163.059 169.353 1.00 53.82 97 PRO C O 1
ATOM 5303 N N . ASP C 1 98 ? 90.873 162.644 168.563 1.00 51.15 98 ASP C N 1
ATOM 5304 C CA . ASP C 1 98 ? 91.138 163.337 167.308 1.00 51.15 98 ASP C CA 1
ATOM 5305 C C . ASP C 1 98 ? 91.454 164.806 167.529 1.00 51.15 98 ASP C C 1
ATOM 5306 O O . ASP C 1 98 ? 92.144 165.419 166.709 1.00 51.15 98 ASP C O 1
ATOM 5311 N N . GLU C 1 99 ? 90.961 165.385 168.621 1.00 51.61 99 GLU C N 1
ATOM 5312 C CA . GLU C 1 99 ? 91.203 166.801 168.865 1.00 51.61 99 GLU C CA 1
ATOM 5313 C C . GLU C 1 99 ? 92.620 167.037 169.365 1.00 51.61 99 GLU C C 1
ATOM 5314 O O . GLU C 1 99 ? 93.287 167.981 168.926 1.00 51.61 99 GLU C O 1
ATOM 5320 N N . LEU C 1 100 ? 93.102 166.186 170.274 1.00 47.44 100 LEU C N 1
ATOM 5321 C CA . LEU C 1 100 ? 94.476 166.315 170.748 1.00 47.44 100 LEU C CA 1
ATOM 5322 C C . LEU C 1 100 ? 95.464 166.202 169.595 1.00 47.44 100 LEU C C 1
ATOM 5323 O O . LEU C 1 100 ? 96.495 166.885 169.579 1.00 47.44 100 LEU C O 1
ATOM 5328 N N . ARG C 1 101 ? 95.161 165.339 168.625 1.00 46.53 101 ARG C N 1
ATOM 5329 C CA . ARG C 1 101 ? 96.004 165.216 167.444 1.00 46.53 101 ARG C CA 1
ATOM 5330 C C . ARG C 1 101 ? 96.121 166.548 166.715 1.00 46.53 101 ARG C C 1
ATOM 5331 O O . ARG C 1 101 ? 97.202 166.915 166.241 1.00 46.53 101 ARG C O 1
ATOM 5339 N N . THR C 1 102 ? 95.021 167.298 166.635 1.00 46.94 102 THR C N 1
ATOM 5340 C CA . THR C 1 102 ? 95.080 168.620 166.023 1.00 46.94 102 THR C CA 1
ATOM 5341 C C . THR C 1 102 ? 95.896 169.582 166.873 1.00 46.94 102 THR C C 1
ATOM 5342 O O . THR C 1 102 ? 96.592 170.451 166.338 1.00 46.94 102 THR C O 1
ATOM 5346 N N . VAL C 1 103 ? 95.833 169.443 168.197 1.00 47.50 103 VAL C N 1
ATOM 5347 C CA . VAL C 1 103 ? 96.660 170.280 169.063 1.00 47.50 103 VAL C CA 1
ATOM 5348 C C . VAL C 1 103 ? 98.134 170.046 168.766 1.00 47.50 103 VAL C C 1
ATOM 5349 O O . VAL C 1 103 ? 98.912 170.991 168.591 1.00 47.50 103 VAL C O 1
ATOM 5353 N N . LEU C 1 104 ? 98.536 168.778 168.694 1.00 45.71 104 LEU C N 1
ATOM 5354 C CA . LEU C 1 104 ? 99.933 168.475 168.414 1.00 45.71 104 LEU C CA 1
ATOM 5355 C C . LEU C 1 104 ? 100.326 168.905 167.008 1.00 45.71 104 LEU C C 1
ATOM 5356 O O . LEU C 1 104 ? 101.449 169.376 166.800 1.00 45.71 104 LEU C O 1
ATOM 5361 N N . GLN C 1 105 ? 99.420 168.765 166.039 1.00 49.31 105 GLN C N 1
ATOM 5362 C CA . GLN C 1 105 ? 99.688 169.288 164.705 1.00 49.31 105 GLN C CA 1
ATOM 5363 C C . GLN C 1 105 ? 99.915 170.792 164.744 1.00 49.31 105 GLN C C 1
ATOM 5364 O O . GLN C 1 105 ? 100.739 171.325 163.993 1.00 49.31 105 GLN C O 1
ATOM 5370 N N . SER C 1 106 ? 99.187 171.492 165.610 1.00 48.58 106 SER C N 1
ATOM 5371 C CA . SER C 1 106 ? 99.398 172.925 165.757 1.00 48.58 106 SER C CA 1
ATOM 5372 C C . SER C 1 106 ? 100.717 173.226 166.454 1.00 48.58 106 SER C C 1
ATOM 5373 O O . SER C 1 106 ? 101.322 174.275 166.204 1.00 48.58 106 SER C O 1
ATOM 5376 N N . CYS C 1 107 ? 101.181 172.323 167.320 1.00 51.81 107 CYS C N 1
ATOM 5377 C CA . CYS C 1 107 ? 102.410 172.526 168.079 1.00 51.81 107 CYS C CA 1
ATOM 5378 C C . CYS C 1 107 ? 103.624 171.864 167.438 1.00 51.81 107 CYS C C 1
ATOM 5379 O O . CYS C 1 107 ? 104.485 171.341 168.153 1.00 51.81 107 CYS C O 1
ATOM 5382 N N . LEU C 1 108 ? 103.716 171.864 166.110 1.00 46.59 108 LEU C N 1
ATOM 5383 C CA . LEU C 1 108 ? 104.870 171.304 165.417 1.00 46.59 108 LEU C CA 1
ATOM 5384 C C . LEU C 1 108 ? 105.227 172.199 164.243 1.00 46.59 108 LEU C C 1
ATOM 5385 O O . LEU C 1 108 ? 104.414 172.382 163.333 1.00 46.59 108 LEU C O 1
ATOM 5390 N N . ARG C 1 109 ? 106.442 172.745 164.257 1.00 47.94 109 ARG C N 1
ATOM 5391 C CA . ARG C 1 109 ? 106.945 173.524 163.127 1.00 47.94 109 ARG C CA 1
ATOM 5392 C C . ARG C 1 109 ? 107.532 172.549 162.114 1.00 47.94 109 ARG C C 1
ATOM 5393 O O . ARG C 1 109 ? 108.739 172.313 162.041 1.00 47.94 109 ARG C O 1
ATOM 5401 N N . GLU C 1 110 ? 106.643 171.966 161.318 1.00 47.36 110 GLU C N 1
ATOM 5402 C CA . GLU C 1 110 ? 107.021 170.977 160.311 1.00 47.36 110 GLU C CA 1
ATOM 5403 C C . GLU C 1 110 ? 107.726 171.720 159.184 1.00 47.36 110 GLU C C 1
ATOM 5404 O O . GLU C 1 110 ? 107.094 172.227 158.255 1.00 47.36 110 GLU C O 1
ATOM 5410 N N . SER C 1 111 ? 109.055 171.796 159.263 1.00 44.88 111 SER C N 1
ATOM 5411 C CA . SER C 1 111 ? 109.811 172.704 158.411 1.00 44.88 111 SER C CA 1
ATOM 5412 C C . SER C 1 111 ? 110.707 171.988 157.409 1.00 44.88 111 SER C C 1
ATOM 5413 O O . SER C 1 111 ? 110.536 172.167 156.200 1.00 44.88 111 SER C O 1
ATOM 5416 N N . ALA C 1 112 ? 111.667 171.185 157.867 1.00 36.36 112 ALA C N 1
ATOM 5417 C CA . ALA C 1 112 ? 112.557 170.479 156.950 1.00 36.36 112 ALA C CA 1
ATOM 5418 C C . ALA C 1 112 ? 112.463 168.971 157.119 1.00 36.36 112 ALA C C 1
ATOM 5419 O O . ALA C 1 112 ? 112.204 168.263 156.143 1.00 36.36 112 ALA C O 1
ATOM 5421 N N . ILE C 1 113 ? 112.663 168.460 158.328 1.00 29.33 113 ILE C N 1
ATOM 5422 C CA . ILE C 1 113 ? 112.429 167.057 158.642 1.00 29.33 113 ILE C CA 1
ATOM 5423 C C . ILE C 1 113 ? 111.167 166.992 159.487 1.00 29.33 113 ILE C C 1
ATOM 5424 O O . ILE C 1 113 ? 110.897 167.896 160.285 1.00 29.33 113 ILE C O 1
ATOM 5429 N N . SER C 1 114 ? 110.373 165.948 159.294 1.00 26.70 114 SER C N 1
ATOM 5430 C CA . SER C 1 114 ? 109.023 165.918 159.830 1.00 26.70 114 SER C CA 1
ATOM 5431 C C . SER C 1 114 ? 108.800 164.692 160.697 1.00 26.70 114 SER C C 1
ATOM 5432 O O . SER C 1 114 ? 109.568 163.732 160.672 1.00 26.70 114 SER C O 1
ATOM 5435 N N . LEU C 1 115 ? 107.715 164.741 161.464 1.00 29.16 115 LEU C N 1
ATOM 5436 C CA . LEU C 1 115 ? 107.251 163.594 162.222 1.00 29.16 115 LEU C CA 1
ATOM 5437 C C . LEU C 1 115 ? 106.226 162.845 161.390 1.00 29.16 115 LEU C C 1
ATOM 5438 O O . LEU C 1 115 ? 105.158 163.406 161.104 1.00 29.16 115 LEU C O 1
ATOM 5443 N N . PRO C 1 116 ? 106.492 161.605 160.976 1.00 28.24 116 PRO C N 1
ATOM 5444 C CA . PRO C 1 116 ? 105.546 160.903 160.107 1.00 28.24 116 PRO C CA 1
ATOM 5445 C C . PRO C 1 116 ? 104.198 160.712 160.781 1.00 28.24 116 PRO C C 1
ATOM 5446 O O . PRO C 1 116 ? 104.104 160.555 162.000 1.00 28.24 116 PRO C O 1
ATOM 5450 N N . ASP C 1 117 ? 103.143 160.716 159.964 1.00 35.60 117 ASP C N 1
ATOM 5451 C CA . ASP C 1 117 ? 101.785 160.699 160.499 1.00 35.60 117 ASP C CA 1
ATOM 5452 C C . ASP C 1 117 ? 101.526 159.481 161.376 1.00 35.60 117 ASP C C 1
ATOM 5453 O O . ASP C 1 117 ? 100.739 159.562 162.324 1.00 35.60 117 ASP C O 1
ATOM 5458 N N . GLU C 1 118 ? 102.168 158.351 161.083 1.00 28.17 118 GLU C N 1
ATOM 5459 C CA . GLU C 1 118 ? 102.026 157.192 161.954 1.00 28.17 118 GLU C CA 1
ATOM 5460 C C . GLU C 1 118 ? 102.618 157.468 163.328 1.00 28.17 118 GLU C C 1
ATOM 5461 O O . GLU C 1 118 ? 102.016 157.128 164.353 1.00 28.17 118 GLU C O 1
ATOM 5467 N N . LYS C 1 119 ? 103.791 158.098 163.368 1.00 29.97 119 LYS C N 1
ATOM 5468 C CA . LYS C 1 119 ? 104.383 158.457 164.648 1.00 29.97 119 LYS C CA 1
ATOM 5469 C C . LYS C 1 119 ? 103.562 159.519 165.363 1.00 29.97 119 LYS C C 1
ATOM 5470 O O . LYS C 1 119 ? 103.481 159.508 166.593 1.00 29.97 119 LYS C O 1
ATOM 5476 N N . LEU C 1 120 ? 102.929 160.425 164.619 1.00 36.00 120 LEU C N 1
ATOM 5477 C CA . LEU C 1 120 ? 102.059 161.415 165.245 1.00 36.00 120 LEU C CA 1
ATOM 5478 C C . LEU C 1 120 ? 100.852 160.750 165.892 1.00 36.00 120 LEU C C 1
ATOM 5479 O O . LEU C 1 120 ? 100.481 161.073 167.026 1.00 36.00 120 LEU C O 1
ATOM 5484 N N . ASP C 1 121 ? 100.210 159.829 165.169 1.00 41.95 121 ASP C N 1
ATOM 5485 C CA . ASP C 1 121 ? 99.100 159.079 165.743 1.00 41.95 121 ASP C CA 1
ATOM 5486 C C . ASP C 1 121 ? 99.538 158.317 166.983 1.00 41.95 121 ASP C C 1
ATOM 5487 O O . ASP C 1 121 ? 98.827 158.301 167.992 1.00 41.95 121 ASP C O 1
ATOM 5492 N N . GLN C 1 122 ? 100.710 157.679 166.927 1.00 39.01 122 GLN C N 1
ATOM 5493 C CA . GLN C 1 122 ? 101.207 156.947 168.087 1.00 39.01 122 GLN C CA 1
ATOM 5494 C C . GLN C 1 122 ? 101.446 157.878 169.268 1.00 39.01 122 GLN C C 1
ATOM 5495 O O . GLN C 1 122 ? 101.112 157.543 170.409 1.00 39.01 122 GLN C O 1
ATOM 5501 N N . LEU C 1 123 ? 102.012 159.058 169.010 1.00 37.15 123 LEU C N 1
ATOM 5502 C CA . LEU C 1 123 ? 102.271 160.009 170.085 1.00 37.15 123 LEU C CA 1
ATOM 5503 C C . LEU C 1 123 ? 100.975 160.486 170.720 1.00 37.15 123 LEU C C 1
ATOM 5504 O O . LEU C 1 123 ? 100.862 160.559 171.949 1.00 37.15 123 LEU C O 1
ATOM 5509 N N . THR C 1 124 ? 99.985 160.824 169.893 1.00 40.45 124 THR C N 1
ATOM 5510 C CA . THR C 1 124 ? 98.716 161.304 170.426 1.00 40.45 124 THR C CA 1
ATOM 5511 C C . THR C 1 124 ? 97.999 160.210 171.204 1.00 40.45 124 THR C C 1
ATOM 5512 O O . THR C 1 124 ? 97.400 160.473 172.252 1.00 40.45 124 THR C O 1
ATOM 5516 N N . LEU C 1 125 ? 98.057 158.972 170.717 1.00 41.48 125 LEU C N 1
ATOM 5517 C CA . LEU C 1 125 ? 97.441 157.880 171.454 1.00 41.48 125 LEU C CA 1
ATOM 5518 C C . LEU C 1 125 ? 98.170 157.637 172.769 1.00 41.48 125 LEU C C 1
ATOM 5519 O O . LEU C 1 125 ? 97.540 157.321 173.783 1.00 41.48 125 LEU C O 1
ATOM 5524 N N . ALA C 1 126 ? 99.496 157.805 172.779 1.00 40.80 126 ALA C N 1
ATOM 5525 C CA . ALA C 1 126 ? 100.255 157.591 174.006 1.00 40.80 126 ALA C CA 1
ATOM 5526 C C . ALA C 1 126 ? 99.931 158.651 175.050 1.00 40.80 126 ALA C C 1
ATOM 5527 O O . ALA C 1 126 ? 99.761 158.332 176.231 1.00 40.80 126 ALA C O 1
ATOM 5529 N N . LEU C 1 127 ? 99.845 159.916 174.635 1.00 45.81 127 LEU C N 1
ATOM 5530 C CA . LEU C 1 127 ? 99.420 160.965 175.560 1.00 45.81 127 LEU C CA 1
ATOM 5531 C C . LEU C 1 127 ? 98.004 160.720 176.064 1.00 45.81 127 LEU C C 1
ATOM 5532 O O . LEU C 1 127 ? 97.765 160.675 177.276 1.00 45.81 127 LEU C O 1
ATOM 5537 N N . PHE C 1 128 ? 97.049 160.561 175.146 1.00 50.96 128 PHE C N 1
ATOM 5538 C CA . PHE C 1 128 ? 95.653 160.443 175.549 1.00 50.96 128 PHE C CA 1
ATOM 5539 C C . PHE C 1 128 ? 95.432 159.238 176.451 1.00 50.96 128 PHE C C 1
ATOM 5540 O O . PHE C 1 128 ? 94.656 159.311 177.410 1.00 50.96 128 PHE C O 1
ATOM 5548 N N . GLU C 1 129 ? 96.100 158.121 176.167 1.00 44.51 129 GLU C N 1
ATOM 5549 C CA . GLU C 1 129 ? 95.862 156.912 176.946 1.00 44.51 129 GLU C CA 1
ATOM 5550 C C . GLU C 1 129 ? 96.347 157.080 178.380 1.00 44.51 129 GLU C C 1
ATOM 5551 O O . GLU C 1 129 ? 95.582 156.881 179.330 1.00 44.51 129 GLU C O 1
ATOM 5557 N N . SER C 1 130 ? 97.619 157.440 178.558 1.00 45.95 130 SER C N 1
ATOM 5558 C CA . SER C 1 130 ? 98.158 157.553 179.910 1.00 45.95 130 SER C CA 1
ATOM 5559 C C . SER C 1 130 ? 97.502 158.687 180.684 1.00 45.95 130 SER C C 1
ATOM 5560 O O . SER C 1 130 ? 97.442 158.636 181.916 1.00 45.95 130 SER C O 1
ATOM 5563 N N . ALA C 1 131 ? 97.007 159.711 179.988 1.00 50.28 131 ALA C N 1
ATOM 5564 C CA . ALA C 1 131 ? 96.297 160.787 180.668 1.00 50.28 131 ALA C CA 1
ATOM 5565 C C . ALA C 1 131 ? 94.996 160.280 181.281 1.00 50.28 131 ALA C C 1
ATOM 5566 O O . ALA C 1 131 ? 94.704 160.541 182.452 1.00 50.28 131 ALA C O 1
ATOM 5568 N N . ASP C 1 132 ? 94.209 159.544 180.503 1.00 56.12 132 ASP C N 1
ATOM 5569 C CA . ASP C 1 132 ? 92.941 159.013 180.985 1.00 56.12 132 ASP C CA 1
ATOM 5570 C C . ASP C 1 132 ? 93.000 157.496 181.134 1.00 56.12 132 ASP C C 1
ATOM 5571 O O . ASP C 1 132 ? 92.438 156.932 182.073 1.00 56.12 132 ASP C O 1
ATOM 5576 N N . ASN C 1 136 ? 87.520 157.888 181.434 1.00 45.98 136 ASN C N 1
ATOM 5577 C CA . ASN C 1 136 ? 87.704 156.936 180.346 1.00 45.98 136 ASN C CA 1
ATOM 5578 C C . ASN C 1 136 ? 87.405 157.586 178.999 1.00 45.98 136 ASN C C 1
ATOM 5579 O O . ASN C 1 136 ? 87.822 157.089 177.952 1.00 45.98 136 ASN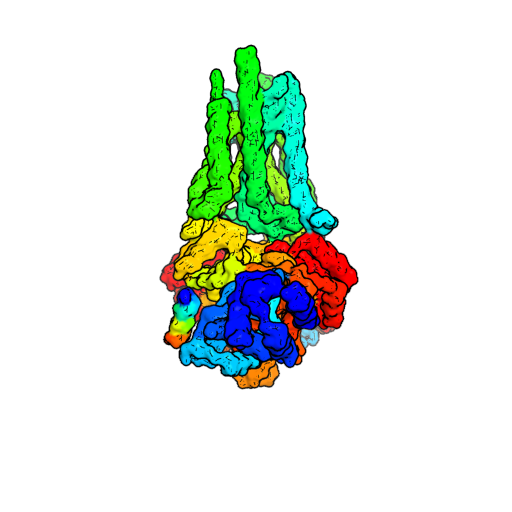 C O 1
ATOM 5581 N N . GLY C 1 137 ? 86.675 158.698 179.034 1.00 46.05 137 GLY C N 1
ATOM 5582 C CA . GLY C 1 137 ? 86.341 159.430 177.829 1.00 46.05 137 GLY C CA 1
ATOM 5583 C C . GLY C 1 137 ? 87.340 160.514 177.481 1.00 46.05 137 GLY C C 1
ATOM 5584 O O . GLY C 1 137 ? 88.547 160.262 177.413 1.00 46.05 137 GLY C O 1
ATOM 5585 N N . ALA C 1 138 ? 86.844 161.725 177.255 1.00 48.65 138 ALA C N 1
ATOM 5586 C CA . ALA C 1 138 ? 87.706 162.841 176.903 1.00 48.65 138 ALA C CA 1
ATOM 5587 C C . ALA C 1 138 ? 88.664 163.167 178.043 1.00 48.65 138 ALA C C 1
ATOM 5588 O O . ALA C 1 138 ? 88.364 162.945 179.219 1.00 48.65 138 ALA C O 1
ATOM 5590 N N . ILE C 1 139 ? 89.828 163.692 177.682 1.00 54.17 139 ILE C N 1
ATOM 5591 C CA . ILE C 1 139 ? 90.827 164.087 178.663 1.00 54.17 139 ILE C CA 1
ATOM 5592 C C . ILE C 1 139 ? 90.610 165.543 179.047 1.00 54.17 139 ILE C C 1
ATOM 5593 O O . ILE C 1 139 ? 89.957 166.314 178.339 1.00 54.17 139 ILE C O 1
ATOM 5598 N N . THR C 1 140 ? 91.176 165.924 180.186 1.00 57.34 140 THR C N 1
ATOM 5599 C CA . THR C 1 140 ? 91.105 167.288 180.683 1.00 57.34 140 THR C CA 1
ATOM 5600 C C . THR C 1 140 ? 92.499 167.894 180.687 1.00 57.34 140 THR C C 1
ATOM 5601 O O . THR C 1 140 ? 93.477 167.223 181.031 1.00 57.34 140 THR C O 1
ATOM 5605 N N . PHE C 1 141 ? 92.577 169.170 180.303 1.00 60.88 141 PHE C N 1
ATOM 5606 C CA . PHE C 1 141 ? 93.868 169.824 180.116 1.00 60.88 141 PHE C CA 1
ATOM 5607 C C . PHE C 1 141 ? 94.682 169.869 181.401 1.00 60.88 141 PHE C C 1
ATOM 5608 O O . PHE C 1 141 ? 95.916 169.865 181.351 1.00 60.88 141 PHE C O 1
ATOM 5616 N N . GLU C 1 142 ? 94.018 169.913 182.555 1.00 61.92 142 GLU C N 1
ATOM 5617 C CA . GLU C 1 142 ? 94.746 170.038 183.812 1.00 61.92 142 GLU C CA 1
ATOM 5618 C C . GLU C 1 142 ? 95.615 168.814 184.069 1.00 61.92 142 GLU C C 1
ATOM 5619 O O . GLU C 1 142 ? 96.824 168.933 184.301 1.00 61.92 142 GLU C O 1
ATOM 5625 N N . GLU C 1 143 ? 95.018 167.623 184.027 1.00 57.45 143 GLU C N 1
ATOM 5626 C CA . GLU C 1 143 ? 95.808 166.408 184.174 1.00 57.45 143 GLU C CA 1
ATOM 5627 C C . GLU C 1 143 ? 96.650 166.115 182.940 1.00 57.45 143 GLU C C 1
ATOM 5628 O O . GLU C 1 143 ? 97.696 165.467 183.057 1.00 57.45 143 GLU C O 1
ATOM 5634 N N . LEU C 1 144 ? 96.224 166.584 181.766 1.00 56.61 144 LEU C N 1
ATOM 5635 C CA . LEU C 1 144 ? 97.069 166.476 180.584 1.00 56.61 144 LEU C CA 1
ATOM 5636 C C . LEU C 1 144 ? 98.374 167.233 180.774 1.00 56.61 144 LEU C C 1
ATOM 5637 O O . LEU C 1 144 ? 99.410 166.826 180.240 1.00 56.61 144 LEU C O 1
ATOM 5642 N N . ARG C 1 145 ? 98.352 168.318 181.551 1.00 58.47 145 ARG C N 1
ATOM 5643 C CA . ARG C 1 145 ? 99.581 169.054 181.825 1.00 58.47 145 ARG C CA 1
ATOM 5644 C C . ARG C 1 145 ? 100.604 168.176 182.533 1.00 58.47 145 ARG C C 1
ATOM 5645 O O . ARG C 1 145 ? 101.752 168.060 182.088 1.00 58.47 145 ARG C O 1
ATOM 5653 N N . ASP C 1 146 ? 100.210 167.548 183.643 1.00 55.14 146 ASP C N 1
ATOM 5654 C CA . ASP C 1 146 ? 101.166 166.729 184.380 1.00 55.14 146 ASP C CA 1
ATOM 5655 C C . ASP C 1 146 ? 101.501 165.451 183.625 1.00 55.14 146 ASP C C 1
ATOM 5656 O O . ASP C 1 146 ? 102.609 164.921 183.771 1.00 55.14 146 ASP C O 1
ATOM 5661 N N . GLU C 1 147 ? 100.572 164.952 182.805 1.00 52.02 147 GLU C N 1
ATOM 5662 C CA . GLU C 1 147 ? 100.896 163.831 181.931 1.00 52.02 147 GLU C CA 1
ATOM 5663 C C . GLU C 1 147 ? 101.986 164.214 180.937 1.00 52.02 147 GLU C C 1
ATOM 5664 O O . GLU C 1 147 ? 102.913 163.436 180.686 1.00 52.02 147 GLU C O 1
ATOM 5670 N N . LEU C 1 148 ? 101.895 165.420 180.374 1.00 49.83 148 LEU C N 1
ATOM 5671 C CA . LEU C 1 148 ? 102.925 165.907 179.465 1.00 49.83 148 LEU C CA 1
ATOM 5672 C C . LEU C 1 148 ? 104.251 166.091 180.189 1.00 49.83 148 LEU C C 1
ATOM 5673 O O . LEU C 1 148 ? 105.305 165.711 179.669 1.00 49.83 148 LEU C O 1
ATOM 5678 N N . GLN C 1 149 ? 104.217 166.670 181.389 1.00 51.65 149 GLN C N 1
ATOM 5679 C CA . GLN C 1 149 ? 105.446 166.824 182.160 1.00 51.65 149 GLN C CA 1
ATOM 5680 C C . GLN C 1 149 ? 106.047 165.476 182.528 1.00 51.65 149 GLN C C 1
ATOM 5681 O O . GLN C 1 149 ? 107.257 165.377 182.756 1.00 51.65 149 GLN C O 1
ATOM 5687 N N . ARG C 1 150 ? 105.220 164.431 182.599 1.00 52.92 150 ARG C N 1
ATOM 5688 C CA . ARG C 1 150 ? 105.743 163.105 182.902 1.00 52.92 150 ARG C CA 1
ATOM 5689 C C . ARG C 1 150 ? 106.573 162.551 181.750 1.00 52.92 150 ARG C C 1
ATOM 5690 O O . ARG C 1 150 ? 107.539 161.816 181.983 1.00 52.92 150 ARG C O 1
ATOM 5698 N N . PHE C 1 151 ? 106.217 162.880 180.515 1.00 51.34 151 PHE C N 1
ATOM 5699 C CA . PHE C 1 151 ? 107.029 162.479 179.373 1.00 51.34 151 PHE C CA 1
ATOM 5700 C C . PHE C 1 151 ? 108.372 163.187 179.449 1.00 51.34 151 PHE C C 1
ATOM 5701 O O . PHE C 1 151 ? 108.405 164.416 179.589 1.00 51.34 151 PHE C O 1
ATOM 5709 N N . PRO C 1 152 ? 109.493 162.470 179.365 1.00 52.59 152 PRO C N 1
ATOM 5710 C CA . PRO C 1 152 ? 110.789 163.141 179.543 1.00 52.59 152 PRO C CA 1
ATOM 5711 C C . PRO C 1 152 ? 111.167 164.055 178.390 1.00 52.59 152 PRO C C 1
ATOM 5712 O O . PRO C 1 152 ? 111.740 165.127 178.623 1.00 52.59 152 PRO C O 1
ATOM 5716 N N . GLY C 1 153 ? 110.858 163.674 177.154 1.00 50.15 153 GLY C N 1
ATOM 5717 C CA . GLY C 1 153 ? 111.335 164.426 176.010 1.00 50.15 153 GLY C CA 1
ATOM 5718 C C . GLY C 1 153 ? 110.262 165.028 175.127 1.00 50.15 153 GLY C C 1
ATOM 5719 O O . GLY C 1 153 ? 110.574 165.676 174.127 1.00 50.15 153 GLY C O 1
ATOM 5720 N N . VAL C 1 154 ? 108.994 164.827 175.477 1.00 46.26 154 VAL C N 1
ATOM 5721 C CA . VAL C 1 154 ? 107.932 165.366 174.636 1.00 46.26 154 VAL C CA 1
ATOM 5722 C C . VAL C 1 154 ? 107.806 166.875 174.809 1.00 46.26 154 VAL C C 1
ATOM 5723 O O . VAL C 1 154 ? 107.501 167.589 173.847 1.00 46.26 154 VAL C O 1
ATOM 5727 N N . MET C 1 155 ? 108.057 167.391 176.011 1.00 53.31 155 MET C N 1
ATOM 5728 C CA . MET C 1 155 ? 107.911 168.822 176.249 1.00 53.31 155 MET C CA 1
ATOM 5729 C C . MET C 1 155 ? 108.908 169.620 175.423 1.00 53.31 155 MET C C 1
ATOM 5730 O O . MET C 1 155 ? 108.527 170.486 174.628 1.00 53.31 155 MET C O 1
ATOM 5735 N N . GLU C 1 156 ? 110.199 169.332 175.590 1.00 51.19 156 GLU C N 1
ATOM 5736 C CA . GLU C 1 156 ? 111.224 170.154 174.959 1.00 51.19 156 GLU C CA 1
ATOM 5737 C C . GLU C 1 156 ? 111.159 170.082 173.441 1.00 51.19 156 GLU C C 1
ATOM 5738 O O . GLU C 1 156 ? 111.577 171.025 172.762 1.00 51.19 156 GLU C O 1
ATOM 5744 N N . ASN C 1 157 ? 110.634 168.988 172.891 1.00 40.25 157 ASN C N 1
ATOM 5745 C CA . ASN C 1 157 ? 110.613 168.815 171.447 1.00 40.25 157 ASN C CA 1
ATOM 5746 C C . ASN C 1 157 ? 109.362 169.380 170.788 1.00 40.25 157 ASN C C 1
ATOM 5747 O O . ASN C 1 157 ? 109.362 169.579 169.569 1.00 40.25 157 ASN C O 1
ATOM 5752 N N . LEU C 1 158 ? 108.310 169.651 171.551 1.00 43.39 158 LEU C N 1
ATOM 5753 C CA . LEU C 1 158 ? 107.110 170.284 171.019 1.00 43.39 158 LEU C CA 1
ATOM 5754 C C . LEU C 1 158 ? 107.316 171.792 171.038 1.00 43.39 158 LEU C C 1
ATOM 5755 O O . LEU C 1 158 ? 107.317 172.407 172.108 1.00 43.39 158 LEU C O 1
ATOM 5760 N N . THR C 1 159 ? 107.508 172.386 169.862 1.00 42.23 159 THR C N 1
ATOM 5761 C CA . THR C 1 159 ? 107.614 173.834 169.786 1.00 42.23 159 THR C CA 1
ATOM 5762 C C . THR C 1 159 ? 106.350 174.473 170.342 1.00 42.23 159 THR C C 1
ATOM 5763 O O . THR C 1 159 ? 105.238 173.982 170.131 1.00 42.23 159 THR C O 1
ATOM 5767 N N . ILE C 1 160 ? 106.528 175.553 171.093 1.00 45.81 160 ILE C N 1
ATOM 5768 C CA . ILE C 1 160 ? 105.434 176.207 171.797 1.00 45.81 160 ILE C CA 1
ATOM 5769 C C . ILE C 1 160 ? 105.282 177.611 171.228 1.00 45.81 160 ILE C C 1
ATOM 5770 O O . ILE C 1 160 ? 106.143 178.475 171.438 1.00 45.81 160 ILE C O 1
ATOM 5775 N N . SER C 1 161 ? 104.189 177.833 170.505 1.00 47.80 161 SER C N 1
ATOM 5776 C CA . SER C 1 161 ? 103.886 179.122 169.897 1.00 47.80 161 SER C CA 1
ATOM 5777 C C . SER C 1 161 ? 102.425 179.104 169.470 1.00 47.80 161 SER C C 1
ATOM 5778 O O . SER C 1 161 ? 101.755 178.068 169.524 1.00 47.80 161 SER C O 1
ATOM 5781 N N . ALA C 1 162 ? 101.936 180.271 169.053 1.00 44.69 162 ALA C N 1
ATOM 5782 C CA . ALA C 1 162 ? 100.568 180.362 168.556 1.00 44.69 162 ALA C CA 1
ATOM 5783 C C . ALA C 1 162 ? 100.471 179.852 167.124 1.00 44.69 162 ALA C C 1
ATOM 5784 O O . ALA C 1 162 ? 99.624 179.010 166.809 1.00 44.69 162 ALA C O 1
ATOM 5786 N N . ALA C 1 163 ? 101.335 180.348 166.245 1.00 41.32 163 ALA C N 1
ATOM 5787 C CA . ALA C 1 163 ? 101.316 179.943 164.847 1.00 41.32 163 ALA C CA 1
ATOM 5788 C C . ALA C 1 163 ? 102.732 179.801 164.303 1.00 41.32 163 ALA C C 1
ATOM 5789 O O . ALA C 1 163 ? 103.029 180.250 163.196 1.00 41.32 163 ALA C O 1
ATOM 5791 N N . GLN C 1 180 ? 123.756 174.120 141.232 1.00 42.33 180 GLN C N 1
ATOM 5792 C CA . GLN C 1 180 ? 123.594 172.851 140.534 1.00 42.33 180 GLN C CA 1
ATOM 5793 C C . GLN C 1 180 ? 124.907 172.409 139.900 1.00 42.33 180 GLN C C 1
ATOM 5794 O O . GLN C 1 180 ? 125.159 171.215 139.741 1.00 42.33 180 GLN C O 1
ATOM 5800 N N . LEU C 1 181 ? 125.745 173.378 139.541 1.00 42.75 181 LEU C N 1
ATOM 5801 C CA . LEU C 1 181 ? 127.038 173.103 138.924 1.00 42.75 181 LEU C CA 1
ATOM 5802 C C . LEU C 1 181 ? 128.109 173.135 140.011 1.00 42.75 181 LEU C C 1
ATOM 5803 O O . LEU C 1 181 ? 128.382 174.186 140.602 1.00 42.75 181 LEU C O 1
ATOM 5808 N N . THR C 1 182 ? 128.683 171.969 140.299 1.00 44.58 182 THR C N 1
ATOM 5809 C CA . THR C 1 182 ? 129.750 171.832 141.278 1.00 44.58 182 THR C CA 1
ATOM 5810 C C . THR C 1 182 ? 130.719 170.777 140.774 1.00 44.58 182 THR C C 1
ATOM 5811 O O . THR C 1 182 ? 130.338 169.881 140.017 1.00 44.58 182 THR C O 1
ATOM 5815 N N . ARG C 1 183 ? 131.976 170.889 141.199 1.00 44.66 183 ARG C N 1
ATOM 5816 C CA . ARG C 1 183 ? 132.943 169.860 140.843 1.00 44.66 183 ARG C CA 1
ATOM 5817 C C . ARG C 1 183 ? 132.605 168.537 141.509 1.00 44.66 183 ARG C C 1
ATOM 5818 O O . ARG C 1 183 ? 132.959 167.474 140.993 1.00 44.66 183 ARG C O 1
ATOM 5826 N N . ALA C 1 184 ? 131.910 168.579 142.644 1.00 38.01 184 ALA C N 1
ATOM 5827 C CA . ALA C 1 184 ? 131.472 167.340 143.274 1.00 38.01 184 ALA C CA 1
ATOM 5828 C C . ALA C 1 184 ? 130.425 166.638 142.424 1.00 38.01 184 ALA C C 1
ATOM 5829 O O . ALA C 1 184 ? 130.384 165.405 142.380 1.00 38.01 184 ALA C O 1
ATOM 5831 N N . TYR C 1 185 ? 129.577 167.404 141.735 1.00 34.56 185 TYR C N 1
ATOM 5832 C CA . TYR C 1 185 ? 128.571 166.800 140.865 1.00 34.56 185 TYR C CA 1
ATOM 5833 C C . TYR C 1 185 ? 129.221 165.995 139.747 1.00 34.56 185 TYR C C 1
ATOM 5834 O O . TYR C 1 185 ? 128.908 164.814 139.546 1.00 34.56 185 TYR C O 1
ATOM 5843 N N . TRP C 1 186 ? 130.119 166.624 138.995 1.00 38.01 186 TRP C N 1
ATOM 5844 C CA . TRP C 1 186 ? 130.821 165.889 137.959 1.00 38.01 186 TRP C CA 1
ATOM 5845 C C . TRP C 1 186 ? 131.687 164.793 138.550 1.00 38.01 186 TRP C C 1
ATOM 5846 O O . TRP C 1 186 ? 131.889 163.763 137.908 1.00 38.01 186 TRP C O 1
ATOM 5857 N N . HIS C 1 187 ? 132.187 164.971 139.768 1.00 26.25 187 HIS C N 1
ATOM 5858 C CA . HIS C 1 187 ? 133.001 163.918 140.352 1.00 26.25 187 HIS C CA 1
ATOM 5859 C C . HIS C 1 187 ? 132.156 162.689 140.654 1.00 26.25 187 HIS C C 1
ATOM 5860 O O . HIS C 1 187 ? 132.634 161.556 140.542 1.00 26.25 187 HIS C O 1
ATOM 5867 N N . ASN C 1 188 ? 130.903 162.901 141.056 1.00 25.50 188 ASN C N 1
ATOM 5868 C CA . ASN C 1 188 ? 129.978 161.790 141.248 1.00 25.50 188 ASN C CA 1
ATOM 5869 C C . ASN C 1 188 ? 129.642 161.129 139.924 1.00 25.50 188 ASN C C 1
ATOM 5870 O O . ASN C 1 188 ? 129.714 159.901 139.790 1.00 25.50 188 ASN C O 1
ATOM 5875 N N . HIS C 1 189 ? 129.262 161.931 138.932 1.00 29.58 189 HIS C N 1
ATOM 5876 C CA . HIS C 1 189 ? 128.679 161.421 137.700 1.00 29.58 189 HIS C CA 1
ATOM 5877 C C . HIS C 1 189 ? 129.691 161.198 136.587 1.00 29.58 189 HIS C C 1
ATOM 5878 O O . HIS C 1 189 ? 129.284 160.968 135.449 1.00 29.58 189 HIS C O 1
ATOM 5885 N N . ARG C 1 190 ? 130.990 161.268 136.872 1.00 30.20 190 ARG C N 1
ATOM 5886 C CA . ARG C 1 190 ? 131.957 161.068 135.803 1.00 30.20 190 ARG C CA 1
ATOM 5887 C C . ARG C 1 190 ? 131.922 159.647 135.268 1.00 30.20 190 ARG C C 1
ATOM 5888 O O . ARG C 1 190 ? 132.128 159.442 134.072 1.00 30.20 190 ARG C O 1
ATOM 5896 N N . SER C 1 191 ? 131.628 158.660 136.108 1.00 27.04 191 SER C N 1
ATOM 5897 C CA . SER C 1 191 ? 131.589 157.291 135.610 1.00 27.04 191 SER C CA 1
ATOM 5898 C C . SER C 1 191 ? 130.394 157.072 134.694 1.00 27.04 191 SER C C 1
ATOM 5899 O O . SER C 1 191 ? 130.522 156.479 133.615 1.00 27.04 191 SER C O 1
ATOM 5902 N N . GLN C 1 192 ? 129.223 157.547 135.106 1.00 29.00 192 GLN C N 1
ATOM 5903 C CA . GLN C 1 192 ? 128.038 157.451 134.265 1.00 29.00 192 GLN C CA 1
ATOM 5904 C C . GLN C 1 192 ? 128.214 158.246 132.977 1.00 29.00 192 GLN C C 1
ATOM 5905 O O . GLN C 1 192 ? 127.792 157.804 131.900 1.00 29.00 192 GLN C O 1
ATOM 5911 N N . LEU C 1 193 ? 128.861 159.406 133.061 1.00 24.04 193 LEU C N 1
ATOM 5912 C CA . LEU C 1 193 ? 129.109 160.205 131.869 1.00 24.04 193 LEU C CA 1
ATOM 5913 C C . LEU C 1 193 ? 130.085 159.508 130.937 1.00 24.04 193 LEU C C 1
ATOM 5914 O O . LEU C 1 193 ? 129.940 159.586 129.717 1.00 24.04 193 LEU C O 1
ATOM 5919 N N . PHE C 1 194 ? 131.079 158.813 131.481 1.00 27.35 194 PHE C N 1
ATOM 5920 C CA . PHE C 1 194 ? 131.999 158.085 130.616 1.00 27.35 194 PHE C CA 1
ATOM 5921 C C . PHE C 1 194 ? 131.318 156.895 129.967 1.00 27.35 194 PHE C C 1
ATOM 5922 O O . PHE C 1 194 ? 131.622 156.564 128.820 1.00 27.35 194 PHE C O 1
ATOM 5930 N N . CYS C 1 195 ? 130.395 156.240 130.669 1.00 27.23 195 CYS C N 1
ATOM 5931 C CA . CYS C 1 195 ? 129.656 155.149 130.039 1.00 27.23 195 CYS C CA 1
ATOM 5932 C C . CYS C 1 195 ? 128.787 155.666 128.899 1.00 27.23 195 CYS C C 1
ATOM 5933 O O . CYS C 1 195 ? 128.790 155.107 127.798 1.00 27.23 195 CYS C O 1
ATOM 5936 N N . LEU C 1 196 ? 128.048 156.751 129.140 1.00 24.35 196 LEU C N 1
ATOM 5937 C CA . LEU C 1 196 ? 127.269 157.355 128.063 1.00 24.35 196 LEU C CA 1
ATOM 5938 C C . LEU C 1 196 ? 128.153 157.839 126.923 1.00 24.35 196 LEU C C 1
ATOM 5939 O O . LEU C 1 196 ? 127.750 157.773 125.759 1.00 24.35 196 LEU C O 1
ATOM 5944 N N . ALA C 1 197 ? 129.353 158.332 127.230 1.00 19.84 197 ALA C N 1
ATOM 5945 C CA . ALA C 1 197 ? 130.224 158.853 126.185 1.00 19.84 197 ALA C CA 1
ATOM 5946 C C . ALA C 1 197 ? 130.840 157.730 125.368 1.00 19.84 197 ALA C C 1
ATOM 5947 O O . ALA C 1 197 ? 130.993 157.859 124.156 1.00 19.84 197 ALA C O 1
ATOM 5949 N N . THR C 1 198 ? 131.192 156.618 126.009 1.00 20.24 198 THR C N 1
ATOM 5950 C CA . THR C 1 198 ? 131.645 155.454 125.261 1.00 20.24 198 THR C CA 1
ATOM 5951 C C . THR C 1 198 ? 130.537 154.918 124.372 1.00 20.24 198 THR C C 1
ATOM 5952 O O . THR C 1 198 ? 130.777 154.565 123.215 1.00 20.24 198 THR C O 1
ATOM 5956 N N . TYR C 1 199 ? 129.311 154.864 124.889 1.00 18.21 199 TYR C N 1
ATOM 5957 C CA . TYR C 1 199 ? 128.187 154.422 124.073 1.00 18.21 199 TYR C CA 1
ATOM 5958 C C . TYR C 1 199 ? 127.994 155.327 122.863 1.00 18.21 199 TYR C C 1
ATOM 5959 O O . TYR C 1 199 ? 127.958 154.858 121.720 1.00 18.21 199 TYR C O 1
ATOM 5968 N N . ALA C 1 200 ? 127.876 156.634 123.090 1.00 19.59 200 ALA C N 1
ATOM 5969 C CA . ALA C 1 200 ? 127.654 157.554 121.983 1.00 19.59 200 ALA C CA 1
ATOM 5970 C C . ALA C 1 200 ? 128.835 157.589 121.024 1.00 19.59 200 ALA C C 1
ATOM 5971 O O . ALA C 1 200 ? 128.647 157.771 119.818 1.00 19.59 200 ALA C O 1
ATOM 5973 N N . GLY C 1 201 ? 130.054 157.400 121.520 1.00 22.88 201 GLY C N 1
ATOM 5974 C CA . GLY C 1 201 ? 131.197 157.366 120.630 1.00 22.88 201 GLY C CA 1
ATOM 5975 C C . GLY C 1 201 ? 131.223 156.118 119.771 1.00 22.88 201 GLY C C 1
ATOM 5976 O O . GLY C 1 201 ? 131.558 156.180 118.588 1.00 22.88 201 GLY C O 1
ATOM 5977 N N . LEU C 1 202 ? 130.872 154.971 120.349 1.00 21.83 202 LEU C N 1
ATOM 5978 C CA . LEU C 1 202 ? 130.751 153.759 119.551 1.00 21.83 202 LEU C CA 1
ATOM 5979 C C . LEU C 1 202 ? 129.663 153.908 118.499 1.00 21.83 202 LEU C C 1
ATOM 5980 O O . LEU C 1 202 ? 129.799 153.415 117.375 1.00 21.83 202 LEU C O 1
ATOM 5985 N N . HIS C 1 203 ? 128.579 154.602 118.838 1.00 21.48 203 HIS C N 1
ATOM 5986 C CA . HIS C 1 203 ? 127.543 154.832 117.839 1.00 21.48 203 HIS C CA 1
ATOM 5987 C C . HIS C 1 203 ? 128.040 155.735 116.725 1.00 21.48 203 HIS C C 1
ATOM 5988 O O . HIS C 1 203 ? 127.771 155.476 115.549 1.00 21.48 203 HIS C O 1
ATOM 5995 N N . VAL C 1 204 ? 128.746 156.810 117.070 1.00 27.00 204 VAL C N 1
ATOM 5996 C CA . VAL C 1 204 ? 129.312 157.674 116.039 1.00 27.00 204 VAL C CA 1
ATOM 5997 C C . VAL C 1 204 ? 130.268 156.887 115.157 1.00 27.00 204 VAL C C 1
ATOM 5998 O O . VAL C 1 204 ? 130.258 157.023 113.930 1.00 27.00 204 VAL C O 1
ATOM 6002 N N . LEU C 1 205 ? 131.086 156.029 115.764 1.00 27.99 205 LEU C N 1
ATOM 6003 C CA . LEU C 1 205 ? 132.011 155.200 115.000 1.00 27.99 205 LEU C CA 1
ATOM 6004 C C . LEU C 1 205 ? 131.267 154.314 114.008 1.00 27.99 205 LEU C C 1
ATOM 6005 O O . LEU C 1 205 ? 131.616 154.264 112.825 1.00 27.99 205 LEU C O 1
ATOM 6010 N N . LEU C 1 206 ? 130.244 153.594 114.476 1.00 28.84 206 LEU C N 1
ATOM 6011 C CA . LEU C 1 206 ? 129.541 152.663 113.596 1.00 28.84 206 LEU C CA 1
ATOM 6012 C C . LEU C 1 206 ? 128.789 153.399 112.497 1.00 28.84 206 LEU C C 1
ATOM 6013 O O . LEU C 1 206 ? 128.859 153.021 111.322 1.00 28.84 206 LEU C O 1
ATOM 6018 N N . PHE C 1 207 ? 128.074 154.461 112.855 1.00 30.92 207 PHE C N 1
ATOM 6019 C CA . PHE C 1 207 ? 127.361 155.244 111.856 1.00 30.92 207 PHE C CA 1
ATOM 6020 C C . PHE C 1 207 ? 128.319 155.800 110.810 1.00 30.92 207 PHE C C 1
ATOM 6021 O O . PHE C 1 207 ? 128.046 155.736 109.609 1.00 30.92 207 PHE C O 1
ATOM 6029 N N . GLY C 1 208 ? 129.446 156.358 111.248 1.00 32.70 208 GLY C N 1
ATOM 6030 C CA . GLY C 1 208 ? 130.374 156.943 110.299 1.00 32.70 208 GLY C CA 1
ATOM 6031 C C . GLY C 1 208 ? 131.020 155.907 109.405 1.00 32.70 208 GLY C C 1
ATOM 6032 O O . GLY C 1 208 ? 131.125 156.106 108.193 1.00 32.70 208 GLY C O 1
ATOM 6033 N N . LEU C 1 209 ? 131.455 154.789 109.982 1.00 33.45 209 LEU C N 1
ATOM 6034 C CA . LEU C 1 209 ? 132.091 153.757 109.178 1.00 33.45 209 LEU C CA 1
ATOM 6035 C C . LEU C 1 209 ? 131.114 153.144 108.189 1.00 33.45 209 LEU C C 1
ATOM 6036 O O . LEU C 1 209 ? 131.522 152.723 107.103 1.00 33.45 209 LEU C O 1
ATOM 6041 N N . ALA C 1 210 ? 129.826 153.091 108.533 1.00 32.28 210 ALA C N 1
ATOM 6042 C CA . ALA C 1 210 ? 128.857 152.562 107.583 1.00 32.28 210 ALA C CA 1
ATOM 6043 C C . ALA C 1 210 ? 128.525 153.575 106.498 1.00 32.28 210 ALA C C 1
ATOM 6044 O O . ALA C 1 210 ? 128.461 153.220 105.320 1.00 32.28 210 ALA C O 1
ATOM 6046 N N . ALA C 1 211 ? 128.317 154.840 106.862 1.00 35.97 211 ALA C N 1
ATOM 6047 C CA . ALA C 1 211 ? 127.984 155.845 105.862 1.00 35.97 211 ALA C CA 1
ATOM 6048 C C . ALA C 1 211 ? 129.164 156.185 104.966 1.00 35.97 211 ALA C C 1
ATOM 6049 O O . ALA C 1 211 ? 128.961 156.732 103.877 1.00 35.97 211 ALA C O 1
ATOM 6051 N N . SER C 1 212 ? 130.391 155.886 105.397 1.00 40.02 212 SER C N 1
ATOM 6052 C CA . SER C 1 212 ? 131.550 156.119 104.545 1.00 40.02 212 SER C CA 1
ATOM 6053 C C . SER C 1 212 ? 131.648 155.062 103.455 1.00 40.02 212 SER C C 1
ATOM 6054 O O . SER C 1 212 ? 131.754 155.389 102.268 1.00 40.02 212 SER C O 1
ATOM 6057 N N . ALA C 1 213 ? 131.627 153.785 103.843 1.00 44.46 213 ALA C N 1
ATOM 6058 C CA . ALA C 1 213 ? 131.687 152.708 102.860 1.00 44.46 213 ALA C CA 1
ATOM 6059 C C . ALA C 1 213 ? 130.540 152.814 101.867 1.00 44.46 213 ALA C C 1
ATOM 6060 O O . ALA C 1 213 ? 130.736 152.667 100.655 1.00 44.46 213 ALA C O 1
ATOM 6062 N N . HIS C 1 214 ? 129.335 153.073 102.359 1.00 43.57 214 HIS C N 1
ATOM 6063 C CA . HIS C 1 214 ? 128.169 153.232 101.495 1.00 43.57 214 HIS C CA 1
ATOM 6064 C C . HIS C 1 214 ? 127.940 154.694 101.134 1.00 43.57 214 HIS C C 1
ATOM 6065 O O . HIS C 1 214 ? 126.847 155.230 101.296 1.00 43.57 214 HIS C O 1
ATOM 6072 N N . ARG C 1 215 ? 128.985 155.354 100.641 1.00 43.33 215 ARG C N 1
ATOM 6073 C CA . ARG C 1 215 ? 128.852 156.713 100.136 1.00 43.33 215 ARG C CA 1
ATOM 6074 C C . ARG C 1 215 ? 128.390 156.732 98.686 1.00 43.33 215 ARG C C 1
ATOM 6075 O O . ARG C 1 215 ? 127.906 157.765 98.212 1.00 43.33 215 ARG C O 1
ATOM 6083 N N . ASP C 1 216 ? 128.522 155.606 97.984 1.00 42.46 216 ASP C N 1
ATOM 6084 C CA . ASP C 1 216 ? 128.054 155.512 96.606 1.00 42.46 216 ASP C CA 1
ATOM 6085 C C . ASP C 1 216 ? 126.550 155.737 96.527 1.00 42.46 216 ASP C C 1
ATOM 6086 O O . ASP C 1 216 ? 126.075 156.659 95.856 1.00 42.46 216 ASP C O 1
ATOM 6091 N N . LEU C 1 217 ? 125.787 154.892 97.213 1.00 39.54 217 LEU C N 1
ATOM 6092 C CA . LEU C 1 217 ? 124.337 154.994 97.205 1.00 39.54 217 LEU C CA 1
ATOM 6093 C C . LEU C 1 217 ? 123.896 156.337 97.775 1.00 39.54 217 LEU C C 1
ATOM 6094 O O . LEU C 1 217 ? 124.453 156.823 98.760 1.00 39.54 217 LEU C O 1
ATOM 6099 N N . GLY C 1 218 ? 122.884 156.932 97.151 1.00 38.88 218 GLY C N 1
ATOM 6100 C CA . GLY C 1 218 ? 122.635 158.350 97.319 1.00 38.88 218 GLY C CA 1
ATOM 6101 C C . GLY C 1 218 ? 121.579 158.810 98.306 1.00 38.88 218 GLY C C 1
ATOM 6102 O O . GLY C 1 218 ? 120.377 158.651 98.072 1.00 38.88 218 GLY C O 1
ATOM 6103 N N . ALA C 1 219 ? 122.036 159.358 99.431 1.00 37.69 219 ALA C N 1
ATOM 6104 C CA . ALA C 1 219 ? 121.269 160.273 100.273 1.00 37.69 219 ALA C CA 1
ATOM 6105 C C . ALA C 1 219 ? 120.151 159.619 101.074 1.00 37.69 219 ALA C C 1
ATOM 6106 O O . ALA C 1 219 ? 119.559 160.264 101.943 1.00 37.69 219 ALA C O 1
ATOM 6108 N N . SER C 1 220 ? 119.857 158.354 100.812 1.00 32.64 220 SER C N 1
ATOM 6109 C CA . SER C 1 220 ? 118.906 157.623 101.643 1.00 32.64 220 SER C CA 1
ATOM 6110 C C . SER C 1 220 ? 119.336 156.209 101.970 1.00 32.64 220 SER C C 1
ATOM 6111 O O . SER C 1 220 ? 118.779 155.621 102.898 1.00 32.64 220 SER C O 1
ATOM 6114 N N . VAL C 1 221 ? 120.279 155.624 101.236 1.00 33.04 221 VAL C N 1
ATOM 6115 C CA . VAL C 1 221 ? 120.873 154.380 101.692 1.00 33.04 221 VAL C CA 1
ATOM 6116 C C . VAL C 1 221 ? 122.007 154.648 102.669 1.00 33.04 221 VAL C C 1
ATOM 6117 O O . VAL C 1 221 ? 122.370 153.761 103.445 1.00 33.04 221 VAL C O 1
ATOM 6121 N N . MET C 1 222 ? 122.559 155.861 102.680 1.00 40.03 222 MET C N 1
ATOM 6122 C CA . MET C 1 222 ? 123.531 156.218 103.708 1.00 40.03 222 MET C CA 1
ATOM 6123 C C . MET C 1 222 ? 122.884 156.223 105.086 1.00 40.03 222 MET C C 1
ATOM 6124 O O . MET C 1 222 ? 123.389 155.600 106.028 1.00 40.03 222 MET C O 1
ATOM 6129 N N . VAL C 1 223 ? 121.753 156.915 105.216 1.00 27.01 223 VAL C N 1
ATOM 6130 C CA . VAL C 1 223 ? 121.032 156.956 106.485 1.00 27.01 223 VAL C CA 1
ATOM 6131 C C . VAL C 1 223 ? 120.598 155.560 106.905 1.00 27.01 223 VAL C C 1
ATOM 6132 O O . VAL C 1 223 ? 120.774 155.161 108.062 1.00 27.01 223 VAL C O 1
ATOM 6136 N N . ALA C 1 224 ? 120.003 154.807 105.981 1.00 22.99 224 ALA C N 1
ATOM 6137 C CA . ALA C 1 224 ? 119.506 153.479 106.315 1.00 22.99 224 ALA C CA 1
ATOM 6138 C C . ALA C 1 224 ? 120.640 152.543 106.695 1.00 22.99 224 ALA C C 1
ATOM 6139 O O . ALA C 1 224 ? 120.511 151.752 107.630 1.00 22.99 224 ALA C O 1
ATOM 6141 N N . LYS C 1 225 ? 121.769 152.627 105.997 1.00 29.19 225 LYS C N 1
ATOM 6142 C CA . LYS C 1 225 ? 122.888 151.760 106.334 1.00 29.19 225 LYS C CA 1
ATOM 6143 C C . LYS C 1 225 ? 123.505 152.143 107.671 1.00 29.19 225 LYS C C 1
ATOM 6144 O O . LYS C 1 225 ? 123.897 151.266 108.450 1.00 29.19 225 LYS C O 1
ATOM 6150 N N . GLY C 1 226 ? 123.585 153.441 107.970 1.00 25.45 226 GLY C N 1
ATOM 6151 C CA . GLY C 1 226 ? 124.074 153.851 109.275 1.00 25.45 226 GLY C CA 1
ATOM 6152 C C . GLY C 1 226 ? 123.183 153.364 110.402 1.00 25.45 226 GLY C C 1
ATOM 6153 O O . GLY C 1 226 ? 123.652 152.755 111.370 1.00 25.45 226 GLY C O 1
ATOM 6154 N N . CYS C 1 227 ? 121.877 153.605 110.280 1.00 13.96 227 CYS C N 1
ATOM 6155 C CA . CYS C 1 227 ? 120.954 153.131 111.300 1.00 13.96 227 CYS C CA 1
ATOM 6156 C C . CYS C 1 227 ? 120.978 151.618 111.419 1.00 13.96 227 CYS C C 1
ATOM 6157 O O . CYS C 1 227 ? 120.874 151.088 112.525 1.00 13.96 227 CYS C O 1
ATOM 6160 N N . GLY C 1 228 ? 121.138 150.899 110.314 1.00 14.67 228 GLY C N 1
ATOM 6161 C CA . GLY C 1 228 ? 121.181 149.455 110.413 1.00 14.67 228 GLY C CA 1
ATOM 6162 C C . GLY C 1 228 ? 122.411 148.966 111.149 1.00 14.67 228 GLY C C 1
ATOM 6163 O O . GLY C 1 228 ? 122.328 148.095 112.024 1.00 14.67 228 GLY C O 1
ATOM 6164 N N . GLN C 1 229 ? 123.574 149.499 110.787 1.00 21.92 229 GLN C N 1
ATOM 6165 C CA . GLN C 1 229 ? 124.793 149.107 111.478 1.00 21.92 229 GLN C CA 1
ATOM 6166 C C . GLN C 1 229 ? 124.720 149.446 112.960 1.00 21.92 229 GLN C C 1
ATOM 6167 O O . GLN C 1 229 ? 125.354 148.773 113.778 1.00 21.92 229 GLN C O 1
ATOM 6173 N N . CYS C 1 230 ? 123.955 150.479 113.328 1.00 19.25 230 CYS C N 1
ATOM 6174 C CA . CYS C 1 230 ? 123.745 150.757 114.748 1.00 19.25 230 CYS C CA 1
ATOM 6175 C C . CYS C 1 230 ? 122.814 149.728 115.389 1.00 19.25 230 CYS C C 1
ATOM 6176 O O . CYS C 1 230 ? 123.118 149.198 116.463 1.00 19.25 230 CYS C O 1
ATOM 6179 N N . LEU C 1 231 ? 121.680 149.430 114.740 1.00 16.53 231 LEU C N 1
ATOM 6180 C CA . LEU C 1 231 ? 120.712 148.486 115.300 1.00 16.53 231 LEU C CA 1
ATOM 6181 C C . LEU C 1 231 ? 121.340 147.132 115.577 1.00 16.53 231 LEU C C 1
ATOM 6182 O O . LEU C 1 231 ? 121.003 146.479 116.575 1.00 16.53 231 LEU C O 1
ATOM 6187 N N . ASN C 1 232 ? 122.227 146.681 114.687 1.00 22.86 232 ASN C N 1
ATOM 6188 C CA . ASN C 1 232 ? 122.928 145.419 114.910 1.00 22.86 232 ASN C CA 1
ATOM 6189 C C . ASN C 1 232 ? 123.466 145.338 116.328 1.00 22.86 232 ASN C C 1
ATOM 6190 O O . ASN C 1 232 ? 123.261 144.346 117.031 1.00 22.86 232 ASN C O 1
ATOM 6195 N N . PHE C 1 233 ? 124.166 146.381 116.762 1.00 26.03 233 PHE C N 1
ATOM 6196 C CA . PHE C 1 233 ? 124.768 146.369 118.087 1.00 26.03 233 PHE C CA 1
ATOM 6197 C C . PHE C 1 233 ? 123.746 146.687 119.165 1.00 26.03 233 PHE C C 1
ATOM 6198 O O . PHE C 1 233 ? 123.768 146.081 120.242 1.00 26.03 233 PHE C O 1
ATOM 6206 N N . ASP C 1 234 ? 122.856 147.643 118.893 1.00 22.14 234 ASP C N 1
ATOM 6207 C CA . ASP C 1 234 ? 121.898 148.079 119.900 1.00 22.14 234 ASP C CA 1
ATOM 6208 C C . ASP C 1 234 ? 121.058 146.925 120.416 1.00 22.14 234 ASP C C 1
ATOM 6209 O O . ASP C 1 234 ? 120.927 146.748 121.625 1.00 22.14 234 ASP C O 1
ATOM 6214 N N . CYS C 1 235 ? 120.488 146.115 119.527 1.00 22.09 235 CYS C N 1
ATOM 6215 C CA . CYS C 1 235 ? 119.668 145.005 120.010 1.00 22.09 235 CYS C CA 1
ATOM 6216 C C . CYS C 1 235 ? 120.516 143.971 120.753 1.00 22.09 235 CYS C C 1
ATOM 6217 O O . CYS C 1 235 ? 120.260 143.644 121.929 1.00 22.09 235 CYS C O 1
ATOM 6220 N N . SER C 1 236 ? 121.549 143.467 120.082 1.00 26.54 236 SER C N 1
ATOM 6221 C CA . SER C 1 236 ? 122.377 142.414 120.647 1.00 26.54 236 SER C CA 1
ATOM 6222 C C . SER C 1 236 ? 122.863 142.762 122.044 1.00 26.54 236 SER C C 1
ATOM 6223 O O . SER C 1 236 ? 122.821 141.921 122.946 1.00 26.54 236 SER C O 1
ATOM 6226 N N . PHE C 1 237 ? 123.310 143.999 122.255 1.00 24.99 237 PHE C N 1
ATOM 6227 C CA . PHE C 1 237 ? 123.832 144.389 123.556 1.00 24.99 237 PHE C CA 1
ATOM 6228 C C . PHE C 1 237 ? 122.811 145.082 124.443 1.00 24.99 237 PHE C C 1
ATOM 6229 O O . PHE C 1 237 ? 123.141 145.417 125.581 1.00 24.99 237 PHE C O 1
ATOM 6237 N N . ILE C 1 238 ? 121.588 145.319 123.967 1.00 13.80 238 ILE C N 1
ATOM 6238 C CA . ILE C 1 238 ? 120.522 145.632 124.897 1.00 13.80 238 ILE C CA 1
ATOM 6239 C C . ILE C 1 238 ? 120.149 144.380 125.644 1.00 13.80 238 ILE C C 1
ATOM 6240 O O . ILE C 1 238 ? 119.566 144.453 126.726 1.00 13.80 238 ILE C O 1
ATOM 6245 N N . ALA C 1 239 ? 120.476 143.215 125.086 1.00 18.94 239 ALA C N 1
ATOM 6246 C CA . ALA C 1 239 ? 120.325 141.982 125.857 1.00 18.94 239 ALA C CA 1
ATOM 6247 C C . ALA C 1 239 ? 121.165 141.997 127.130 1.00 18.94 239 ALA C C 1
ATOM 6248 O O . ALA C 1 239 ? 120.650 141.766 128.227 1.00 18.94 239 ALA C O 1
ATOM 6250 N N . VAL C 1 240 ? 122.467 142.260 126.999 1.00 18.98 240 VAL C N 1
ATOM 6251 C CA . VAL C 1 240 ? 123.431 141.877 128.031 1.00 18.98 240 VAL C CA 1
ATOM 6252 C C . VAL C 1 240 ? 123.167 142.613 129.340 1.00 18.98 240 VAL C C 1
ATOM 6253 O O . VAL C 1 240 ? 123.514 142.126 130.422 1.00 18.98 240 VAL C O 1
ATOM 6257 N N . LEU C 1 241 ? 122.542 143.788 129.272 1.00 15.00 241 LEU C N 1
ATOM 6258 C CA . LEU C 1 241 ? 122.289 144.566 130.480 1.00 15.00 241 LEU C CA 1
ATOM 6259 C C . LEU C 1 241 ? 121.428 143.823 131.489 1.00 15.00 241 LEU C C 1
ATOM 6260 O O . LEU C 1 241 ? 121.352 144.237 132.648 1.00 15.00 241 LEU C O 1
ATOM 6265 N N . MET C 1 242 ? 120.772 142.741 131.076 1.00 16.30 242 MET C N 1
ATOM 6266 C CA . MET C 1 242 ? 119.854 142.007 131.935 1.00 16.30 242 MET C CA 1
ATOM 6267 C C . MET C 1 242 ? 120.417 140.665 132.382 1.00 16.30 242 MET C C 1
ATOM 6268 O O . MET C 1 242 ? 119.670 139.694 132.521 1.00 16.30 242 MET C O 1
ATOM 6273 N N . LEU C 1 243 ? 121.725 140.590 132.607 1.00 28.50 243 LEU C N 1
ATOM 6274 C CA . LEU C 1 243 ? 122.338 139.386 133.162 1.00 28.50 243 LEU C CA 1
ATOM 6275 C C . LEU C 1 243 ? 122.467 139.548 134.673 1.00 28.50 243 LEU C C 1
ATOM 6276 O O . LEU C 1 243 ? 123.554 139.644 135.243 1.00 28.50 243 LEU C O 1
ATOM 6281 N N . ARG C 1 244 ? 121.310 139.559 135.328 1.00 29.15 244 ARG C N 1
ATOM 6282 C CA . ARG C 1 244 ? 121.291 139.721 136.774 1.00 29.15 244 ARG C CA 1
ATOM 6283 C C . ARG C 1 244 ? 121.880 138.528 137.506 1.00 29.15 244 ARG C C 1
ATOM 6284 O O . ARG C 1 244 ? 121.923 138.550 138.736 1.00 29.15 244 ARG C O 1
ATOM 6292 N N . ARG C 1 245 ? 122.306 137.485 136.797 1.00 36.13 245 ARG C N 1
ATOM 6293 C CA . ARG C 1 245 ? 123.132 136.445 137.391 1.00 36.13 245 ARG C CA 1
ATOM 6294 C C . ARG C 1 245 ? 124.612 136.765 137.289 1.00 36.13 245 ARG C C 1
ATOM 6295 O O . ARG C 1 245 ? 125.417 136.151 137.996 1.00 36.13 245 ARG C O 1
ATOM 6303 N N . CYS C 1 246 ? 124.981 137.703 136.419 1.00 39.51 246 CYS C N 1
ATOM 6304 C CA . CYS C 1 246 ? 126.347 138.191 136.310 1.00 39.51 246 CYS C CA 1
ATOM 6305 C C . CYS C 1 246 ? 126.557 139.527 136.998 1.00 39.51 246 CYS C C 1
ATOM 6306 O O . CYS C 1 246 ? 127.669 139.803 137.457 1.00 39.51 246 CYS C O 1
ATOM 6309 N N . LEU C 1 247 ? 125.522 140.366 137.081 1.00 36.23 247 LEU C N 1
ATOM 6310 C CA . LEU C 1 247 ? 125.646 141.606 137.839 1.00 36.23 247 LEU C CA 1
ATOM 6311 C C . LEU C 1 247 ? 125.876 141.333 139.315 1.00 36.23 247 LEU C C 1
ATOM 6312 O O . LEU C 1 247 ? 126.592 142.084 139.981 1.00 36.23 247 LEU C O 1
ATOM 6317 N N . THR C 1 248 ? 125.277 140.273 139.851 1.00 35.01 248 THR C N 1
ATOM 6318 C CA . THR C 1 248 ? 125.575 139.910 141.229 1.00 35.01 248 THR C CA 1
ATOM 6319 C C . THR C 1 248 ? 127.025 139.496 141.410 1.00 35.01 248 THR C C 1
ATOM 6320 O O . THR C 1 248 ? 127.532 139.540 142.534 1.00 35.01 248 THR C O 1
ATOM 6324 N N . TRP C 1 249 ? 127.699 139.085 140.338 1.00 42.60 249 TRP C N 1
ATOM 6325 C CA . TRP C 1 249 ? 129.114 138.746 140.419 1.00 42.60 249 TRP C CA 1
ATOM 6326 C C . TRP C 1 249 ? 130.012 139.951 140.172 1.00 42.60 249 TRP C C 1
ATOM 6327 O O . TRP C 1 249 ? 131.023 140.121 140.860 1.00 42.60 249 TRP C O 1
ATOM 6338 N N . LEU C 1 250 ? 129.667 140.792 139.197 1.00 42.40 250 LEU C N 1
ATOM 6339 C CA . LEU C 1 250 ? 130.457 141.994 138.955 1.00 42.40 250 LEU C CA 1
ATOM 6340 C C . LEU C 1 250 ? 130.299 143.005 140.078 1.00 42.40 250 LEU C C 1
ATOM 6341 O O . LEU C 1 250 ? 131.188 143.832 140.296 1.00 42.40 250 LEU C O 1
ATOM 6346 N N . ARG C 1 251 ? 129.174 142.966 140.789 1.00 36.85 251 ARG C N 1
ATOM 6347 C CA . ARG C 1 251 ? 128.949 143.919 141.864 1.00 36.85 251 ARG C CA 1
ATOM 6348 C C . ARG C 1 251 ? 129.793 143.593 143.084 1.00 36.85 251 ARG C C 1
ATOM 6349 O O . ARG C 1 251 ? 130.121 144.490 143.867 1.00 36.85 251 ARG C O 1
ATOM 6357 N N . ALA C 1 252 ? 130.155 142.322 143.261 1.00 41.87 252 ALA C N 1
ATOM 6358 C CA . ALA C 1 252 ? 131.012 141.954 144.380 1.00 41.87 252 ALA C CA 1
ATOM 6359 C C . ALA C 1 252 ? 132.407 142.541 144.218 1.00 41.87 252 ALA C C 1
ATOM 6360 O O . ALA C 1 252 ? 133.039 142.941 145.201 1.00 41.87 252 ALA C O 1
ATOM 6362 N N . THR C 1 253 ? 132.895 142.613 142.984 1.00 46.74 253 THR C N 1
ATOM 6363 C CA . THR C 1 253 ? 134.256 143.043 142.719 1.00 46.74 253 THR C CA 1
ATOM 6364 C C . THR C 1 253 ? 134.380 144.556 142.848 1.00 46.74 253 THR C C 1
ATOM 6365 O O . THR C 1 253 ? 133.427 145.268 143.174 1.00 46.74 253 THR C O 1
ATOM 6369 N N . TRP C 1 254 ? 135.589 145.050 142.595 1.00 56.41 254 TRP C N 1
ATOM 6370 C CA . TRP C 1 254 ? 135.874 146.477 142.600 1.00 56.41 254 TRP C CA 1
ATOM 6371 C C . TRP C 1 254 ? 135.398 147.178 141.340 1.00 56.41 254 TRP C C 1
ATOM 6372 O O . TRP C 1 254 ? 135.471 148.408 141.271 1.00 56.41 254 TRP C O 1
ATOM 6383 N N . LEU C 1 255 ? 134.935 146.430 140.336 1.00 51.00 255 LEU C N 1
ATOM 6384 C CA . LEU C 1 255 ? 134.449 147.066 139.119 1.00 51.00 255 LEU C CA 1
ATOM 6385 C C . LEU C 1 255 ? 133.259 147.967 139.398 1.00 51.00 255 LEU C C 1
ATOM 6386 O O . LEU C 1 255 ? 133.034 148.938 138.671 1.00 51.00 255 LEU C O 1
ATOM 6391 N N . ALA C 1 256 ? 132.493 147.676 140.446 1.00 39.75 256 ALA C N 1
ATOM 6392 C CA . ALA C 1 256 ? 131.367 148.537 140.772 1.00 39.75 256 ALA C CA 1
ATOM 6393 C C . ALA C 1 256 ? 131.827 149.935 141.159 1.00 39.75 256 ALA C C 1
ATOM 6394 O O . ALA C 1 256 ? 131.077 150.903 140.995 1.00 39.75 256 ALA C O 1
ATOM 6396 N N . GLN C 1 257 ? 133.057 150.066 141.659 1.00 45.23 257 GLN C N 1
ATOM 6397 C CA . GLN C 1 257 ? 133.553 151.383 142.039 1.00 45.23 257 GLN C CA 1
ATOM 6398 C C . GLN C 1 257 ? 133.822 152.248 140.815 1.00 45.23 257 GLN C C 1
ATOM 6399 O O . GLN C 1 257 ? 133.707 153.476 140.881 1.00 45.23 257 GLN C O 1
ATOM 6405 N N . VAL C 1 258 ? 134.193 151.631 139.697 1.00 46.70 258 VAL C N 1
ATOM 6406 C CA . VAL C 1 258 ? 134.548 152.391 138.504 1.00 46.70 258 VAL C CA 1
ATOM 6407 C C . VAL C 1 258 ? 133.354 152.568 137.568 1.00 46.70 258 VAL C C 1
ATOM 6408 O O . VAL C 1 258 ? 133.089 153.676 137.098 1.00 46.70 258 VAL C O 1
ATOM 6412 N N . LEU C 1 259 ? 132.600 151.507 137.275 1.00 34.61 259 LEU C N 1
ATOM 6413 C CA . LEU C 1 259 ? 131.454 151.700 136.404 1.00 34.61 259 LEU C CA 1
ATOM 6414 C C . LEU C 1 259 ? 130.157 151.446 137.162 1.00 34.61 259 LEU C C 1
ATOM 6415 O O . LEU C 1 259 ? 130.100 150.546 138.002 1.00 34.61 259 LEU C O 1
ATOM 6420 N N . PRO C 1 260 ? 129.107 152.223 136.894 1.00 29.53 260 PRO C N 1
ATOM 6421 C CA . PRO C 1 260 ? 127.867 152.087 137.669 1.00 29.53 260 PRO C CA 1
ATOM 6422 C C . PRO C 1 260 ? 127.161 150.791 137.316 1.00 29.53 260 PRO C C 1
ATOM 6423 O O . PRO C 1 260 ? 126.850 150.540 136.153 1.00 29.53 260 PRO C O 1
ATOM 6427 N N . LEU C 1 261 ? 126.919 149.961 138.320 1.00 26.95 261 LEU C N 1
ATOM 6428 C CA . LEU C 1 261 ? 126.196 148.718 138.122 1.00 26.95 261 LEU C CA 1
ATOM 6429 C C . LEU C 1 261 ? 124.755 148.790 138.599 1.00 26.95 261 LEU C C 1
ATOM 6430 O O . LEU C 1 261 ? 124.035 147.795 138.498 1.00 26.95 261 LEU C O 1
ATOM 6435 N N . ASP C 1 262 ? 124.317 149.931 139.116 1.00 21.90 262 ASP C N 1
ATOM 6436 C CA . ASP C 1 262 ? 122.941 150.096 139.554 1.00 21.90 262 ASP C CA 1
ATOM 6437 C C . ASP C 1 262 ? 122.103 150.885 138.566 1.00 21.90 262 ASP C C 1
ATOM 6438 O O . ASP C 1 262 ? 120.908 151.083 138.803 1.00 21.90 262 ASP C O 1
ATOM 6443 N N . GLN C 1 263 ? 122.692 151.336 137.469 1.00 19.87 263 GLN C N 1
ATOM 6444 C CA . GLN C 1 263 ? 121.953 152.018 136.426 1.00 19.87 263 GLN C CA 1
ATOM 6445 C C . GLN C 1 263 ? 121.586 151.087 135.283 1.00 19.87 263 GLN C C 1
ATOM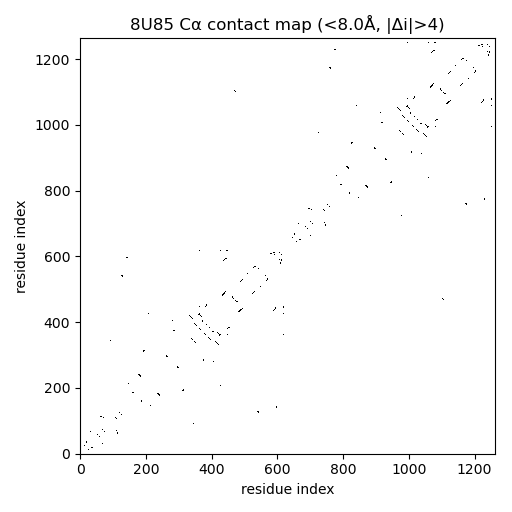 6446 O O . GLN C 1 263 ? 121.080 151.552 134.260 1.00 19.87 263 GLN C O 1
ATOM 6452 N N . ASN C 1 264 ? 121.806 149.782 135.439 1.00 14.60 264 ASN C N 1
ATOM 6453 C CA . ASN C 1 264 ? 121.663 148.879 134.306 1.00 14.60 264 ASN C CA 1
ATOM 6454 C C . ASN C 1 264 ? 120.234 148.868 133.783 1.00 14.60 264 ASN C C 1
ATOM 6455 O O . ASN C 1 264 ? 120.013 148.870 132.570 1.00 14.60 264 ASN C O 1
ATOM 6460 N N . ILE C 1 265 ? 119.246 148.874 134.677 1.00 10.94 265 ILE C N 1
ATOM 6461 C CA . ILE C 1 265 ? 117.860 148.849 134.222 1.00 10.94 265 ILE C CA 1
ATOM 6462 C C . ILE C 1 265 ? 117.556 150.082 133.393 1.00 10.94 265 ILE C C 1
ATOM 6463 O O . ILE C 1 265 ? 116.849 150.006 132.383 1.00 10.94 265 ILE C O 1
ATOM 6468 N N . GLN C 1 266 ? 118.110 151.226 133.767 1.00 15.09 266 GLN C N 1
ATOM 6469 C CA . GLN C 1 266 ? 117.796 152.465 133.080 1.00 15.09 266 GLN C CA 1
ATOM 6470 C C . GLN C 1 266 ? 118.848 152.870 132.065 1.00 15.09 266 GLN C C 1
ATOM 6471 O O . GLN C 1 266 ? 118.680 153.893 131.398 1.00 15.09 266 GLN C O 1
ATOM 6477 N N . PHE C 1 267 ? 119.928 152.106 131.933 1.00 13.92 267 PHE C N 1
ATOM 6478 C CA . PHE C 1 267 ? 120.660 152.111 130.675 1.00 13.92 267 PHE C CA 1
ATOM 6479 C C . PHE C 1 267 ? 119.962 151.231 129.658 1.00 13.92 267 PHE C C 1
ATOM 6480 O O . PHE C 1 267 ? 120.028 151.494 128.454 1.00 13.92 267 PHE C O 1
ATOM 6488 N N . HIS C 1 268 ? 119.269 150.204 130.131 1.00 11.32 268 HIS C N 1
ATOM 6489 C CA . HIS C 1 268 ? 118.481 149.355 129.252 1.00 11.32 268 HIS C CA 1
ATOM 6490 C C . HIS C 1 268 ? 117.280 150.102 128.704 1.00 11.32 268 HIS C C 1
ATOM 6491 O O . HIS C 1 268 ? 116.975 150.018 127.514 1.00 11.32 268 HIS C O 1
ATOM 6498 N N . GLN C 1 269 ? 116.573 150.821 129.562 1.00 9.15 269 GLN C N 1
ATOM 6499 C CA . GLN C 1 269 ? 115.509 151.681 129.076 1.00 9.15 269 GLN C CA 1
ATOM 6500 C C . GLN C 1 269 ? 116.014 152.796 128.178 1.00 9.15 269 GLN C C 1
ATOM 6501 O O . GLN C 1 269 ? 115.197 153.480 127.561 1.00 9.15 269 GLN C O 1
ATOM 6507 N N . LEU C 1 270 ? 117.325 153.024 128.117 1.00 11.15 270 LEU C N 1
ATOM 6508 C CA . LEU C 1 270 ? 117.890 154.028 127.225 1.00 11.15 270 LEU C CA 1
ATOM 6509 C C . LEU C 1 270 ? 118.264 153.431 125.881 1.00 11.15 270 LEU C C 1
ATOM 6510 O O . LEU C 1 270 ? 117.986 154.024 124.834 1.00 11.15 270 LEU C O 1
ATOM 6515 N N . MET C 1 271 ? 118.906 152.264 125.900 1.00 10.84 271 MET C N 1
ATOM 6516 C CA . MET C 1 271 ? 119.118 151.526 124.663 1.00 10.84 271 MET C CA 1
ATOM 6517 C C . MET C 1 271 ? 117.795 151.167 124.006 1.00 10.84 271 MET C C 1
ATOM 6518 O O . MET C 1 271 ? 117.700 151.154 122.777 1.00 10.84 271 MET C O 1
ATOM 6523 N N . GLY C 1 272 ? 116.756 150.910 124.792 1.00 6.67 272 GLY C N 1
ATOM 6524 C CA . GLY C 1 272 ? 115.452 150.685 124.204 1.00 6.67 272 GLY C CA 1
ATOM 6525 C C . GLY C 1 272 ? 114.956 151.883 123.426 1.00 6.67 272 GLY C C 1
ATOM 6526 O O . GLY C 1 272 ? 114.441 151.747 122.316 1.00 6.67 272 GLY C O 1
ATOM 6527 N N . TYR C 1 273 ? 115.123 153.075 123.983 1.00 6.97 273 TYR C N 1
ATOM 6528 C CA . TYR C 1 273 ? 114.641 154.261 123.292 1.00 6.97 273 TYR C CA 1
ATOM 6529 C C . TYR C 1 273 ? 115.498 154.574 122.078 1.00 6.97 273 TYR C C 1
ATOM 6530 O O . TYR C 1 273 ? 114.984 155.028 121.052 1.00 6.97 273 TYR C O 1
ATOM 6539 N N . VAL C 1 274 ? 116.805 154.340 122.163 1.00 8.75 274 VAL C N 1
ATOM 6540 C CA . VAL C 1 274 ? 117.605 154.617 120.979 1.00 8.75 274 VAL C CA 1
ATOM 6541 C C . VAL C 1 274 ? 117.275 153.617 119.884 1.00 8.75 274 VAL C C 1
ATOM 6542 O O . VAL C 1 274 ? 117.291 153.967 118.705 1.00 8.75 274 VAL C O 1
ATOM 6546 N N . VAL C 1 275 ? 116.934 152.376 120.239 1.00 7.53 275 VAL C N 1
ATOM 6547 C CA . VAL C 1 275 ? 116.506 151.413 119.229 1.00 7.53 275 VAL C CA 1
ATOM 6548 C C . VAL C 1 275 ? 115.199 151.859 118.596 1.00 7.53 275 VAL C C 1
ATOM 6549 O O . VAL C 1 275 ? 115.037 151.818 117.377 1.00 7.53 275 VAL C O 1
ATOM 6553 N N . VAL C 1 276 ? 114.240 152.287 119.415 1.00 6.51 276 VAL C N 1
ATOM 6554 C CA . VAL C 1 276 ? 112.967 152.746 118.876 1.00 6.51 276 VAL C CA 1
ATOM 6555 C C . VAL C 1 276 ? 113.104 154.020 118.056 1.00 6.51 276 VAL C C 1
ATOM 6556 O O . VAL C 1 276 ? 112.239 154.316 117.230 1.00 6.51 276 VAL C O 1
ATOM 6560 N N . GLY C 1 277 ? 114.178 154.771 118.225 1.00 9.46 277 GLY C N 1
ATOM 6561 C CA . GLY C 1 277 ? 114.370 155.920 117.363 1.00 9.46 277 GLY C CA 1
ATOM 6562 C C . GLY C 1 277 ? 115.090 155.560 116.080 1.00 9.46 277 GLY C C 1
ATOM 6563 O O . GLY C 1 277 ? 114.711 155.990 114.984 1.00 9.46 277 GLY C O 1
ATOM 6564 N N . LEU C 1 278 ? 116.135 154.746 116.211 1.00 9.01 278 LEU C N 1
ATOM 6565 C CA . LEU C 1 278 ? 116.937 154.377 115.057 1.00 9.01 278 LEU C CA 1
ATOM 6566 C C . LEU C 1 278 ? 116.176 153.472 114.106 1.00 9.01 278 LEU C C 1
ATOM 6567 O O . LEU C 1 278 ? 116.374 153.561 112.897 1.00 9.01 278 LEU C O 1
ATOM 6572 N N . SER C 1 279 ? 115.307 152.600 114.614 1.00 8.38 279 SER C N 1
ATOM 6573 C CA . SER C 1 279 ? 114.519 151.759 113.725 1.00 8.38 279 SER C CA 1
ATOM 6574 C C . SER C 1 279 ? 113.484 152.577 112.971 1.00 8.38 279 SER C C 1
ATOM 6575 O O . SER C 1 279 ? 113.193 152.294 111.809 1.00 8.38 279 SER C O 1
ATOM 6578 N N . LEU C 1 280 ? 112.924 153.603 113.610 1.00 10.19 280 LEU C N 1
ATOM 6579 C CA . LEU C 1 280 ? 112.028 154.513 112.903 1.00 10.19 280 LEU C CA 1
ATOM 6580 C C . LEU C 1 280 ? 112.761 155.284 111.814 1.00 10.19 280 LEU C C 1
ATOM 6581 O O . LEU C 1 280 ? 112.229 155.475 110.714 1.00 10.19 280 LEU C O 1
ATOM 6586 N N . VAL C 1 281 ? 113.982 155.740 112.095 1.00 10.07 281 VAL C N 1
ATOM 6587 C CA . VAL C 1 281 ? 114.744 156.422 111.052 1.00 10.07 281 VAL C CA 1
ATOM 6588 C C . VAL C 1 281 ? 115.128 155.449 109.942 1.00 10.07 281 VAL C C 1
ATOM 6589 O O . VAL C 1 281 ? 115.079 155.788 108.760 1.00 10.07 281 VAL C O 1
ATOM 6593 N N . HIS C 1 282 ? 115.514 154.231 110.307 1.00 11.31 282 HIS C N 1
ATOM 6594 C CA . HIS C 1 282 ? 115.793 153.183 109.332 1.00 11.31 282 HIS C CA 1
ATOM 6595 C C . HIS C 1 282 ? 114.600 152.935 108.424 1.00 11.31 282 HIS C C 1
ATOM 6596 O O . HIS C 1 282 ? 114.749 152.803 107.205 1.00 11.31 282 HIS C O 1
ATOM 6603 N N . THR C 1 283 ? 113.406 152.880 109.004 1.00 11.01 283 THR C N 1
ATOM 6604 C CA . THR C 1 283 ? 112.202 152.618 108.229 1.00 11.01 283 THR C CA 1
ATOM 6605 C C . THR C 1 283 ? 111.851 153.790 107.327 1.00 11.01 283 THR C C 1
ATOM 6606 O O . THR C 1 283 ? 111.472 153.593 106.168 1.00 11.01 283 THR C O 1
ATOM 6610 N N . VAL C 1 284 ? 111.969 155.020 107.828 1.00 16.44 284 VAL C N 1
ATOM 6611 C CA . VAL C 1 284 ? 111.663 156.147 106.956 1.00 16.44 284 VAL C CA 1
ATOM 6612 C C . VAL C 1 284 ? 112.712 156.264 105.857 1.00 16.44 284 VAL C C 1
ATOM 6613 O O . VAL C 1 284 ? 112.394 156.651 104.730 1.00 16.44 284 VAL C O 1
ATOM 6617 N N . ALA C 1 285 ? 113.955 155.879 106.131 1.00 16.87 285 ALA C N 1
ATOM 6618 C CA . ALA C 1 285 ? 114.969 155.877 105.086 1.00 16.87 285 ALA C CA 1
ATOM 6619 C C . ALA C 1 285 ? 114.650 154.846 104.013 1.00 16.87 285 ALA C C 1
ATOM 6620 O O . ALA C 1 285 ? 114.722 155.144 102.820 1.00 16.87 285 ALA C O 1
ATOM 6622 N N . HIS C 1 286 ? 114.286 153.628 104.412 1.00 17.27 286 HIS C N 1
ATOM 6623 C CA . HIS C 1 286 ? 113.973 152.609 103.415 1.00 17.27 286 HIS C CA 1
ATOM 6624 C C . HIS C 1 286 ? 112.627 152.807 102.735 1.00 17.27 286 HIS C C 1
ATOM 6625 O O . HIS C 1 286 ? 112.381 152.170 101.708 1.00 17.27 286 HIS C O 1
ATOM 6632 N N . THR C 1 287 ? 111.742 153.641 103.270 1.00 29.34 287 THR C N 1
ATOM 6633 C CA . THR C 1 287 ? 110.564 153.959 102.476 1.00 29.34 287 THR C CA 1
ATOM 6634 C C . THR C 1 287 ? 110.791 155.167 101.577 1.00 29.34 287 THR C C 1
ATOM 6635 O O . THR C 1 287 ? 110.253 155.208 100.467 1.00 29.34 287 THR C O 1
ATOM 6639 N N . VAL C 1 288 ? 111.616 156.126 101.996 1.00 30.91 288 VAL C N 1
ATOM 6640 C CA . VAL C 1 288 ? 112.005 157.204 101.096 1.00 30.91 288 VAL C CA 1
ATOM 6641 C C . VAL C 1 288 ? 112.834 156.660 99.942 1.00 30.91 288 VAL C C 1
ATOM 6642 O O . VAL C 1 288 ? 112.712 157.117 98.802 1.00 30.91 288 VAL C O 1
ATOM 6646 N N . ASN C 1 289 ? 113.679 155.669 100.215 1.00 36.18 289 ASN C N 1
ATOM 6647 C CA . ASN C 1 289 ? 114.479 155.066 99.157 1.00 36.18 289 ASN C CA 1
ATOM 6648 C C . ASN C 1 289 ? 113.593 154.377 98.134 1.00 36.18 289 ASN C C 1
ATOM 6649 O O . ASN C 1 289 ? 113.789 154.524 96.926 1.00 36.18 289 ASN C O 1
ATOM 6654 N N . PHE C 1 290 ? 112.600 153.623 98.602 1.00 35.10 290 PHE C N 1
ATOM 6655 C CA . PHE C 1 290 ? 111.689 152.963 97.676 1.00 35.10 290 PHE C CA 1
ATOM 6656 C C . PHE C 1 290 ? 110.815 153.970 96.942 1.00 35.10 290 PHE C C 1
ATOM 6657 O O . PHE C 1 290 ? 110.429 153.729 95.793 1.00 35.10 290 PHE C O 1
ATOM 6665 N N . VAL C 1 291 ? 110.510 155.106 97.570 1.00 37.45 291 VAL C N 1
ATOM 6666 C CA . VAL C 1 291 ? 109.776 156.156 96.872 1.00 37.45 291 VAL C CA 1
ATOM 6667 C C . VAL C 1 291 ? 110.628 156.756 95.761 1.00 37.45 291 VAL C C 1
ATOM 6668 O O . VAL C 1 291 ? 110.144 156.997 94.650 1.00 37.45 291 VAL C O 1
ATOM 6672 N N . LEU C 1 292 ? 111.906 157.007 96.042 1.00 39.60 292 LEU C N 1
ATOM 6673 C CA . LEU C 1 292 ? 112.803 157.513 95.008 1.00 39.60 292 LEU C CA 1
ATOM 6674 C C . LEU C 1 292 ? 113.002 156.485 93.903 1.00 39.60 292 LEU C C 1
ATOM 6675 O O . LEU C 1 292 ? 113.195 156.849 92.737 1.00 39.60 292 LEU C O 1
ATOM 6680 N N . GLN C 1 293 ? 112.968 155.199 94.248 1.00 43.88 293 GLN C N 1
ATOM 6681 C CA . GLN C 1 293 ? 113.019 154.163 93.225 1.00 43.88 293 GLN C CA 1
ATOM 6682 C C . GLN C 1 293 ? 111.725 154.089 92.427 1.00 43.88 293 GLN C C 1
ATOM 6683 O O . GLN C 1 293 ? 111.742 153.614 91.287 1.00 43.88 293 GLN C O 1
ATOM 6689 N N . ALA C 1 294 ? 110.607 154.539 93.002 1.00 42.26 294 ALA C N 1
ATOM 6690 C CA . ALA C 1 294 ? 109.364 154.599 92.240 1.00 42.26 294 ALA C CA 1
ATOM 6691 C C . ALA C 1 294 ? 109.465 155.605 91.102 1.00 42.26 294 ALA C C 1
ATOM 6692 O O . ALA C 1 294 ? 108.937 155.370 90.009 1.00 42.26 294 ALA C O 1
ATOM 6694 N N . GLN C 1 295 ? 110.137 156.726 91.336 1.00 47.56 295 GLN C N 1
ATOM 6695 C CA . GLN C 1 295 ? 110.305 157.747 90.311 1.00 47.56 295 GLN C CA 1
ATOM 6696 C C . GLN C 1 295 ? 111.468 157.408 89.384 1.00 47.56 295 GLN C C 1
ATOM 6697 O O . GLN C 1 295 ? 112.072 156.342 89.493 1.00 47.56 295 GLN C O 1
ATOM 6703 N N . HIS C 1 318 ? 110.779 140.305 94.603 1.00 39.69 318 HIS C N 1
ATOM 6704 C CA . HIS C 1 318 ? 110.366 140.318 95.999 1.00 39.69 318 HIS C CA 1
ATOM 6705 C C . HIS C 1 318 ? 111.461 139.737 96.887 1.00 39.69 318 HIS C C 1
ATOM 6706 O O . HIS C 1 318 ? 112.479 139.253 96.395 1.00 39.69 318 HIS C O 1
ATOM 6713 N N . GLY C 1 319 ? 111.246 139.799 98.195 1.00 34.42 319 GLY C N 1
ATOM 6714 C CA . GLY C 1 319 ? 112.209 139.273 99.142 1.00 34.42 319 GLY C CA 1
ATOM 6715 C C . GLY C 1 319 ? 111.627 139.262 100.533 1.00 34.42 319 GLY C C 1
ATOM 6716 O O . GLY C 1 319 ? 110.636 139.942 100.818 1.00 34.42 319 GLY C O 1
ATOM 6717 N N . SER C 1 320 ? 112.255 138.471 101.400 1.00 28.38 320 SER C N 1
ATOM 6718 C CA . SER C 1 320 ? 111.837 138.345 102.790 1.00 28.38 320 SER C CA 1
ATOM 6719 C C . SER C 1 320 ? 112.555 139.320 103.713 1.00 28.38 320 SER C C 1
ATOM 6720 O O . SER C 1 320 ? 112.652 139.057 104.915 1.00 28.38 320 SER C O 1
ATOM 6723 N N . ALA C 1 321 ? 113.080 140.423 103.178 1.00 20.90 321 ALA C N 1
ATOM 6724 C CA . ALA C 1 321 ? 113.761 141.416 103.998 1.00 20.90 321 ALA C CA 1
ATOM 6725 C C . ALA C 1 321 ? 112.852 142.555 104.433 1.00 20.90 321 ALA C C 1
ATOM 6726 O O . ALA C 1 321 ? 113.001 143.049 105.550 1.00 20.90 321 ALA C O 1
ATOM 6728 N N . SER C 1 322 ? 111.930 142.997 103.587 1.00 15.11 322 SER C N 1
ATOM 6729 C CA . SER C 1 322 ? 111.044 144.107 103.928 1.00 15.11 322 SER C CA 1
ATOM 6730 C C . SER C 1 322 ? 109.801 143.720 104.734 1.00 15.11 322 SER C C 1
ATOM 6731 O O . SER C 1 322 ? 109.449 144.436 105.683 1.00 15.11 322 SER C O 1
ATOM 6734 N N . PRO C 1 323 ? 109.081 142.644 104.395 1.00 15.91 323 PRO C N 1
ATOM 6735 C CA . PRO C 1 323 ? 107.903 142.301 105.206 1.00 15.91 323 PRO C CA 1
ATOM 6736 C C . PRO C 1 323 ? 108.262 141.942 106.634 1.00 15.91 323 PRO C C 1
ATOM 6737 O O . PRO C 1 323 ? 107.558 142.345 107.571 1.00 15.91 323 PRO C O 1
ATOM 6741 N N . THR C 1 324 ? 109.346 141.198 106.828 1.00 11.63 324 THR C N 1
ATOM 6742 C CA . THR C 1 324 ? 109.901 141.062 108.162 1.00 11.63 324 THR C CA 1
ATOM 6743 C C . THR C 1 324 ? 110.249 142.421 108.747 1.00 11.63 324 THR C C 1
ATOM 6744 O O . THR C 1 324 ? 110.260 142.574 109.967 1.00 11.63 324 THR C O 1
ATOM 6748 N N . GLY C 1 325 ? 110.479 143.426 107.904 1.00 8.57 325 GLY C N 1
ATOM 6749 C CA . GLY C 1 325 ? 110.679 144.773 108.415 1.00 8.57 325 GLY C CA 1
ATOM 6750 C C . GLY C 1 325 ? 109.419 145.376 109.001 1.00 8.57 325 GLY C C 1
ATOM 6751 O O . GLY C 1 325 ? 109.451 145.995 110.065 1.00 8.57 325 GLY C O 1
ATOM 6752 N N . VAL C 1 326 ? 108.300 145.238 108.303 1.00 7.97 326 VAL C N 1
ATOM 6753 C CA . VAL C 1 326 ? 107.045 145.706 108.881 1.00 7.97 326 VAL C CA 1
ATOM 6754 C C . VAL C 1 326 ? 106.760 144.963 110.177 1.00 7.97 326 VAL C C 1
ATOM 6755 O O . VAL C 1 326 ? 106.298 145.549 111.165 1.00 7.97 326 VAL C O 1
ATOM 6759 N N . ALA C 1 327 ? 107.043 143.661 110.197 1.00 6.81 327 ALA C N 1
ATOM 6760 C CA . ALA C 1 327 ? 106.819 142.875 111.406 1.00 6.81 327 ALA C CA 1
ATOM 6761 C C . ALA C 1 327 ? 107.674 143.378 112.561 1.00 6.81 327 ALA C C 1
ATOM 6762 O O . ALA C 1 327 ? 107.197 143.486 113.694 1.00 6.81 327 ALA C O 1
ATOM 6764 N N . LEU C 1 328 ? 108.943 143.697 112.294 1.00 7.35 328 LEU C N 1
ATOM 6765 C CA . LEU C 1 328 ? 109.820 144.210 113.343 1.00 7.35 328 LEU C CA 1
ATOM 6766 C C . LEU C 1 328 ? 109.393 145.589 113.811 1.00 7.35 328 LEU C C 1
ATOM 6767 O O . LEU C 1 328 ? 109.452 145.881 115.004 1.00 7.35 328 LEU C O 1
ATOM 6772 N N . LEU C 1 329 ? 108.963 146.452 112.898 1.00 6.73 329 LEU C N 1
ATOM 6773 C CA . LEU C 1 329 ? 108.496 147.763 113.327 1.00 6.73 329 LEU C CA 1
ATOM 6774 C C . LEU C 1 329 ? 107.290 147.634 114.249 1.00 6.73 329 LEU C C 1
ATOM 6775 O O . LEU C 1 329 ? 107.219 148.297 115.291 1.00 6.73 329 LEU C O 1
ATOM 6780 N N . LEU C 1 330 ? 106.347 146.755 113.910 1.00 5.57 330 LEU C N 1
ATOM 6781 C CA . LEU C 1 330 ? 105.178 146.597 114.771 1.00 5.57 330 LEU C CA 1
ATOM 6782 C C . LEU C 1 330 ? 105.542 145.954 116.106 1.00 5.57 330 LEU C C 1
ATOM 6783 O O . LEU C 1 330 ? 105.039 146.368 117.156 1.00 5.57 330 LEU C O 1
ATOM 6788 N N . LEU C 1 331 ? 106.409 144.943 116.095 1.00 5.77 331 LEU C N 1
ATOM 6789 C CA . LEU C 1 331 ? 106.817 144.317 117.348 1.00 5.77 331 LEU C CA 1
ATOM 6790 C C . LEU C 1 331 ? 107.545 145.300 118.252 1.00 5.77 331 LEU C C 1
ATOM 6791 O O . LEU C 1 331 ? 107.371 145.276 119.475 1.00 5.77 331 LEU C O 1
ATOM 6796 N N . LEU C 1 332 ? 108.382 146.163 117.677 1.00 5.31 332 LEU C N 1
ATOM 6797 C CA . LEU C 1 332 ? 109.083 147.142 118.496 1.00 5.31 332 LEU C CA 1
ATOM 6798 C C . LEU C 1 332 ? 108.127 148.193 119.032 1.00 5.31 332 LEU C C 1
ATOM 6799 O O . LEU C 1 332 ? 108.271 148.639 120.172 1.00 5.31 332 LEU C O 1
ATOM 6804 N N . LEU C 1 333 ? 107.134 148.594 118.244 1.00 4.05 333 LEU C N 1
ATOM 6805 C CA . LEU C 1 333 ? 106.164 149.531 118.793 1.00 4.05 333 LEU C CA 1
ATOM 6806 C C . LEU C 1 333 ? 105.309 148.885 119.877 1.00 4.05 333 LEU C C 1
ATOM 6807 O O . LEU C 1 333 ? 104.832 149.579 120.777 1.00 4.05 333 LEU C O 1
ATOM 6812 N N . LEU C 1 334 ? 105.117 147.567 119.835 1.00 4.05 334 LEU C N 1
ATOM 6813 C CA . LEU C 1 334 ? 104.442 146.907 120.953 1.00 4.05 334 LEU C CA 1
ATOM 6814 C C . LEU C 1 334 ? 105.329 146.864 122.191 1.00 4.05 334 LEU C C 1
ATOM 6815 O O . LEU C 1 334 ? 104.879 147.180 123.295 1.00 4.05 334 LEU C O 1
ATOM 6820 N N . MET C 1 335 ? 106.591 146.465 122.033 1.00 6.39 335 MET C N 1
ATOM 6821 C CA . MET C 1 335 ? 107.499 146.449 123.173 1.00 6.39 335 MET C CA 1
ATOM 6822 C C . MET C 1 335 ? 107.757 147.838 123.720 1.00 6.39 335 MET C C 1
ATOM 6823 O O . MET C 1 335 ? 108.219 147.963 124.853 1.00 6.39 335 MET C O 1
ATOM 6828 N N . PHE C 1 336 ? 107.487 148.877 122.941 1.00 6.21 336 PHE C N 1
ATOM 6829 C CA . PHE C 1 336 ? 107.690 150.242 123.397 1.00 6.21 336 PHE C CA 1
ATOM 6830 C C . PHE C 1 336 ? 106.432 150.863 123.983 1.00 6.21 336 PHE C C 1
ATOM 6831 O O . PHE C 1 336 ? 106.530 151.709 124.874 1.00 6.21 336 PHE C O 1
ATOM 6839 N N . ILE C 1 337 ? 105.251 150.468 123.510 1.00 5.54 337 ILE C N 1
ATOM 6840 C CA . ILE C 1 337 ? 104.019 150.978 124.093 1.00 5.54 337 ILE C CA 1
ATOM 6841 C C . ILE C 1 337 ? 103.739 150.295 125.422 1.00 5.54 337 ILE C C 1
ATOM 6842 O O . ILE C 1 337 ? 103.338 150.939 126.392 1.00 5.54 337 ILE C O 1
ATOM 6847 N N . CYS C 1 338 ? 103.954 148.987 125.495 1.00 7.33 338 CYS C N 1
ATOM 6848 C CA . CYS C 1 338 ? 103.624 148.258 126.714 1.00 7.33 338 CYS C CA 1
ATOM 6849 C C . CYS C 1 338 ? 104.664 148.476 127.804 1.00 7.33 338 CYS C C 1
ATOM 6850 O O . CYS C 1 338 ? 104.357 148.344 128.992 1.00 7.33 338 CYS C O 1
ATOM 6853 N N . SER C 1 339 ? 105.897 148.792 127.428 1.00 6.60 339 SER C N 1
ATOM 6854 C CA . SER C 1 339 ? 106.935 148.989 128.424 1.00 6.60 339 SER C CA 1
ATOM 6855 C C . SER C 1 339 ? 106.894 150.354 129.076 1.00 6.60 339 SER C C 1
ATOM 6856 O O . SER C 1 339 ? 107.791 150.663 129.863 1.00 6.60 339 SER C O 1
ATOM 6859 N N . SER C 1 340 ? 105.901 151.184 128.786 1.00 7.09 340 SER C N 1
ATOM 6860 C CA . SER C 1 340 ? 105.856 152.492 129.412 1.00 7.09 340 SER C CA 1
ATOM 6861 C C . SER C 1 340 ? 105.664 152.335 130.917 1.00 7.09 340 SER C C 1
ATOM 6862 O O . SER C 1 340 ? 105.550 151.234 131.449 1.00 7.09 340 SER C O 1
ATOM 6865 N N . SER C 1 341 ? 105.657 153.462 131.616 1.00 9.17 341 SER C N 1
ATOM 6866 C CA . SER C 1 341 ? 105.423 153.402 133.049 1.00 9.17 341 SER C CA 1
ATOM 6867 C C . SER C 1 341 ? 103.964 153.123 133.351 1.00 9.17 341 SER C C 1
ATOM 6868 O O . SER C 1 341 ? 103.659 152.460 134.344 1.00 9.17 341 SER C O 1
ATOM 6871 N N . CYS C 1 342 ? 103.056 153.594 132.494 1.00 10.54 342 CYS C N 1
ATOM 6872 C CA . CYS C 1 342 ? 101.628 153.476 132.753 1.00 10.54 342 CYS C CA 1
ATOM 6873 C C . CYS C 1 342 ? 101.165 152.033 132.817 1.00 10.54 342 CYS C C 1
ATOM 6874 O O . CYS C 1 342 ? 100.077 151.768 133.333 1.00 10.54 342 CYS C O 1
ATOM 6877 N N . ILE C 1 343 ? 101.954 151.097 132.302 1.00 7.97 343 ILE C N 1
ATOM 6878 C CA . ILE C 1 343 ? 101.516 149.710 132.252 1.00 7.97 343 ILE C CA 1
ATOM 6879 C C . ILE C 1 343 ? 101.833 148.992 133.553 1.00 7.97 343 ILE C C 1
ATOM 6880 O O . ILE C 1 343 ? 101.081 148.115 133.987 1.00 7.97 343 ILE C O 1
ATOM 6885 N N . ARG C 1 344 ? 102.947 149.332 134.193 1.00 7.67 344 ARG C N 1
ATOM 6886 C CA . ARG C 1 344 ? 103.241 148.796 135.511 1.00 7.67 344 ARG C CA 1
ATOM 6887 C C . ARG C 1 344 ? 102.749 149.691 136.635 1.00 7.67 344 ARG C C 1
ATOM 6888 O O . ARG C 1 344 ? 102.581 149.209 137.755 1.00 7.67 344 ARG C O 1
ATOM 6896 N N . ARG C 1 345 ? 102.504 150.971 136.368 1.00 8.66 345 ARG C N 1
ATOM 6897 C CA . ARG C 1 345 ? 101.884 151.815 137.381 1.00 8.66 345 ARG C CA 1
ATOM 6898 C C . ARG C 1 345 ? 100.493 151.309 137.720 1.00 8.66 345 ARG C C 1
ATOM 6899 O O . ARG C 1 345 ? 100.173 151.078 138.890 1.00 8.66 345 ARG C O 1
ATOM 6907 N N . SER C 1 346 ? 99.646 151.143 136.711 1.00 10.66 346 SER C N 1
ATOM 6908 C CA . SER C 1 346 ? 98.481 150.294 136.875 1.00 10.66 346 SER C CA 1
ATOM 6909 C C . SER C 1 346 ? 98.953 148.892 137.215 1.00 10.66 346 SER C C 1
ATOM 6910 O O . SER C 1 346 ? 100.018 148.453 136.783 1.00 10.66 346 SER C O 1
ATOM 6913 N N . GLY C 1 347 ? 98.158 148.175 137.990 1.00 13.09 347 GLY C N 1
ATOM 6914 C CA . GLY C 1 347 ? 98.674 146.946 138.549 1.00 13.09 347 GLY C CA 1
ATOM 6915 C C . GLY C 1 347 ? 98.802 145.826 137.543 1.00 13.09 347 GLY C C 1
ATOM 6916 O O . GLY C 1 347 ? 98.452 144.683 137.842 1.00 13.09 347 GLY C O 1
ATOM 6917 N N . HIS C 1 348 ? 99.338 146.130 136.362 1.00 10.55 348 HIS C N 1
ATOM 6918 C CA . HIS C 1 348 ? 99.557 145.139 135.315 1.00 10.55 348 HIS C CA 1
ATOM 6919 C C . HIS C 1 348 ? 101.032 144.791 135.281 1.00 10.55 348 HIS C C 1
ATOM 6920 O O . HIS C 1 348 ? 101.793 145.376 134.512 1.00 10.55 348 HIS C O 1
ATOM 6927 N N . PHE C 1 349 ? 101.430 143.825 136.087 1.00 8.44 349 PHE C N 1
ATOM 6928 C CA . PHE C 1 349 ? 102.808 143.389 136.118 1.00 8.44 349 PHE C CA 1
ATOM 6929 C C . PHE C 1 349 ? 103.022 142.106 135.346 1.00 8.44 349 PHE C C 1
ATOM 6930 O O . PHE C 1 349 ? 104.176 141.707 135.148 1.00 8.44 349 PHE C O 1
ATOM 6938 N N . GLU C 1 350 ? 101.946 141.426 134.954 1.00 9.52 350 GLU C N 1
ATOM 6939 C CA . GLU C 1 350 ? 102.056 140.263 134.088 1.00 9.52 350 GLU C CA 1
ATOM 6940 C C . GLU C 1 350 ? 101.890 140.662 132.630 1.00 9.52 350 GLU C C 1
ATOM 6941 O O . GLU C 1 350 ? 102.497 140.053 131.744 1.00 9.52 350 GLU C O 1
ATOM 6947 N N . VAL C 1 351 ? 101.094 141.700 132.367 1.00 6.57 351 VAL C N 1
ATOM 6948 C CA . VAL C 1 351 ? 100.920 142.190 131.005 1.00 6.57 351 VAL C CA 1
ATOM 6949 C C . VAL C 1 351 ? 102.207 142.802 130.486 1.00 6.57 351 VAL C C 1
ATOM 6950 O O . VAL C 1 351 ? 102.560 142.633 129.317 1.00 6.57 351 VAL C O 1
ATOM 6954 N N . PHE C 1 352 ? 102.921 143.542 131.329 1.00 6.62 352 PHE C N 1
ATOM 6955 C CA . PHE C 1 352 ? 104.221 144.046 130.915 1.00 6.62 352 PHE C CA 1
ATOM 6956 C C . PHE C 1 352 ? 105.165 142.897 130.614 1.00 6.62 352 PHE C C 1
ATOM 6957 O O . PHE C 1 352 ? 105.918 142.937 129.638 1.00 6.62 352 PHE C O 1
ATOM 6965 N N . TYR C 1 353 ? 105.130 141.849 131.434 1.00 6.57 353 TYR C N 1
ATOM 6966 C CA . TYR C 1 353 ? 106.088 140.766 131.266 1.00 6.57 353 TYR C CA 1
ATOM 6967 C C . TYR C 1 353 ? 105.812 139.973 130.009 1.00 6.57 353 TYR C C 1
ATOM 6968 O O . TYR C 1 353 ? 106.744 139.507 129.350 1.00 6.57 353 TYR C O 1
ATOM 6977 N N . TRP C 1 354 ? 104.541 139.771 129.676 1.00 5.44 354 TRP C N 1
ATOM 6978 C CA . TRP C 1 354 ? 104.233 139.004 128.479 1.00 5.44 354 TRP C CA 1
ATOM 6979 C C . TRP C 1 354 ? 104.587 139.771 127.218 1.00 5.44 354 TRP C C 1
ATOM 6980 O O . TRP C 1 354 ? 105.276 139.234 126.350 1.00 5.44 354 TRP C O 1
ATOM 6991 N N . THR C 1 355 ? 104.158 141.024 127.100 1.00 5.44 355 THR C N 1
ATOM 6992 C CA . THR C 1 355 ? 104.453 141.772 125.890 1.00 5.44 355 THR C CA 1
ATOM 6993 C C . THR C 1 355 ? 105.942 141.961 125.674 1.00 5.44 355 THR C C 1
ATOM 6994 O O . THR C 1 355 ? 106.393 141.942 124.526 1.00 5.44 355 THR C O 1
ATOM 6998 N N . HIS C 1 356 ? 106.723 142.112 126.736 1.00 7.85 356 HIS C N 1
ATOM 6999 C CA . HIS C 1 356 ? 108.162 142.030 126.560 1.00 7.85 356 HIS C CA 1
ATOM 7000 C C . HIS C 1 356 ? 108.656 140.665 126.164 1.00 7.85 356 HIS C C 1
ATOM 7001 O O . HIS C 1 356 ? 109.734 140.576 125.580 1.00 7.85 356 HIS C O 1
ATOM 7008 N N . LEU C 1 357 ? 107.920 139.611 126.440 1.00 5.74 357 LEU C N 1
ATOM 7009 C CA . LEU C 1 357 ? 108.454 138.315 126.076 1.00 5.74 357 LEU C CA 1
ATOM 7010 C C . LEU C 1 357 ? 108.582 138.173 124.568 1.00 5.74 357 LEU C C 1
ATOM 7011 O O . LEU C 1 357 ? 109.121 137.173 124.089 1.00 5.74 357 LEU C O 1
ATOM 7016 N N . SER C 1 358 ? 108.126 139.175 123.823 1.00 6.02 358 SER C N 1
ATOM 7017 C CA . SER C 1 358 ? 108.267 139.247 122.383 1.00 6.02 358 SER C CA 1
ATOM 7018 C C . SER C 1 358 ? 109.645 139.693 121.939 1.00 6.02 358 SER C C 1
ATOM 7019 O O . SER C 1 358 ? 109.881 139.785 120.736 1.00 6.02 358 SER C O 1
ATOM 7022 N N . TYR C 1 359 ? 110.555 139.995 122.864 1.00 10.23 359 TYR C N 1
ATOM 7023 C CA . TYR C 1 359 ? 111.924 140.278 122.451 1.00 10.23 359 TYR C CA 1
ATOM 7024 C C . TYR C 1 359 ? 112.528 139.069 121.755 1.00 10.23 359 TYR C C 1
ATOM 7025 O O . TYR C 1 359 ? 113.512 139.191 121.022 1.00 10.23 359 TYR C O 1
ATOM 7034 N N . LEU C 1 360 ? 111.960 137.888 121.993 1.00 9.50 360 LEU C N 1
ATOM 7035 C CA . LEU C 1 360 ? 112.340 136.705 121.232 1.00 9.50 360 LEU C CA 1
ATOM 7036 C C . LEU C 1 360 ? 111.931 136.837 119.771 1.00 9.50 360 LEU C C 1
ATOM 7037 O O . LEU C 1 360 ? 112.722 136.553 118.867 1.00 9.50 360 LEU C O 1
ATOM 7042 N N . LEU C 1 361 ? 110.694 137.262 119.519 1.00 9.23 361 LEU C N 1
ATOM 7043 C CA . LEU C 1 361 ? 110.235 137.400 118.143 1.00 9.23 361 LEU C CA 1
ATOM 7044 C C . LEU C 1 361 ? 110.944 138.544 117.430 1.00 9.23 361 LEU C C 1
ATOM 7045 O O . LEU C 1 361 ? 111.196 138.467 116.224 1.00 9.23 361 LEU C O 1
ATOM 7050 N N . VAL C 1 362 ? 111.272 139.617 118.150 1.00 9.03 362 VAL C N 1
ATOM 7051 C CA . VAL C 1 362 ? 112.116 140.654 117.564 1.00 9.03 362 VAL C CA 1
ATOM 7052 C C . VAL C 1 362 ? 113.509 140.105 117.309 1.00 9.03 362 VAL C C 1
ATOM 7053 O O . VAL C 1 362 ? 114.158 140.455 116.321 1.00 9.03 362 VAL C O 1
ATOM 7057 N N . TRP C 1 363 ? 113.982 139.223 118.176 1.00 13.25 363 TRP C N 1
ATOM 7058 C CA . TRP C 1 363 ? 115.248 138.558 117.935 1.00 13.25 363 TRP C CA 1
ATOM 7059 C C . TRP C 1 363 ? 115.154 137.466 116.888 1.00 13.25 363 TRP C C 1
ATOM 7060 O O . TRP C 1 363 ? 116.171 137.129 116.279 1.00 13.25 363 TRP C O 1
ATOM 7071 N N . LEU C 1 364 ? 113.975 136.894 116.673 1.00 12.81 364 LEU C N 1
ATOM 7072 C CA . LEU C 1 364 ? 113.817 135.897 115.625 1.00 12.81 364 LEU C CA 1
ATOM 7073 C C . LEU C 1 364 ? 113.753 136.570 114.263 1.00 12.81 364 LEU C C 1
ATOM 7074 O O . LEU C 1 364 ? 114.589 136.314 113.393 1.00 12.81 364 LEU C O 1
ATOM 7079 N N . LEU C 1 365 ? 112.778 137.461 114.081 1.00 10.93 365 LEU C N 1
ATOM 7080 C CA . LEU C 1 365 ? 112.609 138.155 112.813 1.00 10.93 365 LEU C CA 1
ATOM 7081 C C . LEU C 1 365 ? 113.887 138.840 112.371 1.00 10.93 365 LEU C C 1
ATOM 7082 O O . LEU C 1 365 ? 114.159 138.951 111.172 1.00 10.93 365 LEU C O 1
ATOM 7087 N N . LEU C 1 366 ? 114.687 139.307 113.325 1.00 15.26 366 LEU C N 1
ATOM 7088 C CA . LEU C 1 366 ? 115.885 140.051 112.969 1.00 15.26 366 LEU C CA 1
ATOM 7089 C C . LEU C 1 366 ? 116.992 139.150 112.448 1.00 15.26 366 LEU C C 1
ATOM 7090 O O . LEU C 1 366 ? 117.866 139.629 111.720 1.00 15.26 366 LEU C O 1
ATOM 7095 N N . ILE C 1 367 ? 116.989 137.863 112.799 1.00 19.70 367 ILE C N 1
ATOM 7096 C CA . ILE C 1 367 ? 117.948 136.952 112.184 1.00 19.70 367 ILE C CA 1
ATOM 7097 C C . ILE C 1 367 ? 117.623 136.766 110.712 1.00 19.70 367 ILE C C 1
ATOM 7098 O O . ILE C 1 367 ? 118.519 136.717 109.863 1.00 19.70 367 ILE C O 1
ATOM 7103 N N . PHE C 1 368 ? 116.340 136.668 110.382 1.00 16.41 368 PHE C N 1
ATOM 7104 C CA . PHE C 1 368 ? 115.911 136.614 108.993 1.00 16.41 368 PHE C CA 1
ATOM 7105 C C . PHE C 1 368 ? 115.930 137.978 108.333 1.00 16.41 368 PHE C C 1
ATOM 7106 O O . PHE C 1 368 ? 115.524 138.092 107.175 1.00 16.41 368 PHE C O 1
ATOM 7114 N N . HIS C 1 369 ? 116.340 139.017 109.052 1.00 12.40 369 HIS C N 1
ATOM 7115 C CA . HIS C 1 369 ? 116.409 140.367 108.509 1.00 12.40 369 HIS C CA 1
ATOM 7116 C C . HIS C 1 369 ? 117.844 140.827 108.287 1.00 12.40 369 HIS C C 1
ATOM 7117 O O . HIS C 1 369 ? 118.234 141.160 107.166 1.00 12.40 369 HIS C O 1
ATOM 7124 N N . GLY C 1 370 ? 118.640 140.838 109.342 1.00 20.57 370 GLY C N 1
ATOM 7125 C CA . GLY C 1 370 ? 120.007 141.267 109.245 1.00 20.57 370 GLY C CA 1
ATOM 7126 C C . GLY C 1 370 ? 120.907 140.132 108.828 1.00 20.57 370 GLY C C 1
ATOM 7127 O O . GLY C 1 370 ? 121.149 139.188 109.584 1.00 20.57 370 GLY C O 1
ATOM 7128 N N . PRO C 1 371 ? 121.433 140.210 107.606 1.00 30.56 371 PRO C N 1
ATOM 7129 C CA . PRO C 1 371 ? 122.263 139.107 107.104 1.00 30.56 371 PRO C CA 1
ATOM 7130 C C . PRO C 1 371 ? 123.453 138.809 107.989 1.00 30.56 371 PRO C C 1
ATOM 7131 O O . PRO C 1 371 ? 123.860 137.647 108.103 1.00 30.56 371 PRO C O 1
ATOM 7135 N N . ASN C 1 372 ? 124.016 139.825 108.635 1.00 32.45 372 ASN C N 1
ATOM 7136 C CA . ASN C 1 372 ? 125.126 139.641 109.558 1.00 32.45 372 ASN C CA 1
ATOM 7137 C C . ASN C 1 372 ? 124.687 139.726 111.010 1.00 32.45 372 ASN C C 1
ATOM 7138 O O . ASN C 1 372 ? 125.527 139.649 111.910 1.00 32.45 372 ASN C O 1
ATOM 7143 N N . PHE C 1 373 ? 123.387 139.871 111.262 1.00 30.42 373 PHE C N 1
ATOM 7144 C CA . PHE C 1 373 ? 122.936 140.120 112.623 1.00 30.42 373 PHE C CA 1
ATOM 7145 C C . PHE C 1 373 ? 123.193 138.933 113.540 1.00 30.42 373 PHE C C 1
ATOM 7146 O O . PHE C 1 373 ? 123.427 139.124 114.738 1.00 30.42 373 PHE C O 1
ATOM 7154 N N . TRP C 1 374 ? 123.173 137.711 113.004 1.00 41.02 374 TRP C N 1
ATOM 7155 C CA . TRP C 1 374 ? 123.240 136.535 113.862 1.00 41.02 374 TRP C CA 1
ATOM 7156 C C . TRP C 1 374 ? 124.526 136.471 114.674 1.00 41.02 374 TRP C C 1
ATOM 7157 O O . TRP C 1 374 ? 124.523 135.872 115.742 1.00 41.02 374 TRP C O 1
ATOM 7168 N N . LYS C 1 375 ? 125.607 137.118 114.240 1.00 42.06 375 LYS C N 1
ATOM 7169 C CA . LYS C 1 375 ? 126.823 137.127 115.052 1.00 42.06 375 LYS C CA 1
ATOM 7170 C C . LYS C 1 375 ? 126.651 138.011 116.285 1.00 42.06 375 LYS C C 1
ATOM 7171 O O . LYS C 1 375 ? 126.956 137.603 117.425 1.00 42.06 375 LYS C O 1
ATOM 7177 N N . TRP C 1 376 ? 126.193 139.246 116.057 1.00 35.51 376 TRP C N 1
ATOM 7178 C CA . TRP C 1 376 ? 125.829 140.127 117.153 1.00 35.51 376 TRP C CA 1
ATOM 7179 C C . TRP C 1 376 ? 124.914 139.404 118.123 1.00 35.51 376 TRP C C 1
ATOM 7180 O O . TRP C 1 376 ? 125.260 139.206 119.287 1.00 35.51 376 TRP C O 1
ATOM 7191 N N . LEU C 1 377 ? 123.757 138.952 117.643 1.00 35.27 377 LEU C N 1
ATOM 7192 C CA . LEU C 1 377 ? 122.833 138.251 118.523 1.00 35.27 377 LEU C CA 1
ATOM 7193 C C . LEU C 1 377 ? 123.435 136.979 119.095 1.00 35.27 377 LEU C C 1
ATOM 7194 O O . LEU C 1 377 ? 122.954 136.486 120.114 1.00 35.27 377 LEU C O 1
ATOM 7199 N N . LEU C 1 378 ? 124.484 136.442 118.480 1.00 42.87 378 LEU C N 1
ATOM 7200 C CA . LEU C 1 378 ? 125.018 135.173 118.941 1.00 42.87 378 LEU C CA 1
ATOM 7201 C C . LEU C 1 378 ? 125.803 135.348 120.224 1.00 42.87 378 LEU C C 1
ATOM 7202 O O . LEU C 1 378 ? 125.604 134.601 121.186 1.00 42.87 378 LEU C O 1
ATOM 7207 N N . VAL C 1 379 ? 126.701 136.324 120.263 1.00 41.05 379 VAL C N 1
ATOM 7208 C CA . VAL C 1 379 ? 127.551 136.389 121.457 1.00 41.05 379 VAL C CA 1
ATOM 7209 C C . VAL C 1 379 ? 126.717 136.799 122.677 1.00 41.05 379 VAL C C 1
ATOM 7210 O O . VAL C 1 379 ? 126.587 135.991 123.616 1.00 41.05 379 VAL C O 1
ATOM 7214 N N . PRO C 1 380 ? 126.106 137.994 122.728 1.00 37.07 380 PRO C N 1
ATOM 7215 C CA . PRO C 1 380 ? 125.223 138.285 123.865 1.00 37.07 380 PRO C CA 1
ATOM 7216 C C . PRO C 1 380 ? 124.001 137.397 123.953 1.00 37.07 380 PRO C C 1
ATOM 7217 O O . PRO C 1 380 ? 123.497 137.193 125.056 1.00 37.07 380 PRO C O 1
ATOM 7221 N N . GLY C 1 381 ? 123.492 136.870 122.842 1.00 38.94 381 GLY C N 1
ATOM 7222 C CA . GLY C 1 381 ? 122.346 135.979 122.933 1.00 38.94 381 GLY C CA 1
ATOM 7223 C C . GLY C 1 381 ? 122.688 134.652 123.578 1.00 38.94 381 GLY C C 1
ATOM 7224 O O . GLY C 1 381 ? 121.915 134.124 124.383 1.00 38.94 381 GLY C O 1
ATOM 7225 N N . ILE C 1 382 ? 123.848 134.089 123.234 1.00 41.80 382 ILE C N 1
ATOM 7226 C CA . ILE C 1 382 ? 124.318 132.906 123.946 1.00 41.80 382 ILE C CA 1
ATOM 7227 C C . ILE C 1 382 ? 124.538 133.228 125.412 1.00 41.80 382 ILE C C 1
ATOM 7228 O O . ILE C 1 382 ? 124.153 132.449 126.287 1.00 41.80 382 ILE C O 1
ATOM 7233 N N . LEU C 1 383 ? 125.143 134.381 125.713 1.00 37.78 383 LEU C N 1
ATOM 7234 C CA . LEU C 1 383 ? 125.295 134.770 127.115 1.00 37.78 383 LEU C CA 1
ATOM 7235 C C . LEU C 1 383 ? 123.949 134.802 127.830 1.00 37.78 383 LEU C C 1
ATOM 7236 O O . LEU C 1 383 ? 123.777 134.203 128.900 1.00 37.78 383 LEU C O 1
ATOM 7241 N N . PHE C 1 384 ? 122.975 135.484 127.232 1.00 34.27 384 PHE C N 1
ATOM 7242 C CA . PHE C 1 384 ? 121.695 135.703 127.885 1.00 34.27 384 PHE C CA 1
ATOM 7243 C C . PHE C 1 384 ? 120.947 134.402 128.098 1.00 34.27 384 PHE C C 1
ATOM 7244 O O . PHE C 1 384 ? 120.392 134.174 129.177 1.00 34.27 384 PHE C O 1
ATOM 7252 N N . PHE C 1 385 ? 120.901 133.536 127.087 1.00 41.16 385 PHE C N 1
ATOM 7253 C CA . PHE C 1 385 ? 120.158 132.301 127.289 1.00 41.16 385 PHE C CA 1
ATOM 7254 C C . PHE C 1 385 ? 120.933 131.306 128.136 1.00 41.16 385 PHE C C 1
ATOM 7255 O O . PHE C 1 385 ? 120.322 130.509 128.853 1.00 41.16 385 PHE C O 1
ATOM 7263 N N . LEU C 1 386 ? 122.264 131.361 128.108 1.00 45.46 386 LEU C N 1
ATOM 7264 C CA . LEU C 1 386 ? 123.056 130.625 129.080 1.00 45.46 386 LEU C CA 1
ATOM 7265 C C . LEU C 1 386 ? 122.640 130.995 130.494 1.00 45.46 386 LEU C C 1
ATOM 7266 O O . LEU C 1 386 ? 122.449 130.123 131.345 1.00 45.46 386 LEU C O 1
ATOM 7271 N N . GLU C 1 387 ? 122.487 132.291 130.759 1.00 42.79 387 GLU C N 1
ATOM 7272 C CA . GLU C 1 387 ? 122.085 132.703 132.099 1.00 42.79 387 GLU C CA 1
ATOM 7273 C C . GLU C 1 387 ? 120.649 132.299 132.402 1.00 42.79 387 GLU C C 1
ATOM 7274 O O . GLU C 1 387 ? 120.370 131.747 133.471 1.00 42.79 387 GLU C O 1
ATOM 7280 N N . LYS C 1 388 ? 119.728 132.550 131.473 1.00 39.14 388 LYS C N 1
ATOM 7281 C CA . LYS C 1 388 ? 118.330 132.220 131.719 1.00 39.14 388 LYS C CA 1
ATOM 7282 C C . LYS C 1 388 ? 118.116 130.720 131.863 1.00 39.14 388 LYS C C 1
ATOM 7283 O O . LYS C 1 388 ? 117.087 130.301 132.402 1.00 39.14 388 LYS C O 1
ATOM 7289 N N . ALA C 1 389 ? 119.060 129.905 131.390 1.00 41.88 389 ALA C N 1
ATOM 7290 C CA . ALA C 1 389 ? 118.982 128.467 131.609 1.00 41.88 389 ALA C CA 1
ATOM 7291 C C . ALA C 1 389 ? 119.678 128.069 132.905 1.00 41.88 389 ALA C C 1
ATOM 7292 O O . ALA C 1 389 ? 119.200 127.191 133.629 1.00 41.88 389 ALA C O 1
ATOM 7294 N N . ILE C 1 390 ? 120.811 128.706 133.211 1.00 43.56 390 ILE C N 1
ATOM 7295 C CA . ILE C 1 390 ? 121.530 128.440 134.449 1.00 43.56 390 ILE C CA 1
ATOM 7296 C C . ILE C 1 390 ? 120.643 128.702 135.655 1.00 43.56 390 ILE C C 1
ATOM 7297 O O . ILE C 1 390 ? 120.824 128.082 136.709 1.00 43.56 390 ILE C O 1
ATOM 7302 N N . GLY C 1 391 ? 119.655 129.577 135.510 1.00 39.60 391 GLY C N 1
ATOM 7303 C CA . GLY C 1 391 ? 118.661 129.785 136.536 1.00 39.60 391 GLY C CA 1
ATOM 7304 C C . GLY C 1 391 ? 117.397 129.013 136.236 1.00 39.60 391 GLY C C 1
ATOM 7305 O O . GLY C 1 391 ? 116.706 129.299 135.255 1.00 39.60 391 GLY C O 1
ATOM 7306 N N . LEU C 1 392 ? 117.091 128.021 137.065 1.00 42.24 392 LEU C N 1
ATOM 7307 C CA . LEU C 1 392 ? 115.898 127.201 136.915 1.00 42.24 392 LEU C CA 1
ATOM 7308 C C . LEU C 1 392 ? 115.135 127.177 138.229 1.00 42.24 392 LEU C C 1
ATOM 7309 O O . LEU C 1 392 ? 115.545 127.827 139.195 1.00 42.24 392 LEU C O 1
ATOM 7314 N N . ALA C 1 393 ? 114.029 126.434 138.244 1.00 44.03 393 ALA C N 1
ATOM 7315 C CA . ALA C 1 393 ? 112.978 126.462 139.278 1.00 44.03 393 ALA C CA 1
ATOM 7316 C C . ALA C 1 393 ? 113.604 126.582 140.667 1.00 44.03 393 ALA C C 1
ATOM 7317 O O . ALA C 1 393 ? 113.264 127.523 141.400 1.00 44.03 393 ALA C O 1
ATOM 7319 N N . VAL C 1 394 ? 114.495 125.684 141.073 1.00 44.03 394 VAL C N 1
ATOM 7320 C CA . VAL C 1 394 ? 114.970 125.674 142.452 1.00 44.03 394 VAL C CA 1
ATOM 7321 C C . VAL C 1 394 ? 116.474 125.909 142.540 1.00 44.03 394 VAL C C 1
ATOM 7322 O O . VAL C 1 394 ? 117.135 125.373 143.436 1.00 44.03 394 VAL C O 1
ATOM 7326 N N . SER C 1 395 ? 117.024 126.699 141.613 1.00 47.42 395 SER C N 1
ATOM 7327 C CA . SER C 1 395 ? 118.458 126.971 141.594 1.00 47.42 395 SER C CA 1
ATOM 7328 C C . SER C 1 395 ? 118.983 127.372 142.968 1.00 47.42 395 SER C C 1
ATOM 7329 O O . SER C 1 395 ? 119.834 126.689 143.549 1.00 47.42 395 SER C O 1
ATOM 7332 N N . ARG C 1 396 ? 118.474 128.482 143.506 1.00 39.02 396 ARG C N 1
ATOM 7333 C CA . ARG C 1 396 ? 118.786 128.900 144.869 1.00 39.02 396 ARG C CA 1
ATOM 7334 C C . ARG C 1 396 ? 117.543 129.411 145.589 1.00 39.02 396 ARG C C 1
ATOM 7335 O O . ARG C 1 396 ? 117.659 130.080 146.620 1.00 39.02 396 ARG C O 1
ATOM 7343 N N . MET C 1 397 ? 116.362 129.095 145.072 1.00 36.20 397 MET C N 1
ATOM 7344 C CA . MET C 1 397 ? 115.113 129.621 145.594 1.00 36.20 397 MET C CA 1
ATOM 7345 C C . MET C 1 397 ? 114.662 128.848 146.828 1.00 36.20 397 MET C C 1
ATOM 7346 O O . MET C 1 397 ? 115.130 127.745 147.113 1.00 36.20 397 MET C O 1
ATOM 7351 N N . ALA C 1 398 ? 113.728 129.451 147.558 1.00 23.30 398 ALA C N 1
ATOM 7352 C CA . ALA C 1 398 ? 113.164 128.850 148.758 1.00 23.30 398 ALA C CA 1
ATOM 7353 C C . ALA C 1 398 ? 111.799 129.467 148.995 1.00 23.30 398 ALA C C 1
ATOM 7354 O O . ALA C 1 398 ? 111.713 130.657 149.299 1.00 23.30 398 ALA C O 1
ATOM 7356 N N . ALA C 1 399 ? 110.740 128.670 148.893 1.00 17.19 399 ALA C N 1
ATOM 7357 C CA . ALA C 1 399 ? 109.395 129.233 148.904 1.00 17.19 399 ALA C CA 1
ATOM 7358 C C . ALA C 1 399 ? 108.974 129.634 150.309 1.00 17.19 399 ALA C C 1
ATOM 7359 O O . ALA C 1 399 ? 107.920 129.211 150.789 1.00 17.19 399 ALA C O 1
ATOM 7361 N N . VAL C 1 400 ? 109.772 130.492 150.949 1.00 19.41 400 VAL C N 1
ATOM 7362 C CA . VAL C 1 400 ? 109.578 130.808 152.354 1.00 19.41 400 VAL C CA 1
ATOM 7363 C C . VAL C 1 400 ? 108.232 131.479 152.579 1.00 19.41 400 VAL C C 1
ATOM 7364 O O . VAL C 1 400 ? 107.559 131.920 151.645 1.00 19.41 400 VAL C O 1
ATOM 7368 N N . CYS C 1 401 ? 107.832 131.538 153.840 1.00 28.54 401 CYS C N 1
ATOM 7369 C CA . CYS C 1 401 ? 106.571 132.144 154.235 1.00 28.54 401 CYS C CA 1
ATOM 7370 C C . CYS C 1 401 ? 106.840 133.444 154.969 1.00 28.54 401 CYS C C 1
ATOM 7371 O O . CYS C 1 401 ? 107.636 133.479 155.911 1.00 28.54 401 CYS C O 1
ATOM 7374 N N . ILE C 1 402 ? 106.176 134.508 154.533 1.00 26.78 402 ILE C N 1
ATOM 7375 C CA . ILE C 1 402 ? 106.234 135.788 155.223 1.00 26.78 402 ILE C CA 1
ATOM 7376 C C . ILE C 1 402 ? 105.524 135.624 156.560 1.00 26.78 402 ILE C C 1
ATOM 7377 O O . ILE C 1 402 ? 104.306 135.445 156.604 1.00 26.78 402 ILE C O 1
ATOM 7382 N N . MET C 1 403 ? 106.278 135.672 157.656 1.00 36.00 403 MET C N 1
ATOM 7383 C CA . MET C 1 403 ? 105.672 135.454 158.966 1.00 36.00 403 MET C CA 1
ATOM 7384 C C . MET C 1 403 ? 104.805 136.636 159.370 1.00 36.00 403 MET C C 1
ATOM 7385 O O . MET C 1 403 ? 103.591 136.498 159.551 1.00 36.00 403 MET C O 1
ATOM 7390 N N . GLU C 1 404 ? 105.404 137.814 159.500 1.00 25.96 404 GLU C N 1
ATOM 7391 C CA . GLU C 1 404 ? 104.652 139.001 159.856 1.00 25.96 404 GLU C CA 1
ATOM 7392 C C . GLU C 1 404 ? 105.094 140.145 158.962 1.00 25.96 404 GLU C C 1
ATOM 7393 O O . GLU C 1 404 ? 106.210 140.158 158.443 1.00 25.96 404 GLU C O 1
ATOM 7399 N N . VAL C 1 405 ? 104.193 141.103 158.772 1.00 15.95 405 VAL C N 1
ATOM 7400 C CA . VAL C 1 405 ? 104.440 142.285 157.966 1.00 15.95 405 VAL C CA 1
ATOM 7401 C C . VAL C 1 405 ? 104.017 143.487 158.786 1.00 15.95 405 VAL C C 1
ATOM 7402 O O . VAL C 1 405 ? 102.829 143.653 159.084 1.00 15.95 405 VAL C O 1
ATOM 7406 N N . ASN C 1 406 ? 104.982 144.316 159.160 1.00 10.07 406 ASN C N 1
ATOM 7407 C CA . ASN C 1 406 ? 104.727 145.559 159.868 1.00 10.07 406 ASN C CA 1
ATOM 7408 C C . ASN C 1 406 ? 104.883 146.702 158.885 1.00 10.07 406 ASN C C 1
ATOM 7409 O O . ASN C 1 406 ? 105.863 146.745 158.142 1.00 10.07 406 ASN C O 1
ATOM 7414 N N . LEU C 1 407 ? 103.921 147.602 158.861 1.00 7.39 407 LEU C N 1
ATOM 7415 C CA . LEU C 1 407 ? 103.962 148.750 157.968 1.00 7.39 407 LEU C CA 1
ATOM 7416 C C . LEU C 1 407 ? 104.521 149.927 158.756 1.00 7.39 407 LEU C C 1
ATOM 7417 O O . LEU C 1 407 ? 103.789 150.623 159.460 1.00 7.39 407 LEU C O 1
ATOM 7422 N N . LEU C 1 408 ? 105.819 150.144 158.640 1.00 5.59 408 LEU C N 1
ATOM 7423 C CA . LEU C 1 408 ? 106.465 151.207 159.368 1.00 5.59 408 LEU C CA 1
ATOM 7424 C C . LEU C 1 408 ? 106.077 152.546 158.750 1.00 5.59 408 LEU C C 1
ATOM 7425 O O . LEU C 1 408 ? 105.528 152.588 157.652 1.00 5.59 408 LEU C O 1
ATOM 7430 N N . PRO C 1 409 ? 106.317 153.656 159.442 1.00 7.53 409 PRO C N 1
ATOM 7431 C CA . PRO C 1 409 ? 105.815 154.939 158.952 1.00 7.53 409 PRO C CA 1
ATOM 7432 C C . PRO C 1 409 ? 106.572 155.417 157.727 1.00 7.53 409 PRO C C 1
ATOM 7433 O O . PRO C 1 409 ? 107.685 154.987 157.432 1.00 7.53 409 PRO C O 1
ATOM 7437 N N . SER C 1 410 ? 105.936 156.352 157.021 1.00 7.90 410 SER C N 1
ATOM 7438 C CA . SER C 1 410 ? 106.459 156.933 155.784 1.00 7.90 410 SER C CA 1
ATOM 7439 C C . SER C 1 410 ? 106.561 155.888 154.680 1.00 7.90 410 SER C C 1
ATOM 7440 O O . SER C 1 410 ? 107.495 155.894 153.880 1.00 7.90 410 SER C O 1
ATOM 7443 N N . LYS C 1 411 ? 105.583 154.986 154.637 1.00 8.77 411 LYS C N 1
ATOM 7444 C CA . LYS C 1 411 ? 105.431 154.029 153.548 1.00 8.77 411 LYS C CA 1
ATOM 7445 C C . LYS C 1 411 ? 106.690 153.187 153.366 1.00 8.77 411 LYS C C 1
ATOM 7446 O O . LYS C 1 411 ? 107.374 153.254 152.352 1.00 8.77 411 LYS C O 1
ATOM 7452 N N . VAL C 1 412 ? 107.000 152.407 154.390 1.00 5.40 412 VAL C N 1
ATOM 7453 C CA . VAL C 1 412 ? 108.027 151.383 154.316 1.00 5.40 412 VAL C CA 1
ATOM 7454 C C . VAL C 1 412 ? 107.463 150.104 154.906 1.00 5.40 412 VAL C C 1
ATOM 7455 O O . VAL C 1 412 ? 106.835 150.128 155.967 1.00 5.40 412 VAL C O 1
ATOM 7459 N N . THR C 1 413 ? 107.658 148.998 154.197 1.00 8.70 413 THR C N 1
ATOM 7460 C CA . THR C 1 413 ? 107.116 147.704 154.572 1.00 8.70 413 THR C CA 1
ATOM 7461 C C . THR C 1 413 ? 108.203 146.870 155.224 1.00 8.70 413 THR C C 1
ATOM 7462 O O . THR C 1 413 ? 109.304 146.758 154.688 1.00 8.70 413 THR C O 1
ATOM 7466 N N . HIS C 1 414 ? 107.898 146.293 156.370 1.00 5.65 414 HIS C N 1
ATOM 7467 C CA . HIS C 1 414 ? 108.832 145.447 157.086 1.00 5.65 414 HIS C CA 1
ATOM 7468 C C . HIS C 1 414 ? 108.370 144.009 156.962 1.00 5.65 414 HIS C C 1
ATOM 7469 O O . HIS C 1 414 ? 107.308 143.655 157.479 1.00 5.65 414 HIS C O 1
ATOM 7476 N N . LEU C 1 415 ? 109.159 143.185 156.282 1.00 6.58 415 LEU C N 1
ATOM 7477 C CA . LEU C 1 415 ? 108.848 141.777 156.085 1.00 6.58 415 LEU C CA 1
ATOM 7478 C C . LEU C 1 415 ? 109.697 140.931 157.009 1.00 6.58 415 LEU C C 1
ATOM 7479 O O . LEU C 1 415 ? 110.925 141.024 156.982 1.00 6.58 415 LEU C O 1
ATOM 7484 N N . LEU C 1 416 ? 109.053 140.099 157.805 1.00 10.21 416 LEU C N 1
ATOM 7485 C CA . LEU C 1 416 ? 109.737 139.036 158.519 1.00 10.21 416 LEU C CA 1
ATOM 7486 C C . LEU C 1 416 ? 109.430 137.745 157.779 1.00 10.21 416 LEU C C 1
ATOM 7487 O O . LEU C 1 416 ? 108.290 137.274 157.794 1.00 10.21 416 LEU C O 1
ATOM 7492 N N . ILE C 1 417 ? 110.435 137.187 157.116 1.00 14.30 417 ILE C N 1
ATOM 7493 C CA . ILE C 1 417 ? 110.288 135.983 156.309 1.00 14.30 417 ILE C CA 1
ATOM 7494 C C . ILE C 1 417 ? 111.047 134.862 156.998 1.00 14.30 417 ILE C C 1
ATOM 7495 O O . ILE C 1 417 ? 112.249 134.982 157.255 1.00 14.30 417 ILE C O 1
ATOM 7500 N N . LYS C 1 418 ? 110.338 133.784 157.323 1.00 23.00 418 LYS C N 1
ATOM 7501 C CA . LYS C 1 418 ? 110.920 132.692 158.091 1.00 23.00 418 LYS C CA 1
ATOM 7502 C C . LYS C 1 418 ? 112.197 132.183 157.443 1.00 23.00 418 LYS C C 1
ATOM 7503 O O . LYS C 1 418 ? 112.209 131.822 156.266 1.00 23.00 418 LYS C O 1
ATOM 7509 N N . ARG C 1 419 ? 113.259 132.150 158.216 1.00 19.75 419 ARG C N 1
ATOM 7510 C CA . ARG C 1 419 ? 114.562 131.834 157.664 1.00 19.75 419 ARG C CA 1
ATOM 7511 C C . ARG C 1 419 ? 114.601 130.386 157.200 1.00 19.75 419 ARG C C 1
ATOM 7512 O O . ARG C 1 419 ? 114.190 129.493 157.947 1.00 19.75 419 ARG C O 1
ATOM 7520 N N . PRO C 1 420 ? 115.069 130.111 155.986 1.00 26.55 420 PRO C N 1
ATOM 7521 C CA . PRO C 1 420 ? 115.304 128.728 155.575 1.00 26.55 420 PRO C CA 1
ATOM 7522 C C . PRO C 1 420 ? 116.363 128.092 156.454 1.00 26.55 420 PRO C C 1
ATOM 7523 O O . PRO C 1 420 ? 117.323 128.763 156.856 1.00 26.55 420 PRO C O 1
ATOM 7527 N N . PRO C 1 421 ? 116.224 126.811 156.775 1.00 31.83 421 PRO C N 1
ATOM 7528 C CA . PRO C 1 421 ? 117.144 126.182 157.731 1.00 31.83 421 PRO C CA 1
ATOM 7529 C C . PRO C 1 421 ? 118.611 126.381 157.391 1.00 31.83 421 PRO C C 1
ATOM 7530 O O . PRO C 1 421 ? 119.375 126.897 158.213 1.00 31.83 421 PRO C O 1
ATOM 7534 N N . PHE C 1 422 ? 119.022 125.994 156.191 1.00 34.97 422 PHE C N 1
ATOM 7535 C CA . PHE C 1 422 ? 120.412 126.169 155.772 1.00 34.97 422 PHE C CA 1
ATOM 7536 C C . PHE C 1 422 ? 120.568 127.435 154.934 1.00 34.97 422 PHE C C 1
ATOM 7537 O O . PHE C 1 422 ? 121.008 127.409 153.785 1.00 34.97 422 PHE C O 1
ATOM 7545 N N . PHE C 1 423 ? 120.195 128.560 155.536 1.00 22.29 423 PHE C N 1
ATOM 7546 C CA . PHE C 1 423 ? 120.353 129.881 154.935 1.00 22.29 423 PHE C CA 1
ATOM 7547 C C . PHE C 1 423 ? 121.364 130.641 155.779 1.00 22.29 423 PHE C C 1
ATOM 7548 O O . PHE C 1 423 ? 121.025 131.181 156.834 1.00 22.29 423 PHE C O 1
ATOM 7556 N N . HIS C 1 424 ? 122.606 130.675 155.320 1.00 20.11 424 HIS C N 1
ATOM 7557 C CA . HIS C 1 424 ? 123.685 131.349 156.023 1.00 20.11 424 HIS C CA 1
ATOM 7558 C C . HIS C 1 424 ? 124.119 132.550 155.204 1.00 20.11 424 HIS C C 1
ATOM 7559 O O . HIS C 1 424 ? 124.496 132.402 154.038 1.00 20.11 424 HIS C O 1
ATOM 7566 N N . TYR C 1 425 ? 124.060 133.734 155.805 1.00 14.55 425 TYR C N 1
ATOM 7567 C CA . TYR C 1 425 ? 124.499 134.945 155.139 1.00 14.55 425 TYR C CA 1
ATOM 7568 C C . TYR C 1 425 ? 125.409 135.747 156.052 1.00 14.55 425 TYR C C 1
ATOM 7569 O O . TYR C 1 425 ? 125.349 135.643 157.276 1.00 14.55 425 TYR C O 1
ATOM 7578 N N . ARG C 1 426 ? 126.220 136.502 155.461 1.00 15.24 426 ARG C N 1
ATOM 7579 C CA . ARG C 1 426 ? 127.073 137.480 156.103 1.00 15.24 426 ARG C CA 1
ATOM 7580 C C . ARG C 1 426 ? 126.306 138.785 156.261 1.00 15.24 426 ARG C C 1
ATOM 7581 O O . ARG C 1 426 ? 125.370 139.050 155.505 1.00 15.24 426 ARG C O 1
ATOM 7589 N N . PRO C 1 427 ? 126.646 139.620 157.238 1.00 13.00 427 PRO C N 1
ATOM 7590 C CA . PRO C 1 427 ? 125.922 140.883 157.398 1.00 13.00 427 PRO C CA 1
ATOM 7591 C C . PRO C 1 427 ? 126.205 141.819 156.235 1.00 13.00 427 PRO C C 1
ATOM 7592 O O . PRO C 1 427 ? 127.356 142.105 155.912 1.00 13.00 427 PRO C O 1
ATOM 7596 N N . GLY C 1 428 ? 125.138 142.282 155.595 1.00 12.98 428 GLY C N 1
ATOM 7597 C CA . GLY C 1 428 ? 125.257 143.173 154.463 1.00 12.98 428 GLY C CA 1
ATOM 7598 C C . GLY C 1 428 ? 124.969 142.481 153.150 1.00 12.98 428 GLY C C 1
ATOM 7599 O O . GLY C 1 428 ? 125.359 142.968 152.089 1.00 12.98 428 GLY C O 1
ATOM 7600 N N . ASP C 1 429 ? 124.278 141.349 153.205 1.00 14.16 429 ASP C N 1
ATOM 7601 C CA . ASP C 1 429 ? 124.005 140.530 152.036 1.00 14.16 429 ASP C CA 1
ATOM 7602 C C . ASP C 1 429 ? 122.573 140.750 151.589 1.00 14.16 429 ASP C C 1
ATOM 7603 O O . ASP C 1 429 ? 121.650 140.626 152.393 1.00 14.16 429 ASP C O 1
ATOM 7608 N N . TYR C 1 430 ? 122.385 141.055 150.312 1.00 13.78 430 TYR C N 1
ATOM 7609 C CA . TYR C 1 430 ? 121.043 141.267 149.810 1.00 13.78 430 TYR C CA 1
ATOM 7610 C C . TYR C 1 430 ? 120.474 139.971 149.246 1.00 13.78 430 TYR C C 1
ATOM 7611 O O . TYR C 1 430 ? 121.118 138.926 149.245 1.00 13.78 430 TYR C O 1
ATOM 7620 N N . LEU C 1 431 ? 119.234 140.037 148.785 1.00 11.43 431 LEU C N 1
ATOM 7621 C CA . LEU C 1 431 ? 118.559 138.876 148.237 1.00 11.43 431 LEU C CA 1
ATOM 7622 C C . LEU C 1 431 ? 117.495 139.361 147.274 1.00 11.43 431 LEU C C 1
ATOM 7623 O O . LEU C 1 431 ? 116.925 140.431 147.472 1.00 11.43 431 LEU C O 1
ATOM 7628 N N . TYR C 1 432 ? 117.233 138.578 146.240 1.00 12.10 432 TYR C N 1
ATOM 7629 C CA . TYR C 1 432 ? 116.198 138.935 145.287 1.00 12.10 432 TYR C CA 1
ATOM 7630 C C . TYR C 1 432 ? 114.862 138.383 145.744 1.00 12.10 432 TYR C C 1
ATOM 7631 O O . TYR C 1 432 ? 114.680 137.170 145.836 1.00 12.10 432 TYR C O 1
ATOM 7640 N N . LEU C 1 433 ? 113.926 139.275 146.013 1.00 10.02 433 LEU C N 1
ATOM 7641 C CA . LEU C 1 433 ? 112.637 138.921 146.574 1.00 10.02 433 LEU C CA 1
ATOM 7642 C C . LEU C 1 433 ? 111.621 138.769 145.459 1.00 10.02 433 LEU C C 1
ATOM 7643 O O . LEU C 1 433 ? 111.651 139.511 144.479 1.00 10.02 433 LEU C O 1
ATOM 7648 N N . ASN C 1 434 ? 110.714 137.815 145.612 1.00 7.59 434 ASN C N 1
ATOM 7649 C CA . ASN C 1 434 ? 109.652 137.612 144.642 1.00 7.59 434 ASN C CA 1
ATOM 7650 C C . ASN C 1 434 ? 108.371 137.267 145.377 1.00 7.59 434 ASN C C 1
ATOM 7651 O O . ASN C 1 434 ? 108.372 136.394 146.245 1.00 7.59 434 ASN C O 1
ATOM 7656 N N . ILE C 1 435 ? 107.285 137.945 145.034 1.00 6.02 435 ILE C N 1
ATOM 7657 C CA . ILE C 1 435 ? 106.007 137.738 145.709 1.00 6.02 435 ILE C CA 1
ATOM 7658 C C . ILE C 1 435 ? 104.919 137.609 144.651 1.00 6.02 435 ILE C C 1
ATOM 7659 O O . ILE C 1 435 ? 104.447 138.625 144.127 1.00 6.02 435 ILE C O 1
ATOM 7664 N N . PRO C 1 436 ? 104.501 136.396 144.301 1.00 6.52 436 PRO C N 1
ATOM 7665 C CA . PRO C 1 436 ? 103.570 136.228 143.177 1.00 6.52 436 PRO C CA 1
ATOM 7666 C C . PRO C 1 436 ? 102.278 137.006 143.292 1.00 6.52 436 PRO C C 1
ATOM 7667 O O . PRO C 1 436 ? 101.674 137.329 142.266 1.00 6.52 436 PRO C O 1
ATOM 7671 N N . THR C 1 437 ? 101.820 137.317 144.498 1.00 8.10 437 THR C N 1
ATOM 7672 C CA . THR C 1 437 ? 100.608 138.115 144.612 1.00 8.10 437 THR C CA 1
ATOM 7673 C C . THR C 1 437 ? 100.815 139.510 144.036 1.00 8.10 437 THR C C 1
ATOM 7674 O O . THR C 1 437 ? 99.894 140.097 143.456 1.00 8.10 437 THR C O 1
ATOM 7678 N N . ILE C 1 438 ? 102.020 140.057 144.185 1.00 6.03 438 ILE C N 1
ATOM 7679 C CA . ILE C 1 438 ? 102.316 141.388 143.665 1.00 6.03 438 ILE C CA 1
ATOM 7680 C C . ILE C 1 438 ? 102.567 141.321 142.167 1.00 6.03 438 ILE C C 1
ATOM 7681 O O . ILE C 1 438 ? 101.813 141.873 141.361 1.00 6.03 438 ILE C O 1
ATOM 7686 N N . ALA C 1 439 ? 103.629 140.625 141.780 1.00 6.11 439 ALA C N 1
ATOM 7687 C CA . ALA C 1 439 ? 104.045 140.486 140.395 1.00 6.11 439 ALA C CA 1
ATOM 7688 C C . ALA C 1 439 ? 104.661 139.111 140.259 1.00 6.11 439 ALA C C 1
ATOM 7689 O O . ALA C 1 439 ? 105.581 138.769 141.006 1.00 6.11 439 ALA C O 1
ATOM 7691 N N . ARG C 1 440 ? 104.163 138.333 139.308 1.00 9.47 440 ARG C N 1
ATOM 7692 C CA . ARG C 1 440 ? 104.464 136.912 139.304 1.00 9.47 440 ARG C CA 1
ATOM 7693 C C . ARG C 1 440 ? 105.881 136.609 138.847 1.00 9.47 440 ARG C C 1
ATOM 7694 O O . ARG C 1 440 ? 106.446 135.592 139.258 1.00 9.47 440 ARG C O 1
ATOM 7702 N N . TYR C 1 441 ? 106.479 137.465 138.023 1.00 7.97 441 TYR C N 1
ATOM 7703 C CA . TYR C 1 441 ? 107.766 137.150 137.423 1.00 7.97 441 TYR C CA 1
ATOM 7704 C C . TYR C 1 441 ? 108.834 138.197 137.707 1.00 7.97 441 TYR C C 1
ATOM 7705 O O . TYR C 1 441 ? 109.901 138.151 137.089 1.00 7.97 441 TYR C O 1
ATOM 7714 N N . GLU C 1 442 ? 108.591 139.125 138.626 1.00 8.05 442 GLU C N 1
ATOM 7715 C CA . GLU C 1 442 ? 109.516 140.212 138.918 1.00 8.05 442 GLU C CA 1
ATOM 7716 C C . GLU C 1 442 ? 110.324 139.890 140.159 1.00 8.05 442 GLU C C 1
ATOM 7717 O O . GLU C 1 442 ? 109.758 139.512 141.185 1.00 8.05 442 GLU C O 1
ATOM 7723 N N . TRP C 1 443 ? 111.631 140.070 140.077 1.00 11.17 443 TRP C N 1
ATOM 7724 C CA . TRP C 1 443 ? 112.537 139.758 141.174 1.00 11.17 443 TRP C CA 1
ATOM 7725 C C . TRP C 1 443 ? 113.289 141.020 141.568 1.00 11.17 443 TRP C C 1
ATOM 7726 O O . TRP C 1 443 ? 114.268 141.389 140.913 1.00 11.17 443 TRP C O 1
ATOM 7737 N N . HIS C 1 444 ? 112.854 141.670 142.643 1.00 24.37 444 HIS C N 1
ATOM 7738 C CA . HIS C 1 444 ? 113.577 142.862 143.044 1.00 24.37 444 HIS C CA 1
ATOM 7739 C C . HIS C 1 444 ? 114.556 142.543 144.159 1.00 24.37 444 HIS C C 1
ATOM 7740 O O . HIS C 1 444 ? 114.292 141.661 144.973 1.00 24.37 444 HIS C O 1
ATOM 7747 N N . PRO C 1 445 ? 115.698 143.228 144.219 1.00 13.12 445 PRO C N 1
ATOM 7748 C CA . PRO C 1 445 ? 116.698 142.933 145.244 1.00 13.12 445 PRO C CA 1
ATOM 7749 C C . PRO C 1 445 ? 116.508 143.784 146.482 1.00 13.12 445 PRO C C 1
ATOM 7750 O O . PRO C 1 445 ? 116.140 144.955 146.411 1.00 13.12 445 PRO C O 1
ATOM 7754 N N . PHE C 1 446 ? 116.767 143.187 147.638 1.00 24.37 446 PHE C N 1
ATOM 7755 C CA . PHE C 1 446 ? 116.576 143.901 148.886 1.00 24.37 446 PHE C CA 1
ATOM 7756 C C . PHE C 1 446 ? 117.633 143.463 149.879 1.00 24.37 446 PHE C C 1
ATOM 7757 O O . PHE C 1 446 ? 117.978 142.287 149.944 1.00 24.37 446 PHE C O 1
ATOM 7765 N N . THR C 1 447 ? 118.157 144.416 150.637 1.00 12.52 447 THR C N 1
ATOM 7766 C CA . THR C 1 447 ? 119.198 144.125 151.606 1.00 12.52 447 THR C CA 1
ATOM 7767 C C . THR C 1 447 ? 118.580 143.511 152.845 1.00 12.52 447 THR C C 1
ATOM 7768 O O . THR C 1 447 ? 117.565 144.000 153.344 1.00 12.52 447 THR C O 1
ATOM 7772 N N . ILE C 1 448 ? 119.187 142.435 153.338 1.00 10.65 448 ILE C N 1
ATOM 7773 C CA . ILE C 1 448 ? 118.753 141.840 154.594 1.00 10.65 448 ILE C CA 1
ATOM 7774 C C . ILE C 1 448 ? 119.148 142.771 155.727 1.00 10.65 448 ILE C C 1
ATOM 7775 O O . ILE C 1 448 ? 120.336 142.981 155.988 1.00 10.65 448 ILE C O 1
ATOM 7780 N N . SER C 1 449 ? 118.156 143.339 156.405 1.00 24.37 449 SER C N 1
ATOM 7781 C CA . SER C 1 449 ? 118.405 144.284 157.487 1.00 24.37 449 SER C CA 1
ATOM 7782 C C . SER C 1 449 ? 118.263 143.629 158.843 1.00 24.37 449 SER C C 1
ATOM 7783 O O . SER C 1 449 ? 117.720 144.224 159.771 1.00 24.37 449 SER C O 1
ATOM 7786 N N . SER C 1 450 ? 118.718 142.389 158.976 1.00 9.82 450 SER C N 1
ATOM 7787 C CA . SER C 1 450 ? 118.698 141.678 160.242 1.00 9.82 450 SER C CA 1
ATOM 7788 C C . SER C 1 450 ? 120.003 140.928 160.384 1.00 9.82 450 SER C C 1
ATOM 7789 O O . SER C 1 450 ? 120.421 140.244 159.451 1.00 9.82 450 SER C O 1
ATOM 7792 N N . ALA C 1 451 ? 120.628 141.035 161.547 1.00 10.05 451 ALA C N 1
ATOM 7793 C CA . ALA C 1 451 ? 121.923 140.420 161.749 1.00 10.05 451 ALA C CA 1
ATOM 7794 C C . ALA C 1 451 ? 121.821 138.906 161.613 1.00 10.05 451 ALA C C 1
ATOM 7795 O O . ALA C 1 451 ? 120.813 138.312 161.998 1.00 10.05 451 ALA C O 1
ATOM 7797 N N . PRO C 1 452 ? 122.849 138.251 161.073 1.00 12.83 452 PRO C N 1
ATOM 7798 C CA . PRO C 1 452 ? 122.786 136.789 160.942 1.00 12.83 452 PRO C CA 1
ATOM 7799 C C . PRO C 1 452 ? 122.571 136.084 162.262 1.00 12.83 452 PRO C C 1
ATOM 7800 O O . PRO C 1 452 ? 121.979 134.999 162.287 1.00 12.83 452 PRO C O 1
ATOM 7804 N N . GLU C 1 453 ? 123.033 136.676 163.365 1.00 13.79 453 GLU C N 1
ATOM 7805 C CA . GLU C 1 453 ? 122.874 136.056 164.674 1.00 13.79 453 GLU C CA 1
ATOM 7806 C C . GLU C 1 453 ? 121.410 135.879 165.031 1.00 13.79 453 GLU C C 1
ATOM 7807 O O . GLU C 1 453 ? 121.070 135.014 165.843 1.00 13.79 453 GLU C O 1
ATOM 7813 N N . GLN C 1 454 ? 120.537 136.688 164.457 1.00 14.17 454 GLN C N 1
ATOM 7814 C CA . GLN C 1 454 ? 119.111 136.467 164.609 1.00 14.17 454 GLN C CA 1
ATOM 7815 C C . GLN C 1 454 ? 118.725 135.225 163.825 1.00 14.17 454 GLN C C 1
ATOM 7816 O O . GLN C 1 454 ? 118.801 135.214 162.595 1.00 14.17 454 GLN C O 1
ATOM 7822 N N . LYS C 1 455 ? 118.313 134.178 164.531 1.00 21.46 455 LYS C N 1
ATOM 7823 C CA . LYS C 1 455 ? 118.179 132.867 163.917 1.00 21.46 455 LYS C CA 1
ATOM 7824 C C . LYS C 1 455 ? 116.787 132.574 163.391 1.00 21.46 455 LYS C C 1
ATOM 7825 O O . LYS C 1 455 ? 116.645 131.770 162.466 1.00 21.46 455 LYS C O 1
ATOM 7831 N N . ASP C 1 456 ? 115.752 133.195 163.946 1.00 23.70 456 ASP C N 1
ATOM 7832 C CA . ASP C 1 456 ? 114.399 132.798 163.583 1.00 23.70 456 ASP C CA 1
ATOM 7833 C C . ASP C 1 456 ? 114.022 133.306 162.198 1.00 23.70 456 ASP C C 1
ATOM 7834 O O . ASP C 1 456 ? 113.791 132.516 161.279 1.00 23.70 456 ASP C O 1
ATOM 7839 N N . THR C 1 457 ? 113.969 134.624 162.025 1.00 14.63 457 THR C N 1
ATOM 7840 C CA . THR C 1 457 ? 113.422 135.233 160.822 1.00 14.63 457 THR C CA 1
ATOM 7841 C C . THR C 1 457 ? 114.470 136.064 160.096 1.00 14.63 457 THR C C 1
ATOM 7842 O O . THR C 1 457 ? 115.605 136.224 160.541 1.00 14.63 457 THR C O 1
ATOM 7846 N N . ILE C 1 458 ? 114.063 136.579 158.944 1.00 9.45 458 ILE C N 1
ATOM 7847 C CA . ILE C 1 458 ? 114.881 137.450 158.116 1.00 9.45 458 ILE C CA 1
ATOM 7848 C C . ILE C 1 458 ? 114.102 138.732 157.889 1.00 9.45 458 ILE C C 1
ATOM 7849 O O . ILE C 1 458 ? 112.960 138.691 157.422 1.00 9.45 458 ILE C O 1
ATOM 7854 N N . TRP C 1 459 ? 114.704 139.860 158.222 1.00 7.15 459 TRP C N 1
ATOM 7855 C CA . TRP C 1 459 ? 114.032 141.130 158.042 1.00 7.15 459 TRP C CA 1
ATOM 7856 C C . TRP C 1 459 ? 114.343 141.691 156.674 1.00 7.15 459 TRP C C 1
ATOM 7857 O O . TRP C 1 459 ? 115.398 141.429 156.100 1.00 7.15 459 TRP C O 1
ATOM 7868 N N . LEU C 1 460 ? 113.409 142.475 156.157 1.00 5.63 460 LEU C N 1
ATOM 7869 C CA . LEU C 1 460 ? 113.640 143.285 154.975 1.00 5.63 460 LEU C CA 1
ATOM 7870 C C . LEU C 1 460 ? 112.814 144.537 155.151 1.00 5.63 460 LEU C C 1
ATOM 7871 O O . LEU C 1 460 ? 111.614 144.445 155.408 1.00 5.63 460 LEU C O 1
ATOM 7876 N N . HIS C 1 461 ? 113.444 145.690 155.038 1.00 3.45 461 HIS C N 1
ATOM 7877 C CA . HIS C 1 461 ? 112.741 146.961 155.103 1.00 3.45 461 HIS C CA 1
ATOM 7878 C C . HIS C 1 461 ? 112.660 147.512 153.692 1.00 3.45 461 HIS C C 1
ATOM 7879 O O . HIS C 1 461 ? 113.672 147.927 153.123 1.00 3.45 461 HIS C O 1
ATOM 7886 N N . ILE C 1 462 ? 111.460 147.521 153.139 1.00 24.37 462 ILE C N 1
ATOM 7887 C CA . ILE C 1 462 ? 111.219 147.689 151.715 1.00 24.37 462 ILE C CA 1
ATOM 7888 C C . ILE C 1 462 ? 110.569 149.051 151.527 1.00 24.37 462 ILE C C 1
ATOM 7889 O O . ILE C 1 462 ? 109.349 149.189 151.634 1.00 24.37 462 ILE C O 1
ATOM 7894 N N . ARG C 1 463 ? 111.370 150.065 151.235 1.00 6.47 463 ARG C N 1
ATOM 7895 C CA . ARG C 1 463 ? 110.854 151.417 151.133 1.00 6.47 463 ARG C CA 1
ATOM 7896 C C . ARG C 1 463 ? 110.174 151.621 149.794 1.00 6.47 463 ARG C C 1
ATOM 7897 O O . ARG C 1 463 ? 110.676 151.186 148.758 1.00 6.47 463 ARG C O 1
ATOM 7905 N N . SER C 1 464 ? 109.042 152.313 149.812 1.00 8.52 464 SER C N 1
ATOM 7906 C CA . SER C 1 464 ? 108.250 152.499 148.608 1.00 8.52 464 SER C CA 1
ATOM 7907 C C . SER C 1 464 ? 108.906 153.489 147.662 1.00 8.52 464 SER C C 1
ATOM 7908 O O . SER C 1 464 ? 108.669 154.695 147.753 1.00 8.52 464 SER C O 1
ATOM 7911 N N . GLN C 1 465 ? 109.718 152.985 146.735 1.00 8.92 465 GLN C N 1
ATOM 7912 C CA . GLN C 1 465 ? 110.447 153.822 145.795 1.00 8.92 465 GLN C CA 1
ATOM 7913 C C . GLN C 1 465 ? 110.002 153.623 144.359 1.00 8.92 465 GLN C C 1
ATOM 7914 O O . GLN C 1 465 ? 110.653 154.138 143.448 1.00 8.92 465 GLN C O 1
ATOM 7920 N N . GLY C 1 466 ? 108.925 152.893 144.125 1.00 3.90 466 GLY C N 1
ATOM 7921 C CA . GLY C 1 466 ? 108.578 152.546 142.769 1.00 3.90 466 GLY C CA 1
ATOM 7922 C C . GLY C 1 466 ? 107.220 151.905 142.699 1.00 3.90 466 GLY C C 1
ATOM 7923 O O . GLY C 1 466 ? 106.380 152.129 143.565 1.00 3.90 466 GLY C O 1
ATOM 7924 N N . GLN C 1 467 ? 107.003 151.106 141.651 1.00 6.29 467 GLN C N 1
ATOM 7925 C CA . GLN C 1 467 ? 105.669 150.576 141.397 1.00 6.29 467 GLN C CA 1
ATOM 7926 C C . GLN C 1 467 ? 105.458 149.203 142.015 1.00 6.29 467 GLN C C 1
ATOM 7927 O O . GLN C 1 467 ? 104.351 148.893 142.455 1.00 6.29 467 GLN C O 1
ATOM 7933 N N . TRP C 1 468 ? 106.479 148.353 142.039 1.00 8.11 468 TRP C N 1
ATOM 7934 C CA . TRP C 1 468 ? 106.324 147.072 142.713 1.00 8.11 468 TRP C CA 1
ATOM 7935 C C . TRP C 1 468 ? 106.296 147.254 144.217 1.00 8.11 468 TRP C C 1
ATOM 7936 O O . TRP C 1 468 ? 105.424 146.714 144.897 1.00 8.11 468 TRP C O 1
ATOM 7947 N N . THR C 1 469 ? 107.241 148.019 144.755 1.00 7.27 469 THR C N 1
ATOM 7948 C CA . THR C 1 469 ? 107.286 148.231 146.194 1.00 7.27 469 THR C CA 1
ATOM 7949 C C . THR C 1 469 ? 106.062 148.992 146.685 1.00 7.27 469 THR C C 1
ATOM 7950 O O . THR C 1 469 ? 105.526 148.687 147.758 1.00 7.27 469 THR C O 1
ATOM 7954 N N . ASN C 1 470 ? 105.595 149.979 145.918 1.00 5.56 470 ASN C N 1
ATOM 7955 C CA . ASN C 1 470 ? 104.332 150.623 146.258 1.00 5.56 470 ASN C CA 1
ATOM 7956 C C . ASN C 1 470 ? 103.190 149.629 146.239 1.00 5.56 470 ASN C C 1
ATOM 7957 O O . ASN C 1 470 ? 102.282 149.702 147.069 1.00 5.56 470 ASN C O 1
ATOM 7962 N N . ARG C 1 471 ? 103.191 148.717 145.273 1.00 5.68 471 ARG C N 1
ATOM 7963 C CA . ARG C 1 471 ? 102.128 147.725 145.216 1.00 5.68 471 ARG C CA 1
ATOM 7964 C C . ARG C 1 471 ? 102.160 146.844 146.446 1.00 5.68 471 ARG C C 1
ATOM 7965 O O . ARG C 1 471 ? 101.117 146.555 147.034 1.00 5.68 471 ARG C O 1
ATOM 7973 N N . LEU C 1 472 ? 103.353 146.440 146.873 1.00 6.43 472 LEU C N 1
ATOM 7974 C CA . LEU C 1 472 ? 103.488 145.632 148.077 1.00 6.43 472 LEU C CA 1
ATOM 7975 C C . LEU C 1 472 ? 102.916 146.357 149.287 1.00 6.43 472 LEU C C 1
ATOM 7976 O O . LEU C 1 472 ? 102.049 145.828 150.000 1.00 6.43 472 LEU C O 1
ATOM 7981 N N . TYR C 1 473 ? 103.359 147.590 149.514 1.00 9.39 473 TYR C N 1
ATOM 7982 C CA . TYR C 1 473 ? 102.830 148.343 150.644 1.00 9.39 473 TYR C CA 1
ATOM 7983 C C . TYR C 1 473 ? 101.323 148.509 150.527 1.00 9.39 473 TYR C C 1
ATOM 7984 O O . TYR C 1 473 ? 100.565 147.929 151.309 1.00 9.39 473 TYR C O 1
ATOM 7993 N N . GLU C 1 474 ? 100.864 149.259 149.522 1.00 11.09 474 GLU C N 1
ATOM 7994 C CA . GLU C 1 474 ? 99.443 149.562 149.399 1.00 11.09 474 GLU C CA 1
ATOM 7995 C C . GLU C 1 474 ? 98.573 148.319 149.361 1.00 11.09 474 GLU C C 1
ATOM 7996 O O . GLU C 1 474 ? 97.377 148.415 149.644 1.00 11.09 474 GLU C O 1
ATOM 8002 N N . SER C 1 475 ? 99.130 147.157 149.024 1.00 10.81 475 SER C N 1
ATOM 8003 C CA . SER C 1 475 ? 98.349 145.935 149.108 1.00 10.81 475 SER C CA 1
ATOM 8004 C C . SER C 1 475 ? 98.222 145.485 150.551 1.00 10.81 475 SER C C 1
ATOM 8005 O O . SER C 1 475 ? 97.152 145.044 150.983 1.00 10.81 475 SER C O 1
ATOM 8008 N N . PHE C 1 476 ? 99.306 145.593 151.320 1.00 13.34 476 PHE C N 1
ATOM 8009 C CA . PHE C 1 476 ? 99.205 145.207 152.724 1.00 13.34 476 PHE C CA 1
ATOM 8010 C C . PHE C 1 476 ? 98.447 146.226 153.562 1.00 13.34 476 PHE C C 1
ATOM 8011 O O . PHE C 1 476 ? 97.905 145.862 154.609 1.00 13.34 476 PHE C O 1
ATOM 8019 N N . LYS C 1 477 ? 98.388 147.482 153.129 1.00 19.08 477 LYS C N 1
ATOM 8020 C CA . LYS C 1 477 ? 97.732 148.501 153.940 1.00 19.08 477 LYS C CA 1
ATOM 8021 C C . LYS C 1 477 ? 96.221 148.336 153.926 1.00 19.08 477 LYS C C 1
ATOM 8022 O O . LYS C 1 477 ? 95.558 148.539 154.949 1.00 19.08 477 LYS C O 1
ATOM 8028 N N . ALA C 1 478 ? 95.654 147.975 152.773 1.00 30.59 478 ALA C N 1
ATOM 8029 C CA . ALA C 1 478 ? 94.213 147.775 152.695 1.00 30.59 478 ALA C CA 1
ATOM 8030 C C . ALA C 1 478 ? 93.760 146.627 153.585 1.00 30.59 478 ALA C C 1
ATOM 8031 O O . ALA C 1 478 ? 92.628 146.637 154.080 1.00 30.59 478 ALA C O 1
ATOM 8033 N N . SER C 1 479 ? 94.626 145.644 153.809 1.00 36.29 479 SER C N 1
ATOM 8034 C CA . SER C 1 479 ? 94.289 144.500 154.647 1.00 36.29 479 SER C CA 1
ATOM 8035 C C . SER C 1 479 ? 94.131 144.901 156.109 1.00 36.29 479 SER C C 1
ATOM 8036 O O . SER C 1 479 ? 93.915 144.051 156.973 1.00 36.29 479 SER C O 1
ATOM 8039 N N . CYS C 1 515 ? 98.654 137.408 157.095 1.00 43.96 515 CYS C N 1
ATOM 8040 C CA . CYS C 1 515 ? 99.942 137.809 156.541 1.00 43.96 515 CYS C CA 1
ATOM 8041 C C . CYS C 1 515 ? 100.845 136.596 156.395 1.00 43.96 515 CYS C C 1
ATOM 8042 O O . CYS C 1 515 ? 101.850 136.481 157.087 1.00 43.96 515 CYS C O 1
ATOM 8045 N N . ASN C 1 516 ? 100.466 135.676 155.507 1.00 39.95 516 ASN C N 1
ATOM 8046 C CA . ASN C 1 516 ? 101.229 134.459 155.254 1.00 39.95 516 ASN C CA 1
ATOM 8047 C C . ASN C 1 516 ? 101.496 134.276 153.763 1.00 39.95 516 ASN C C 1
ATOM 8048 O O . ASN C 1 516 ? 101.380 133.166 153.240 1.00 39.95 516 ASN C O 1
ATOM 8053 N N . ILE C 1 517 ? 101.860 135.358 153.071 1.00 26.74 517 ILE C N 1
ATOM 8054 C CA . ILE C 1 517 ? 101.967 135.322 151.618 1.00 26.74 517 ILE C CA 1
ATOM 8055 C C . ILE C 1 517 ? 103.117 134.417 151.176 1.00 26.74 517 ILE C C 1
ATOM 8056 O O . ILE C 1 517 ? 104.005 134.069 151.960 1.00 26.74 517 ILE C O 1
ATOM 8061 N N . LYS C 1 518 ? 103.089 134.029 149.905 1.00 15.47 518 LYS C N 1
ATOM 8062 C CA . LYS C 1 518 ? 104.065 133.114 149.330 1.00 15.47 518 LYS C CA 1
ATOM 8063 C C . LYS C 1 518 ? 105.238 133.908 148.778 1.00 15.47 518 LYS C C 1
ATOM 8064 O O . LYS C 1 518 ? 105.052 134.792 147.944 1.00 15.47 518 LYS C O 1
ATOM 8070 N N . CYS C 1 519 ? 106.441 133.576 149.218 1.00 13.57 519 CYS C N 1
ATOM 8071 C CA . CYS C 1 519 ? 107.628 134.353 148.907 1.00 13.57 519 CYS C CA 1
ATOM 8072 C C . CYS C 1 519 ? 108.749 133.423 148.481 1.00 13.57 519 CYS C C 1
ATOM 8073 O O . CYS C 1 519 ? 109.036 132.447 149.177 1.00 13.57 519 CYS C O 1
ATOM 8076 N N . TYR C 1 520 ? 109.395 133.728 147.358 1.00 12.52 520 TYR C N 1
ATOM 8077 C CA . TYR C 1 520 ? 110.517 132.939 146.852 1.00 12.52 520 TYR C CA 1
ATOM 8078 C C . TYR C 1 520 ? 111.757 133.820 146.821 1.00 12.52 520 TYR C C 1
ATOM 8079 O O . TYR C 1 520 ? 112.040 134.455 145.807 1.00 12.52 520 TYR C O 1
ATOM 8088 N N . ILE C 1 521 ? 112.518 133.839 147.902 1.00 14.60 521 ILE C N 1
ATOM 8089 C CA . ILE C 1 521 ? 113.746 134.618 147.914 1.00 14.60 521 ILE C CA 1
ATOM 8090 C C . ILE C 1 521 ? 114.821 133.894 147.114 1.00 14.60 521 ILE C C 1
ATOM 8091 O O . ILE C 1 521 ? 114.699 132.714 146.791 1.00 14.60 521 ILE C O 1
ATOM 8096 N N . ASP C 1 522 ? 115.887 134.616 146.773 1.00 14.68 522 ASP C N 1
ATOM 8097 C CA . ASP C 1 522 ? 116.987 134.053 145.989 1.00 14.68 522 ASP C CA 1
ATOM 8098 C C . ASP C 1 522 ? 118.311 134.379 146.663 1.00 14.68 522 ASP C C 1
ATOM 8099 O O . ASP C 1 522 ? 119.014 135.294 146.245 1.00 14.68 522 ASP C O 1
ATOM 8104 N N . GLY C 1 523 ? 118.665 133.593 147.671 1.00 18.25 523 GLY C N 1
ATOM 8105 C CA . GLY C 1 523 ? 120.027 133.480 148.133 1.00 18.25 523 GLY C CA 1
ATOM 8106 C C . GLY C 1 523 ? 120.652 134.747 148.669 1.00 18.25 523 GLY C C 1
ATOM 8107 O O . GLY C 1 523 ? 120.165 135.855 148.456 1.00 18.25 523 GLY C O 1
ATOM 8108 N N . PRO C 1 524 ? 121.750 134.602 149.382 1.00 17.90 524 PRO C N 1
ATOM 8109 C CA . PRO C 1 524 ? 122.515 135.781 149.789 1.00 17.90 524 PRO C CA 1
ATOM 8110 C C . PRO C 1 524 ? 123.578 136.156 148.775 1.00 17.90 524 PRO C C 1
ATOM 8111 O O . PRO C 1 524 ? 124.384 135.313 148.380 1.00 17.90 524 PRO C O 1
ATOM 8115 N N . TYR C 1 525 ? 123.588 137.410 148.342 1.00 17.71 525 TYR C N 1
ATOM 8116 C CA . TYR C 1 525 ? 124.662 137.962 147.532 1.00 17.71 525 TYR C CA 1
ATOM 8117 C C . TYR C 1 525 ? 125.263 139.136 148.281 1.00 17.71 525 TYR C C 1
ATOM 8118 O O . TYR C 1 525 ? 124.530 139.926 148.878 1.00 17.71 525 TYR C O 1
ATOM 8127 N N . GLY C 1 526 ? 126.582 139.254 148.264 1.00 29.86 526 GLY C N 1
ATOM 8128 C CA . GLY C 1 526 ? 127.177 140.428 148.868 1.00 29.86 526 GLY C CA 1
ATOM 8129 C C . GLY C 1 526 ? 128.676 140.379 149.042 1.00 29.86 526 GLY C C 1
ATOM 8130 O O . GLY C 1 526 ? 129.263 139.299 149.154 1.00 29.86 526 GLY C O 1
ATOM 8131 N N . THR C 1 527 ? 129.308 141.548 149.074 1.00 38.67 527 THR C N 1
ATOM 8132 C CA . THR C 1 527 ? 130.731 141.615 149.349 1.00 38.67 527 THR C CA 1
ATOM 8133 C C . THR C 1 527 ? 131.016 141.164 150.782 1.00 38.67 527 THR C C 1
ATOM 8134 O O . THR C 1 527 ? 130.199 141.371 151.682 1.00 38.67 527 THR C O 1
ATOM 8138 N N . PRO C 1 528 ? 132.160 140.518 151.013 1.00 35.69 528 PRO C N 1
ATOM 8139 C CA . PRO C 1 528 ? 132.507 140.091 152.375 1.00 35.69 528 PRO C CA 1
ATOM 8140 C C . PRO C 1 528 ? 132.856 141.293 153.236 1.00 35.69 528 PRO C C 1
ATOM 8141 O O . PRO C 1 528 ? 133.619 142.169 152.824 1.00 35.69 528 PRO C O 1
ATOM 8145 N N . THR C 1 529 ? 132.293 141.332 154.441 1.00 26.67 529 THR C N 1
ATOM 8146 C CA . THR C 1 529 ? 132.528 142.430 155.366 1.00 26.67 529 THR C CA 1
ATOM 8147 C C . THR C 1 529 ? 133.432 142.026 156.519 1.00 26.67 529 THR C C 1
ATOM 8148 O O . THR C 1 529 ? 133.399 142.660 157.577 1.00 26.67 529 THR C O 1
ATOM 8152 N N . ARG C 1 530 ? 134.241 140.983 156.341 1.00 27.10 530 ARG C N 1
ATOM 8153 C CA . ARG C 1 530 ? 135.141 140.568 157.406 1.00 27.10 530 ARG C CA 1
ATOM 8154 C C . ARG C 1 530 ? 136.251 141.570 157.657 1.00 27.10 530 ARG C C 1
ATOM 8155 O O . ARG C 1 530 ? 136.929 141.467 158.681 1.00 27.10 530 ARG C O 1
ATOM 8163 N N . ARG C 1 531 ? 136.456 142.527 156.754 1.00 25.54 531 ARG C N 1
ATOM 8164 C CA . ARG C 1 531 ? 137.400 143.602 157.026 1.00 25.54 531 ARG C CA 1
ATOM 8165 C C . ARG C 1 531 ? 136.966 144.424 158.227 1.00 25.54 531 ARG C C 1
ATOM 8166 O O . ARG C 1 531 ? 137.811 144.972 158.941 1.00 25.54 531 ARG C O 1
ATOM 8174 N N . ILE C 1 532 ? 135.658 144.524 158.463 1.00 19.01 532 ILE C N 1
ATOM 8175 C CA . ILE C 1 532 ? 135.155 145.314 159.581 1.00 19.01 532 ILE C CA 1
ATOM 8176 C C . ILE C 1 532 ? 135.356 144.568 160.890 1.00 19.01 532 ILE C C 1
ATOM 8177 O O . ILE C 1 532 ? 136.038 145.048 161.800 1.00 19.01 532 ILE C O 1
ATOM 8182 N N . PHE C 1 533 ? 134.777 143.375 161.000 1.00 20.25 533 PHE C N 1
ATOM 8183 C CA . PHE C 1 533 ? 134.856 142.623 162.241 1.00 20.25 533 PHE C CA 1
ATOM 8184 C C . PHE C 1 533 ? 136.274 142.224 162.607 1.00 20.25 533 PHE C C 1
ATOM 8185 O O . PHE C 1 533 ? 136.504 141.787 163.738 1.00 20.25 533 PHE C O 1
ATOM 8193 N N . ALA C 1 534 ? 137.225 142.367 161.695 1.00 25.26 534 ALA C N 1
ATOM 8194 C CA . ALA C 1 534 ? 138.638 142.195 162.000 1.00 25.26 534 ALA C CA 1
ATOM 8195 C C . ALA C 1 534 ? 139.257 143.574 161.846 1.00 25.26 534 ALA C C 1
ATOM 8196 O O . ALA C 1 534 ? 139.790 143.928 160.793 1.00 25.26 534 ALA C O 1
ATOM 8198 N N . SER C 1 535 ? 139.178 144.353 162.911 1.00 20.97 535 SER C N 1
ATOM 8199 C CA . SER C 1 535 ? 139.653 145.728 162.918 1.00 20.97 535 SER C CA 1
ATOM 8200 C C . SER C 1 535 ? 139.675 146.182 164.366 1.00 20.97 535 SER C C 1
ATOM 8201 O O . SER C 1 535 ? 139.359 145.417 165.280 1.00 20.97 535 SER C O 1
ATOM 8204 N N . GLU C 1 536 ? 140.055 147.434 164.568 1.00 21.37 536 GLU C N 1
ATOM 8205 C CA . GLU C 1 536 ? 139.968 148.052 165.879 1.00 21.37 536 GLU C CA 1
ATOM 8206 C C . GLU C 1 536 ? 139.622 149.513 165.691 1.00 21.37 536 GLU C C 1
ATOM 8207 O O . GLU C 1 536 ? 140.253 150.205 164.896 1.00 21.37 536 GLU C O 1
ATOM 8213 N N . HIS C 1 537 ? 138.620 149.962 166.424 1.00 13.24 537 HIS C N 1
ATOM 8214 C CA . HIS C 1 537 ? 138.079 151.306 166.320 1.00 13.24 537 HIS C CA 1
ATOM 8215 C C . HIS C 1 537 ? 137.639 151.629 164.899 1.00 13.24 537 HIS C C 1
ATOM 8216 O O . HIS C 1 537 ? 137.948 152.690 164.363 1.00 13.24 537 HIS C O 1
ATOM 8223 N N . ALA C 1 538 ? 136.905 150.707 164.285 1.00 9.12 538 ALA C N 1
ATOM 8224 C CA . ALA C 1 538 ? 136.335 150.981 162.977 1.00 9.12 538 ALA C CA 1
ATOM 8225 C C . ALA C 1 538 ? 135.486 152.234 163.043 1.00 9.12 538 ALA C C 1
ATOM 8226 O O . ALA C 1 538 ? 134.895 152.547 164.073 1.00 9.12 538 ALA C O 1
ATOM 8228 N N . VAL C 1 539 ? 135.450 152.971 161.949 1.00 9.45 539 VAL C N 1
ATOM 8229 C CA . VAL C 1 539 ? 134.609 154.155 161.836 1.00 9.45 539 VAL C CA 1
ATOM 8230 C C . VAL C 1 539 ? 133.716 153.928 160.627 1.00 9.45 539 VAL C C 1
ATOM 8231 O O . VAL C 1 539 ? 134.087 154.233 159.497 1.00 9.45 539 VAL C O 1
ATOM 8235 N N . LEU C 1 540 ? 132.535 153.375 160.850 1.00 24.37 540 LEU C N 1
ATOM 8236 C CA . LEU C 1 540 ? 131.599 153.154 159.762 1.00 24.37 540 LEU C CA 1
ATOM 8237 C C . LEU C 1 540 ? 130.953 154.474 159.397 1.00 24.37 540 LEU C C 1
ATOM 8238 O O . LEU C 1 540 ? 130.216 155.043 160.198 1.00 24.37 540 LEU C O 1
ATOM 8243 N N . ILE C 1 541 ? 131.219 154.973 158.205 1.00 9.02 541 ILE C N 1
ATOM 8244 C CA . ILE C 1 541 ? 130.587 156.187 157.719 1.00 9.02 541 ILE C CA 1
ATOM 8245 C C . ILE C 1 541 ? 129.628 155.797 156.610 1.00 9.02 541 ILE C C 1
ATOM 8246 O O . ILE C 1 541 ? 129.950 154.947 155.777 1.00 9.02 541 ILE C O 1
ATOM 8251 N N . GLY C 1 542 ? 128.447 156.385 156.618 1.00 6.07 542 GLY C N 1
ATOM 8252 C CA . GLY C 1 542 ? 127.460 156.105 155.595 1.00 6.07 542 GLY C CA 1
ATOM 8253 C C . GLY C 1 542 ? 126.698 157.363 155.266 1.00 6.07 542 GLY C C 1
ATOM 8254 O O . GLY C 1 542 ? 126.422 158.186 156.135 1.00 6.07 542 GLY C O 1
ATOM 8255 N N . ALA C 1 543 ? 126.367 157.517 153.993 1.00 8.58 543 ALA C N 1
ATOM 8256 C CA . ALA C 1 543 ? 125.701 158.723 153.541 1.00 8.58 543 ALA C CA 1
ATOM 8257 C C . ALA C 1 543 ? 124.619 158.363 152.543 1.00 8.58 543 ALA C C 1
ATOM 8258 O O . ALA C 1 543 ? 124.715 157.363 151.832 1.00 8.58 543 ALA C O 1
ATOM 8260 N N . GLY C 1 544 ? 123.585 159.189 152.499 1.00 22.75 544 GLY C N 1
ATOM 8261 C CA . GLY C 1 544 ? 122.485 158.925 151.601 1.00 22.75 544 GLY C CA 1
ATOM 8262 C C . GLY C 1 544 ? 121.593 157.807 152.113 1.00 22.75 544 GLY C C 1
ATOM 8263 O O . GLY C 1 544 ? 121.430 157.605 153.314 1.00 22.75 544 GLY C O 1
ATOM 8264 N N . ILE C 1 545 ? 121.007 157.072 151.168 1.00 24.37 545 ILE C N 1
ATOM 8265 C CA . ILE C 1 545 ? 120.044 156.032 151.482 1.00 24.37 545 ILE C CA 1
ATOM 8266 C C . ILE C 1 545 ? 120.644 154.644 151.421 1.00 24.37 545 ILE C C 1
ATOM 8267 O O . ILE C 1 545 ? 119.933 153.664 151.653 1.00 24.37 545 ILE C O 1
ATOM 8272 N N . GLY C 1 546 ? 121.927 154.524 151.123 1.00 12.60 546 GLY C N 1
ATOM 8273 C CA . GLY C 1 546 ? 122.540 153.215 151.068 1.00 12.60 546 GLY C CA 1
ATOM 8274 C C . GLY C 1 546 ? 123.055 152.763 152.414 1.00 12.60 546 GLY C C 1
ATOM 8275 O O . GLY C 1 546 ? 124.236 152.443 152.555 1.00 12.60 546 GLY C O 1
ATOM 8276 N N . ILE C 1 547 ? 122.182 152.734 153.417 1.00 12.27 547 ILE C N 1
ATOM 8277 C CA . ILE C 1 547 ? 122.569 152.374 154.773 1.00 12.27 547 ILE C CA 1
ATOM 8278 C C . ILE C 1 547 ? 121.846 151.149 155.282 1.00 12.27 547 ILE C C 1
ATOM 8279 O O . ILE C 1 547 ? 122.071 150.752 156.426 1.00 12.27 547 ILE C O 1
ATOM 8284 N N . THR C 1 548 ? 120.973 150.541 154.490 1.00 16.04 548 THR C N 1
ATOM 8285 C CA . THR C 1 548 ? 120.332 149.322 154.953 1.00 16.04 548 THR C CA 1
ATOM 8286 C C . THR C 1 548 ? 121.325 148.201 155.254 1.00 16.04 548 THR C C 1
ATOM 8287 O O . THR C 1 548 ? 121.018 147.377 156.130 1.00 16.04 548 THR C O 1
ATOM 8291 N N . PRO C 1 549 ? 122.491 148.098 154.602 1.00 13.20 549 PRO C N 1
ATOM 8292 C CA . PRO C 1 549 ? 123.491 147.132 155.073 1.00 13.20 549 PRO C CA 1
ATOM 8293 C C . PRO C 1 549 ? 124.136 147.521 156.383 1.00 13.20 549 PRO C C 1
ATOM 8294 O O . PRO C 1 549 ? 124.647 146.643 157.087 1.00 13.20 549 PRO C O 1
ATOM 8298 N N . PHE C 1 550 ? 124.149 148.805 156.736 1.00 9.78 550 PHE C N 1
ATOM 8299 C CA . PHE C 1 550 ? 124.695 149.182 158.028 1.00 9.78 550 PHE C CA 1
ATOM 8300 C C . PHE C 1 550 ? 123.767 148.782 159.157 1.00 9.78 550 PHE C C 1
ATOM 8301 O O . PHE C 1 550 ? 124.224 148.584 160.277 1.00 9.78 550 PHE C O 1
ATOM 8309 N N . ALA C 1 551 ? 122.473 148.630 158.889 1.00 24.37 551 ALA C N 1
ATOM 8310 C CA . ALA C 1 551 ? 121.577 148.092 159.905 1.00 24.37 551 ALA C CA 1
ATOM 8311 C C . ALA C 1 551 ? 121.992 146.686 160.295 1.00 24.37 551 ALA C C 1
ATOM 8312 O O . ALA C 1 551 ? 122.178 146.382 161.478 1.00 24.37 551 ALA C O 1
ATOM 8314 N N . SER C 1 552 ? 122.148 145.814 159.305 1.00 9.30 552 SER C N 1
ATOM 8315 C CA . SER C 1 552 ? 122.609 144.460 159.566 1.00 9.30 552 SER C CA 1
ATOM 8316 C C . SER C 1 552 ? 123.984 144.456 160.209 1.00 9.30 552 SER C C 1
ATOM 8317 O O . SER C 1 552 ? 124.239 143.684 161.137 1.00 9.30 552 SER C O 1
ATOM 8320 N N . ILE C 1 553 ? 124.883 145.318 159.742 1.00 8.80 553 ILE C N 1
ATOM 8321 C CA . ILE C 1 553 ? 126.241 145.299 160.270 1.00 8.80 553 ILE C CA 1
ATOM 8322 C C . ILE C 1 553 ? 126.265 145.725 161.730 1.00 8.80 553 ILE C C 1
ATOM 8323 O O . ILE C 1 553 ? 126.953 145.113 162.545 1.00 8.80 553 ILE C O 1
ATOM 8328 N N . LEU C 1 554 ? 125.520 146.767 162.093 1.00 6.60 554 LEU C N 1
ATOM 8329 C CA . LEU C 1 554 ? 125.535 147.220 163.477 1.00 6.60 554 LEU C CA 1
ATOM 8330 C C . LEU C 1 554 ? 124.822 146.237 164.384 1.00 6.60 554 LEU C C 1
ATOM 8331 O O . LEU C 1 554 ? 125.255 146.012 165.518 1.00 6.60 554 LEU C O 1
ATOM 8336 N N . GLN C 1 555 ? 123.734 145.632 163.916 1.00 6.95 555 GLN C N 1
ATOM 8337 C CA . GLN C 1 555 ? 123.081 144.630 164.743 1.00 6.95 555 GLN C CA 1
ATOM 8338 C C . GLN C 1 555 ? 123.993 143.437 164.973 1.00 6.95 555 GLN C C 1
ATOM 8339 O O . GLN C 1 555 ? 124.033 142.887 166.076 1.00 6.95 555 GLN C O 1
ATOM 8345 N N . SER C 1 556 ? 124.758 143.038 163.956 1.00 7.88 556 SER C N 1
ATOM 8346 C CA . SER C 1 556 ? 125.659 141.907 164.138 1.00 7.88 556 SER C CA 1
ATOM 8347 C C . SER C 1 556 ? 126.834 142.272 165.031 1.00 7.88 556 SER C C 1
ATOM 8348 O O . SER C 1 556 ? 127.255 141.467 165.864 1.00 7.88 556 SER C O 1
ATOM 8351 N N . ILE C 1 557 ? 127.385 143.474 164.867 1.00 8.13 557 ILE C N 1
ATOM 8352 C CA . ILE C 1 557 ? 128.415 143.955 165.781 1.00 8.13 557 ILE C CA 1
ATOM 8353 C C . ILE C 1 557 ? 127.929 143.870 167.215 1.00 8.13 557 ILE C C 1
ATOM 8354 O O . ILE C 1 557 ? 128.637 143.383 168.096 1.00 8.13 557 ILE C O 1
ATOM 8359 N N . MET C 1 558 ? 126.708 144.328 167.472 1.00 9.14 558 MET C N 1
ATOM 8360 C CA . MET C 1 558 ? 126.241 144.359 168.851 1.00 9.14 558 MET C CA 1
ATOM 8361 C C . MET C 1 558 ? 125.936 142.962 169.373 1.00 9.14 558 MET C C 1
ATOM 8362 O O . MET C 1 558 ? 126.187 142.671 170.546 1.00 9.14 558 MET C O 1
ATOM 8367 N N . TYR C 1 559 ? 125.410 142.080 168.527 1.00 11.28 559 TYR C N 1
ATOM 8368 C CA . TYR C 1 559 ? 125.203 140.699 168.951 1.00 11.28 559 TYR C CA 1
ATOM 8369 C C . TYR C 1 559 ? 126.522 140.049 169.337 1.00 11.28 559 TYR C C 1
ATOM 8370 O O . TYR C 1 559 ? 126.641 139.435 170.403 1.00 11.28 559 TYR C O 1
ATOM 8379 N N . ARG C 1 560 ? 127.531 140.180 168.482 1.00 12.04 560 ARG C N 1
ATOM 8380 C CA . ARG C 1 560 ? 128.818 139.568 168.774 1.00 12.04 560 ARG C CA 1
ATOM 8381 C C . ARG C 1 560 ? 129.511 140.231 169.949 1.00 12.04 560 ARG C C 1
ATOM 8382 O O . ARG C 1 560 ? 130.295 139.582 170.641 1.00 12.04 560 ARG C O 1
ATOM 8390 N N . HIS C 1 561 ? 129.254 141.512 170.189 1.00 13.29 561 HIS C N 1
ATOM 8391 C CA . HIS C 1 561 ? 129.912 142.171 171.304 1.00 13.29 561 HIS C CA 1
ATOM 8392 C C . HIS C 1 561 ? 129.250 141.840 172.624 1.00 13.29 561 HIS C C 1
ATOM 8393 O O . HIS C 1 561 ? 129.913 141.846 173.663 1.00 13.29 561 HIS C O 1
ATOM 8400 N N . GLN C 1 562 ? 127.950 141.584 172.625 1.00 16.75 562 GLN C N 1
ATOM 8401 C CA . GLN C 1 562 ? 127.329 141.132 173.857 1.00 16.75 562 GLN C CA 1
ATOM 8402 C C . GLN C 1 562 ? 127.516 139.643 174.069 1.00 16.75 562 GLN C C 1
ATOM 8403 O O . GLN C 1 562 ? 127.337 139.163 175.190 1.00 16.75 562 GLN C O 1
ATOM 8409 N N . LYS C 1 563 ? 127.875 138.903 173.020 1.00 21.29 563 LYS C N 1
ATOM 8410 C CA . LYS C 1 563 ? 128.134 137.480 173.185 1.00 21.29 563 LYS C CA 1
ATOM 8411 C C . LYS C 1 563 ? 129.414 137.223 173.968 1.00 21.29 563 LYS C C 1
ATOM 8412 O O . LYS C 1 563 ? 129.568 136.152 174.559 1.00 21.29 563 LYS C O 1
ATOM 8418 N N . ARG C 1 564 ? 130.341 138.175 173.983 1.00 21.73 564 ARG C N 1
ATOM 8419 C CA . ARG C 1 564 ? 131.569 138.018 174.741 1.00 21.73 564 ARG C CA 1
ATOM 8420 C C . ARG C 1 564 ? 131.464 138.588 176.147 1.00 21.73 564 ARG C C 1
ATOM 8421 O O . ARG C 1 564 ? 132.476 139.006 176.717 1.00 21.73 564 ARG C O 1
ATOM 8429 N N . LYS C 1 565 ? 130.268 138.618 176.712 1.00 28.56 565 LYS C N 1
ATOM 8430 C CA . LYS C 1 565 ? 130.054 138.983 178.109 1.00 28.56 565 LYS C CA 1
ATOM 8431 C C . LYS C 1 565 ? 129.542 137.744 178.826 1.00 28.56 565 LYS C C 1
ATOM 8432 O O . LYS C 1 565 ? 128.367 137.386 178.704 1.00 28.56 565 LYS C O 1
ATOM 8438 N N . HIS C 1 566 ? 130.420 137.091 179.574 1.00 33.43 566 HIS C N 1
ATOM 8439 C CA . HIS C 1 566 ? 130.075 135.872 180.283 1.00 33.43 566 HIS C CA 1
ATOM 8440 C C . HIS C 1 566 ? 129.668 136.204 181.708 1.00 33.43 566 HIS C C 1
ATOM 8441 O O . HIS C 1 566 ? 130.224 137.114 182.329 1.00 33.43 566 HIS C O 1
ATOM 8448 N N . THR C 1 567 ? 128.683 135.470 182.215 1.00 39.74 567 THR C N 1
ATOM 8449 C CA . THR C 1 567 ? 128.180 135.630 183.573 1.00 39.74 567 THR C CA 1
ATOM 8450 C C . THR C 1 567 ? 128.294 134.292 184.282 1.00 39.74 567 THR C C 1
ATOM 8451 O O . THR C 1 567 ? 127.634 133.326 183.885 1.00 39.74 567 THR C O 1
ATOM 8455 N N . CYS C 1 568 ? 129.105 134.235 185.326 1.00 39.33 568 CYS C N 1
ATOM 8456 C CA . CYS C 1 568 ? 129.291 132.975 186.029 1.00 39.33 568 CYS C CA 1
ATOM 8457 C C . CYS C 1 568 ? 127.980 132.543 186.674 1.00 39.33 568 CYS C C 1
ATOM 8458 O O . CYS C 1 568 ? 127.352 133.339 187.378 1.00 39.33 568 CYS C O 1
ATOM 8461 N N . PRO C 1 569 ? 127.532 131.308 186.459 1.00 39.08 569 PRO C N 1
ATOM 8462 C CA . PRO C 1 569 ? 126.284 130.876 187.097 1.00 39.08 569 PRO C CA 1
ATOM 8463 C C . PRO C 1 569 ? 126.420 130.669 188.592 1.00 39.08 569 PRO C C 1
ATOM 8464 O O . PRO C 1 569 ? 125.418 130.757 189.312 1.00 39.08 569 PRO C O 1
ATOM 8468 N N . SER C 1 570 ? 127.626 130.397 189.087 1.00 43.39 570 SER C N 1
ATOM 8469 C CA . SER C 1 570 ? 127.794 130.115 190.508 1.00 43.39 570 SER C CA 1
ATOM 8470 C C . SER C 1 570 ? 127.847 131.396 191.334 1.00 43.39 570 SER C C 1
ATOM 8471 O O . SER C 1 570 ? 126.992 131.627 192.195 1.00 43.39 570 SER C O 1
ATOM 8474 N N . CYS C 1 571 ? 128.842 132.246 191.086 1.00 41.82 571 CYS C N 1
ATOM 8475 C CA . CYS C 1 571 ? 129.057 133.430 191.905 1.00 41.82 571 CYS C CA 1
ATOM 8476 C C . CYS C 1 571 ? 128.719 134.730 191.191 1.00 41.82 571 CYS C C 1
ATOM 8477 O O . CYS C 1 571 ? 128.864 135.800 191.789 1.00 41.82 571 CYS C O 1
ATOM 8480 N N . GLN C 1 572 ? 128.280 134.668 189.934 1.00 40.24 572 GLN C N 1
ATOM 8481 C CA . GLN C 1 572 ? 127.827 135.842 189.186 1.00 40.24 572 GLN C CA 1
ATOM 8482 C C . GLN C 1 572 ? 128.889 136.936 189.140 1.00 40.24 572 GLN C C 1
ATOM 8483 O O . GLN C 1 572 ? 128.590 138.123 189.277 1.00 40.24 572 GLN C O 1
ATOM 8489 N N . HIS C 1 573 ? 130.142 136.538 188.946 1.00 40.46 573 HIS C N 1
ATOM 8490 C CA . HIS C 1 573 ? 131.202 137.495 188.644 1.00 40.46 573 HIS C CA 1
ATOM 8491 C C . HIS C 1 573 ? 131.279 137.615 187.130 1.00 40.46 573 HIS C C 1
ATOM 8492 O O . HIS C 1 573 ? 132.025 136.899 186.465 1.00 40.46 573 HIS C O 1
ATOM 8499 N N . SER C 1 574 ? 130.490 138.532 186.582 1.00 36.88 574 SER C N 1
ATOM 8500 C CA . SER C 1 574 ? 130.381 138.685 185.139 1.00 36.88 574 SER C CA 1
ATOM 8501 C C . SER C 1 574 ? 131.593 139.435 184.607 1.00 36.88 574 SER C C 1
ATOM 8502 O O . SER C 1 574 ? 131.822 140.593 184.970 1.00 36.88 574 SER C O 1
ATOM 8505 N N . TRP C 1 575 ? 132.369 138.781 183.754 1.00 34.74 575 TRP C N 1
ATOM 8506 C CA . TRP C 1 575 ? 133.546 139.388 183.158 1.00 34.74 575 TRP C CA 1
ATOM 8507 C C . TRP C 1 575 ? 133.379 139.478 181.649 1.00 34.74 575 TRP C C 1
ATOM 8508 O O . TRP C 1 575 ? 132.452 138.913 181.066 1.00 34.74 575 TRP C O 1
ATOM 8519 N N . ILE C 1 576 ? 134.293 140.206 181.023 1.00 36.63 576 ILE C N 1
ATOM 8520 C CA . ILE C 1 576 ? 134.278 140.440 179.586 1.00 36.63 576 ILE C CA 1
ATOM 8521 C C . ILE C 1 576 ? 135.507 139.762 179.002 1.00 36.63 576 ILE C C 1
ATOM 8522 O O . ILE C 1 576 ? 136.640 140.158 179.293 1.00 36.63 576 ILE C O 1
ATOM 8527 N N . GLU C 1 577 ? 135.292 138.735 178.188 1.00 36.65 577 GLU C N 1
ATOM 8528 C CA . GLU C 1 577 ? 136.415 138.062 177.562 1.00 36.65 577 GLU C CA 1
ATOM 8529 C C . GLU C 1 577 ? 136.926 138.871 176.373 1.00 36.65 577 GLU C C 1
ATOM 8530 O O . GLU C 1 577 ? 136.260 139.774 175.865 1.00 36.65 577 GLU C O 1
ATOM 8536 N N . GLY C 1 578 ? 138.136 138.546 175.937 1.00 37.61 578 GLY C N 1
ATOM 8537 C CA . GLY C 1 578 ? 138.755 139.233 174.825 1.00 37.61 578 GLY C CA 1
ATOM 8538 C C . GLY C 1 578 ? 138.173 138.797 173.498 1.00 37.61 578 GLY C C 1
ATOM 8539 O O . GLY C 1 578 ? 137.026 138.353 173.402 1.00 37.61 578 GLY C O 1
ATOM 8540 N N . VAL C 1 579 ? 138.996 138.920 172.452 1.00 41.15 579 VAL C N 1
ATOM 8541 C CA . VAL C 1 579 ? 138.536 138.611 171.105 1.00 41.15 579 VAL C CA 1
ATOM 8542 C C . VAL C 1 579 ? 138.124 137.146 171.019 1.00 41.15 579 VAL C C 1
ATOM 8543 O O . VAL C 1 579 ? 138.648 136.282 171.734 1.00 41.15 579 VAL C O 1
ATOM 8547 N N . GLN C 1 580 ? 137.159 136.867 170.144 1.00 44.83 580 GLN C N 1
ATOM 8548 C CA . GLN C 1 580 ? 136.578 135.535 170.024 1.00 44.83 580 GLN C CA 1
ATOM 8549 C C . GLN C 1 580 ? 136.709 134.980 168.610 1.00 44.83 580 GLN C C 1
ATOM 8550 O O . GLN C 1 580 ? 135.813 134.286 168.126 1.00 44.83 580 GLN C O 1
ATOM 8556 N N . ASP C 1 581 ? 137.806 135.313 167.927 1.00 47.44 581 ASP C N 1
ATOM 8557 C CA . ASP C 1 581 ? 138.152 134.755 166.621 1.00 47.44 581 ASP C CA 1
ATOM 8558 C C . ASP C 1 581 ? 137.180 135.192 165.531 1.00 47.44 581 ASP C C 1
ATOM 8559 O O . ASP C 1 581 ? 137.388 134.888 164.352 1.00 47.44 581 ASP C O 1
ATOM 8564 N N . ASN C 1 582 ? 136.120 135.898 165.912 1.00 41.23 582 ASN C N 1
ATOM 8565 C CA . ASN C 1 582 ? 135.155 136.468 164.981 1.00 41.23 582 ASN C CA 1
ATOM 8566 C C . ASN C 1 582 ? 135.218 137.980 164.931 1.00 41.23 582 ASN C C 1
ATOM 8567 O O . ASN C 1 582 ? 135.074 138.570 163.861 1.00 41.23 582 ASN C O 1
ATOM 8572 N N . MET C 1 583 ? 135.444 138.603 166.075 1.00 28.16 583 MET C N 1
ATOM 8573 C CA . MET C 1 583 ? 135.364 140.038 166.243 1.00 28.16 583 MET C CA 1
ATOM 8574 C C . MET C 1 583 ? 136.569 140.518 167.026 1.00 28.16 583 MET C C 1
ATOM 8575 O O . MET C 1 583 ? 137.006 139.856 167.968 1.00 28.16 583 MET C O 1
ATOM 8580 N N . LYS C 1 584 ? 137.099 141.671 166.642 1.00 26.45 584 LYS C N 1
ATOM 8581 C CA . LYS C 1 584 ? 138.254 142.234 167.316 1.00 26.45 584 LYS C CA 1
ATOM 8582 C C . LYS C 1 584 ? 138.070 143.679 167.734 1.00 26.45 584 LYS C C 1
ATOM 8583 O O . LYS C 1 584 ? 138.966 144.226 168.382 1.00 26.45 584 LYS C O 1
ATOM 8589 N N . LEU C 1 585 ? 136.953 144.309 167.400 1.00 18.16 585 LEU C N 1
ATOM 8590 C CA . LEU C 1 585 ? 136.850 145.753 167.520 1.00 18.16 585 LEU C CA 1
ATOM 8591 C C . LEU C 1 585 ? 136.839 146.159 168.984 1.00 18.16 585 LEU C C 1
ATOM 8592 O O . LEU C 1 585 ? 136.124 145.574 169.799 1.00 18.16 585 LEU C O 1
ATOM 8597 N N . HIS C 1 586 ? 137.642 147.161 169.320 1.00 19.13 586 HIS C N 1
ATOM 8598 C CA . HIS C 1 586 ? 137.580 147.756 170.645 1.00 19.13 586 HIS C CA 1
ATOM 8599 C C . HIS C 1 586 ? 136.620 148.923 170.703 1.00 19.13 586 HIS C C 1
ATOM 8600 O O . HIS C 1 586 ? 136.122 149.249 171.784 1.00 19.13 586 HIS C O 1
ATOM 8607 N N . LYS C 1 587 ? 136.359 149.557 169.569 1.00 10.75 587 LYS C N 1
ATOM 8608 C CA . LYS C 1 587 ? 135.438 150.671 169.485 1.00 10.75 587 LYS C CA 1
ATOM 8609 C C . LYS C 1 587 ? 134.811 150.628 168.108 1.00 10.75 587 LYS C C 1
ATOM 8610 O O . LYS C 1 587 ? 135.385 150.065 167.180 1.00 10.75 587 LYS C O 1
ATOM 8616 N N . VAL C 1 588 ? 133.603 151.165 167.990 1.00 6.27 588 VAL C N 1
ATOM 8617 C CA . VAL C 1 588 ? 132.946 151.282 166.696 1.00 6.27 588 VAL C CA 1
ATOM 8618 C C . VAL C 1 588 ? 132.220 152.610 166.636 1.00 6.27 588 VAL C C 1
ATOM 8619 O O . VAL C 1 588 ? 131.260 152.823 167.376 1.00 6.27 588 VAL C O 1
ATOM 8623 N N . ASP C 1 589 ? 132.672 153.520 165.790 1.00 9.99 589 ASP C N 1
ATOM 8624 C CA . ASP C 1 589 ? 131.820 154.651 165.500 1.00 9.99 589 ASP C CA 1
ATOM 8625 C C . ASP C 1 589 ? 130.877 154.307 164.361 1.00 9.99 589 ASP C C 1
ATOM 8626 O O . ASP C 1 589 ? 131.076 153.340 163.629 1.00 9.99 589 ASP C O 1
ATOM 8631 N N . PHE C 1 590 ? 129.819 155.096 164.236 1.00 7.72 590 PHE C N 1
ATOM 8632 C CA . PHE C 1 590 ? 128.956 155.036 163.066 1.00 7.72 590 PHE C CA 1
ATOM 8633 C C . PHE C 1 590 ? 128.436 156.437 162.843 1.00 7.72 590 PHE C C 1
ATOM 8634 O O . PHE C 1 590 ? 127.810 157.001 163.739 1.00 7.72 590 PHE C O 1
ATOM 8642 N N . ILE C 1 591 ? 128.708 156.998 161.674 1.00 24.37 591 ILE C N 1
ATOM 8643 C CA . ILE C 1 591 ? 128.259 158.333 161.320 1.00 24.37 591 ILE C CA 1
ATOM 8644 C C . ILE C 1 591 ? 127.321 158.198 160.138 1.00 24.37 591 ILE C C 1
ATOM 8645 O O . ILE C 1 591 ? 127.719 157.704 159.080 1.00 24.37 591 ILE C O 1
ATOM 8650 N N . TRP C 1 592 ? 126.074 158.600 160.324 1.00 6.85 592 TRP C N 1
ATOM 8651 C CA . TRP C 1 592 ? 125.064 158.536 159.279 1.00 6.85 592 TRP C CA 1
ATOM 8652 C C . TRP C 1 592 ? 124.711 159.955 158.893 1.00 6.85 592 TRP C C 1
ATOM 8653 O O . TRP C 1 592 ? 124.197 160.716 159.714 1.00 6.85 592 TRP C O 1
ATOM 8664 N N . ILE C 1 593 ? 124.994 160.305 157.650 1.00 10.07 593 ILE C N 1
ATOM 8665 C CA . ILE C 1 593 ? 124.745 161.633 157.117 1.00 10.07 593 ILE C CA 1
ATOM 8666 C C . ILE C 1 593 ? 123.681 161.487 156.048 1.00 10.07 593 ILE C C 1
ATOM 8667 O O . ILE C 1 593 ? 123.856 160.720 155.099 1.00 10.07 593 ILE C O 1
ATOM 8672 N N . ASN C 1 594 ? 122.576 162.201 156.194 1.00 8.77 594 ASN C N 1
ATOM 8673 C CA . ASN C 1 594 ? 121.536 162.106 155.186 1.00 8.77 594 ASN C CA 1
ATOM 8674 C C . ASN C 1 594 ? 120.732 163.384 155.225 1.00 8.77 594 ASN C C 1
ATOM 8675 O O . ASN C 1 594 ? 120.711 164.073 156.239 1.00 8.77 594 ASN C O 1
ATOM 8680 N N . ARG C 1 595 ? 120.090 163.708 154.106 1.00 11.63 595 ARG C N 1
ATOM 8681 C CA . ARG C 1 595 ? 119.360 164.967 154.030 1.00 11.63 595 ARG C CA 1
ATOM 8682 C C . ARG C 1 595 ? 118.205 165.000 155.020 1.00 11.63 595 ARG C C 1
ATOM 8683 O O . ARG C 1 595 ? 117.882 166.058 155.564 1.00 11.63 595 ARG C O 1
ATOM 8691 N N . ASP C 1 596 ? 117.569 163.860 155.265 1.00 10.78 596 ASP C N 1
ATOM 8692 C CA . ASP C 1 596 ? 116.574 163.745 156.320 1.00 10.78 596 ASP C CA 1
ATOM 8693 C C . ASP C 1 596 ? 116.164 162.292 156.450 1.00 10.78 596 ASP C C 1
ATOM 8694 O O . ASP C 1 596 ? 116.360 161.488 155.539 1.00 10.78 596 ASP C O 1
ATOM 8699 N N . GLN C 1 597 ? 115.580 161.973 157.599 1.00 10.09 597 GLN C N 1
ATOM 8700 C CA . GLN C 1 597 ? 115.018 160.654 157.867 1.00 10.09 597 GLN C CA 1
ATOM 8701 C C . GLN C 1 597 ? 113.641 160.564 157.220 1.00 10.09 597 GLN C C 1
ATOM 8702 O O . GLN C 1 597 ? 112.599 160.570 157.869 1.00 10.09 597 GLN C O 1
ATOM 8708 N N . ARG C 1 598 ? 113.646 160.485 155.894 1.00 7.88 598 ARG C N 1
ATOM 8709 C CA . ARG C 1 598 ? 112.376 160.455 155.184 1.00 7.88 598 ARG C CA 1
ATOM 8710 C C . ARG C 1 598 ? 111.750 159.074 155.266 1.00 7.88 598 ARG C C 1
ATOM 8711 O O . ARG C 1 598 ? 110.713 158.894 155.906 1.00 7.88 598 ARG C O 1
ATOM 8719 N N . SER C 1 599 ? 112.381 158.080 154.653 1.00 7.31 599 SER C N 1
ATOM 8720 C CA . SER C 1 599 ? 111.908 156.714 154.771 1.00 7.31 599 SER C CA 1
ATOM 8721 C C . SER C 1 599 ? 112.622 155.941 155.858 1.00 7.31 599 SER C C 1
ATOM 8722 O O . SER C 1 599 ? 112.248 154.800 156.125 1.00 7.31 599 SER C O 1
ATOM 8725 N N . PHE C 1 600 ? 113.655 156.517 156.457 1.00 4.65 600 PHE C N 1
ATOM 8726 C CA . PHE C 1 600 ? 114.446 155.842 157.477 1.00 4.65 600 PHE C CA 1
ATOM 8727 C C . PHE C 1 600 ? 114.026 156.272 158.875 1.00 4.65 600 PHE C C 1
ATOM 8728 O O . PHE C 1 600 ? 114.826 156.766 159.640 1.00 4.65 600 PHE C O 1
ATOM 8736 N N . GLU C 1 601 ? 112.759 156.093 159.210 1.00 11.39 601 GLU C N 1
ATOM 8737 C CA . GLU C 1 601 ? 112.405 156.197 160.615 1.00 11.39 601 GLU C CA 1
ATOM 8738 C C . GLU C 1 601 ? 112.699 154.902 161.337 1.00 11.39 601 GLU C C 1
ATOM 8739 O O . GLU C 1 601 ? 113.022 154.912 162.527 1.00 11.39 601 GLU C O 1
ATOM 8745 N N . TRP C 1 602 ? 112.594 153.781 160.636 1.00 5.28 602 TRP C N 1
ATOM 8746 C CA . TRP C 1 602 ? 113.005 152.520 161.219 1.00 5.28 602 TRP C CA 1
ATOM 8747 C C . TRP C 1 602 ? 114.478 152.539 161.567 1.00 5.28 602 TRP C C 1
ATOM 8748 O O . TRP C 1 602 ? 114.883 151.946 162.565 1.00 5.28 602 TRP C O 1
ATOM 8759 N N . PHE C 1 603 ? 115.291 153.250 160.790 1.00 5.43 603 PHE C N 1
ATOM 8760 C CA . PHE C 1 603 ? 116.718 153.283 161.076 1.00 5.43 603 PHE C CA 1
ATOM 8761 C C . PHE C 1 603 ? 117.019 154.160 162.272 1.00 5.43 603 PHE C C 1
ATOM 8762 O O . PHE C 1 603 ? 117.880 153.827 163.084 1.00 5.43 603 PHE C O 1
ATOM 8770 N N . VAL C 1 604 ? 116.342 155.295 162.390 1.00 24.37 604 VAL C N 1
ATOM 8771 C CA . VAL C 1 604 ? 116.505 156.126 163.573 1.00 24.37 604 VAL C CA 1
ATOM 8772 C C . VAL C 1 604 ? 116.067 155.364 164.814 1.00 24.37 604 VAL C C 1
ATOM 8773 O O . VAL C 1 604 ? 116.716 155.435 165.861 1.00 24.37 604 VAL C O 1
ATOM 8777 N N . SER C 1 605 ? 114.972 154.607 164.716 1.00 10.42 605 SER C N 1
ATOM 8778 C CA . SER C 1 605 ? 114.556 153.789 165.849 1.00 10.42 605 SER C CA 1
ATOM 8779 C C . SER C 1 605 ? 115.539 152.666 166.119 1.00 10.42 605 SER C C 1
ATOM 8780 O O . SER C 1 605 ? 115.696 152.245 167.264 1.00 10.42 605 SER C O 1
ATOM 8783 N N . LEU C 1 606 ? 116.233 152.188 165.092 1.00 8.11 606 LEU C N 1
ATOM 8784 C CA . LEU C 1 606 ? 117.238 151.156 165.302 1.00 8.11 606 LEU C CA 1
ATOM 8785 C C . LEU C 1 606 ? 118.456 151.708 166.022 1.00 8.11 606 LEU C C 1
ATOM 8786 O O . LEU C 1 606 ? 118.990 151.067 166.929 1.00 8.11 606 LEU C O 1
ATOM 8791 N N . LEU C 1 607 ? 118.924 152.882 165.614 1.00 6.84 607 LEU C N 1
ATOM 8792 C CA . LEU C 1 607 ? 120.027 153.522 166.319 1.00 6.84 607 LEU C CA 1
ATOM 8793 C C . LEU C 1 607 ? 119.640 153.843 167.751 1.00 6.84 607 LEU C C 1
ATOM 8794 O O . LEU C 1 607 ? 120.447 153.681 168.671 1.00 6.84 607 LEU C O 1
ATOM 8799 N N . THR C 1 608 ? 118.402 154.287 167.964 1.00 10.53 608 THR C N 1
ATOM 8800 C CA . THR C 1 608 ? 117.919 154.494 169.322 1.00 10.53 608 THR C CA 1
ATOM 8801 C C . THR C 1 608 ? 117.924 153.196 170.114 1.00 10.53 608 THR C C 1
ATOM 8802 O O . THR C 1 608 ? 118.277 153.187 171.294 1.00 10.53 608 THR C O 1
ATOM 8806 N N . LYS C 1 609 ? 117.540 152.087 169.488 1.00 10.56 609 LYS C N 1
ATOM 8807 C CA . LYS C 1 609 ? 117.520 150.820 170.208 1.00 10.56 609 LYS C CA 1
ATOM 8808 C C . LYS C 1 609 ? 118.922 150.366 170.572 1.00 10.56 609 LYS C C 1
ATOM 8809 O O . LYS C 1 609 ? 119.148 149.864 171.676 1.00 10.56 609 LYS C O 1
ATOM 8815 N N . LEU C 1 610 ? 119.878 150.526 169.661 1.00 10.09 610 LEU C N 1
ATOM 8816 C CA . LEU C 1 610 ? 121.249 150.136 169.970 1.00 10.09 610 LEU C CA 1
ATOM 8817 C C . LEU C 1 610 ? 121.832 151.006 171.075 1.00 10.09 610 LEU C C 1
ATOM 8818 O O . LEU C 1 610 ? 122.528 150.508 171.970 1.00 10.09 610 LEU C O 1
ATOM 8823 N N . GLU C 1 611 ? 121.534 152.304 171.054 1.00 13.80 611 GLU C N 1
ATOM 8824 C CA . GLU C 1 611 ? 122.014 153.163 172.128 1.00 13.80 611 GLU C CA 1
ATOM 8825 C C . GLU C 1 611 ? 121.329 152.853 173.449 1.00 13.80 611 GLU C C 1
ATOM 8826 O O . GLU C 1 611 ? 121.963 152.935 174.499 1.00 13.80 611 GLU C O 1
ATOM 8832 N N . MET C 1 612 ? 120.053 152.484 173.431 1.00 21.18 612 MET C N 1
ATOM 8833 C CA . MET C 1 612 ? 119.419 152.064 174.671 1.00 21.18 612 MET C CA 1
ATOM 8834 C C . MET C 1 612 ? 120.075 150.810 175.216 1.00 21.18 612 MET C C 1
ATOM 8835 O O . MET C 1 612 ? 120.368 150.724 176.410 1.00 21.18 612 MET C O 1
ATOM 8840 N N . ASP C 1 613 ? 120.323 149.835 174.357 1.00 18.95 613 ASP C N 1
ATOM 8841 C CA . ASP C 1 613 ? 120.831 148.556 174.814 1.00 18.95 613 ASP C CA 1
ATOM 8842 C C . ASP C 1 613 ? 122.293 148.602 175.216 1.00 18.95 613 ASP C C 1
ATOM 8843 O O . ASP C 1 613 ? 122.754 147.689 175.903 1.00 18.95 613 ASP C O 1
ATOM 8848 N N . GLN C 1 614 ? 123.041 149.626 174.811 1.00 19.88 614 GLN C N 1
ATOM 8849 C CA . GLN C 1 614 ? 124.411 149.740 175.299 1.00 19.88 614 GLN C CA 1
ATOM 8850 C C . GLN C 1 614 ? 124.685 151.073 175.989 1.00 19.88 614 GLN C C 1
ATOM 8851 O O . GLN C 1 614 ? 125.837 151.504 176.047 1.00 19.88 614 GLN C O 1
ATOM 8857 N N . ALA C 1 615 ? 123.658 151.746 176.500 1.00 34.67 615 ALA C N 1
ATOM 8858 C CA . ALA C 1 615 ? 123.885 152.861 177.407 1.00 34.67 615 ALA C CA 1
ATOM 8859 C C . ALA C 1 615 ? 123.723 152.475 178.866 1.00 34.67 615 ALA C C 1
ATOM 8860 O O . ALA C 1 615 ? 124.196 153.206 179.742 1.00 34.67 615 ALA C O 1
ATOM 8862 N N . GLU C 1 616 ? 123.237 151.275 179.064 1.00 41.97 616 GLU C N 1
ATOM 8863 C CA . GLU C 1 616 ? 123.141 150.793 180.401 1.00 41.97 616 GLU C CA 1
ATOM 8864 C C . GLU C 1 616 ? 124.508 150.260 180.795 1.00 41.97 616 GLU C C 1
ATOM 8865 O O . GLU C 1 616 ? 124.693 149.839 181.934 1.00 41.97 616 GLU C O 1
ATOM 8871 N N . GLU C 1 617 ? 125.460 150.252 179.864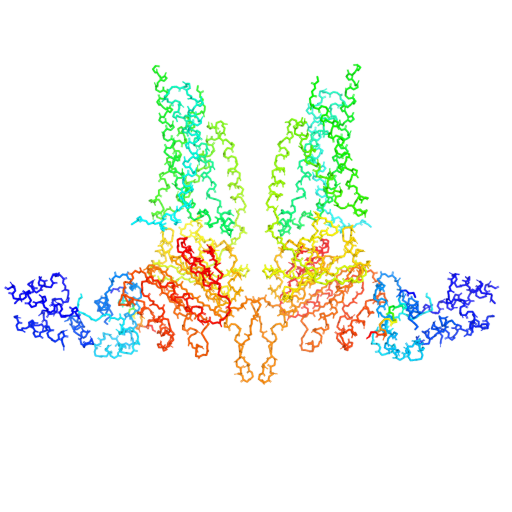 1.00 41.33 617 GLU C N 1
ATOM 8872 C CA . GLU C 1 617 ? 126.784 149.692 180.123 1.00 41.33 617 GLU C CA 1
ATOM 8873 C C . GLU C 1 617 ? 127.857 150.728 180.011 1.00 41.33 617 GLU C C 1
ATOM 8874 O O . GLU C 1 617 ? 128.933 150.568 180.557 1.00 41.33 617 GLU C O 1
ATOM 8880 N N . ALA C 1 618 ? 127.540 151.868 179.448 1.00 41.58 618 ALA C N 1
ATOM 8881 C CA . ALA C 1 618 ? 128.563 152.871 179.146 1.00 41.58 618 ALA C CA 1
ATOM 8882 C C . ALA C 1 618 ? 129.267 153.481 180.325 1.00 41.58 618 ALA C C 1
ATOM 8883 O O . ALA C 1 618 ? 130.254 154.184 180.157 1.00 41.58 618 ALA C O 1
ATOM 8885 N N . GLN C 1 619 ? 128.726 153.278 181.514 1.00 50.78 619 GLN C N 1
ATOM 8886 C CA . GLN C 1 619 ? 129.356 153.799 182.713 1.00 50.78 619 GLN C CA 1
ATOM 8887 C C . GLN C 1 619 ? 130.820 153.446 182.818 1.00 50.78 619 GLN C C 1
ATOM 8888 O O . GLN C 1 619 ? 131.571 154.207 183.412 1.00 50.78 619 GLN C O 1
ATOM 8894 N N . TYR C 1 620 ? 131.252 152.313 182.257 1.00 51.93 620 TYR C N 1
ATOM 8895 C CA . TYR C 1 620 ? 132.684 152.052 182.299 1.00 51.93 620 TYR C CA 1
ATOM 8896 C C . TYR C 1 620 ? 133.354 152.107 180.937 1.00 51.93 620 TYR C C 1
ATOM 8897 O O . TYR C 1 620 ? 134.523 152.485 180.854 1.00 51.93 620 TYR C O 1
ATOM 8906 N N . GLY C 1 621 ? 132.647 151.736 179.874 1.00 39.51 621 GLY C N 1
ATOM 8907 C CA . GLY C 1 621 ? 133.156 151.917 178.528 1.00 39.51 621 GLY C CA 1
ATOM 8908 C C . GLY C 1 621 ? 132.013 151.939 177.542 1.00 39.51 621 GLY C C 1
ATOM 8909 O O . GLY C 1 621 ? 131.013 151.235 177.708 1.00 39.51 621 GLY C O 1
ATOM 8910 N N . ARG C 1 622 ? 132.175 152.750 176.500 1.00 19.83 622 ARG C N 1
ATOM 8911 C CA . ARG C 1 622 ? 131.168 152.880 175.455 1.00 19.83 622 ARG C CA 1
ATOM 8912 C C . ARG C 1 622 ? 131.729 152.272 174.185 1.00 19.83 622 ARG C C 1
ATOM 8913 O O . ARG C 1 622 ? 132.721 152.766 173.645 1.00 19.83 622 ARG C O 1
ATOM 8921 N N . PHE C 1 623 ? 131.104 151.197 173.721 1.00 11.95 623 PHE C N 1
ATOM 8922 C CA . PHE C 1 623 ? 131.615 150.471 172.563 1.00 11.95 623 PHE C CA 1
ATOM 8923 C C . PHE C 1 623 ? 131.200 151.145 171.263 1.00 11.95 623 PHE C C 1
ATOM 8924 O O . PHE C 1 623 ? 132.041 151.501 170.436 1.00 11.95 623 PHE C O 1
ATOM 8932 N N . LEU C 1 624 ? 129.903 151.316 171.065 1.00 9.30 624 LEU C N 1
ATOM 8933 C CA . LEU C 1 624 ? 129.363 151.922 169.860 1.00 9.30 624 LEU C CA 1
ATOM 8934 C C . LEU C 1 624 ? 129.041 153.385 170.110 1.00 9.30 624 LEU C C 1
ATOM 8935 O O . LEU C 1 624 ? 128.433 153.731 171.122 1.00 9.30 624 LEU C O 1
ATOM 8940 N N . GLU C 1 625 ? 129.447 154.246 169.186 1.00 8.72 625 GLU C N 1
ATOM 8941 C CA . GLU C 1 625 ? 128.973 155.622 169.163 1.00 8.72 625 GLU C CA 1
ATOM 8942 C C . GLU C 1 625 ? 128.253 155.860 167.853 1.00 8.72 625 GLU C C 1
ATOM 8943 O O . GLU C 1 625 ? 128.841 155.702 166.784 1.00 8.72 625 GLU C O 1
ATOM 8949 N N . LEU C 1 626 ? 126.999 156.252 167.939 1.00 7.32 626 LEU C N 1
ATOM 8950 C CA . LEU C 1 626 ? 126.141 156.386 166.778 1.00 7.32 626 LEU C CA 1
ATOM 8951 C C . LEU C 1 626 ? 125.894 157.865 166.546 1.00 7.32 626 LEU C C 1
ATOM 8952 O O . LEU C 1 626 ? 125.111 158.481 167.268 1.00 7.32 626 LEU C O 1
ATOM 8957 N N . HIS C 1 627 ? 126.566 158.437 165.556 1.00 7.78 627 HIS C N 1
ATOM 8958 C CA . HIS C 1 627 ? 126.311 159.817 165.190 1.00 7.78 627 HIS C CA 1
ATOM 8959 C C . HIS C 1 627 ? 125.199 159.885 164.159 1.00 7.78 627 HIS C C 1
ATOM 8960 O O . HIS C 1 627 ? 124.815 158.889 163.553 1.00 7.78 627 HIS C O 1
ATOM 8967 N N . MET C 1 628 ? 124.681 161.088 163.959 1.00 8.66 628 MET C N 1
ATOM 8968 C CA . MET C 1 628 ? 123.623 161.310 162.991 1.00 8.66 628 MET C CA 1
ATOM 8969 C C . MET C 1 628 ? 123.637 162.774 162.621 1.00 8.66 628 MET C C 1
ATOM 8970 O O . MET C 1 628 ? 123.462 163.628 163.489 1.00 8.66 628 MET C O 1
ATOM 8975 N N . TYR C 1 629 ? 123.831 163.065 161.347 1.00 8.22 629 TYR C N 1
ATOM 8976 C CA . TYR C 1 629 ? 123.752 164.428 160.868 1.00 8.22 629 TYR C CA 1
ATOM 8977 C C . TYR C 1 629 ? 122.625 164.508 159.858 1.00 8.22 629 TYR C C 1
ATOM 8978 O O . TYR C 1 629 ? 122.324 163.535 159.168 1.00 8.22 629 TYR C O 1
ATOM 8987 N N . MET C 1 630 ? 121.984 165.667 159.790 1.00 10.97 630 MET C N 1
ATOM 8988 C CA . MET C 1 630 ? 120.795 165.804 158.977 1.00 10.97 630 MET C CA 1
ATOM 8989 C C . MET C 1 630 ? 120.935 166.755 157.799 1.00 10.97 630 MET C C 1
ATOM 8990 O O . MET C 1 630 ? 120.100 166.697 156.895 1.00 10.97 630 MET C O 1
ATOM 8995 N N . THR C 1 631 ? 121.915 167.649 157.789 1.00 11.88 631 THR C N 1
ATOM 8996 C CA . THR C 1 631 ? 122.345 168.310 156.559 1.00 11.88 631 THR C CA 1
ATOM 8997 C C . THR C 1 631 ? 121.240 169.064 155.824 1.00 11.88 631 THR C C 1
ATOM 8998 O O . THR C 1 631 ? 121.491 169.655 154.771 1.00 11.88 631 THR C O 1
ATOM 9002 N N . SER C 1 632 ? 120.024 169.063 156.358 1.00 17.10 632 SER C N 1
ATOM 9003 C CA . SER C 1 632 ? 118.957 169.854 155.762 1.00 17.10 632 SER C CA 1
ATOM 9004 C C . SER C 1 632 ? 118.221 170.635 156.835 1.00 17.10 632 SER C C 1
ATOM 9005 O O . SER C 1 632 ? 117.607 171.666 156.550 1.00 17.10 632 SER C O 1
ATOM 9008 N N . ALA C 1 633 ? 118.258 170.146 158.067 1.00 23.86 633 ALA C N 1
ATOM 9009 C CA . ALA C 1 633 ? 117.809 170.938 159.201 1.00 23.86 633 ALA C CA 1
ATOM 9010 C C . ALA C 1 633 ? 118.875 171.980 159.509 1.00 23.86 633 ALA C C 1
ATOM 9011 O O . ALA C 1 633 ? 119.969 171.641 159.966 1.00 23.86 633 ALA C O 1
ATOM 9013 N N . LEU C 1 634 ? 118.568 173.250 159.242 1.00 31.28 634 LEU C N 1
ATOM 9014 C CA . LEU C 1 634 ? 119.579 174.293 159.378 1.00 31.28 634 LEU C CA 1
ATOM 9015 C C . LEU C 1 634 ? 120.057 174.424 160.816 1.00 31.28 634 LEU C C 1
ATOM 9016 O O . LEU C 1 634 ? 121.251 174.618 161.063 1.00 31.28 634 LEU C O 1
ATOM 9021 N N . GLY C 1 635 ? 119.146 174.315 161.780 1.00 33.79 635 GLY C N 1
ATOM 9022 C CA . GLY C 1 635 ? 119.507 174.480 163.171 1.00 33.79 635 GLY C CA 1
ATOM 9023 C C . GLY C 1 635 ? 118.838 173.435 164.040 1.00 33.79 635 GLY C C 1
ATOM 9024 O O . GLY C 1 635 ? 117.772 172.910 163.716 1.00 33.79 635 GLY C O 1
ATOM 9025 N N . LYS C 1 636 ? 119.481 173.164 165.178 1.00 35.82 636 LYS C N 1
ATOM 9026 C CA . LYS C 1 636 ? 119.008 172.145 166.109 1.00 35.82 636 LYS C CA 1
ATOM 9027 C C . LYS C 1 636 ? 117.553 172.359 166.508 1.00 35.82 636 LYS C C 1
ATOM 9028 O O . LYS C 1 636 ? 116.892 171.408 166.936 1.00 35.82 636 LYS C O 1
ATOM 9034 N N . ASN C 1 637 ? 117.033 173.576 166.364 1.00 42.45 637 ASN C N 1
ATOM 9035 C CA . ASN C 1 637 ? 115.610 173.786 166.591 1.00 42.45 637 ASN C CA 1
ATOM 9036 C C . ASN C 1 637 ? 114.773 173.007 165.584 1.00 42.45 637 ASN C C 1
ATOM 9037 O O . ASN C 1 637 ? 113.617 172.668 165.863 1.00 42.45 637 ASN C O 1
ATOM 9042 N N . ASP C 1 638 ? 115.339 172.701 164.417 1.00 41.19 638 ASP C N 1
ATOM 9043 C CA . ASP C 1 638 ? 114.575 172.008 163.388 1.00 41.19 638 ASP C CA 1
ATOM 9044 C C . ASP C 1 638 ? 114.527 170.505 163.628 1.00 41.19 638 ASP C C 1
ATOM 9045 O O . ASP C 1 638 ? 113.552 169.854 163.247 1.00 41.19 638 ASP C O 1
ATOM 9050 N N . MET C 1 639 ? 115.548 169.939 164.267 1.00 30.34 639 MET C N 1
ATOM 9051 C CA . MET C 1 639 ? 115.581 168.505 164.542 1.00 30.34 639 MET C CA 1
ATOM 9052 C C . MET C 1 639 ? 114.785 168.175 165.802 1.00 30.34 639 MET C C 1
ATOM 9053 O O . MET C 1 639 ? 115.264 167.538 166.737 1.00 30.34 639 MET C O 1
ATOM 9058 N N . LYS C 1 640 ? 113.535 168.619 165.810 1.00 33.00 640 LYS C N 1
ATOM 9059 C CA . LYS C 1 640 ? 112.628 168.311 166.898 1.00 33.00 640 LYS C CA 1
ATOM 9060 C C . LYS C 1 640 ? 111.675 167.183 166.562 1.00 33.00 640 LYS C C 1
ATOM 9061 O O . LYS C 1 640 ? 110.961 166.715 167.452 1.00 33.00 640 LYS C O 1
ATOM 9067 N N . ALA C 1 641 ? 111.638 166.739 165.311 1.00 24.10 641 ALA C N 1
ATOM 9068 C CA . ALA C 1 641 ? 110.861 165.555 164.984 1.00 24.10 641 ALA C CA 1
ATOM 9069 C C . ALA C 1 641 ? 111.596 164.283 165.364 1.00 24.10 641 ALA C C 1
ATOM 9070 O O . ALA C 1 641 ? 110.962 163.246 165.571 1.00 24.10 641 ALA C O 1
ATOM 9072 N N . ILE C 1 642 ? 112.925 164.335 165.448 1.00 19.98 642 ILE C N 1
ATOM 9073 C CA . ILE C 1 642 ? 113.680 163.166 165.875 1.00 19.98 642 ILE C CA 1
ATOM 9074 C C . ILE C 1 642 ? 113.681 163.055 167.388 1.00 19.98 642 ILE C C 1
ATOM 9075 O O . ILE C 1 642 ? 113.612 161.952 167.938 1.00 19.98 642 ILE C O 1
ATOM 9080 N N . GLY C 1 643 ? 113.749 164.183 168.089 1.00 24.00 643 GLY C N 1
ATOM 9081 C CA . GLY C 1 643 ? 113.579 164.142 169.530 1.00 24.00 643 GLY C CA 1
ATOM 9082 C C . GLY C 1 643 ? 112.266 163.500 169.931 1.00 24.00 643 GLY C C 1
ATOM 9083 O O . GLY C 1 643 ? 112.203 162.745 170.904 1.00 24.00 643 GLY C O 1
ATOM 9084 N N . LEU C 1 644 ? 111.204 163.776 169.175 1.00 26.06 644 LEU C N 1
ATOM 9085 C CA . LEU C 1 644 ? 109.917 163.158 169.458 1.00 26.06 644 LEU C CA 1
ATOM 9086 C C . LEU C 1 644 ? 109.970 161.658 169.248 1.00 26.06 644 LEU C C 1
ATOM 9087 O O . LEU C 1 644 ? 109.423 160.897 170.048 1.00 26.06 644 LEU C O 1
ATOM 9092 N N . GLN C 1 645 ? 110.630 161.209 168.178 1.00 19.96 645 GLN C N 1
ATOM 9093 C CA . GLN C 1 645 ? 110.743 159.775 167.944 1.00 19.96 645 GLN C CA 1
ATOM 9094 C C . GLN C 1 645 ? 111.521 159.099 169.057 1.00 19.96 645 GLN C C 1
ATOM 9095 O O . GLN C 1 645 ? 111.168 157.998 169.491 1.00 19.96 645 GLN C O 1
ATOM 9101 N N . MET C 1 646 ? 112.584 159.741 169.541 1.00 18.44 646 MET C N 1
ATOM 9102 C CA . MET C 1 646 ? 113.385 159.122 170.589 1.00 18.44 646 MET C CA 1
ATOM 9103 C C . MET C 1 646 ? 112.635 159.094 171.911 1.00 18.44 646 MET C C 1
ATOM 9104 O O . MET C 1 646 ? 112.683 158.095 172.636 1.00 18.44 646 MET C O 1
ATOM 9109 N N . ALA C 1 647 ? 111.924 160.171 172.239 1.00 24.50 647 ALA C N 1
ATOM 9110 C CA . ALA C 1 647 ? 111.115 160.161 173.450 1.00 24.50 647 ALA C CA 1
ATOM 9111 C C . ALA C 1 647 ? 109.955 159.186 173.340 1.00 24.50 647 ALA C C 1
ATOM 9112 O O . ALA C 1 647 ? 109.453 158.712 174.361 1.00 24.50 647 ALA C O 1
ATOM 9114 N N . LEU C 1 648 ? 109.504 158.887 172.124 1.00 26.39 648 LEU C N 1
ATOM 9115 C CA . LEU C 1 648 ? 108.480 157.868 171.948 1.00 26.39 648 LEU C CA 1
ATOM 9116 C C . LEU C 1 648 ? 109.045 156.465 172.090 1.00 26.39 648 LEU C C 1
ATOM 9117 O O . LEU C 1 648 ? 108.359 155.575 172.600 1.00 26.39 648 LEU C O 1
ATOM 9122 N N . ASP C 1 649 ? 110.275 156.245 171.628 1.00 27.01 649 ASP C N 1
ATOM 9123 C CA . ASP C 1 649 ? 110.890 154.930 171.779 1.00 27.01 649 ASP C CA 1
ATOM 9124 C C . ASP C 1 649 ? 111.303 154.668 173.218 1.00 27.01 649 ASP C C 1
ATOM 9125 O O . ASP C 1 649 ? 111.340 153.513 173.648 1.00 27.01 649 ASP C O 1
ATOM 9130 N N . LEU C 1 650 ? 111.613 155.721 173.976 1.00 34.34 650 LEU C N 1
ATOM 9131 C CA . LEU C 1 650 ? 111.909 155.549 175.392 1.00 34.34 650 LEU C CA 1
ATOM 9132 C C . LEU C 1 650 ? 110.709 155.067 176.193 1.00 34.34 650 LEU C C 1
ATOM 9133 O O . LEU C 1 650 ? 110.870 154.732 177.369 1.00 34.34 650 LEU C O 1
ATOM 9138 N N . LEU C 1 651 ? 109.518 155.023 175.597 1.00 37.72 651 LEU C N 1
ATOM 9139 C CA . LEU C 1 651 ? 108.329 154.570 176.299 1.00 37.72 651 LEU C CA 1
ATOM 9140 C C . LEU C 1 651 ? 107.820 153.213 175.841 1.00 37.72 651 LEU C C 1
ATOM 9141 O O . LEU C 1 651 ? 106.920 152.665 176.483 1.00 37.72 651 LEU C O 1
ATOM 9146 N N . ALA C 1 652 ? 108.351 152.667 174.748 1.00 37.53 652 ALA C N 1
ATOM 9147 C CA . ALA C 1 652 ? 108.138 151.254 174.461 1.00 37.53 652 ALA C CA 1
ATOM 9148 C C . ALA C 1 652 ? 109.048 150.393 175.327 1.00 37.53 652 ALA C C 1
ATOM 9149 O O . ALA C 1 652 ? 108.620 149.378 175.884 1.00 37.53 652 ALA C O 1
ATOM 9151 N N . ASN C 1 653 ? 110.310 150.790 175.449 1.00 42.18 653 ASN C N 1
ATOM 9152 C CA . ASN C 1 653 ? 111.251 150.215 176.404 1.00 42.18 653 ASN C CA 1
ATOM 9153 C C . ASN C 1 653 ? 111.404 151.238 177.519 1.00 42.18 653 ASN C C 1
ATOM 9154 O O . ASN C 1 653 ? 112.211 152.164 177.407 1.00 42.18 653 ASN C O 1
ATOM 9159 N N . LYS C 1 654 ? 110.629 151.077 178.591 1.00 43.43 654 LYS C N 1
ATOM 9160 C CA . LYS C 1 654 ? 110.616 152.071 179.656 1.00 43.43 654 LYS C CA 1
ATOM 9161 C C . LYS C 1 654 ? 112.018 152.269 180.209 1.00 43.43 654 LYS C C 1
ATOM 9162 O O . LYS C 1 654 ? 112.561 151.384 180.876 1.00 43.43 654 LYS C O 1
ATOM 9168 N N . GLU C 1 655 ? 112.608 153.428 179.938 1.00 42.16 655 GLU C N 1
ATOM 9169 C CA . GLU C 1 655 ? 113.972 153.713 180.350 1.00 42.16 655 GLU C CA 1
ATOM 9170 C C . GLU C 1 655 ? 114.070 155.171 180.766 1.00 42.16 655 GLU C C 1
ATOM 9171 O O . GLU C 1 655 ? 113.116 155.944 180.639 1.00 42.16 655 GLU C O 1
ATOM 9177 N N . LYS C 1 656 ? 115.240 155.538 181.271 1.00 47.32 656 LYS C N 1
ATOM 9178 C CA . LYS C 1 656 ? 115.517 156.912 181.648 1.00 47.32 656 LYS C CA 1
ATOM 9179 C C . LYS C 1 656 ? 116.155 157.657 180.483 1.00 47.32 656 LYS C C 1
ATOM 9180 O O . LYS C 1 656 ? 116.818 157.065 179.628 1.00 47.32 656 LYS C O 1
ATOM 9186 N N . LYS C 1 657 ? 115.951 158.974 180.468 1.00 44.07 657 LYS C N 1
ATOM 9187 C CA . LYS C 1 657 ? 116.509 159.812 179.413 1.00 44.07 657 LYS C CA 1
ATOM 9188 C C . LYS C 1 657 ? 118.021 159.674 179.305 1.00 44.07 657 LYS C C 1
ATOM 9189 O O . LYS C 1 657 ? 118.584 159.945 178.240 1.00 44.07 657 LYS C O 1
ATOM 9195 N N . ASP C 1 658 ? 118.693 159.245 180.375 1.00 44.77 658 ASP C N 1
ATOM 9196 C CA . ASP C 1 658 ? 120.139 159.087 180.327 1.00 44.77 658 ASP C CA 1
ATOM 9197 C C . ASP C 1 658 ? 120.575 157.982 179.376 1.00 44.77 658 ASP C C 1
ATOM 9198 O O . ASP C 1 658 ? 121.757 157.916 179.028 1.00 44.77 658 ASP C O 1
ATOM 9203 N N . SER C 1 659 ? 119.659 157.109 178.960 1.00 38.73 659 SER C N 1
ATOM 9204 C CA . SER C 1 659 ? 119.998 156.121 177.943 1.00 38.73 659 SER C CA 1
ATOM 9205 C C . SER C 1 659 ? 120.321 156.798 176.617 1.00 38.73 659 SER C C 1
ATOM 9206 O O . SER C 1 659 ? 121.333 156.494 175.979 1.00 38.73 659 SER C O 1
ATOM 9209 N N . ILE C 1 660 ? 119.471 157.730 176.192 1.00 33.39 660 ILE C N 1
ATOM 9210 C CA . ILE C 1 660 ? 119.652 158.395 174.910 1.00 33.39 660 ILE C CA 1
ATOM 9211 C C . ILE C 1 660 ? 120.558 159.613 175.011 1.00 33.39 660 ILE C C 1
ATOM 9212 O O . ILE C 1 660 ? 121.102 160.049 173.991 1.00 33.39 660 ILE C O 1
ATOM 9217 N N . THR C 1 661 ? 120.766 160.159 176.214 1.00 33.00 661 THR C N 1
ATOM 9218 C CA . THR C 1 661 ? 121.486 161.424 176.343 1.00 33.00 661 THR C CA 1
ATOM 9219 C C . THR C 1 661 ? 122.835 161.396 175.639 1.00 33.00 661 THR C C 1
ATOM 9220 O O . THR C 1 661 ? 123.391 162.450 175.318 1.00 33.00 661 THR C O 1
ATOM 9224 N N . GLY C 1 662 ? 123.383 160.205 175.404 1.00 25.48 662 GLY C N 1
ATOM 9225 C CA . GLY C 1 662 ? 124.547 160.106 174.546 1.00 25.48 662 GLY C CA 1
ATOM 9226 C C . GLY C 1 662 ? 124.214 160.393 173.096 1.00 25.48 662 GLY C C 1
ATOM 9227 O O . GLY C 1 662 ? 124.934 161.131 172.423 1.00 25.48 662 GLY C O 1
ATOM 9228 N N . LEU C 1 663 ? 123.117 159.823 172.600 1.00 17.53 663 LEU C N 1
ATOM 9229 C CA . LEU C 1 663 ? 122.755 159.979 171.197 1.00 17.53 663 LEU C CA 1
ATOM 9230 C C . LEU C 1 663 ? 122.130 161.332 170.917 1.00 17.53 663 LEU C C 1
ATOM 9231 O O . LEU C 1 663 ? 122.195 161.809 169.781 1.00 17.53 663 LEU C O 1
ATOM 9236 N N . GLN C 1 664 ? 121.533 161.968 171.920 1.00 21.33 664 GLN C N 1
ATOM 9237 C CA . GLN C 1 664 ? 120.933 163.276 171.693 1.00 21.33 664 GLN C CA 1
ATOM 9238 C C . GLN C 1 664 ? 121.977 164.325 171.334 1.00 21.33 664 GLN C C 1
ATOM 9239 O O . GLN C 1 664 ? 121.700 165.223 170.533 1.00 21.33 664 GLN C O 1
ATOM 9245 N N . THR C 1 665 ? 123.174 164.238 171.912 1.00 19.83 665 THR C N 1
ATOM 9246 C CA . THR C 1 665 ? 124.225 165.201 171.616 1.00 19.83 665 THR C CA 1
ATOM 9247 C C . THR C 1 665 ? 125.052 164.814 170.404 1.00 19.83 665 THR C C 1
ATOM 9248 O O . THR C 1 665 ? 125.884 165.607 169.959 1.00 19.83 665 THR C O 1
ATOM 9252 N N . ARG C 1 666 ? 124.870 163.608 169.882 1.00 14.69 666 ARG C N 1
ATOM 9253 C CA . ARG C 1 666 ? 125.498 163.191 168.641 1.00 14.69 666 ARG C CA 1
ATOM 9254 C C . ARG C 1 666 ? 124.519 163.189 167.480 1.00 14.69 666 ARG C C 1
ATOM 9255 O O . ARG C 1 666 ? 124.883 162.775 166.380 1.00 14.69 666 ARG C O 1
ATOM 9263 N N . THR C 1 667 ? 123.291 163.646 167.703 1.00 15.72 667 THR C N 1
ATOM 9264 C CA . THR C 1 667 ? 122.292 163.814 166.651 1.00 15.72 667 THR C CA 1
ATOM 9265 C C . THR C 1 667 ? 122.259 165.283 166.261 1.00 15.72 667 THR C C 1
ATOM 9266 O O . THR C 1 667 ? 121.436 166.055 166.743 1.00 15.72 667 THR C O 1
ATOM 9270 N N . GLN C 1 668 ? 123.153 165.668 165.369 1.00 13.22 668 GLN C N 1
ATOM 9271 C CA . GLN C 1 668 ? 123.423 167.060 165.072 1.00 13.22 668 GLN C CA 1
ATOM 9272 C C . GLN C 1 668 ? 122.763 167.486 163.775 1.00 13.22 668 GLN C C 1
ATOM 9273 O O . GLN C 1 668 ? 122.476 166.654 162.911 1.00 13.22 668 GLN C O 1
ATOM 9279 N N . PRO C 1 669 ? 122.482 168.774 163.608 1.00 14.79 669 PRO C N 1
ATOM 9280 C CA . PRO C 1 669 ? 121.921 169.259 162.349 1.00 14.79 669 PRO C CA 1
ATOM 9281 C C . PRO C 1 669 ? 122.996 169.787 161.424 1.00 14.79 669 PRO C C 1
ATOM 9282 O O . PRO C 1 669 ? 124.055 170.232 161.863 1.00 14.79 669 PRO C O 1
ATOM 9286 N N . GLY C 1 670 ? 122.718 169.749 160.133 1.00 11.27 670 GLY C N 1
ATOM 9287 C CA . GLY C 1 670 ? 123.658 170.268 159.166 1.00 11.27 670 GLY C CA 1
ATOM 9288 C C . GLY C 1 670 ? 124.829 169.337 158.959 1.00 11.27 670 GLY C C 1
ATOM 9289 O O . GLY C 1 670 ? 125.006 168.338 159.648 1.00 11.27 670 GLY C O 1
ATOM 9290 N N . ARG C 1 671 ? 125.659 169.692 157.986 1.00 14.73 671 ARG C N 1
ATOM 9291 C CA . ARG C 1 671 ? 126.759 168.831 157.597 1.00 14.73 671 ARG C CA 1
ATOM 9292 C C . ARG C 1 671 ? 127.727 168.626 158.757 1.00 14.73 671 ARG C C 1
ATOM 9293 O O . ARG C 1 671 ? 127.680 169.350 159.753 1.00 14.73 671 ARG C O 1
ATOM 9301 N N . PRO C 1 672 ? 128.598 167.627 158.664 1.00 11.31 672 PRO C N 1
ATOM 9302 C CA . PRO C 1 672 ? 129.616 167.443 159.695 1.00 11.31 672 PRO C CA 1
ATOM 9303 C C . PRO C 1 672 ? 130.705 168.491 159.583 1.00 11.31 672 PRO C C 1
ATOM 9304 O O . PRO C 1 672 ? 130.729 169.319 158.673 1.00 11.31 672 PRO C O 1
ATOM 9308 N N . ASP C 1 673 ? 131.617 168.450 160.545 1.00 15.63 673 ASP C N 1
ATOM 9309 C CA . ASP C 1 673 ? 132.870 169.193 160.484 1.00 15.63 673 ASP C CA 1
ATOM 9310 C C . ASP C 1 673 ? 133.975 168.148 160.581 1.00 15.63 673 ASP C C 1
ATOM 9311 O O . ASP C 1 673 ? 134.404 167.791 161.678 1.00 15.63 673 ASP C O 1
ATOM 9316 N N . TRP C 1 674 ? 134.434 167.663 159.425 1.00 14.20 674 TRP C N 1
ATOM 9317 C CA . TRP C 1 674 ? 135.265 166.466 159.396 1.00 14.20 674 TRP C CA 1
ATOM 9318 C C . TRP C 1 674 ? 136.563 166.640 160.165 1.00 14.20 674 TRP C C 1
ATOM 9319 O O . TRP C 1 674 ? 137.106 165.659 160.686 1.00 14.20 674 TRP C O 1
ATOM 9330 N N . SER C 1 675 ? 137.080 167.864 160.241 1.00 19.51 675 SER C N 1
ATOM 9331 C CA . SER C 1 675 ? 138.268 168.106 161.047 1.00 19.51 675 SER C CA 1
ATOM 9332 C C . SER C 1 675 ? 138.035 167.672 162.485 1.00 19.51 675 SER C C 1
ATOM 9333 O O . SER C 1 675 ? 138.772 166.841 163.024 1.00 19.51 675 SER C O 1
ATOM 9336 N N . LYS C 1 676 ? 136.983 168.203 163.110 1.00 18.49 676 LYS C N 1
ATOM 9337 C CA . LYS C 1 676 ? 136.695 167.878 164.501 1.00 18.49 676 LYS C CA 1
ATOM 9338 C C . LYS C 1 676 ? 136.357 166.405 164.671 1.00 18.49 676 LYS C C 1
ATOM 9339 O O . LYS C 1 676 ? 136.757 165.783 165.658 1.00 18.49 676 LYS C O 1
ATOM 9345 N N . VAL C 1 677 ? 135.630 165.829 163.714 1.00 17.81 677 VAL C N 1
ATOM 9346 C CA . VAL C 1 677 ? 135.223 164.432 163.827 1.00 17.81 677 VAL C CA 1
ATOM 9347 C C . VAL C 1 677 ? 136.442 163.524 163.829 1.00 17.81 677 VAL C C 1
ATOM 9348 O O . VAL C 1 677 ? 136.633 162.712 164.744 1.00 17.81 677 VAL C O 1
ATOM 9352 N N . PHE C 1 678 ? 137.282 163.639 162.802 1.00 19.81 678 PHE C N 1
ATOM 9353 C CA . PHE C 1 678 ? 138.449 162.771 162.736 1.00 19.81 678 PHE C CA 1
ATOM 9354 C C . PHE C 1 678 ? 139.425 163.069 163.856 1.00 19.81 678 PHE C C 1
ATOM 9355 O O . PHE C 1 678 ? 140.075 162.155 164.367 1.00 19.81 678 PHE C O 1
ATOM 9363 N N . GLN C 1 679 ? 139.525 164.326 164.275 1.00 22.55 679 GLN C N 1
ATOM 9364 C CA . GLN C 1 679 ? 140.435 164.662 165.357 1.00 22.55 679 GLN C CA 1
ATOM 9365 C C . GLN C 1 679 ? 139.974 164.051 166.673 1.00 22.55 679 GLN C C 1
ATOM 9366 O O . GLN C 1 679 ? 140.800 163.621 167.484 1.00 22.55 679 GLN C O 1
ATOM 9372 N N . LYS C 1 680 ? 138.661 163.996 166.907 1.00 20.53 680 LYS C N 1
ATOM 9373 C CA . LYS C 1 680 ? 138.164 163.329 168.104 1.00 20.53 680 LYS C CA 1
ATOM 9374 C C . LYS C 1 680 ? 138.368 161.828 168.016 1.00 20.53 680 LYS C C 1
ATOM 9375 O O . LYS C 1 680 ? 138.739 161.190 169.005 1.00 20.53 680 LYS C O 1
ATOM 9381 N N . VAL C 1 681 ? 138.126 161.245 166.842 1.00 20.52 681 VAL C N 1
ATOM 9382 C CA . VAL C 1 681 ? 138.432 159.830 166.651 1.00 20.52 681 VAL C CA 1
ATOM 9383 C C . VAL C 1 681 ? 139.899 159.561 166.956 1.00 20.52 681 VAL C C 1
ATOM 9384 O O . VAL C 1 681 ? 140.259 158.502 167.481 1.00 20.52 681 VAL C O 1
ATOM 9388 N N . ALA C 1 682 ? 140.767 160.523 166.645 1.00 25.00 682 ALA C N 1
ATOM 9389 C CA . ALA C 1 682 ? 142.185 160.367 166.939 1.00 25.00 682 ALA C CA 1
ATOM 9390 C C . ALA C 1 682 ? 142.478 160.531 168.421 1.00 25.00 682 ALA C C 1
ATOM 9391 O O . ALA C 1 682 ? 143.378 159.869 168.945 1.00 25.00 682 ALA C O 1
ATOM 9393 N N . ALA C 1 683 ? 141.746 161.412 169.105 1.00 29.40 683 ALA C N 1
ATOM 9394 C CA . ALA C 1 683 ? 141.984 161.624 170.529 1.00 29.40 683 ALA C CA 1
ATOM 9395 C C . ALA C 1 683 ? 141.834 160.331 171.314 1.00 29.40 683 ALA C C 1
ATOM 9396 O O . ALA C 1 683 ? 142.597 160.073 172.250 1.00 29.40 683 ALA C O 1
ATOM 9398 N N . GLU C 1 684 ? 140.857 159.509 170.955 1.00 30.98 684 GLU C N 1
ATOM 9399 C CA . GLU C 1 684 ? 140.749 158.189 171.555 1.00 30.98 684 GLU C CA 1
ATOM 9400 C C . GLU C 1 684 ? 141.837 157.275 171.014 1.00 30.98 684 GLU C C 1
ATOM 9401 O O . GLU C 1 684 ? 142.234 157.372 169.850 1.00 30.98 684 GLU C O 1
ATOM 9407 N N . LYS C 1 685 ? 142.313 156.377 171.868 1.00 31.11 685 LYS C N 1
ATOM 9408 C CA . LYS C 1 685 ? 143.353 155.418 171.514 1.00 31.11 685 LYS C CA 1
ATOM 9409 C C . LYS C 1 685 ? 142.792 154.028 171.780 1.00 31.11 685 LYS C C 1
ATOM 9410 O O . LYS C 1 685 ? 142.909 153.507 172.890 1.00 31.11 685 LYS C O 1
ATOM 9416 N N . LYS C 1 686 ? 142.171 153.430 170.761 1.00 24.07 686 LYS C N 1
ATOM 9417 C CA . LYS C 1 686 ? 141.609 152.091 170.890 1.00 24.07 686 LYS C CA 1
ATOM 9418 C C . LYS C 1 686 ? 142.101 151.158 169.793 1.00 24.07 686 LYS C C 1
ATOM 9419 O O . LYS C 1 686 ? 141.512 150.096 169.582 1.00 24.07 686 LYS C O 1
ATOM 9425 N N . GLY C 1 687 ? 143.164 151.523 169.101 1.00 22.81 687 GLY C N 1
ATOM 9426 C CA . GLY C 1 687 ? 143.689 150.737 168.010 1.00 22.81 687 GLY C CA 1
ATOM 9427 C C . GLY C 1 687 ? 144.019 151.634 166.843 1.00 22.81 687 GLY C C 1
ATOM 9428 O O . GLY C 1 687 ? 144.239 152.830 167.007 1.00 22.81 687 GLY C O 1
ATOM 9429 N N . LYS C 1 688 ? 144.056 151.052 165.650 1.00 23.64 688 LYS C N 1
ATOM 9430 C CA . LYS C 1 688 ? 144.299 151.808 164.431 1.00 23.64 688 LYS C CA 1
ATOM 9431 C C . LYS C 1 688 ? 142.976 151.996 163.708 1.00 23.64 688 LYS C C 1
ATOM 9432 O O . LYS C 1 688 ? 142.354 151.018 163.273 1.00 23.64 688 LYS C O 1
ATOM 9438 N N . VAL C 1 689 ? 142.561 153.257 163.578 1.00 17.44 689 VAL C N 1
ATOM 9439 C CA . VAL C 1 689 ? 141.280 153.578 162.967 1.00 17.44 689 VAL C CA 1
ATOM 9440 C C . VAL C 1 689 ? 141.241 153.099 161.527 1.00 17.44 689 VAL C C 1
ATOM 9441 O O . VAL C 1 689 ? 142.203 153.265 160.773 1.00 17.44 689 VAL C O 1
ATOM 9445 N N . GLN C 1 690 ? 140.119 152.504 161.133 1.00 13.17 690 GLN C N 1
ATOM 9446 C CA . GLN C 1 690 ? 139.939 151.982 159.782 1.00 13.17 690 GLN C CA 1
ATOM 9447 C C . GLN C 1 690 ? 138.601 152.469 159.249 1.00 13.17 690 GLN C C 1
ATOM 9448 O O . GLN C 1 690 ? 137.605 151.763 159.377 1.00 13.17 690 GLN C O 1
ATOM 9454 N N . VAL C 1 691 ? 138.587 153.647 158.623 1.00 7.92 691 VAL C N 1
ATOM 9455 C CA . VAL C 1 691 ? 137.345 154.215 158.118 1.00 7.92 691 VAL C CA 1
ATOM 9456 C C . VAL C 1 691 ? 136.748 153.327 157.041 1.00 7.92 691 VAL C C 1
ATOM 9457 O O . VAL C 1 691 ? 137.453 152.832 156.158 1.00 7.92 691 VAL C O 1
ATOM 9461 N N . PHE C 1 692 ? 135.440 153.112 157.109 1.00 10.06 692 PHE C N 1
ATOM 9462 C CA . PHE C 1 692 ? 134.707 152.392 156.078 1.00 10.06 692 PHE C CA 1
ATOM 9463 C C . PHE C 1 692 ? 133.602 153.292 155.563 1.00 10.06 692 PHE C C 1
ATOM 9464 O O . PHE C 1 692 ? 132.774 153.760 156.343 1.00 10.06 692 PHE C O 1
ATOM 9472 N N . PHE C 1 693 ? 133.570 153.522 154.264 1.00 8.22 693 PHE C N 1
ATOM 9473 C CA . PHE C 1 693 ? 132.606 154.440 153.691 1.00 8.22 693 PHE C CA 1
ATOM 9474 C C . PHE C 1 693 ? 131.615 153.688 152.822 1.00 8.22 693 PHE C C 1
ATOM 9475 O O . PHE C 1 693 ? 131.933 152.649 152.243 1.00 8.22 693 PHE C O 1
ATOM 9483 N N . CYS C 1 694 ? 130.393 154.208 152.758 1.00 7.82 694 CYS C N 1
ATOM 9484 C CA . CYS C 1 694 ? 129.371 153.706 151.839 1.00 7.82 694 CYS C CA 1
ATOM 9485 C C . CYS C 1 694 ? 128.551 154.907 151.383 1.00 7.82 694 CYS C C 1
ATOM 9486 O O . CYS C 1 694 ? 127.552 155.256 152.011 1.00 7.82 694 CYS C O 1
ATOM 9489 N N . GLY C 1 695 ? 128.970 155.519 150.285 1.00 8.74 695 GLY C N 1
ATOM 9490 C CA . GLY C 1 695 ? 128.294 156.703 149.799 1.00 8.74 695 GLY C CA 1
ATOM 9491 C C . GLY C 1 695 ? 128.938 157.216 148.534 1.00 8.74 695 GLY C C 1
ATOM 9492 O O . GLY C 1 695 ? 129.731 156.521 147.900 1.00 8.74 695 GLY C O 1
ATOM 9493 N N . SER C 1 696 ? 128.597 158.456 148.184 1.00 11.41 696 SER C N 1
ATOM 9494 C CA . SER C 1 696 ? 128.987 159.023 146.906 1.00 11.41 696 SER C CA 1
ATOM 9495 C C . SER C 1 696 ? 130.504 159.118 146.794 1.00 11.41 696 SER C C 1
ATOM 9496 O O . SER C 1 696 ? 131.212 159.014 147.794 1.00 11.41 696 SER C O 1
ATOM 9499 N N . PRO C 1 697 ? 131.032 159.292 145.579 1.00 12.52 697 PRO C N 1
ATOM 9500 C CA . PRO C 1 697 ? 132.492 159.377 145.424 1.00 12.52 697 PRO C CA 1
ATOM 9501 C C . PRO C 1 697 ? 133.094 160.739 145.726 1.00 12.52 697 PRO C C 1
ATOM 9502 O O . PRO C 1 697 ? 134.284 160.802 146.054 1.00 12.52 697 PRO C O 1
ATOM 9506 N N . ALA C 1 698 ? 132.333 161.826 145.643 1.00 12.27 698 ALA C N 1
ATOM 9507 C CA . ALA C 1 698 ? 132.867 163.116 146.062 1.00 12.27 698 ALA C CA 1
ATOM 9508 C C . ALA C 1 698 ? 133.161 163.114 147.552 1.00 12.27 698 ALA C C 1
ATOM 9509 O O . ALA C 1 698 ? 134.253 163.505 147.992 1.00 12.27 698 ALA C O 1
ATOM 9511 N N . LEU C 1 699 ? 132.195 162.666 148.348 1.00 11.01 699 LEU C N 1
ATOM 9512 C CA . LEU C 1 699 ? 132.437 162.528 149.774 1.00 11.01 699 LEU C CA 1
ATOM 9513 C C . LEU C 1 699 ? 133.488 161.465 150.049 1.00 11.01 699 LEU C C 1
ATOM 9514 O O . LEU C 1 699 ? 134.252 161.586 151.010 1.00 11.01 699 LEU C O 1
ATOM 9519 N N . ALA C 1 700 ? 133.560 160.430 149.215 1.00 10.27 700 ALA C N 1
ATOM 9520 C CA . ALA C 1 700 ? 134.593 159.425 149.404 1.00 10.27 700 ALA C CA 1
ATOM 9521 C C . ALA C 1 700 ? 135.976 160.040 149.290 1.00 10.27 700 ALA C C 1
ATOM 9522 O O . ALA C 1 700 ? 136.856 159.748 150.099 1.00 10.27 700 ALA C O 1
ATOM 9524 N N . LYS C 1 701 ? 136.187 160.910 148.303 1.00 13.76 701 LYS C N 1
ATOM 9525 C CA . LYS C 1 701 ? 137.502 161.529 148.172 1.00 13.76 701 LYS C CA 1
ATOM 9526 C C . LYS C 1 701 ? 137.767 162.520 149.293 1.00 13.76 701 LYS C C 1
ATOM 9527 O O . LYS C 1 701 ? 138.899 162.622 149.776 1.00 13.76 701 LYS C O 1
ATOM 9533 N N . VAL C 1 702 ? 136.748 163.272 149.715 1.00 14.20 702 VAL C N 1
ATOM 9534 C CA . VAL C 1 702 ? 136.941 164.175 150.849 1.00 14.20 702 VAL C CA 1
ATOM 9535 C C . VAL C 1 702 ? 137.430 163.392 152.062 1.00 14.20 702 VAL C C 1
ATOM 9536 O O . VAL C 1 702 ? 138.410 163.766 152.730 1.00 14.20 702 VAL C O 1
ATOM 9540 N N . LEU C 1 703 ? 136.773 162.269 152.339 1.00 13.82 703 LEU C N 1
ATOM 9541 C CA . LEU C 1 703 ? 137.144 161.464 153.493 1.00 13.82 703 LEU C CA 1
ATOM 9542 C C . LEU C 1 703 ? 138.504 160.816 153.308 1.00 13.82 703 LEU C C 1
ATOM 9543 O O . LEU C 1 703 ? 139.254 160.676 154.271 1.00 13.82 703 LEU C O 1
ATOM 9548 N N . LYS C 1 704 ? 138.832 160.386 152.090 1.00 17.25 704 LYS C N 1
ATOM 9549 C CA . LYS C 1 704 ? 140.141 159.785 151.862 1.00 17.25 704 LYS C CA 1
ATOM 9550 C C . LYS C 1 704 ? 141.245 160.797 152.110 1.00 17.25 704 LYS C C 1
ATOM 9551 O O . LYS C 1 704 ? 142.289 160.463 152.683 1.00 17.25 704 LYS C O 1
ATOM 9557 N N . GLY C 1 705 ? 141.022 162.047 151.707 1.00 21.21 705 GLY C N 1
ATOM 9558 C CA . GLY C 1 705 ? 141.979 163.093 152.023 1.00 21.21 705 GLY C CA 1
ATOM 9559 C C . GLY C 1 705 ? 142.175 163.260 153.517 1.00 21.21 705 GLY C C 1
ATOM 9560 O O . GLY C 1 705 ? 143.297 163.149 154.028 1.00 21.21 705 GLY C O 1
ATOM 9561 N N . HIS C 1 706 ? 141.081 163.514 154.243 1.00 19.79 706 HIS C N 1
ATOM 9562 C CA . HIS C 1 706 ? 141.202 163.699 155.689 1.00 19.79 706 HIS C CA 1
ATOM 9563 C C . HIS C 1 706 ? 141.813 162.472 156.356 1.00 19.79 706 HIS C C 1
ATOM 9564 O O . HIS C 1 706 ? 142.601 162.591 157.303 1.00 19.79 706 HIS C O 1
ATOM 9571 N N . CYS C 1 707 ? 141.482 161.288 155.856 1.00 23.38 707 CYS C N 1
ATOM 9572 C CA . CYS C 1 707 ? 141.909 160.048 156.481 1.00 23.38 707 CYS C CA 1
ATOM 9573 C C . CYS C 1 707 ? 143.403 159.835 156.312 1.00 23.38 707 CYS C C 1
ATOM 9574 O O . CYS C 1 707 ? 144.123 159.624 157.292 1.00 23.38 707 CYS C O 1
ATOM 9577 N N . GLU C 1 708 ? 143.895 159.902 155.074 1.00 30.25 708 GLU C N 1
ATOM 9578 C CA . GLU C 1 708 ? 145.324 159.736 154.861 1.00 30.25 708 GLU C CA 1
ATOM 9579 C C . GLU C 1 708 ? 146.124 160.874 155.474 1.00 30.25 708 GLU C C 1
ATOM 9580 O O . GLU C 1 708 ? 147.316 160.697 155.741 1.00 30.25 708 GLU C O 1
ATOM 9586 N N . LYS C 1 709 ? 145.505 162.032 155.707 1.00 26.52 709 LYS C N 1
ATOM 9587 C CA . LYS C 1 709 ? 146.153 163.038 156.539 1.00 26.52 709 LYS C CA 1
ATOM 9588 C C . LYS C 1 709 ? 146.319 162.527 157.966 1.00 26.52 709 LYS C C 1
ATOM 9589 O O . LYS C 1 709 ? 147.423 162.537 158.518 1.00 26.52 709 LYS C O 1
ATOM 9595 N N . PHE C 1 710 ? 145.227 162.065 158.579 1.00 28.79 710 PHE C N 1
ATOM 9596 C CA . PHE C 1 710 ? 145.294 161.701 159.991 1.00 28.79 710 PHE C CA 1
ATOM 9597 C C . PHE C 1 710 ? 145.965 160.361 160.228 1.00 28.79 710 PHE C C 1
ATOM 9598 O O . PHE C 1 710 ? 146.334 160.065 161.366 1.00 28.79 710 PHE C O 1
ATOM 9606 N N . GLY C 1 711 ? 146.125 159.540 159.203 1.00 26.89 711 GLY C N 1
ATOM 9607 C CA . GLY C 1 711 ? 146.789 158.270 159.366 1.00 26.89 711 GLY C CA 1
ATOM 9608 C C . GLY C 1 711 ? 145.876 157.100 159.632 1.00 26.89 711 GLY C C 1
ATOM 9609 O O . GLY C 1 711 ? 146.316 156.127 160.249 1.00 26.89 711 GLY C O 1
ATOM 9610 N N . PHE C 1 712 ? 144.623 157.171 159.207 1.00 22.63 712 PHE C N 1
ATOM 9611 C CA . PHE C 1 712 ? 143.696 156.059 159.309 1.00 22.63 712 PHE C CA 1
ATOM 9612 C C . PHE C 1 712 ? 143.753 155.277 158.003 1.00 22.63 712 PHE C C 1
ATOM 9613 O O . PHE C 1 712 ? 144.290 155.748 157.002 1.00 22.63 712 PHE C O 1
ATOM 9621 N N . ARG C 1 713 ? 143.176 154.085 157.991 1.00 17.50 713 ARG C N 1
ATOM 9622 C CA . ARG C 1 713 ? 143.203 153.264 156.780 1.00 17.50 713 ARG C CA 1
ATOM 9623 C C . ARG C 1 713 ? 141.828 153.290 156.123 1.00 17.50 713 ARG C C 1
ATOM 9624 O O . ARG C 1 713 ? 140.974 152.448 156.393 1.00 17.50 713 ARG C O 1
ATOM 9632 N N . PHE C 1 714 ? 141.631 154.249 155.225 1.00 12.09 714 PHE C N 1
ATOM 9633 C CA . PHE C 1 714 ? 140.356 154.391 154.540 1.00 12.09 714 PHE C CA 1
ATOM 9634 C C . PHE C 1 714 ? 139.994 153.133 153.766 1.00 12.09 714 PHE C C 1
ATOM 9635 O O . PHE C 1 714 ? 140.855 152.389 153.299 1.00 12.09 714 PHE C O 1
ATOM 9643 N N . PHE C 1 715 ? 138.696 152.897 153.648 1.00 11.73 715 PHE C N 1
ATOM 9644 C CA . PHE C 1 715 ? 138.136 151.880 152.778 1.00 11.73 715 PHE C CA 1
ATOM 9645 C C . PHE C 1 715 ? 136.932 152.484 152.085 1.00 11.73 715 PHE C C 1
ATOM 9646 O O . PHE C 1 715 ? 136.439 153.538 152.479 1.00 11.73 715 PHE C O 1
ATOM 9654 N N . GLN C 1 716 ? 136.436 151.804 151.064 1.00 17.48 716 GLN C N 1
ATOM 9655 C CA . GLN C 1 716 ? 135.129 152.133 150.510 1.00 17.48 716 GLN C CA 1
ATOM 9656 C C . GLN C 1 716 ? 134.400 150.829 150.259 1.00 17.48 716 GLN C C 1
ATOM 9657 O O . GLN C 1 716 ? 134.608 150.183 149.228 1.00 17.48 716 GLN C O 1
ATOM 9663 N N . GLU C 1 717 ? 133.547 150.451 151.199 1.00 24.75 717 GLU C N 1
ATOM 9664 C CA . GLU C 1 717 ? 132.723 149.268 151.064 1.00 24.75 717 GLU C CA 1
ATOM 9665 C C . GLU C 1 717 ? 131.597 149.580 150.098 1.00 24.75 717 GLU C C 1
ATOM 9666 O O . GLU C 1 717 ? 130.987 150.649 150.171 1.00 24.75 717 GLU C O 1
ATOM 9672 N N . ASN C 1 718 ? 131.344 148.660 149.179 1.00 32.45 718 ASN C N 1
ATOM 9673 C CA . ASN C 1 718 ? 130.445 148.956 148.080 1.00 32.45 718 ASN C CA 1
ATOM 9674 C C . ASN C 1 718 ? 129.035 148.433 148.282 1.00 32.45 718 ASN C C 1
ATOM 9675 O O . ASN C 1 718 ? 128.164 148.747 147.465 1.00 32.45 718 ASN C O 1
ATOM 9680 N N . PHE C 1 719 ? 128.791 147.633 149.313 1.00 26.03 719 PHE C N 1
ATOM 9681 C CA . PHE C 1 719 ? 127.437 147.166 149.567 1.00 26.03 719 PHE C CA 1
ATOM 9682 C C . PHE C 1 719 ? 126.454 148.334 149.633 1.00 26.03 719 PHE C C 1
ATOM 9683 O O . PHE C 1 719 ? 125.273 148.177 149.327 1.00 26.03 719 PHE C O 1
ATOM 9692 N N . ALA D 2 1 ? 86.397 158.995 163.434 1.00 46.81 6 ALA D N 1
ATOM 9693 C CA . ALA D 2 1 ? 86.669 158.334 162.163 1.00 46.81 6 ALA D CA 1
ATOM 9694 C C . ALA D 2 1 ? 87.488 157.067 162.372 1.00 46.81 6 ALA D C 1
ATOM 9695 O O . ALA D 2 1 ? 87.124 156.204 163.173 1.00 46.81 6 ALA D O 1
ATOM 9697 N N . ALA D 2 2 ? 88.601 156.957 161.645 1.00 44.87 7 ALA D N 1
ATOM 9698 C CA . ALA D 2 2 ? 89.472 155.797 161.801 1.00 44.87 7 ALA D CA 1
ATOM 9699 C C . ALA D 2 2 ? 90.184 155.817 163.147 1.00 44.87 7 ALA D C 1
ATOM 9700 O O . ALA D 2 2 ? 90.332 154.774 163.793 1.00 44.87 7 ALA D O 1
ATOM 9702 N N . ALA D 2 3 ? 90.626 156.996 163.589 1.00 43.88 8 ALA D N 1
ATOM 9703 C CA . ALA D 2 3 ? 91.352 157.081 164.852 1.00 43.88 8 ALA D CA 1
ATOM 9704 C C . ALA D 2 3 ? 90.417 156.986 166.051 1.00 43.88 8 ALA D C 1
ATOM 9705 O O . ALA D 2 3 ? 90.842 156.553 167.128 1.00 43.88 8 ALA D O 1
ATOM 9707 N N . ALA D 2 4 ? 89.156 157.391 165.893 1.00 42.29 9 ALA D N 1
ATOM 9708 C CA . ALA D 2 4 ? 88.189 157.208 166.971 1.00 42.29 9 ALA D CA 1
ATOM 9709 C C . ALA D 2 4 ? 87.951 155.729 167.244 1.00 42.29 9 ALA D C 1
ATOM 9710 O O . ALA D 2 4 ? 87.899 155.303 168.403 1.00 42.29 9 ALA D O 1
ATOM 9712 N N . ALA D 2 5 ? 87.801 154.934 166.184 1.00 44.40 10 ALA D N 1
ATOM 9713 C CA . ALA D 2 5 ? 87.692 153.492 166.356 1.00 44.40 10 ALA D CA 1
ATOM 9714 C C . ALA D 2 5 ? 88.962 152.922 166.972 1.00 44.40 10 ALA D C 1
ATOM 9715 O O . ALA D 2 5 ? 88.910 151.967 167.753 1.00 44.40 10 ALA D O 1
ATOM 9717 N N . ALA D 2 6 ? 90.115 153.508 166.640 1.00 44.84 11 ALA D N 1
ATOM 9718 C CA . ALA D 2 6 ? 91.368 153.062 167.240 1.00 44.84 11 ALA D CA 1
ATOM 9719 C C . ALA D 2 6 ? 91.380 153.313 168.740 1.00 44.84 11 ALA D C 1
ATOM 9720 O O . ALA D 2 6 ? 91.778 152.442 169.521 1.00 44.84 11 ALA D O 1
ATOM 9722 N N . ALA D 2 7 ? 90.943 154.501 169.164 1.00 41.83 12 ALA D N 1
ATOM 9723 C CA . ALA D 2 7 ? 90.878 154.798 170.590 1.00 41.83 12 ALA D CA 1
ATOM 9724 C C . ALA D 2 7 ? 89.865 153.903 171.291 1.00 41.83 12 ALA D C 1
ATOM 9725 O O . ALA D 2 7 ? 90.100 153.452 172.419 1.00 41.83 12 ALA D O 1
ATOM 9727 N N . ALA D 2 8 ? 88.733 153.632 170.638 1.00 42.42 13 ALA D N 1
ATOM 9728 C CA . ALA D 2 8 ? 87.744 152.737 171.227 1.00 42.42 13 ALA D CA 1
ATOM 9729 C C . ALA D 2 8 ? 88.310 151.336 171.409 1.00 42.42 13 ALA D C 1
ATOM 9730 O O . ALA D 2 8 ? 88.114 150.707 172.457 1.00 42.42 13 ALA D O 1
ATOM 9732 N N . ALA D 2 9 ? 89.027 150.833 170.403 1.00 43.48 14 ALA D N 1
ATOM 9733 C CA . ALA D 2 9 ? 89.622 149.508 170.506 1.00 43.48 14 ALA D CA 1
ATOM 9734 C C . ALA D 2 9 ? 90.712 149.473 171.568 1.00 43.48 14 ALA D C 1
ATOM 9735 O O . ALA D 2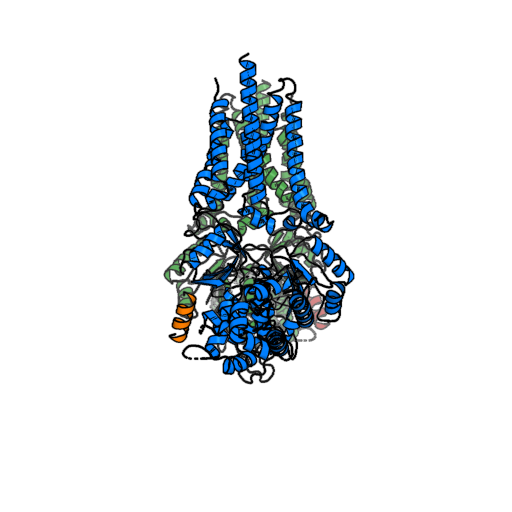 9 ? 90.858 148.475 172.284 1.00 43.48 14 ALA D O 1
ATOM 9737 N N . ALA D 2 10 ? 91.485 150.554 171.687 1.00 42.37 15 ALA D N 1
ATOM 9738 C CA . ALA D 2 10 ? 92.535 150.602 172.698 1.00 42.37 15 ALA D CA 1
ATOM 9739 C C . ALA D 2 10 ? 91.946 150.615 174.099 1.00 42.37 15 ALA D C 1
ATOM 9740 O O . ALA D 2 10 ? 92.468 149.953 175.005 1.00 42.37 15 ALA D O 1
ATOM 9742 N N . ALA D 2 11 ? 90.860 151.365 174.300 1.00 43.48 16 ALA D N 1
ATOM 9743 C CA . ALA D 2 11 ? 90.183 151.342 175.591 1.00 43.48 16 ALA D CA 1
ATOM 9744 C C . ALA D 2 11 ? 89.581 149.972 175.871 1.00 43.48 16 ALA D C 1
ATOM 9745 O O . ALA D 2 11 ? 89.622 149.489 177.008 1.00 43.48 16 ALA D O 1
ATOM 9747 N N . ALA D 2 12 ? 89.019 149.329 174.845 1.00 43.18 17 ALA D N 1
ATOM 9748 C CA . ALA D 2 12 ? 88.454 147.997 175.025 1.00 43.18 17 ALA D CA 1
ATOM 9749 C C . ALA D 2 12 ? 89.538 146.951 175.249 1.00 43.18 17 ALA D C 1
ATOM 9750 O O . ALA D 2 12 ? 89.312 145.971 175.968 1.00 43.18 17 ALA D O 1
ATOM 9752 N N . ALA D 2 13 ? 90.708 147.137 174.648 1.00 45.60 18 ALA D N 1
ATOM 9753 C CA . ALA D 2 13 ? 91.794 146.174 174.768 1.00 45.60 18 ALA D CA 1
ATOM 9754 C C . ALA D 2 13 ? 92.314 146.099 176.200 1.00 45.60 18 ALA D C 1
ATOM 9755 O O . ALA D 2 13 ? 92.408 145.017 176.781 1.00 45.60 18 ALA D O 1
#

Nearest PDB structures (foldseek):
  8u85-assembly1_C  TM=1.002E+00  e=0.000E+00  Homo sapiens
  8u86-assembly1_A  TM=9.927E-01  e=6.131E-71  Homo sapiens
  8u87-assembly1_A  TM=7.582E-01  e=1.696E-86  Homo sapiens
  8u7y-assembly1_A  TM=7.543E-01  e=1.192E-77  Homo sapiens
  7d3f-assembly1_C  TM=6.662E-01  e=2.259E-33  Homo sapiens

Sequence (1264 aa):
EEDARWLRWVTQQFKTIISLQEFKAALHVESFFAERFFALFDTLQELQEALTLLIHSPMDKLKFLFQVYDIDPDELRTVLQSCLRESAISLPDEKLDQLTLALFESADNGAITFEELRDELQRFPGVMENLTISAAQLTRAYWHNHRSQLFCLATYAGLHVLLFGLAASAHRDLGASVMVAKGCGQCLNFDCSFIAVLMLRRCLTWLRATWLAQVLPLDQNIQFHQLMGYVVVGLSLVHTVAHTVNFVLQAQHGSASPTGVALLLLLLLMFICSSSCIRRSGHFEVFYWTHLSYLLVWLLLIFHGPNFWKWLLVPGILFFLEKAIGLAVSRMAAVCIMEVNLLPSKVTHLLIKRPPFFHYRPGDYLYLNIPTIARYEWHPFTISSAPEQKDTIWLHIRSQGQWTNRLYESFKASCNIKCYIDGPYGTPTRRIFASEHAVLIGAGIGITPFASILQSIMYRHQKRKHTCPSCQHSWIEGVQDNMKLHKVDFIWINRDQRSFEWFVSLLTKLEMDQAEEAQYGRFLELHMYMTSALGKNDMKAIGLQMALDLLANKEKKDSITGLQTRTQPGRPDWSKVFQKVAAEKKGKVQVFFCGSPALAKVLKGHCEKFGFRFFQENFAAAAAAAAAAAAAEEDARWLRWVTQQFKTIISLQEFKAALHVESFFAERFFALFDTLQELQEALTLLIHSPMDKLKFLFQVYDIDPDELRTVLQSCLRESAISLPDEKLDQLTLALFESADNGAITFEELRDELQRFPGVMENLTISAAQLTRAYWHNHRSQLFCLATYAGLHVLLFGLAASAHRDLGASVMVAKGCGQCLNFDCSFIAVLMLRRCLTWLRATWLAQVLPLDQNIQFHQLMGYVVVGLSLVHTVAHTVNFVLQAQHGSASPTGVALLLLLLLMFICSSSCIRRSGHFEVFYWTHLSYLLVWLLLIFHGPNFWKWLLVPGILFFLEKAIGLAVSRMAAVCIMEVNLLPSKVTHLLIKRPPFFHYRPGDYLYLNIPTIARYEWHPFTISSAPEQKDTIWLHIRSQGQWTNRLYESFKASCNIKCYIDGPYGTPTRRIFASEHAVLIGAGIGITPFASILQSIMYRHQKRKHTCPSCQHSWIEGVQDNMKLHKVDFIWINRDQRSFEWFVSLLTKLEMDQAEEAQYGRFLELHMYMTSALGKNDMKAIGLQMALDLLANKEKKDSITGLQTRTQPGRPDWSKVFQKVAAEKKGKVQVFFCGSPALAKVLKGHCEKFGFRFFQENFAAAAAAAAAAAAA

Secondary structure (DSSP, 8-state):
-HHHHHHHHHHHHHTT---HHHHHHHTT---HHHHHHHHHH--HHHHHHHHHHHH--HHHHHHHHHHHHT--HHHHHHHHHHT---SSS---HHHHHHHHHHHHHHH---S--HHHHHHHHHHSTTHHHHS--------HHHHHHHHHHHHHHHHHHHHHHHHHHHHHHHTTSS-SSHHHHHHHHHHHHHHHHHHHHTT-TTTHHHHTTSTHHHHS-SSSHHHHHHHHHHHHHHHHHHHHHHHHHHHHHHH---SSSHHHHHHHHHHHHHHHTTSHHHHHTT-TTHHHHHHTTHHHHHHHHHTT-TTHHHHHHHHHHHHHHHHHHS-TTSSEE--BEEEEEEETTTEEEEEEEPPTT----TT-EEEE--TTT-SS--EEEEB-S-TT--SEEEEEEE--SHHHHHHHHHHHH----B--EEEEE----HHHHSSSSEEEEEETTTTHHHHHHHHHHHHHHHHTEE--TTT---EE----SS---S-EEEEEE-S--SSTHHHHHHHHHHHHHTTSSTTT---EEEEEE-SS--STTTTHHHHHHHHHHTTTTT--GGGTHHHHSSEE-SS--HHHHHHHHHHS-SS--EEEEES-HHHHHHHHHHHHHHT---EE---/-HHHHHHHHHHH-/-HHHHHHHHHHHHHTT---HHHHHHHTT---HHHHHHHHHH--HHHHHHHHHHHH--HHHHHHHHHHHHT--HHHHHHHHHHT---SSS---HHHHHHHHHHHHHHH---S--HHHHHHHHHHSTTHHHHS--------HHHHHHHHHHHHHHHHHHHHHHHHHHHHHHHTTSS-SSHHHHHHHHHHHHHHHHHHHHTT-TTTHHHHTTSTHHHHS-SSSHHHHHHHHHHHHHHHHHHHHHHHHHHHHHHH---SSSHHHHHHHHHHHHHHHTTSHHHHHTT-TTHHHHHHTTHHHHHHHHHTT-TTHHHHHHHHHHHHHHHHHHS-TTSSEE--BEEEEEEETTTEEEEEEEPPTT----TT-EEEE--TTT-SS--EEEEB-S-TT--SEEEEEEE--SHHHHHHHHHHHH----B--EEEEE----HHHHSSSSEEEEEETTTTHHHHHHHHHHHHHHHHTEE--TTT---EE----SS---S-EEEEEE-S--SSTHHHHHHHHHHHHHTTSSTTT---EEEEEE-SS--STTTTHHHHHHHHHHTTTTT--GGGTHHHHSSEE-SS--HHHHHHHHHHS-SS--EEEEES-HHHHHHHHHHHHHHT---EE---/-HHHHHHHHHHH-

B-factor: mean 25.97, std 15.71, range [3.08, 84.59]

GO terms:
  GO:0001525 angiogenesis (P, IDA)
  GO:0001935 endothelial cell proliferation (P, IDA)
  GO:0016175 superoxide-generating NAD(P)H oxidase activity (F, IDA)
  GO:0005783 endoplasmic reticulum (C, IDA)
  GO:0005886 plasma membrane (C, IDA)
  GO:2000379 positive regulation of reactive oxygen species metabolic process (P, IDA)
  GO:0016175 superoxide-generating NAD(P)H oxidase activity (F, IMP)
  GO:0005515 protein binding (F, IPI)
  GO:0005783 endoplasmic reticulum (C, EXP)
  GO:0005886 plasma membrane (C, EXP)
  GO:0106292 superoxide-generating NADPH oxidase activity (F, EXP)
  GO:0106292 superoxide-generating NADPH oxidase activity (F, IDA)
  GO:0005789 endoplasmic reticulum membrane (C, TAS)
  GO:0042554 superoxide anion generation (P, IDA)
  GO:0015252 proton channel activity (F, IDA)
  GO:1902600 proton transmembrane transport (P, IDA)

Foldseek 3Di:
DVLVVLVVLLVVLLVVDVDLVSQQVSVVHPDLLSVLLCVVQVDPVSVVVSSCQCRVPQLSLLVSLCSSLVCAQVSVLVSLVFQAPQDQFHFFPVLSSLLSCVLQVVLDPDGHDSVSSSVSCVVQPQNVVLRHGDRHADDPLVCVQCVQVVVVVVVLVVVLVVQLVVQLVVVVPDDDQVSLLRSLVSNLLQLLLVLLQLPLVVCLLVCLQDCVCVRHPNVCSVVVSVVSLVVNLVSLVSNVVSVVVVVVVVVCDDLQVVLSVVLNVLSVQLVVCCDQVNLLPLNQVSNVVSVVCSVVNVVSVVSHDVPSCVSNVPSVCVNVVSVVCDDDPNQKDFWWFDDWDQDGLGKIKTWTFDDQPAAEAQFWKKFKAFCVRHNPHTHIFTFLAARVPHTTTITIQHPPGRSSNSVRVVVVVHGTGTMIIGGTGFHHPQVAQPFEAEEEEEEEDPCSSVSRVVNNVVVVQVVQWDADPPPRPIDGDADDVRGHYQAYEYEYEYQYCNVPPVVLLSVLVSLLVCLVVPPVHGHYQYAYENQNQPAPSNPSSSSSSSSSSCVVVVDDPSSCPRHSVRHGYRDDDVVVVVVVSVVDDTHAYEYEYEDGVSVLVVVVVVQVVVRHHYDYGHD/DVVVVVVVVVVVD/DVLVVLVVLLVVLLVVDVDLVSQQVSVVHPDLLSVLLCVVQVDPVSVVVSSCQCRVPQLSLLVSLCSSLVCAQVSVLVSLVFQAPQDQFHFFPVLSSLLSCVLQVVLDPDGHDSVSSSVSCVVQPQNVVLRHGDRHADDPLVCVQCVQVVVVVVVLVVVLVVQLVVQLVVVVPDDDQVSLLRSLVSNLLQLLLVLLQLPLVVCLLVCLQDCVCVRHPNVCSVVVSVVSLVVNLVSLVSNVVSVVVVVVVVVCDDLQVVLSVVLNVLSVQLVVCCDQVNLLPLNQVSNVVSVVCSVVNVVSVVSHDVPSCVSNVPSVCVNVVSVVCDDDPNQKDFWWFDDWDQDGLGKIKTWTFDDQPAAEAQFWKKFKAFCVRHNPHTHIFTFLAARVPHTTTITIQHPPGRSSNSVRVVVVVHGTGTMIIGGTGFHHPQVAQPFEAEEEEEEEDPCSSVSRVVNNVVVVQVVQWDADPPPRPIDGDADDVRGHYQAYEYEYEYQYCNVPPVVLLSVLVSLLVQLVPPPPHGHYQYAYENQNQPAPSNPSSSSSSSSSSCVVVVDDPSSCPRHSVRHGYRDDDVVVVVVVSVVDDTHAYEYEYEDGVSVLVVVVVVQVVVRHHYDYGHD/DVVVVVVVVVVVD

InterPro domains:
  IPR002048 EF-hand domain [PF13202] (173-192)
  IPR002048 EF-hand domain [PF13405] (63-88)
  IPR002048 EF-hand domain [PS50222] (57-92)
  IPR002048 EF-hand domain [PS50222] (165-200)
  IPR002048 EF-hand domain [SM00054] (61-89)
  IPR002048 EF-hand domain [SM00054] (169-197)
  IPR002048 EF-hand domain [cd00051] (42-87)
  IPR002048 EF-hand domain [cd00051] (97-192)
  IPR011992 EF-hand domain pair [SSF47473] (27-204)
  IPR013112 FAD-binding 8 [PF08022] (446-574)
  IPR013121 Ferric reductase, NAD binding domain [PF08030] (583-753)
  IPR013130 Ferric reductase transmembrane component-like domain [PF01794] (286-412)
  IPR017927 FAD-binding domain, ferredoxin reductase-type [PS51384] (441-577)
  IPR017938 Riboflavin synthase-like beta-barrel [SSF63380] (445-574)
  IPR018247 EF-Hand 1, calcium-binding site [PS00018] (70-82)
  IPR018247 EF-Hand 1, calcium-binding site [PS00018] (178-190)
  IPR039261 Ferredoxin-NADP reductase (FNR), nucleotide-binding domain [G3DSA:3.40.50.80] (572-765)
  IPR039261 Ferredoxin-NADP reductase (FNR), nucleotide-binding domain [SSF52343] (580-765)
  IPR050369 Respiratory burst oxidase/Ferric reductase [PTHR11972] (60-765)

Radius of gyration: 42.08 Å; Cα contacts (8 Å, |Δi|>4): 1753; chains: 4; bounding box: 96×137×102 Å

Solvent-accessible surface area: 64103 Å² total; per-residue (Å²): 124,81,63,70,64,62,46,63,63,56,66,69,29,60,95,89,116,110,66,73,79,37,46,22,76,57,69,95,63,127,39,73,39,35,67,28,33,39,78,93,54,122,85,78,80,42,56,64,65,41,46,55,81,35,52,114,75,62,74,82,37,6,18,85,8,6,78,12,50,67,204,44,35,60,37,4,57,50,2,2,89,39,2,36,109,128,72,42,4,38,12,12,91,66,16,9,60,77,0,6,74,29,1,22,108,63,19,78,122,48,66,10,77,66,101,48,3,63,68,6,3,70,148,14,52,7,0,38,95,17,3,29,45,59,78,137,191,162,76,194,49,80,121,54,50,62,111,26,70,76,120,47,78,53,98,22,54,36,58,28,110,87,19,78,34,112,10,23,68,76,60,181,136,84,53,76,10,16,64,52,1,87,0,2,16,64,2,20,24,20,0,7,1,73,28,6,42,31,64,7,56,82,28,32,19,165,56,60,47,45,180,55,17,84,87,64,45,19,102,67,22,90,100,45,34,86,61,4,18,123,39,6,21,34,37,14,70,64,44,50,76,7,57,65,60,21,110,81,95,130,88,179,230,41,82,58,58,63,18,18,91,36,15,36,112,29,21,66,78,27,72,107,15,39,47,52,79,44,46,138,56,40,86,4,70,57,49,65,119,25,43,54,13,44,59,88,8,24,83,36,22,62,126,50,10,112,97,0,127,108,47,24,86,98,4,8,106,69,24,90,94,22,88,59,105,11,127,80,127,67,134,60,30,68,18,42,0,78,84,12,63,58,38,13,33,100,0,0,17,0,32,0,97,24,19,134,113,18,84,2,73,3,2,0,28,0,21,0,7,0,36,102,18,2,135,62,24,60,44,67,29,30,0,0,0,0,12,34,35,103,98,17,0,46,0,17,0,38,27,116,28,52,2,15,50,95,0,3,91,44,24,114,97,118,77,107,47,119,0,52,0,5,1,23,30,23,23,66,1,103,105,0,6,33,7,53,1,0,0,0,0,0,16,22,90,33,0,10,5,0,0,0,0,0,6,0,0,15,73,38,12,100,87,23,60,26,84,0,68,65,52,114,85,66,42,92,82,44,75,56,60,79,3,64,0,94,5,0,2,0,0,0,15,11,170,30,4,154,15,4,5,17,0,0,31,12,0,0,70,6,4,2,72,1,24,120,25,29,142,133,32,93,11,0,12,0,18,0,22,0,38,37,0,168,31,96,82,13,11,43,7,2,3,0,0,1,3,5,24,6,72,79,73,161,64,130,94,93,2,0,61,16,0,52,98,23,6,63,28,18,202,21,94,24,57,133,17,0,100,93,4,32,76,50,176,83,53,115,10,21,0,0,0,10,26,49,44,16,42,0,87,68,0,84,44,56,0,101,153,65,50,15,125,23,40,57,14,38,32,112,89,41,38,64,51,12,63,62,50,82,92,121,125,78,65,68,63,62,46,64,64,56,67,68,29,60,96,89,116,111,66,73,79,38,47,21,75,57,68,95,62,127,40,75,38,32,66,28,36,40,80,94,54,122,86,78,79,42,56,64,67,43,44,55,80,36,51,113,75,61,74,82,34,8,20,86,9,6,79,13,51,67,204,44,36,61,36,4,56,49,2,2,87,40,1,37,111,129,72,44,5,40,12,13,93,64,15,9,61,80,0,7,69,29,1,23,103,64,18,81,118,46,66,11,77,68,102,49,4,63,67,5,3,68,147,14,53,6,0,39,95,17,3,28,45,60,80,138,190,158,77,193,49,79,122,54,51,63,113,26,71,75,119,48,77,51,98,22,54,36,58,28,111,86,18,80,34,112,10,20,67,74,60,184,135,84,52,76,11,17,65,53,1,88,0,2,15,63,3,20,23,21,0,7,1,70,28,7,42,32,64,7,53,81,26,34,20,163,56,60,48,44,179,55,16,84,86,65,44,19,104,66,23,91,99,47,34,86,60,4,19,123,39,5,21,35,38,14,71,62,42,52,76,7,57,65,61,20,112,80,95,130,88,180,230,42,81,58,60,64,19,18,92,36,16,35,111,28,20,66,79,26,73,107,16,37,48,50,80,43,43,134,56,41,85,4,70,60,50,65,121,25,41,52,13,46,57,90,8,23,83,37,23,59,123,49,10,113,98,0,126,107,47,23,87,98,4,8,106,69,24,90,92,22,86,59,105,11,125,79,127,69,133,59,28,67,16,43,0,78,85,13,65,56,37,13,32,100,0,0,17,0,33,0,99,26,20,134,115,18,84,1,73,4,2,0,28,0,22,0,8,1,38,104,18,2,136,66,24,58,44,68,29,32,0,0,0,0,13,35,36,104,101,16,0,49,0,18,0,39,27,113,28,54,3,15,51,98,0,3,89,43,24,116,97,120,76,110,46,120,0,52,0,4,2,24,32,23,24,68,2,100,104,0,5,33,7,51,1,0,0,0,0,0,17,21,87,34,0,10,5,0,0,0,0,0,5,0,0,15,71,39,12,98,90,23,62,26,85,1,68,66,53,112,84,67,41,90,82,44,76,56,61,78,3,64,0,90,4,0,2,0,1,0,13,12,171,31,3,154,15,3,5,16,0,0,30,10,0,0,73,6,4,2,72,2,24,118,24,29,145,134,30,96,12,0,11,0,18,0,22,0,38,37,0,169,32,98,83,13,10,44,8,2,5,0,0,0,4,5,25,6,73,78,76,161,64,127,92,93,3,0,61,17,0,55,98,21,6,61,29,18,202,22,91,26,57,131,15,1,100,94,3,32,78,50,175,85,53,116,10,21,0,0,0,9,26,50,45,16,44,0,87,67,0,84,44,56,0,105,153,65,50,15,124,24,41,55,15,38,31,112,89,34,40,63,46,11,64,62,46,82,92,120